Protein 3GWQ (pdb70)

Foldseek 3Di:
DADDPPFAFALHDDDRHRLQNNLVVWDFVLQVSTHPFAKEFAVVQLVQLLLLLVVCVVQVAAAAAEPALAFLVSQVSNVVSHHPFHEYEFLLVVVVNVVSPTQEYEEYQQDDLVTCLVSVVPVSHYYEYEDAALVSLLVQLVNQVVVVAAHEYAQEDDDVVFDGHHHDDVSSVSNLVSQVVNVNHYFHQYYEYELVSDDDLVSSLVSLLVRVVVRVVCLVVVRGRDAQREYEYQLKLVVVSNCVSCVVQCVDRSYHYYHYWYDSQDCPIRNNVVCVVVVCPHRHHGMWTDWFFADDPDQFKTKIQAACLQFPVVQAWAFFWKHDRPDQDIDGDDVVQVWDWDAHHGMTIITGHRPRPGDGGMTITDTNRSSNRNVSGQWHFYAYPSSTTSGIGGTRD/DCADDPPFAFALHDDGRHHLLNCLVVFDFVLQVSTHPFAKEFAPVQLVVLLLCLPDDDPFQEAEAAEPPLAFLVSQVSNVVSGHPFHEYEFLLVVVVNVVSPTQEYEEYQQDDLVTCLVSQVPPSHHYEYEDQALVSLVVQLVRQVVVVGAYEYAQEQDDVVTDGHHHDDVSVVSRLVSQVVNVRHYFHQYYEYELVSDDDLVSSLVSLLVRLVVLVVCVVVVRGRDFQREYEYQLDVVVPSNRVSCVSNCVVVRYGYYHYYYDSQQVPPRDNGMWTDWFFADDPDQFKTKIQAACLQFPVVQPWAFFWKHDRPDQDIDGDDVVQVWDFPDHHGITITTGPGPPPGDGGITITDTNRPSNSNVSGQWHFYAYPSRTTSGIGGTRD

InterPro domains:
  IPR001608 Alanine racemase, N-terminal [PF01168] (53-252)
  IPR026956 D-serine dehydratase-like domain [PF14031] (311-411)
  IPR026956 D-serine dehydratase-like domain [SM01119] (311-412)
  IPR029066 PLP-binding barrel [G3DSA:3.20.20.10] (53-285)
  IPR029066 PLP-binding barrel [SSF51419] (52-285)
  IPR042208 D-serine dehydratase-like domain superfamily [G3DSA:2.40.37.20] (286-425)
  IPR051466 D-amino acid metabolism enzyme [PTHR28004] (41-419)

B-factor: mean 30.5, std 9.7, range [5.47, 84.12]

Sequence (782 aa):
ATIDPYSKGLGVPGTSIQQLTDAARLEWNLLNEDVSLPAAVLYADRVEHNLKWQAFVAEYGVKLAPHHGKTTAPQLFRRQLETGAWGITLATAHQVRRAAYHHGGVSRVLANQLVGRRRNVAELLSSDPEFEFFCLVDSVEGVEQLGEFFKSVNKQLQVLLELGVPGGRTGVRDAAQRRNAVLEAITRYPDTLKLAGVELYEGVLKEEHEVREFLQSAVAVTRELVEQERRFARAPAVLSGAGSSAWYDVVAEEFVKASETGKVEVVLRPGCYLTHDVGIYRKAQTDIFEGLLPALQLWAYVQSIPEPDRAIIGLGKRDSAFDAGPEPARRHYRPGNEAPRDIAASEGWEIFGLDQHAYLRIPAGADLKVGDIAFDISHPCLTFDKWRQVLVVDPAYRVTEVIIETFFGATIDPYSKGLGVPGTSIQQLTDAARLEWNLLNNEDVSLPAAVLYADRVEHNLKWQAFVAEYGVKLAPHHGKTTAPQLFRRQLETGAWGITLATAHQVRRAAYHGGVSRVLANQLVVGRRRNVAELLSDPEFEFFCLVDSVEGVEQLGEFFKSVNKQLQVLLELGVPGGRTGVRDAAQRNAVLEAITRYPDTLKLAGVELYEGVLKEEHHEVREFLQSSAVAVTRELVEQERFARAPAVLSGAGSSAWYDVVAEEFVKASETGKVEVVLRPGCYLTGEGLLPALQLWAYVQSIPEPDRAIIGLGKRDSAFDAGPEPARRHYRPGNEAPRDIAASEGWEIFGLDQHAYLRIPAGADLKVGDIAFDISHPCLTFDKWRQVLVVDPAYRRVTEVIIETFF

Nearest PDB structures (foldseek):
  3gwq-assembly1_A  TM=1.002E+00  e=6.058E-85  Paraburkholderia xenovorans LB400
  3gwq-assembly1_B  TM=9.626E-01  e=1.400E-72  Paraburkholderia xenovorans LB400
  4kbx-assembly1_A-2  TM=6.763E-01  e=3.789E-14  Escherichia coli K-12
  6knk-assembly2_C-2  TM=6.502E-01  e=2.372E-09  Staphylococcus aureus subsp. aureus Mu50
  7ygf-assembly3_C  TM=7.144E-01  e=1.991E-07  Fusobacterium nucleatum subsp. nucleatum ATCC 25586

Solvent-accessible surface area: 29772 Å² total

Organism: Paraburkholderia xenovorans (strain LB400) (NCBI:txid266265)

Radius of gyration: 28.18 Å; Cα contacts (8 Å, |Δi|>4): 1875; chains: 2; bounding box: 67×57×83 Å

Secondary structure (DSSP, 8-state):
-B--TT-SS-----S--BGGGGGGG--BGGGT-SPSSEEEEEHHHHHHHHH--HHHHHH--EE--B-TT--HHHHHHHHHTT---BB-SSHHHHHHHHHTT--EE------SS---GGGGG-TT-EE-EEE--HHHHHHHHHHHHHTT--EEEEEEE--TTSSSSB-SHHHHHHHHHHHHTSTTTEEEEEEEE-GGG--SHHHHHHHHHHHHHHHHHHHHHT--SSSSEEEEE--STTHHHHHHHTHHHHHSSSEEEEE----SSSS-SHHHHHHHHHH-------EEEE--EEEEEETTEEEES--TTTS-GGG--EEEEE--TTSSS-EE--GGG--EEEE----EEEE--TT-S--TT--EEE-SSGGGGGGG-SEEEEE-TTSBEEEEEE---/--B--TT-SS-----S--BGGGGGGG--BTTTT-S-SSEEEEEHHHHHHHHH------SSSEEE--B-TT--HHHHHHHHHTT---BB-SSHHHHHHHHHTT--EE---B--SS---GGGTT-TT-EE-EEE--HHHHHHHHHHHHHTT--EEEEEEE--TTSSSSB-SHHHHHHHHHHHHTSTTTEEEEEEEE-GGG--SHHHHHHHHHHHHHHHHHHHHTT--SSSSEEEEE--STTHHHHHHHHHHHHTTSSEEEEE----S---TT----EEEE--EEEEEETTEEEES--TTTS-GGG--EEEEE--TTSSS-EEPPGGG--EEEE----EEEE--TT-S--TT--EEE-SSHHHHGGG-SEEEEE-TTSBEEEEEE---

CATH classification: 2.40.37.20 (+1 more: 3.20.20.10)

Structure (mmCIF, N/CA/C/O backbone):
data_3GWQ
#
_entry.id   3GWQ
#
_cell.length_a   113.637
_cell.length_b   113.637
_cell.length_c   145.920
_cell.angle_alpha   90.000
_cell.angle_beta   90.000
_cell.angle_gamma   90.000
#
_symmetry.space_group_name_H-M   'P 41 21 2'
#
loop_
_entity.id
_entity.type
_entity.pdbx_description
1 polymer 'D-serine deaminase'
2 non-polymer GLYCEROL
3 non-polymer 'SODIUM ION'
4 water water
#
loop_
_atom_site.group_PDB
_atom_site.id
_atom_site.type_symbol
_atom_site.label_atom_id
_atom_site.label_alt_id
_atom_site.label_comp_id
_atom_site.label_asym_id
_atom_site.label_entity_id
_atom_site.label_seq_id
_atom_site.pdbx_PDB_ins_code
_atom_site.Cartn_x
_atom_site.Cartn_y
_atom_site.Cartn_z
_atom_site.occupancy
_atom_site.B_iso_or_equiv
_atom_site.auth_seq_id
_atom_site.auth_comp_id
_atom_site.auth_asym_id
_atom_site.auth_atom_id
_atom_site.pdbx_PDB_model_num
ATOM 1 N N . ALA A 1 10 ? 36.456 19.719 49.681 1.00 33.99 9 ALA A N 1
ATOM 2 C CA . ALA A 1 10 ? 35.343 20.726 49.761 1.00 29.57 9 ALA A CA 1
ATOM 3 C C . ALA A 1 10 ? 34.399 20.347 50.894 1.00 25.63 9 ALA A C 1
ATOM 4 O O . ALA A 1 10 ? 33.873 19.256 50.932 1.00 24.59 9 ALA A O 1
ATOM 6 N N . THR A 1 11 ? 34.196 21.263 51.827 1.00 23.86 10 THR A N 1
ATOM 7 C CA . THR A 1 11 ? 33.500 20.932 53.063 1.00 25.28 10 THR A CA 1
ATOM 8 C C . THR A 1 11 ? 32.383 21.935 53.322 1.00 22.63 10 THR A C 1
ATOM 9 O O . THR A 1 11 ? 32.402 23.080 52.798 1.00 21.62 10 THR A O 1
ATOM 13 N N . ILE A 1 12 ? 31.399 21.497 54.106 1.00 22.15 11 ILE A N 1
ATOM 14 C CA . ILE A 1 12 ? 30.212 22.317 54.447 1.00 22.65 11 ILE A CA 1
ATOM 15 C C . ILE A 1 12 ? 30.679 23.478 55.327 1.00 21.91 11 ILE A C 1
ATOM 16 O O . ILE A 1 12 ? 31.486 23.286 56.231 1.00 19.59 11 ILE A O 1
ATOM 21 N N . ASP A 1 13 ? 30.200 24.684 55.014 1.00 23.10 12 ASP A N 1
ATOM 22 C CA . ASP A 1 13 ? 30.512 25.900 55.781 1.00 20.99 12 ASP A CA 1
ATOM 23 C C . ASP A 1 13 ? 29.638 25.908 57.047 1.00 23.30 12 ASP A C 1
ATOM 24 O O . ASP A 1 13 ? 28.415 26.049 56.937 1.00 23.82 12 ASP A O 1
ATOM 29 N N . PRO A 1 14 ? 30.252 25.766 58.246 1.00 21.42 13 PRO A N 1
ATOM 30 C CA . PRO A 1 14 ? 29.443 25.706 59.454 1.00 24.74 13 PRO A CA 1
ATOM 31 C C . PRO A 1 14 ? 28.745 27.016 59.811 1.00 21.98 13 PRO A C 1
ATOM 32 O O . PRO A 1 14 ? 27.911 27.022 60.677 1.00 20.78 13 PRO A O 1
ATOM 36 N N . TYR A 1 15 ? 29.047 28.116 59.124 1.00 20.84 14 TYR A N 1
ATOM 37 C CA . TYR A 1 15 ? 28.439 29.408 59.438 1.00 22.13 14 TYR A CA 1
ATOM 38 C C . TYR A 1 15 ? 27.401 29.859 58.390 1.00 24.87 14 TYR A C 1
ATOM 39 O O . TYR A 1 15 ? 26.838 30.903 58.543 1.00 20.85 14 TYR A O 1
ATOM 48 N N . SER A 1 16 ? 27.144 29.066 57.352 1.00 23.00 15 SER A N 1
ATOM 49 C CA . SER A 1 16 ? 26.258 29.472 56.292 1.00 23.14 15 SER A CA 1
ATOM 50 C C . SER A 1 16 ? 24.793 29.329 56.669 1.00 22.10 15 SER A C 1
ATOM 51 O O . SER A 1 16 ? 24.424 28.610 57.616 1.00 22.89 15 SER A O 1
ATOM 54 N N . LYS A 1 17 ? 23.978 30.075 55.932 1.00 20.88 16 LYS A N 1
ATOM 55 C CA . LYS A 1 17 ? 22.519 29.998 56.019 1.00 21.10 16 LYS A CA 1
ATOM 56 C C . LYS A 1 17 ? 22.019 28.806 55.181 1.00 22.18 16 LYS A C 1
ATOM 57 O O . LYS A 1 17 ? 22.737 28.250 54.360 1.00 22.03 16 LYS A O 1
ATOM 63 N N . GLY A 1 18 ? 20.768 28.445 55.400 1.00 21.64 17 GLY A N 1
ATOM 64 C CA . GLY A 1 18 ? 20.107 27.400 54.649 1.00 20.80 17 GLY A CA 1
ATOM 65 C C . GLY A 1 18 ? 20.624 26.006 54.886 1.00 21.15 17 GLY A C 1
ATOM 66 O O . GLY A 1 18 ? 20.548 25.169 53.991 1.00 21.78 17 GLY A O 1
ATOM 67 N N . LEU A 1 19 ? 21.137 25.764 56.096 1.00 23.75 18 LEU A N 1
ATOM 68 C CA . LEU A 1 19 ? 21.701 24.474 56.457 1.00 22.27 18 LEU A CA 1
ATOM 69 C C . LEU A 1 19 ? 21.1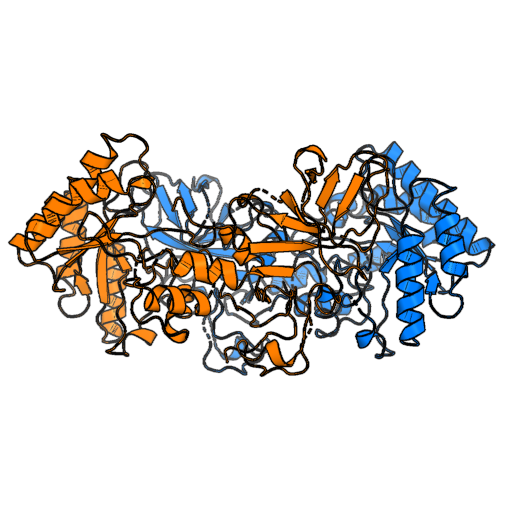06 23.943 57.739 1.00 22.35 18 LEU A C 1
ATOM 70 O O . LEU A 1 19 ? 20.510 24.684 58.533 1.00 19.94 18 LEU A O 1
ATOM 75 N N . GLY A 1 20 ? 21.270 22.635 57.941 1.00 21.25 19 GLY A N 1
ATOM 76 C CA . GLY A 1 20 ? 21.116 22.060 59.267 1.00 19.91 19 GLY A CA 1
ATOM 77 C C . GLY A 1 20 ? 22.331 22.236 60.179 1.00 21.65 19 GLY A C 1
ATOM 78 O O . GLY A 1 20 ? 23.264 22.988 59.890 1.00 22.58 19 GLY A O 1
ATOM 87 N N . VAL A 1 22 ? 25.733 21.662 61.572 1.00 23.41 21 VAL A N 1
ATOM 88 C CA . VAL A 1 22 ? 26.990 21.215 60.943 1.00 21.47 21 VAL A CA 1
ATOM 89 C C . VAL A 1 22 ? 27.968 21.006 62.092 1.00 24.25 21 VAL A C 1
ATOM 90 O O . VAL A 1 22 ? 28.470 21.978 62.672 1.00 24.02 21 VAL A O 1
ATOM 94 N N . PRO A 1 23 ? 28.201 19.733 62.459 1.00 23.13 22 PRO A N 1
ATOM 95 C CA . PRO A 1 23 ? 28.880 19.413 63.710 1.00 24.41 22 PRO A CA 1
ATOM 96 C C . PRO A 1 23 ? 30.385 19.390 63.682 1.00 25.90 22 PRO A C 1
ATOM 97 O O . PRO A 1 23 ? 30.996 19.079 64.704 1.00 27.68 22 PRO A O 1
ATOM 101 N N . GLY A 1 24 ? 30.954 19.760 62.550 1.00 24.68 23 GLY A N 1
ATOM 102 C CA . GLY A 1 24 ? 32.395 19.863 62.371 1.00 28.39 23 GLY A CA 1
ATOM 103 C C . GLY A 1 24 ? 32.748 20.802 61.240 1.00 28.18 23 GLY A C 1
ATOM 104 O O . GLY A 1 24 ? 31.864 21.286 60.506 1.00 27.71 23 GLY A O 1
ATOM 105 N N . THR A 1 25 ? 34.046 21.065 61.082 1.00 27.63 24 THR A N 1
ATOM 106 C CA . THR A 1 25 ? 34.516 21.984 60.064 1.00 28.34 24 THR A CA 1
ATOM 107 C C . THR A 1 25 ? 35.100 21.253 58.872 1.00 29.25 24 THR A C 1
ATOM 108 O O . THR A 1 25 ? 35.481 21.896 57.922 1.00 28.35 24 THR A O 1
ATOM 112 N N . SER A 1 26 ? 35.130 19.923 58.924 1.00 26.79 25 SER A N 1
ATOM 113 C CA . SER A 1 26 ? 35.691 19.137 57.847 1.00 30.90 25 SER A CA 1
ATOM 114 C C . SER A 1 26 ? 34.714 18.129 57.311 1.00 27.72 25 SER A C 1
ATOM 115 O O . SER A 1 26 ? 35.136 17.069 56.889 1.00 29.59 25 SER A O 1
ATOM 118 N N . ILE A 1 27 ? 33.414 18.437 57.317 1.00 24.13 26 ILE A N 1
ATOM 119 C CA . ILE A 1 27 ? 32.420 17.531 56.747 1.00 24.08 26 ILE A CA 1
ATOM 120 C C . ILE A 1 27 ? 32.347 17.764 55.239 1.00 25.04 26 ILE A C 1
ATOM 121 O O . ILE A 1 27 ? 32.035 18.875 54.791 1.00 21.69 26 ILE A O 1
ATOM 126 N N . GLN A 1 28 ? 32.669 16.727 54.463 1.00 25.48 27 GLN A N 1
ATOM 127 C CA A GLN A 1 28 ? 32.696 16.821 53.006 0.50 25.51 27 GLN A CA 1
ATOM 128 C CA B GLN A 1 28 ? 32.712 16.862 53.021 0.50 25.03 27 GLN A CA 1
ATOM 129 C C . GLN A 1 28 ? 31.304 17.142 52.480 1.00 26.20 27 GLN A C 1
ATOM 130 O O . GLN A 1 28 ? 30.309 16.575 52.954 1.00 24.31 27 GLN A O 1
ATOM 141 N N . LEU A 1 29 ? 31.225 18.045 51.503 1.00 25.57 28 LEU A N 1
ATOM 142 C CA . LEU A 1 29 ? 29.947 18.403 50.888 1.00 24.81 28 LEU A CA 1
ATOM 143 C C . LEU A 1 29 ? 29.171 17.175 50.425 1.00 25.38 28 LEU A C 1
ATOM 144 O O . LEU A 1 29 ? 27.935 17.115 50.554 1.00 25.65 28 LEU A O 1
ATOM 149 N N . THR A 1 30 ? 29.908 16.203 49.900 1.00 25.90 29 THR A N 1
ATOM 150 C CA . THR A 1 30 ? 29.354 14.965 49.386 1.00 28.25 29 THR A CA 1
ATOM 151 C C . THR A 1 30 ? 28.951 13.957 50.465 1.00 29.74 29 THR A C 1
ATOM 152 O O . THR A 1 30 ? 28.311 12.972 50.129 1.00 29.45 29 THR A O 1
ATOM 156 N N . ASP A 1 31 ? 29.307 14.218 51.727 1.00 28.91 30 ASP A N 1
ATOM 157 C CA . ASP A 1 31 ? 28.941 13.388 52.892 1.00 28.88 30 ASP A CA 1
ATOM 158 C C . ASP A 1 31 ? 27.769 13.969 53.661 1.00 28.10 30 ASP A C 1
ATOM 159 O O . ASP A 1 31 ? 27.445 13.499 54.753 1.00 27.96 30 ASP A O 1
ATOM 164 N N . ALA A 1 32 ? 27.108 14.972 53.078 1.00 28.00 31 ALA A N 1
ATOM 165 C CA . ALA A 1 32 ? 25.979 15.630 53.725 1.00 26.20 31 ALA A CA 1
ATOM 166 C C . ALA A 1 32 ? 24.907 14.644 54.171 1.00 26.57 31 ALA A C 1
ATOM 167 O O . ALA A 1 32 ? 24.295 14.841 55.199 1.00 25.59 31 ALA A O 1
ATOM 169 N N . ALA A 1 33 ? 24.678 13.580 53.385 1.00 26.76 32 ALA A N 1
ATOM 170 C CA . ALA A 1 33 ? 23.671 12.582 53.688 1.00 25.00 32 ALA A CA 1
ATOM 171 C C . ALA A 1 33 ? 23.878 11.926 55.046 1.00 24.02 32 ALA A C 1
ATOM 172 O O . ALA A 1 33 ? 22.946 11.488 55.656 1.00 23.53 32 ALA A O 1
ATOM 174 N N . ARG A 1 34 ? 25.113 11.863 55.512 1.00 23.68 33 ARG A N 1
ATOM 175 C CA . ARG A 1 34 ? 25.395 11.277 56.819 1.00 23.36 33 ARG A CA 1
ATOM 176 C C . ARG A 1 34 ? 24.849 12.077 57.983 1.00 22.88 33 ARG A C 1
ATOM 177 O O . ARG A 1 34 ? 24.733 11.552 59.084 1.00 22.13 33 ARG A O 1
ATOM 185 N N . LEU A 1 35 ? 24.583 13.361 57.760 1.00 24.73 34 LEU A N 1
ATOM 186 C CA . LEU A 1 35 ? 24.068 14.236 58.816 1.00 22.78 34 LEU A CA 1
ATOM 187 C C . LEU A 1 35 ? 22.570 14.021 59.026 1.00 23.51 34 LEU A C 1
ATOM 188 O O . LEU A 1 35 ? 22.009 14.461 60.039 1.00 25.08 34 LEU A O 1
ATOM 193 N N . GLU A 1 36 ? 21.942 13.312 58.089 1.00 20.94 35 GLU A N 1
ATOM 194 C CA . GLU A 1 36 ? 20.529 12.956 58.171 1.00 23.79 35 GLU A CA 1
ATOM 195 C C . GLU A 1 36 ? 19.601 14.163 58.359 1.00 23.83 35 GLU A C 1
ATOM 196 O O . GLU A 1 36 ? 18.781 14.183 59.265 1.00 25.49 35 GLU A O 1
ATOM 202 N N . TRP A 1 37 ? 19.754 15.171 57.503 1.00 24.20 36 TRP A N 1
ATOM 203 C CA . TRP A 1 37 ? 18.886 16.324 57.563 1.00 23.34 36 TRP A CA 1
ATOM 204 C C . TRP A 1 37 ? 17.673 15.993 56.738 1.00 21.83 36 TRP A C 1
ATOM 205 O O . TRP A 1 37 ? 17.810 15.555 55.602 1.00 22.61 36 TRP A O 1
ATOM 216 N N . ASN A 1 38 ? 16.492 16.190 57.306 1.00 23.69 37 ASN A N 1
ATOM 217 C CA . ASN A 1 38 ? 15.251 16.113 56.533 1.00 24.72 37 ASN A CA 1
ATOM 218 C C . ASN A 1 38 ? 14.528 17.454 56.618 1.00 22.75 37 ASN A C 1
ATOM 219 O O . ASN A 1 38 ? 14.261 17.936 57.696 1.00 21.39 37 ASN A O 1
ATOM 224 N N . LEU A 1 39 ? 14.246 18.043 55.458 1.00 22.33 38 LEU A N 1
ATOM 225 C CA . LEU A 1 39 ? 13.587 19.343 55.346 1.00 23.63 38 LEU A CA 1
ATOM 226 C C . LEU A 1 39 ? 12.247 19.422 56.090 1.00 24.25 38 LEU A C 1
ATOM 227 O O . LEU A 1 39 ? 11.992 20.412 56.821 1.00 23.89 38 LEU A O 1
ATOM 232 N N . LEU A 1 40 ? 11.441 18.361 55.985 1.00 23.62 39 LEU A N 1
ATOM 233 C CA . LEU A 1 40 ? 10.104 18.347 56.629 1.00 21.89 39 LEU A CA 1
ATOM 234 C C . LEU A 1 40 ? 10.204 18.181 58.120 1.00 24.01 39 LEU A C 1
ATOM 235 O O . LEU A 1 40 ? 9.268 18.548 5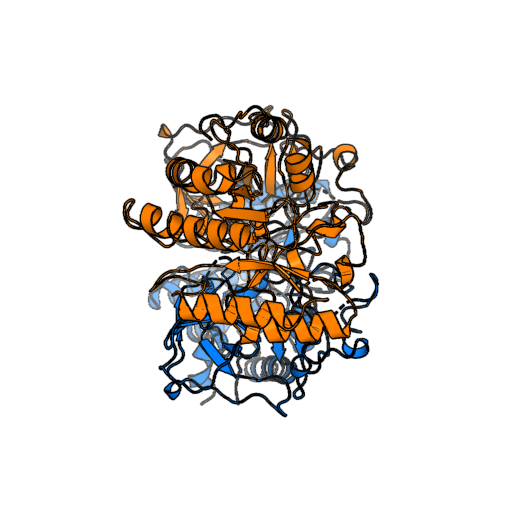8.839 1.00 25.38 39 LEU A O 1
ATOM 240 N N . ASN A 1 41 ? 11.326 17.638 58.613 1.00 22.61 40 ASN A N 1
ATOM 241 C CA . ASN A 1 41 ? 11.491 17.446 60.068 1.00 21.72 40 ASN A CA 1
ATOM 242 C C . ASN A 1 41 ? 12.029 18.709 60.770 1.00 20.67 40 ASN A C 1
ATOM 243 O O . ASN A 1 41 ? 12.307 18.703 61.969 1.00 22.74 40 ASN A O 1
ATOM 248 N N . GLU A 1 42 ? 12.188 19.766 59.995 1.00 18.98 41 GLU A N 1
ATOM 249 C CA . GLU A 1 42 ? 12.724 21.056 60.422 1.00 22.66 41 GLU A CA 1
ATOM 250 C C . GLU A 1 42 ? 14.182 20.946 60.924 1.00 20.71 41 GLU A C 1
ATOM 251 O O . GLU A 1 42 ? 14.562 21.618 61.860 1.00 21.22 41 GLU A O 1
ATOM 257 N N . ASP A 1 43 ? 14.970 20.086 60.277 1.00 21.91 42 ASP A N 1
ATOM 258 C CA . ASP A 1 43 ? 16.389 19.948 60.580 1.00 18.72 42 ASP A CA 1
ATOM 259 C C . ASP A 1 43 ? 17.201 21.084 59.996 1.00 17.96 42 ASP A C 1
ATOM 260 O O . ASP A 1 43 ? 18.337 21.345 60.430 1.00 21.54 42 ASP A O 1
ATOM 265 N N . VAL A 1 44 ? 16.644 21.748 58.998 1.00 20.43 43 VAL A N 1
ATOM 266 C CA . VAL A 1 44 ? 17.346 22.736 58.228 1.00 18.97 43 VAL A CA 1
ATOM 267 C C . VAL A 1 44 ? 16.780 24.139 58.519 1.00 20.74 43 VAL A C 1
ATOM 268 O O . VAL A 1 44 ? 15.545 24.319 58.629 1.00 20.02 43 VAL A O 1
ATOM 272 N N . SER A 1 45 ? 17.668 25.118 58.644 1.00 21.04 44 SER A N 1
ATOM 273 C CA . SER A 1 45 ? 17.263 26.548 58.771 1.00 20.21 44 SER A CA 1
ATOM 274 C C . SER A 1 45 ? 16.606 27.069 57.510 1.00 22.05 44 SER A C 1
ATOM 275 O O . SER A 1 45 ? 17.154 26.914 56.418 1.00 22.25 44 SER A O 1
ATOM 278 N N . LEU A 1 46 ? 15.416 27.662 57.651 1.00 23.14 45 LEU A N 1
ATOM 279 C CA . LEU A 1 46 ? 14.770 28.368 56.564 1.00 21.03 45 LEU A CA 1
ATOM 280 C C . LEU A 1 46 ? 15.036 29.886 56.736 1.00 20.71 45 LEU A C 1
ATOM 281 O O . LEU A 1 46 ? 15.081 30.382 57.850 1.00 20.96 45 LEU A O 1
ATOM 286 N N . PRO A 1 47 ? 15.212 30.604 55.623 1.00 20.01 46 PRO A N 1
ATOM 287 C CA . PRO A 1 47 ? 15.041 30.044 54.280 1.00 20.86 46 PRO A CA 1
ATOM 288 C C . PRO A 1 47 ? 16.198 29.162 53.786 1.00 19.89 46 PRO A C 1
ATOM 289 O O . PRO A 1 47 ? 17.362 29.303 54.252 1.00 23.04 46 PRO A O 1
ATOM 293 N N . ALA A 1 48 ? 15.875 28.293 52.845 1.00 20.28 47 ALA A N 1
ATOM 294 C CA . ALA A 1 48 ? 16.850 27.420 52.178 1.00 20.99 47 ALA A CA 1
ATOM 295 C C . ALA A 1 48 ? 16.567 27.325 50.702 1.00 19.31 47 ALA A C 1
ATOM 296 O O . ALA A 1 48 ? 15.417 27.489 50.240 1.00 18.70 47 ALA A O 1
ATOM 298 N N . ALA A 1 49 ? 17.640 27.089 49.957 1.00 20.65 48 ALA A N 1
ATOM 299 C CA . ALA A 1 49 ? 17.545 26.860 48.515 1.00 23.17 48 ALA A CA 1
ATOM 300 C C . ALA A 1 49 ? 17.659 25.363 48.334 1.00 22.54 48 ALA A C 1
ATOM 301 O O . ALA A 1 49 ? 18.609 24.732 48.816 1.00 23.25 48 ALA A O 1
ATOM 303 N N . VAL A 1 50 ? 16.696 24.795 47.626 1.00 22.12 49 VAL A N 1
ATOM 304 C CA . VAL A 1 50 ? 16.557 23.366 47.551 1.00 23.10 49 VAL A CA 1
ATOM 305 C C . VAL A 1 50 ? 16.481 22.914 46.097 1.00 22.49 49 VAL A C 1
ATOM 306 O O . VAL A 1 50 ? 15.538 23.241 45.360 1.00 23.75 49 VAL A O 1
ATOM 310 N N . LEU A 1 51 ? 17.468 22.126 45.711 1.00 22.36 50 LEU A N 1
ATOM 311 C CA . LEU A 1 51 ? 17.481 21.468 44.426 1.00 21.62 50 LEU A CA 1
ATOM 312 C C . LEU A 1 51 ? 16.945 20.075 44.584 1.00 19.74 50 LEU A C 1
ATOM 313 O O . LEU A 1 51 ? 17.299 19.362 45.531 1.00 20.40 50 LEU A O 1
ATOM 318 N N . TYR A 1 52 ? 16.145 19.643 43.631 1.00 21.85 51 TYR A N 1
ATOM 319 C CA . TYR A 1 52 ? 15.630 18.268 43.656 1.00 24.64 51 TYR A CA 1
ATOM 320 C C . TYR A 1 52 ? 16.530 17.365 42.807 1.00 23.52 51 TYR A C 1
ATOM 321 O O . TYR A 1 52 ? 16.557 17.526 41.589 1.00 24.20 51 TYR A O 1
ATOM 330 N N . ALA A 1 53 ? 17.226 16.418 43.454 1.00 24.99 52 ALA A N 1
ATOM 331 C CA . ALA A 1 53 ? 18.202 15.535 42.801 1.00 24.87 52 ALA A CA 1
ATOM 332 C C . ALA A 1 53 ? 17.614 14.912 41.532 1.00 26.85 52 ALA A C 1
ATOM 333 O O . ALA A 1 53 ? 18.235 14.941 40.478 1.00 24.83 52 ALA A O 1
ATOM 335 N N . ASP A 1 54 ? 16.405 14.367 41.623 1.00 28.32 53 ASP A N 1
ATOM 336 C CA . ASP A 1 54 ? 15.873 13.600 40.494 1.00 29.96 53 ASP A CA 1
ATOM 337 C C . ASP A 1 54 ? 15.573 14.500 39.282 1.00 28.97 53 ASP A C 1
ATOM 338 O O . ASP A 1 54 ? 15.742 14.095 38.136 1.00 29.07 53 ASP A O 1
ATOM 343 N N . ARG A 1 55 ? 15.195 15.738 39.548 1.00 27.14 54 ARG A N 1
ATOM 344 C CA . ARG A 1 55 ? 15.016 16.736 38.501 1.00 26.86 54 ARG A CA 1
ATOM 345 C C . ARG A 1 55 ? 16.306 17.276 37.895 1.00 26.75 54 ARG A C 1
ATOM 346 O O . ARG A 1 55 ? 16.370 17.518 36.694 1.00 26.37 54 ARG A O 1
ATOM 354 N N . VAL A 1 56 ? 17.339 17.456 38.708 1.00 26.19 55 VAL A N 1
ATOM 355 C CA . VAL A 1 56 ? 18.628 17.907 38.183 1.00 26.77 55 VAL A CA 1
ATOM 356 C C . VAL A 1 56 ? 19.132 16.843 37.225 1.00 27.75 55 VAL A C 1
ATOM 357 O O . VAL A 1 56 ? 19.624 17.140 36.144 1.00 26.17 55 VAL A O 1
ATOM 361 N N . GLU A 1 57 ? 18.995 15.595 37.639 1.00 26.58 56 GLU A N 1
ATOM 362 C CA . GLU A 1 57 ? 19.516 14.473 36.885 1.00 30.29 56 GLU A CA 1
ATOM 363 C C . GLU A 1 57 ? 18.711 14.254 35.597 1.00 29.47 56 GLU A C 1
ATOM 364 O O . GLU A 1 57 ? 19.287 14.022 34.541 1.00 30.20 56 GLU A O 1
ATOM 370 N N . HIS A 1 58 ? 17.395 14.400 35.685 1.00 27.80 57 HIS A N 1
ATOM 371 C CA . HIS A 1 58 ? 16.509 14.344 34.519 1.00 29.56 57 HIS A CA 1
ATOM 372 C C . HIS A 1 58 ? 16.898 15.387 33.482 1.00 29.75 57 HIS A C 1
ATOM 373 O O . HIS A 1 58 ? 16.975 15.074 32.281 1.00 28.58 57 HIS A O 1
ATOM 380 N N . ASN A 1 59 ? 17.124 16.626 33.929 1.00 26.94 58 ASN A N 1
ATOM 381 C CA . ASN A 1 59 ? 17.545 17.690 33.027 1.00 28.41 58 ASN A CA 1
ATOM 382 C C . ASN A 1 59 ? 18.896 17.430 32.346 1.00 27.98 58 ASN A C 1
ATOM 383 O O . ASN A 1 59 ? 19.032 17.654 31.146 1.00 28.47 58 ASN A O 1
ATOM 388 N N . LEU A 1 60 ? 19.882 16.963 33.109 1.00 28.69 59 LEU A N 1
ATOM 389 C CA . LEU A 1 60 ? 21.198 16.590 32.540 1.00 30.25 59 LEU A CA 1
ATOM 390 C C . LEU A 1 60 ? 21.055 15.456 31.516 1.00 32.09 59 LEU A C 1
ATOM 391 O O . LEU A 1 60 ? 21.623 15.520 30.418 1.00 27.81 59 LEU A O 1
ATOM 396 N N . LYS A 1 61 ? 20.301 14.421 31.875 1.00 32.70 60 LYS A N 1
ATOM 397 C CA . LYS A 1 61 ? 20.059 13.309 30.959 1.00 34.12 60 LYS A CA 1
ATOM 398 C C . LYS A 1 61 ? 19.329 13.735 29.670 1.00 33.61 60 LYS A C 1
ATOM 399 O O . LYS A 1 61 ? 19.619 13.233 28.572 1.00 34.11 60 LYS A O 1
ATOM 405 N N . TRP A 1 62 ? 18.411 14.676 29.789 1.00 33.57 61 TRP A N 1
ATOM 406 C CA . TRP A 1 62 ? 17.716 15.193 28.612 1.00 36.87 61 TRP A CA 1
ATOM 407 C C . TRP A 1 62 ? 18.667 15.939 27.643 1.00 36.61 61 TRP A C 1
ATOM 408 O O . TRP A 1 62 ? 18.625 15.754 26.415 1.00 34.80 61 TRP A O 1
ATOM 427 N N . GLN A 1 64 ? 21.868 15.528 27.594 1.00 34.09 63 GLN A N 1
ATOM 428 C CA . GLN A 1 64 ? 22.745 14.496 27.093 1.00 36.12 63 GLN A CA 1
ATOM 429 C C . GLN A 1 64 ? 22.164 13.844 25.845 1.00 36.19 63 GLN A C 1
ATOM 430 O O . GLN A 1 64 ? 22.866 13.691 24.846 1.00 37.79 63 GLN A O 1
ATOM 436 N N . ALA A 1 65 ? 20.889 13.461 25.926 1.00 36.48 64 ALA A N 1
ATOM 437 C CA . ALA A 1 65 ? 20.164 12.855 24.814 1.00 36.81 64 ALA A CA 1
ATOM 438 C C . ALA A 1 65 ? 20.042 13.800 23.616 1.00 38.24 64 ALA A C 1
ATOM 439 O O . ALA A 1 65 ? 20.148 13.378 22.467 1.00 36.80 64 ALA A O 1
ATOM 441 N N . PHE A 1 66 ? 19.811 15.078 23.902 1.00 40.50 65 PHE A N 1
ATOM 442 C CA . PHE A 1 66 ? 19.699 16.124 22.882 1.00 41.75 65 PHE A CA 1
ATOM 443 C C . PHE A 1 66 ? 21.004 16.295 22.116 1.00 41.61 65 PHE A C 1
ATOM 444 O O . PHE A 1 66 ? 21.001 16.449 20.905 1.00 44.69 65 PHE A O 1
ATOM 452 N N . VAL A 1 67 ? 22.116 16.265 22.838 1.00 40.86 66 VAL A N 1
ATOM 453 C CA . VAL A 1 67 ? 23.419 16.472 22.250 1.00 38.90 66 VAL A CA 1
ATOM 454 C C . VAL A 1 67 ? 23.781 15.298 21.349 1.00 40.01 66 VAL A C 1
ATOM 455 O O . VAL A 1 67 ? 24.397 15.486 20.302 1.00 40.86 66 VAL A O 1
ATOM 459 N N . ALA A 1 68 ? 23.387 14.097 21.757 1.00 40.33 67 ALA A N 1
ATOM 460 C CA . ALA A 1 68 ? 23.549 12.902 20.938 1.00 40.51 67 ALA A CA 1
ATOM 461 C C . ALA A 1 68 ? 22.677 12.930 19.675 1.00 40.96 67 ALA A C 1
ATOM 462 O O . ALA A 1 68 ? 23.122 12.490 18.633 1.00 42.36 67 ALA A O 1
ATOM 464 N N . GLU A 1 69 ? 21.459 13.453 19.749 1.00 41.16 68 GLU A N 1
ATOM 465 C CA . GLU A 1 69 ? 20.598 13.538 18.566 1.00 43.12 68 GLU A CA 1
ATOM 466 C C . GLU A 1 69 ? 21.165 14.521 17.533 1.00 43.32 68 GLU A C 1
ATOM 467 O O . GLU A 1 69 ? 21.276 14.169 16.351 1.00 42.43 68 GLU A O 1
ATOM 473 N N . TYR A 1 70 ? 21.530 15.727 17.984 1.00 42.24 69 TYR A N 1
ATOM 474 C CA . TYR A 1 70 ? 21.913 16.828 17.090 1.00 42.78 69 TYR A CA 1
ATOM 475 C C . TYR A 1 70 ? 23.414 17.075 16.934 1.00 40.89 69 TYR A C 1
ATOM 476 O O . TYR A 1 70 ? 23.816 17.872 16.102 1.00 43.92 69 TYR A O 1
ATOM 485 N N . GLY A 1 71 ? 24.245 16.384 17.690 1.00 39.52 70 GLY A N 1
ATOM 486 C CA . GLY A 1 71 ? 25.686 16.541 17.549 1.00 40.17 70 GLY A CA 1
ATOM 487 C C . GLY A 1 71 ? 26.245 17.899 17.956 1.00 40.69 70 GLY A C 1
ATOM 488 O O . GLY A 1 71 ? 27.333 18.270 17.499 1.00 41.22 70 GLY A O 1
ATOM 489 N N . VAL A 1 72 ? 25.532 18.638 18.822 1.00 39.41 71 VAL A N 1
ATOM 490 C CA . VAL A 1 72 ? 25.970 19.984 19.199 1.00 37.98 71 VAL A CA 1
ATOM 491 C C . VAL A 1 72 ? 26.983 19.933 20.355 1.00 35.90 71 VAL A C 1
ATOM 492 O O . VAL A 1 72 ? 26.861 19.122 21.281 1.00 35.62 71 VAL A O 1
ATOM 496 N N . LYS A 1 73 ? 27.999 20.782 20.254 1.00 34.07 72 LYS A N 1
ATOM 497 C CA . LYS A 1 73 ? 28.985 20.974 21.309 1.00 32.83 72 LYS A CA 1
ATOM 498 C C . LYS A 1 73 ? 28.582 22.189 22.136 1.00 29.47 72 LYS A C 1
ATOM 499 O O . LYS A 1 73 ? 28.423 23.287 21.625 1.00 27.71 72 LYS A O 1
ATOM 505 N N . LEU A 1 74 ? 28.410 21.959 23.430 1.00 28.94 73 LEU A N 1
ATOM 506 C CA . LEU A 1 74 ? 27.888 22.965 24.308 1.00 27.89 73 LEU A CA 1
ATOM 507 C C . LEU A 1 74 ? 28.900 23.276 25.388 1.00 27.43 73 LEU A C 1
ATOM 508 O O . LEU A 1 74 ? 29.517 22.384 25.964 1.00 26.84 73 LEU A O 1
ATOM 513 N N . ALA A 1 75 ? 29.046 24.565 25.663 1.00 27.01 74 ALA A N 1
ATOM 514 C CA . ALA A 1 75 ? 29.829 25.051 26.791 1.00 23.69 74 ALA A CA 1
ATOM 515 C C . ALA A 1 75 ? 28.892 25.896 27.645 1.00 20.70 74 ALA A C 1
ATOM 516 O O . ALA A 1 75 ? 28.830 27.121 27.510 1.00 22.14 74 ALA A O 1
ATOM 518 N N . PRO A 1 76 ? 28.083 25.238 28.494 1.00 22.57 75 PRO A N 1
ATOM 519 C CA . PRO A 1 76 ? 27.070 26.005 29.209 1.00 22.96 75 PRO A CA 1
ATOM 520 C C . PRO A 1 76 ? 27.673 27.064 30.112 1.00 24.20 75 PRO A C 1
ATOM 521 O O . PRO A 1 76 ? 28.775 26.852 30.673 1.00 21.66 75 PRO A O 1
ATOM 525 N N . HIS A 1 77 ? 26.996 28.209 30.229 1.00 25.63 76 HIS A N 1
ATOM 526 C CA A HIS A 1 77 ? 27.404 29.315 31.108 0.50 25.67 76 HIS A CA 1
ATOM 527 C CA B HIS A 1 77 ? 27.549 29.254 31.081 0.50 26.39 76 HIS A CA 1
ATOM 528 C C . HIS A 1 77 ? 27.405 28.876 32.560 1.00 27.72 76 HIS A C 1
ATOM 529 O O . HIS A 1 77 ? 26.369 28.443 33.032 1.00 30.94 76 HIS A O 1
ATOM 542 N N . GLY A 1 78 ? 28.514 29.005 33.270 1.00 23.96 77 GLY A N 1
ATOM 543 C CA . GLY A 1 78 ? 28.553 28.700 34.683 1.00 26.09 77 GLY A CA 1
ATOM 544 C C . GLY A 1 78 ? 28.484 29.926 35.577 1.00 21.47 77 GLY A C 1
ATOM 545 O O . GLY A 1 78 ? 28.403 29.777 36.775 1.00 24.74 77 GLY A O 1
ATOM 546 N N . LYS A 1 79 ? 28.444 31.127 35.011 1.00 23.02 78 LYS A N 1
ATOM 547 C CA . LYS A 1 79 ? 28.554 32.387 35.790 1.00 27.61 78 LYS A CA 1
ATOM 548 C C . LYS A 1 79 ? 27.385 32.618 36.721 1.00 32.00 78 LYS A C 1
ATOM 549 O O . LYS A 1 79 ? 27.492 33.409 37.662 1.00 34.78 78 LYS A O 1
ATOM 555 N N . THR A 1 80 ? 26.268 31.971 36.444 1.00 28.99 79 THR A N 1
ATOM 556 C CA . THR A 1 80 ? 25.057 32.258 37.175 1.00 33.80 79 THR A CA 1
ATOM 557 C C . THR A 1 80 ? 24.925 31.385 38.418 1.00 32.36 79 THR A C 1
ATOM 558 O O . THR A 1 80 ? 24.242 31.806 39.362 1.00 30.51 79 THR A O 1
ATOM 562 N N . THR A 1 81 ? 25.505 30.169 38.366 1.00 29.18 80 THR A N 1
ATOM 563 C CA . THR A 1 81 ? 25.518 29.220 39.490 1.00 27.06 80 THR A CA 1
ATOM 564 C C . THR A 1 81 ? 26.869 29.116 40.205 1.00 26.67 80 THR A C 1
ATOM 565 O O . THR A 1 81 ? 26.892 28.931 41.420 1.00 24.45 80 THR A O 1
ATOM 577 N N . ALA A 1 83 ? 28.914 26.810 40.657 1.00 21.13 82 ALA A N 1
ATOM 578 C CA . ALA A 1 83 ? 28.829 25.581 41.444 1.00 20.53 82 ALA A CA 1
ATOM 579 C C . ALA A 1 83 ? 29.547 24.474 40.683 1.00 21.66 82 ALA A C 1
ATOM 580 O O . ALA A 1 83 ? 28.950 23.786 39.853 1.00 22.67 82 ALA A O 1
ATOM 582 N N . PRO A 1 84 ? 30.871 24.327 40.902 1.00 23.49 83 PRO A N 1
ATOM 583 C CA . PRO A 1 84 ? 31.622 23.263 40.214 1.00 21.48 83 PRO A CA 1
ATOM 584 C C . PRO A 1 84 ? 31.116 21.801 40.393 1.00 24.29 83 PRO A C 1
ATOM 585 O O . PRO A 1 84 ? 31.351 20.972 39.536 1.00 24.22 83 PRO A O 1
ATOM 589 N N . GLN A 1 85 ? 30.424 21.489 41.463 1.00 23.87 84 GLN A N 1
ATOM 590 C CA . GLN A 1 85 ? 29.763 20.200 41.560 1.00 25.37 84 GLN A CA 1
ATOM 591 C C . GLN A 1 85 ? 28.783 19.976 40.382 1.00 23.61 84 GLN A C 1
ATOM 592 O O . GLN A 1 85 ? 28.723 18.883 39.778 1.00 24.05 84 GLN A O 1
ATOM 598 N N . LEU A 1 86 ? 28.055 21.028 40.039 1.00 23.20 85 LEU A N 1
ATOM 599 C CA . LEU A 1 86 ? 27.141 21.014 38.898 1.00 21.77 85 LEU A CA 1
ATOM 600 C C . LEU A 1 86 ? 27.915 21.032 37.585 1.00 21.65 85 LEU A C 1
ATOM 601 O O . LEU A 1 86 ? 27.581 20.285 36.694 1.00 21.42 85 LEU A O 1
ATOM 606 N N . PHE A 1 87 ? 28.986 21.829 37.486 1.00 22.24 86 PHE A N 1
ATOM 607 C CA . PHE A 1 87 ? 29.845 21.839 36.289 1.00 21.19 86 PHE A CA 1
ATOM 608 C C . PHE A 1 87 ? 30.342 20.424 35.984 1.00 23.01 86 PHE A C 1
ATOM 609 O O . PHE A 1 87 ? 30.271 19.983 34.836 1.00 22.28 86 PHE A O 1
ATOM 617 N N . ARG A 1 88 ? 30.795 19.698 37.014 1.00 22.76 87 ARG A N 1
ATOM 618 C CA . ARG A 1 88 ? 31.317 18.338 36.814 1.00 24.88 87 ARG A CA 1
ATOM 619 C C . ARG A 1 88 ? 30.261 17.404 36.257 1.00 23.99 87 ARG A C 1
ATOM 620 O O . ARG A 1 88 ? 30.546 16.661 35.316 1.00 25.19 87 ARG A O 1
ATOM 628 N N . ARG A 1 89 ? 29.043 17.467 36.792 1.00 27.20 88 ARG A N 1
ATOM 629 C CA . ARG A 1 89 ? 27.921 16.693 36.232 1.00 28.05 88 ARG A CA 1
ATOM 630 C C . ARG A 1 89 ? 27.643 17.049 34.766 1.00 27.10 88 ARG A C 1
ATOM 631 O O . ARG A 1 89 ? 27.366 16.182 33.943 1.00 27.93 88 ARG A O 1
ATOM 639 N N . GLN A 1 90 ? 27.692 18.331 34.441 1.00 24.83 89 GLN A N 1
ATOM 640 C CA . GLN A 1 90 ? 27.496 18.758 33.060 1.00 23.82 89 GLN A CA 1
ATOM 641 C C . GLN A 1 90 ? 28.537 18.145 32.131 1.00 24.48 89 GLN A C 1
ATOM 642 O O . GLN A 1 90 ? 28.198 17.632 31.077 1.00 21.52 89 GLN A O 1
ATOM 648 N N . LEU A 1 91 ? 29.809 18.205 32.524 1.00 23.80 90 LEU A N 1
ATOM 649 C CA . LEU A 1 91 ? 30.892 17.640 31.736 1.00 23.86 90 LEU A CA 1
ATOM 650 C C . LEU A 1 91 ? 30.837 16.106 31.673 1.00 26.26 90 LEU A C 1
ATOM 651 O O . LEU A 1 91 ? 31.185 15.506 30.649 1.00 28.48 90 LEU A O 1
ATOM 656 N N . GLU A 1 92 ? 30.393 15.471 32.746 1.00 26.55 91 GLU A N 1
ATOM 657 C CA . GLU A 1 92 ? 30.283 14.016 32.784 1.00 28.12 91 GLU A CA 1
ATOM 658 C C . GLU A 1 92 ? 29.177 13.533 31.860 1.00 29.77 91 GLU A C 1
ATOM 659 O O . GLU A 1 92 ? 29.205 12.396 31.417 1.00 31.85 91 GLU A O 1
ATOM 665 N N . THR A 1 93 ? 28.194 14.390 31.578 1.00 31.11 92 THR A N 1
ATOM 666 C CA . THR A 1 93 ? 27.079 14.043 30.699 1.00 30.51 92 THR A CA 1
ATOM 667 C C . THR A 1 93 ? 27.192 14.738 29.318 1.00 30.20 92 THR A C 1
ATOM 668 O O . THR A 1 93 ? 26.198 14.915 28.620 1.00 31.07 92 THR A O 1
ATOM 672 N N . GLY A 1 94 ? 28.400 15.154 28.946 1.00 28.53 93 GLY A N 1
ATOM 673 C CA . GLY A 1 94 ? 28.682 15.507 27.562 1.00 28.82 93 GLY A CA 1
ATOM 674 C C . GLY A 1 94 ? 28.983 16.950 27.204 1.00 28.31 93 GLY A C 1
ATOM 675 O O . GLY A 1 94 ? 29.215 17.231 26.028 1.00 29.15 93 GLY A O 1
ATOM 676 N N . ALA A 1 95 ? 28.960 17.871 28.176 1.00 26.75 94 ALA A N 1
ATOM 677 C CA . ALA A 1 95 ? 29.364 19.237 27.898 1.00 26.90 94 ALA A CA 1
ATOM 678 C C . ALA A 1 95 ? 30.809 19.233 27.387 1.00 26.04 94 ALA A C 1
ATOM 679 O O . ALA A 1 95 ? 31.654 18.476 27.858 1.00 25.92 94 ALA A O 1
ATOM 681 N N . TRP A 1 96 ? 31.063 20.074 26.398 1.00 25.91 95 TRP A N 1
ATOM 682 C CA . TRP A 1 96 ? 32.392 20.252 25.817 1.00 24.89 95 TRP A CA 1
ATOM 683 C C . TRP A 1 96 ? 33.350 21.023 26.745 1.00 25.76 95 TRP A C 1
ATOM 684 O O . TRP A 1 96 ? 34.575 20.820 26.719 1.00 25.11 95 TRP A O 1
ATOM 695 N N . GLY A 1 97 ? 32.789 21.919 27.547 1.00 26.05 96 GLY A N 1
ATOM 696 C CA . GLY A 1 97 ? 33.525 22.733 28.492 1.00 23.93 96 GLY A CA 1
ATOM 697 C C . GLY A 1 97 ? 32.534 23.586 29.234 1.00 23.77 96 GLY A C 1
ATOM 698 O O . GLY A 1 97 ? 31.333 23.390 29.066 1.00 23.37 96 GLY A O 1
ATOM 699 N N . ILE A 1 98 ? 33.032 24.526 30.044 1.00 23.50 97 ILE A N 1
ATOM 700 C CA . ILE A 1 98 ? 32.201 25.492 30.777 1.00 20.62 97 ILE A CA 1
ATOM 701 C C . ILE A 1 98 ? 32.594 26.913 30.352 1.00 21.88 97 ILE A C 1
ATOM 702 O O . ILE A 1 98 ? 33.782 27.238 30.278 1.00 22.47 97 ILE A O 1
ATOM 707 N N . THR A 1 99 ? 31.594 27.727 30.035 1.00 19.65 98 THR A N 1
ATOM 708 C CA . THR A 1 99 ? 31.760 29.135 29.723 1.00 20.94 98 THR A CA 1
ATOM 709 C C . THR A 1 99 ? 31.652 29.962 31.001 1.00 21.15 98 THR A C 1
ATOM 710 O O . THR A 1 99 ? 30.695 29.794 31.761 1.00 23.12 98 THR A O 1
ATOM 714 N N . LEU A 1 100 ? 32.641 30.845 31.216 1.00 20.13 99 LEU A N 1
ATOM 715 C CA . LEU A 1 100 ? 32.721 31.709 32.400 1.00 22.05 99 LEU A CA 1
ATOM 716 C C . LEU A 1 100 ? 33.116 33.112 32.044 1.00 21.35 99 LEU A C 1
ATOM 717 O O . LEU A 1 100 ? 33.452 33.398 30.890 1.00 24.08 99 LEU A O 1
ATOM 722 N N . ALA A 1 101 ? 33.050 34.006 33.026 1.00 24.10 100 ALA A N 1
ATOM 723 C CA . ALA A 1 101 ? 33.166 35.446 32.784 1.00 22.32 100 ALA A CA 1
ATOM 724 C C . ALA A 1 101 ? 34.455 36.109 33.312 1.00 23.30 100 ALA A C 1
ATOM 725 O O . ALA A 1 101 ? 34.920 37.053 32.700 1.00 23.72 100 ALA A O 1
ATOM 727 N N . THR A 1 102 ? 35.016 35.629 34.423 1.00 21.67 101 THR A N 1
ATOM 728 C CA . THR A 1 102 ? 36.113 36.316 35.116 1.00 22.26 101 THR A CA 1
ATOM 729 C C . THR A 1 102 ? 37.211 35.327 35.501 1.00 20.81 101 THR A C 1
ATOM 730 O O . THR A 1 102 ? 36.956 34.132 35.624 1.00 23.15 101 THR A O 1
ATOM 734 N N . ALA A 1 103 ? 38.446 35.826 35.604 1.00 21.49 102 ALA A N 1
ATOM 735 C CA . ALA A 1 103 ? 39.588 35.056 36.106 1.00 21.72 102 ALA A CA 1
ATOM 736 C C . ALA A 1 103 ? 39.270 34.364 37.424 1.00 23.30 102 ALA A C 1
ATOM 737 O O . ALA A 1 103 ? 39.595 33.189 37.592 1.00 23.86 102 ALA A O 1
ATOM 739 N N . HIS A 1 104 ? 38.646 35.078 38.361 1.00 22.23 103 HIS A N 1
ATOM 740 C CA . HIS A 1 104 ? 38.202 34.445 39.616 1.00 22.68 103 HIS A CA 1
ATOM 741 C C . HIS A 1 104 ? 37.307 33.214 39.436 1.00 22.33 103 HIS A C 1
ATOM 742 O O . HIS A 1 104 ? 37.544 32.170 40.029 1.00 19.21 103 HIS A O 1
ATOM 749 N N . GLN A 1 105 ? 36.316 33.315 38.568 1.00 22.98 104 GLN A N 1
ATOM 750 C CA . GLN A 1 105 ? 35.488 32.163 38.235 1.00 20.52 104 GLN A CA 1
ATOM 751 C C . GLN A 1 105 ? 36.232 31.018 37.567 1.00 19.82 104 GLN A C 1
ATOM 752 O O . GLN A 1 105 ? 35.949 29.852 37.838 1.00 20.48 104 GLN A O 1
ATOM 758 N N . VAL A 1 106 ? 37.146 31.331 36.654 1.00 22.62 105 VAL A N 1
ATOM 759 C CA . VAL A 1 106 ? 37.960 30.285 36.009 1.00 19.95 105 VAL A CA 1
ATOM 760 C C . VAL A 1 106 ? 38.728 29.471 37.056 1.00 23.36 105 VAL A C 1
ATOM 761 O O . VAL A 1 106 ? 38.784 28.220 36.998 1.00 20.64 105 VAL A O 1
ATOM 765 N N . ARG A 1 107 ? 39.350 30.189 37.995 1.00 21.34 106 ARG A N 1
ATOM 766 C CA A ARG A 1 107 ? 40.142 29.580 39.064 0.50 22.74 106 ARG A CA 1
ATOM 767 C CA B ARG A 1 107 ? 40.159 29.543 39.037 0.50 22.40 106 ARG A CA 1
ATOM 768 C C . ARG A 1 107 ? 39.293 28.629 39.927 1.00 23.26 106 ARG A C 1
ATOM 769 O O . ARG A 1 107 ? 39.696 27.484 40.205 1.00 22.33 106 ARG A O 1
ATOM 784 N N . ALA A 1 108 ? 38.102 29.102 40.323 1.00 23.42 107 ALA A N 1
ATOM 785 C CA . ALA A 1 108 ? 37.120 28.300 41.095 1.00 22.28 107 ALA A CA 1
ATOM 786 C C . ALA A 1 108 ? 36.759 27.031 40.324 1.00 24.18 107 ALA A C 1
ATOM 787 O O . ALA A 1 108 ? 36.767 25.948 40.903 1.00 25.33 107 ALA A O 1
ATOM 789 N N . ALA A 1 109 ? 36.440 27.170 39.024 1.00 23.21 108 ALA A N 1
ATOM 790 C CA . ALA A 1 109 ? 36.077 26.028 38.176 1.00 23.22 108 ALA A CA 1
ATOM 791 C C . ALA A 1 109 ? 37.221 25.036 38.048 1.00 23.62 108 ALA A C 1
ATOM 792 O O . ALA A 1 109 ? 37.015 23.813 38.145 1.00 22.74 108 ALA A O 1
ATOM 794 N N . TYR A 1 110 ? 38.424 25.574 37.818 1.00 24.77 109 TYR A N 1
ATOM 795 C CA . TYR A 1 110 ? 39.621 24.758 37.793 1.00 24.78 109 TYR A CA 1
ATOM 796 C C . TYR A 1 110 ? 39.786 23.944 39.097 1.00 25.07 109 TYR A C 1
ATOM 797 O O . TYR A 1 110 ? 39.911 22.716 39.065 1.00 25.87 109 TYR A O 1
ATOM 806 N N . HIS A 1 111 ? 39.709 24.615 40.231 1.00 27.03 110 HIS A N 1
ATOM 807 C CA A HIS A 1 111 ? 39.796 24.014 41.574 0.50 27.55 110 HIS A CA 1
ATOM 808 C CA B HIS A 1 111 ? 39.913 23.874 41.459 0.50 28.93 110 HIS A CA 1
ATOM 809 C C . HIS A 1 111 ? 38.742 22.911 41.781 1.00 29.25 110 HIS A C 1
ATOM 810 O O . HIS A 1 111 ? 38.955 21.919 42.501 1.00 27.89 110 HIS A O 1
ATOM 823 N N . GLY A 1 112 ? 37.564 23.118 41.173 1.00 28.06 111 GLY A N 1
ATOM 824 C CA . GLY A 1 112 ? 36.483 22.126 41.211 1.00 27.09 111 GLY A CA 1
ATOM 825 C C . GLY A 1 112 ? 36.533 21.073 40.115 1.00 27.58 111 GLY A C 1
ATOM 826 O O . GLY A 1 112 ? 35.571 20.364 39.899 1.00 29.16 111 GLY A O 1
ATOM 827 N N . GLY A 1 113 ? 37.619 21.025 39.360 1.00 27.80 112 GLY A N 1
ATOM 828 C CA . GLY A 1 113 ? 37.911 19.923 38.466 1.00 27.48 112 GLY A CA 1
ATOM 829 C C . GLY A 1 113 ? 37.428 20.077 37.050 1.00 26.30 112 GLY A C 1
ATOM 830 O O . GLY A 1 113 ? 37.428 19.127 36.300 1.00 27.06 112 GLY A O 1
ATOM 831 N N . VAL A 1 114 ? 37.066 21.287 36.658 1.00 27.22 113 VAL A N 1
ATOM 832 C CA . VAL A 1 114 ? 36.719 21.573 35.252 1.00 24.80 113 VAL A CA 1
ATOM 833 C C . VAL A 1 114 ? 37.982 21.630 34.406 1.00 24.85 113 VAL A C 1
ATOM 834 O O . VAL A 1 114 ? 38.917 22.353 34.732 1.00 23.15 113 VAL A O 1
ATOM 838 N N . SER A 1 115 ? 38.019 20.884 33.307 1.00 22.93 114 SER A N 1
ATOM 839 C CA . SER A 1 115 ? 39.261 20.763 32.543 1.00 27.48 114 SER A CA 1
ATOM 840 C C . SER A 1 115 ? 39.258 21.578 31.235 1.00 25.15 114 SER A C 1
ATOM 841 O O . SER A 1 115 ? 40.265 21.647 30.552 1.00 24.56 114 SER A O 1
ATOM 844 N N . ARG A 1 116 ? 38.136 22.215 30.906 1.00 22.92 115 ARG A N 1
ATOM 845 C CA . ARG A 1 116 ? 38.107 23.155 29.778 1.00 22.58 115 ARG A CA 1
ATOM 846 C C . ARG A 1 116 ? 37.156 24.288 30.027 1.00 23.00 115 ARG A C 1
ATOM 847 O O . ARG A 1 116 ? 35.947 24.070 30.251 1.00 23.44 115 ARG A O 1
ATOM 855 N N . VAL A 1 117 ? 37.720 25.496 29.981 1.00 23.09 116 VAL A N 1
ATOM 856 C CA . VAL A 1 117 ? 36.990 26.729 30.170 1.00 20.74 116 VAL A CA 1
ATOM 857 C C . VAL A 1 117 ? 37.145 27.667 28.986 1.00 21.92 116 VAL A C 1
ATOM 858 O O . VAL A 1 117 ? 38.264 27.921 28.504 1.00 22.05 116 VAL A O 1
ATOM 862 N N . LEU A 1 118 ? 35.992 28.148 28.521 1.00 21.94 117 LEU A N 1
ATOM 863 C CA . LEU A 1 118 ? 35.884 29.241 27.572 1.00 22.75 117 LEU A CA 1
ATOM 864 C C . LEU A 1 118 ? 35.516 30.490 28.391 1.00 22.59 117 LEU A C 1
ATOM 865 O O . LEU A 1 118 ? 34.359 30.682 28.775 1.00 26.19 117 LEU A O 1
ATOM 878 N N . ALA A 1 120 ? 34.383 33.778 28.230 1.00 22.34 119 ALA A N 1
ATOM 879 C CA . ALA A 1 120 ? 33.692 34.567 27.214 1.00 23.53 119 ALA A CA 1
ATOM 880 C C . ALA A 1 120 ? 33.752 36.049 27.613 1.00 26.21 119 ALA A C 1
ATOM 881 O O . ALA A 1 120 ? 32.732 36.706 27.780 1.00 24.32 119 ALA A O 1
ATOM 883 N N . ASN A 1 121 ? 34.974 36.553 27.759 1.00 23.70 120 ASN A N 1
ATOM 884 C CA . ASN A 1 121 ? 35.220 37.904 28.200 1.00 24.24 120 ASN A CA 1
ATOM 885 C C . ASN A 1 121 ? 36.695 38.247 27.916 1.00 24.27 120 ASN A C 1
ATOM 886 O O . ASN A 1 121 ? 37.535 37.351 27.739 1.00 22.20 120 ASN A O 1
ATOM 891 N N . GLN A 1 122 ? 36.992 39.548 27.892 1.00 25.37 121 GLN A N 1
ATOM 892 C CA . GLN A 1 122 ? 38.359 40.048 27.830 1.00 24.05 121 GLN A CA 1
ATOM 893 C C . GLN A 1 122 ? 39.009 39.780 29.167 1.00 23.74 121 GLN A C 1
ATOM 894 O O . GLN A 1 122 ? 38.346 39.842 30.210 1.00 27.74 121 GLN A O 1
ATOM 900 N N . LEU A 1 123 ? 40.289 39.432 29.132 1.00 23.24 122 LEU A N 1
ATOM 901 C CA . LEU A 1 123 ? 41.099 39.194 30.322 1.00 22.59 122 LEU A CA 1
ATOM 902 C C . LEU A 1 123 ? 42.036 40.371 30.489 1.00 23.63 122 LEU A C 1
ATOM 903 O O . LEU A 1 123 ? 42.917 40.601 29.647 1.00 24.91 122 LEU A O 1
ATOM 908 N N . VAL A 1 124 ? 41.826 41.138 31.562 1.00 22.90 123 VAL A N 1
ATOM 909 C CA . VAL A 1 124 ? 42.478 42.432 31.752 1.00 23.23 123 VAL A CA 1
ATOM 910 C C . VAL A 1 124 ? 42.957 42.531 33.192 1.00 22.69 123 VAL A C 1
ATOM 911 O O . VAL A 1 124 ? 42.256 42.100 34.103 1.00 23.02 123 VAL A O 1
ATOM 915 N N . GLY A 1 125 ? 44.143 43.093 33.394 1.00 22.83 124 GLY A N 1
ATOM 916 C CA . GLY A 1 125 ? 44.650 43.333 34.742 1.00 22.52 124 GLY A CA 1
ATOM 917 C C . GLY A 1 125 ? 45.650 42.287 35.155 1.00 23.54 124 GLY A C 1
ATOM 918 O O . GLY A 1 125 ? 45.416 41.101 34.971 1.00 24.02 124 GLY A O 1
ATOM 919 N N . ARG A 1 126 ? 46.755 42.730 35.740 1.00 22.99 125 ARG A N 1
ATOM 920 C CA A ARG A 1 126 ? 47.884 41.842 36.038 0.50 24.12 125 ARG A CA 1
ATOM 921 C CA B ARG A 1 126 ? 47.875 41.852 36.043 0.50 24.37 125 ARG A CA 1
ATOM 922 C C . ARG A 1 126 ? 47.511 40.686 36.964 1.00 22.64 125 ARG A C 1
ATOM 923 O O . ARG A 1 126 ? 47.922 39.558 36.722 1.00 25.14 125 ARG A O 1
ATOM 938 N N . ARG A 1 127 ? 46.754 40.952 38.038 1.00 23.32 126 ARG A N 1
ATOM 939 C CA . ARG A 1 127 ? 46.337 39.861 38.927 1.00 20.78 126 ARG A CA 1
ATOM 940 C C . ARG A 1 127 ? 45.356 38.892 38.252 1.00 20.09 126 ARG A C 1
ATOM 941 O O . ARG A 1 127 ? 45.505 37.683 38.365 1.00 18.81 126 ARG A O 1
ATOM 949 N N . ASN A 1 128 ? 44.393 39.410 37.506 1.00 21.21 127 ASN A N 1
ATOM 950 C CA . ASN A 1 128 ? 43.506 38.543 36.729 1.00 21.01 127 ASN A CA 1
ATOM 951 C C . ASN A 1 128 ? 44.271 37.629 35.772 1.00 22.85 127 ASN A C 1
ATOM 952 O O . ASN A 1 128 ? 44.025 36.411 35.728 1.00 24.49 127 ASN A O 1
ATOM 991 N N . VAL A 1 132 ? 44.923 33.325 35.836 1.00 20.88 131 VAL A N 1
ATOM 992 C CA . VAL A 1 132 ? 44.847 32.383 34.703 1.00 22.53 131 VAL A CA 1
ATOM 993 C C . VAL A 1 132 ? 46.203 31.685 34.411 1.00 22.62 131 VAL A C 1
ATOM 994 O O . VAL A 1 132 ? 46.232 30.447 34.280 1.00 23.38 131 VAL A O 1
ATOM 998 N N . ALA A 1 133 ? 47.302 32.452 34.364 1.00 23.67 132 ALA A N 1
ATOM 999 C CA . ALA A 1 133 ? 48.671 31.910 34.190 1.00 24.29 132 ALA A CA 1
ATOM 1000 C C . ALA A 1 133 ? 48.966 30.747 35.155 1.00 25.13 132 ALA A C 1
ATOM 1001 O O . ALA A 1 133 ? 49.458 29.713 34.735 1.00 27.00 132 ALA A O 1
ATOM 1003 N N . GLU A 1 134 ? 48.639 30.913 36.436 1.00 26.67 133 GLU A N 1
ATOM 1004 C CA . GLU A 1 134 ? 48.875 29.848 37.432 1.00 26.96 133 GLU A CA 1
ATOM 1005 C C . GLU A 1 134 ? 48.254 28.492 37.053 1.00 28.86 133 GLU A C 1
ATOM 1006 O O . GLU A 1 134 ? 48.823 27.433 37.370 1.00 29.08 133 GLU A O 1
ATOM 1012 N N . LEU A 1 135 ? 47.079 28.527 36.408 1.00 24.89 134 LEU A N 1
ATOM 1013 C CA . LEU A 1 135 ? 46.344 27.325 36.036 1.00 24.59 134 LEU A CA 1
ATOM 1014 C C . LEU A 1 135 ? 46.963 26.636 34.804 1.00 25.73 134 LEU A C 1
ATOM 1015 O O . LEU A 1 135 ? 46.827 25.414 34.623 1.00 24.53 134 LEU A O 1
ATOM 1020 N N . LEU A 1 136 ? 47.627 27.424 33.957 1.00 24.21 135 LEU A N 1
ATOM 1021 C CA . LEU A 1 136 ? 48.163 26.942 32.689 1.00 25.99 135 LEU A CA 1
ATOM 1022 C C . LEU A 1 136 ? 49.376 26.037 32.886 1.00 26.96 135 LEU A C 1
ATOM 1023 O O . LEU A 1 136 ? 49.859 25.469 31.934 1.00 27.70 135 LEU A O 1
ATOM 1028 N N . SER A 1 137 ? 49.838 25.888 34.129 1.00 25.96 136 SER A N 1
ATOM 1029 C CA A SER A 1 137 ? 50.902 24.938 34.421 0.50 26.80 136 SER A CA 1
ATOM 1030 C CA B SER A 1 137 ? 50.891 24.944 34.459 0.50 26.53 136 SER A CA 1
ATOM 1031 C C . SER A 1 137 ? 50.341 23.514 34.488 1.00 26.03 136 SER A C 1
ATOM 1032 O O . SER A 1 137 ? 51.095 22.549 34.540 1.00 23.55 136 SER A O 1
ATOM 1037 N N . ASP A 1 138 ? 49.008 23.389 34.450 1.00 24.65 137 ASP A N 1
ATOM 1038 C CA . ASP A 1 138 ? 48.342 22.079 34.395 1.00 26.20 137 ASP A CA 1
ATOM 1039 C C . ASP A 1 138 ? 48.162 21.695 32.929 1.00 24.38 137 ASP A C 1
ATOM 1040 O O . ASP A 1 138 ? 47.335 22.289 32.236 1.00 23.95 137 ASP A O 1
ATOM 1045 N N . PRO A 1 139 ? 48.923 20.705 32.450 1.00 24.42 138 PRO A N 1
ATOM 1046 C CA . PRO A 1 139 ? 48.859 20.406 31.023 1.00 26.45 138 PRO A CA 1
ATOM 1047 C C . PRO A 1 139 ? 47.519 19.785 30.565 1.00 27.16 138 PRO A C 1
ATOM 1048 O O . PRO A 1 139 ? 47.257 19.727 29.353 1.00 28.87 138 PRO A O 1
ATOM 1052 N N . GLU A 1 140 ? 46.696 19.336 31.512 1.00 27.52 139 GLU A N 1
ATOM 1053 C CA . GLU A 1 140 ? 45.346 18.803 31.216 1.00 30.72 139 GLU A CA 1
ATOM 1054 C C . GLU A 1 140 ? 44.242 19.879 31.173 1.00 30.41 139 GLU A C 1
ATOM 1055 O O . GLU A 1 140 ? 43.095 19.569 30.880 1.00 32.30 139 GLU A O 1
ATOM 1061 N N . PHE A 1 141 ? 44.587 21.132 31.467 1.00 27.70 140 PHE A N 1
ATOM 1062 C CA . PHE A 1 141 ? 43.630 22.234 31.463 1.00 25.26 140 PHE A CA 1
ATOM 1063 C C . PHE A 1 141 ? 43.700 22.967 30.133 1.00 25.58 140 PHE A C 1
ATOM 1064 O O . PHE A 1 141 ? 44.771 23.307 29.657 1.00 25.58 140 PHE A O 1
ATOM 1072 N N . GLU A 1 142 ? 42.552 23.183 29.508 1.00 24.88 141 GLU A N 1
ATOM 1073 C CA . GLU A 1 142 ? 42.488 24.010 28.321 1.00 24.89 141 GLU A CA 1
ATOM 1074 C C . GLU A 1 142 ? 41.702 25.296 28.595 1.00 24.90 141 GLU A C 1
ATOM 1075 O O . GLU A 1 142 ? 40.607 25.263 29.150 1.00 23.88 141 GLU A O 1
ATOM 1081 N N . PHE A 1 143 ? 42.263 26.421 28.169 1.00 25.22 142 PHE A N 1
ATOM 1082 C CA . PHE A 1 143 ? 41.686 27.730 28.405 1.00 24.62 142 PHE A CA 1
ATOM 1083 C C . PHE A 1 143 ? 41.593 28.514 27.108 1.00 23.95 142 PHE A C 1
ATOM 1084 O O . PHE A 1 143 ? 42.420 28.318 26.222 1.00 23.07 142 PHE A O 1
ATOM 1092 N N . PHE A 1 144 ? 40.566 29.363 27.005 1.00 22.09 143 PHE A N 1
ATOM 1093 C CA . PHE A 1 144 ? 40.402 30.377 25.964 1.00 21.91 143 PHE A CA 1
ATOM 1094 C C . PHE A 1 144 ? 39.883 31.659 26.605 1.00 22.52 143 PHE A C 1
ATOM 1095 O O . PHE A 1 144 ? 39.051 31.606 27.504 1.00 22.70 143 PHE A O 1
ATOM 1103 N N . CYS A 1 145 ? 40.349 32.805 26.134 1.00 21.86 144 CYS A N 1
ATOM 1104 C CA . CYS A 1 145 ? 39.674 34.085 26.439 1.00 24.27 144 CYS A CA 1
ATOM 1105 C C . CYS A 1 145 ? 39.444 34.862 25.135 1.00 24.02 144 CYS A C 1
ATOM 1106 O O . CYS A 1 145 ? 39.812 34.393 24.068 1.00 23.91 144 CYS A O 1
ATOM 1109 N N . LEU A 1 146 ? 38.778 36.015 25.220 1.00 27.26 145 LEU A N 1
ATOM 1110 C CA . LEU A 1 146 ? 38.409 36.801 24.028 1.00 25.37 145 LEU A CA 1
ATOM 1111 C C . LEU A 1 146 ? 39.278 38.028 23.894 1.00 26.85 145 LEU A C 1
ATOM 1112 O O . LEU A 1 146 ? 39.598 38.663 24.892 1.00 27.34 145 LEU A O 1
ATOM 1117 N N . VAL A 1 147 ? 39.618 38.392 22.654 1.00 26.00 146 VAL A N 1
ATOM 1118 C CA . VAL A 1 147 ? 40.326 39.642 22.385 1.00 24.90 146 VAL A CA 1
ATOM 1119 C C . VAL A 1 147 ? 39.498 40.474 21.412 1.00 24.27 146 VAL A C 1
ATOM 1120 O O . VAL A 1 147 ? 38.929 39.937 20.452 1.00 26.55 146 VAL A O 1
ATOM 1124 N N . ASP A 1 148 ? 39.403 41.775 21.672 1.00 23.76 147 ASP A N 1
ATOM 1125 C CA . ASP A 1 148 ? 38.713 42.688 20.760 1.00 23.75 147 ASP A CA 1
ATOM 1126 C C . ASP A 1 148 ? 39.452 44.008 20.515 1.00 24.99 147 ASP A C 1
ATOM 1127 O O . ASP A 1 148 ? 38.883 44.922 19.943 1.00 25.16 147 ASP A O 1
ATOM 1132 N N . SER A 1 149 ? 40.713 44.114 20.904 1.00 23.51 148 SER A N 1
ATOM 1133 C CA . SER A 1 149 ? 41.417 45.388 20.800 1.00 25.51 148 SER A CA 1
ATOM 1134 C C . SER A 1 149 ? 42.913 45.156 20.771 1.00 25.60 148 SER A C 1
ATOM 1135 O O . SER A 1 149 ? 43.377 44.182 21.353 1.00 26.24 148 SER A O 1
ATOM 1138 N N . VAL A 1 150 ? 43.660 46.023 20.078 1.00 24.27 149 VAL A N 1
ATOM 1139 C CA . VAL A 1 150 ? 45.129 45.918 19.996 1.00 23.95 149 VAL A CA 1
ATOM 1140 C C . VAL A 1 150 ? 45.729 46.102 21.389 1.00 25.16 149 VAL A C 1
ATOM 1141 O O . VAL A 1 150 ? 46.608 45.330 21.811 1.00 25.72 149 VAL A O 1
ATOM 1145 N N . GLU A 1 151 ? 45.224 47.101 22.118 1.00 24.29 150 GLU A N 1
ATOM 1146 C CA . GLU A 1 151 ? 45.727 47.386 23.465 1.00 25.05 150 GLU A CA 1
ATOM 1147 C C . GLU A 1 151 ? 45.611 46.144 24.349 1.00 23.74 150 GLU A C 1
ATOM 1148 O O . GLU A 1 151 ? 46.525 45.819 25.094 1.00 24.45 150 GLU A O 1
ATOM 1154 N N . GLY A 1 152 ? 44.478 45.459 24.253 1.00 24.28 151 GLY A N 1
ATOM 1155 C CA . GLY A 1 152 ? 44.216 44.257 25.033 1.00 25.35 151 GLY A CA 1
ATOM 1156 C C . GLY A 1 152 ? 45.114 43.107 24.645 1.00 24.57 151 GLY A C 1
ATOM 1157 O O . GLY A 1 152 ? 45.544 42.328 25.508 1.00 25.51 151 GLY A O 1
ATOM 1158 N N . VAL A 1 153 ? 45.366 42.970 23.341 1.00 24.01 152 VAL A N 1
ATOM 1159 C CA . VAL A 1 153 ? 46.217 41.911 22.821 1.00 23.07 152 VAL A CA 1
ATOM 1160 C C . VAL A 1 153 ? 47.651 42.126 23.271 1.00 23.06 152 VAL A C 1
ATOM 1161 O O . VAL A 1 153 ? 48.304 41.183 23.699 1.00 20.62 152 VAL A O 1
ATOM 1165 N N . GLU A 1 154 ? 48.122 43.369 23.195 1.00 24.80 153 GLU A N 1
ATOM 1166 C CA . GLU A 1 154 ? 49.474 43.728 23.628 1.00 24.23 153 GLU A CA 1
ATOM 1167 C C . GLU A 1 154 ? 49.685 43.515 25.121 1.00 24.85 153 GLU A C 1
ATOM 1168 O O . GLU A 1 154 ? 50.718 43.004 25.546 1.00 25.99 153 GLU A O 1
ATOM 1174 N N . GLN A 1 155 ? 48.721 43.925 25.923 1.00 24.64 154 GLN A N 1
ATOM 1175 C CA . GLN A 1 155 ? 48.817 43.684 27.364 1.00 24.12 154 GLN A CA 1
ATOM 1176 C C . GLN A 1 155 ? 48.889 42.172 27.695 1.00 23.05 154 GLN A C 1
ATOM 1177 O O . GLN A 1 155 ? 49.682 41.758 28.548 1.00 22.44 154 GLN A O 1
ATOM 1183 N N . LEU A 1 156 ? 48.082 41.362 27.012 1.00 22.48 155 LEU A N 1
ATOM 1184 C CA . LEU A 1 156 ? 48.147 39.901 27.187 1.00 23.52 155 LEU A CA 1
ATOM 1185 C C . LEU A 1 156 ? 49.504 39.354 26.713 1.00 23.58 155 LEU A C 1
ATOM 1186 O O . LEU A 1 156 ? 50.169 38.601 27.436 1.00 22.81 155 LEU A O 1
ATOM 1191 N N . GLY A 1 157 ? 49.876 39.702 25.478 1.00 22.82 156 GLY A N 1
ATOM 1192 C CA . GLY A 1 157 ? 51.141 39.243 24.878 1.00 23.69 156 GLY A CA 1
ATOM 1193 C C . GLY A 1 157 ? 52.343 39.498 25.772 1.00 22.60 156 GLY A C 1
ATOM 1194 O O . GLY A 1 157 ? 53.094 38.582 26.075 1.00 22.15 156 GLY A O 1
ATOM 1195 N N . GLU A 1 158 ? 52.477 40.742 26.230 1.00 21.92 157 GLU A N 1
ATOM 1196 C CA . GLU A 1 158 ? 53.580 41.132 27.104 1.00 22.72 157 GLU A CA 1
ATOM 1197 C C . GLU A 1 158 ? 53.567 40.367 28.411 1.00 24.31 157 GLU A C 1
ATOM 1198 O O . GLU A 1 158 ? 54.611 39.916 28.853 1.00 25.85 157 GLU A O 1
ATOM 1204 N N . PHE A 1 159 ? 52.397 40.232 29.047 1.00 23.57 158 PHE A N 1
ATOM 1205 C CA . PHE A 1 159 ? 52.326 39.531 30.293 1.00 21.55 158 PHE A CA 1
ATOM 1206 C C . PHE A 1 159 ? 52.671 38.048 30.135 1.00 22.49 158 PHE A C 1
ATOM 1207 O O . PHE A 1 159 ? 53.535 37.543 30.835 1.00 23.47 158 PHE A O 1
ATOM 1215 N N . PHE A 1 160 ? 51.962 37.336 29.256 1.00 21.69 159 PHE A N 1
ATOM 1216 C CA . PHE A 1 160 ? 52.206 35.896 29.077 1.00 23.16 159 PHE A CA 1
ATOM 1217 C C . PHE A 1 160 ? 53.600 35.547 28.547 1.00 24.49 159 PHE A C 1
ATOM 1218 O O . PHE A 1 160 ? 54.150 34.510 28.921 1.00 22.99 159 PHE A O 1
ATOM 1226 N N . LYS A 1 161 ? 54.171 36.416 27.712 1.00 22.85 160 LYS A N 1
ATOM 1227 C CA . LYS A 1 161 ? 55.576 36.290 27.338 1.00 26.04 160 LYS A CA 1
ATOM 1228 C C . LYS A 1 161 ? 56.497 36.408 28.563 1.00 27.08 160 LYS A C 1
ATOM 1229 O O . LYS A 1 161 ? 57.438 35.618 28.720 1.00 27.53 160 LYS A O 1
ATOM 1235 N N . SER A 1 162 ? 56.203 37.355 29.453 1.00 26.86 161 SER A N 1
ATOM 1236 C CA . SER A 1 162 ? 57.031 37.561 30.632 1.00 27.22 161 SER A CA 1
ATOM 1237 C C . SER A 1 162 ? 56.966 36.420 31.664 1.00 29.09 161 SER A C 1
ATOM 1238 O O . SER A 1 162 ? 57.850 36.313 32.514 1.00 27.27 161 SER A O 1
ATOM 1241 N N . VAL A 1 163 ? 55.915 35.602 31.617 1.00 28.35 162 VAL A N 1
ATOM 1242 C CA . VAL A 1 163 ? 55.813 34.412 32.475 1.00 28.34 162 VAL A CA 1
ATOM 1243 C C . VAL A 1 163 ? 56.072 33.117 31.704 1.00 29.96 162 VAL A C 1
ATOM 1244 O O . VAL A 1 163 ? 55.871 32.026 32.230 1.00 33.04 162 VAL A O 1
ATOM 1248 N N . ASN A 1 164 ? 56.547 33.239 30.467 1.00 29.22 163 ASN A N 1
ATOM 1249 C CA . ASN A 1 164 ? 56.880 32.087 29.625 1.00 29.59 163 ASN A CA 1
ATOM 1250 C C . ASN A 1 164 ? 55.732 31.111 29.360 1.00 30.34 163 ASN A C 1
ATOM 1251 O O . ASN A 1 164 ? 55.946 29.904 29.195 1.00 29.43 163 ASN A O 1
ATOM 1256 N N . LYS A 1 165 ? 54.515 31.636 29.254 1.00 28.89 164 LYS A N 1
ATOM 1257 C CA . LYS A 1 165 ? 53.372 30.787 28.927 1.00 27.88 164 LYS A CA 1
ATOM 1258 C C . LYS A 1 165 ? 52.714 31.196 27.620 1.00 25.81 164 LYS A C 1
ATOM 1259 O O . LYS A 1 165 ? 52.980 32.252 27.077 1.00 29.81 164 LYS A O 1
ATOM 1265 N N . GLN A 1 166 ? 51.863 30.324 27.119 1.00 25.17 165 GLN A N 1
ATOM 1266 C CA . GLN A 1 166 ? 51.134 30.538 25.889 1.00 26.87 165 GLN A CA 1
ATOM 1267 C C . GLN A 1 166 ? 49.642 30.637 26.217 1.00 27.43 165 GLN A C 1
ATOM 1268 O O . GLN A 1 166 ? 49.184 29.998 27.162 1.00 28.50 165 GLN A O 1
ATOM 1274 N N . LEU A 1 167 ? 48.892 31.422 25.441 1.00 24.94 166 LEU A N 1
ATOM 1275 C CA . LEU A 1 167 ? 47.463 31.638 25.725 1.00 24.80 166 LEU A CA 1
ATOM 1276 C C . LEU A 1 167 ? 46.624 31.536 24.460 1.00 25.05 166 LEU A C 1
ATOM 1277 O O . LEU A 1 167 ? 46.941 32.159 23.467 1.00 25.88 166 LEU A O 1
ATOM 1282 N N . GLN A 1 168 ? 45.539 30.769 24.510 1.00 24.59 167 GLN A N 1
ATOM 1283 C CA . GLN A 1 168 ? 44.632 30.681 23.389 1.00 24.27 167 GLN A CA 1
ATOM 1284 C C . GLN A 1 168 ? 43.639 31.821 23.494 1.00 23.72 167 GLN A C 1
ATOM 1285 O O . GLN A 1 168 ? 43.050 32.047 24.568 1.00 23.28 167 GLN A O 1
ATOM 1291 N N . VAL A 1 169 ? 43.468 32.548 22.389 1.00 23.35 168 VAL A N 1
ATOM 1292 C CA . VAL A 1 169 ? 42.512 33.636 22.312 1.00 22.86 168 VAL A CA 1
ATOM 1293 C C . VAL A 1 169 ? 41.556 33.405 21.168 1.00 24.64 168 VAL A C 1
ATOM 1294 O O . VAL A 1 169 ? 41.917 32.786 20.159 1.00 25.76 168 VAL A O 1
ATOM 1298 N N . LEU A 1 170 ? 40.328 33.891 21.339 1.00 23.52 169 LEU A N 1
ATOM 1299 C CA . LEU A 1 170 ? 39.342 33.921 20.278 1.00 24.31 169 LEU A CA 1
ATOM 1300 C C . LEU A 1 170 ? 39.103 35.367 19.872 1.00 23.64 169 LEU A C 1
ATOM 1301 O O . LEU A 1 170 ? 38.857 36.224 20.732 1.00 23.13 169 LEU A O 1
ATOM 1306 N N . LEU A 1 171 ? 39.149 35.644 18.564 1.00 24.22 170 LEU A N 1
ATOM 1307 C CA . LEU A 1 171 ? 38.724 36.941 18.054 1.00 23.33 170 LEU A CA 1
ATOM 1308 C C . LEU A 1 171 ? 37.222 37.102 18.255 1.00 25.78 170 LEU A C 1
ATOM 1309 O O . LEU A 1 171 ? 36.416 36.285 17.770 1.00 25.79 170 LEU A O 1
ATOM 1314 N N . GLU A 1 172 ? 36.863 38.158 18.983 1.00 26.40 171 GLU A N 1
ATOM 1315 C CA . GLU A 1 172 ? 35.480 38.495 19.245 1.00 25.71 171 GLU A CA 1
ATOM 1316 C C . GLU A 1 172 ? 35.019 39.547 18.244 1.00 26.11 171 GLU A C 1
ATOM 1317 O O . GLU A 1 172 ? 35.583 40.634 18.184 1.00 25.29 171 GLU A O 1
ATOM 1323 N N . LEU A 1 173 ? 33.987 39.195 17.482 1.00 27.78 172 LEU A N 1
ATOM 1324 C CA . LEU A 1 173 ? 33.295 40.101 16.583 1.00 28.68 172 LEU A CA 1
ATOM 1325 C C . LEU A 1 173 ? 32.126 40.773 17.298 1.00 26.51 172 LEU A C 1
ATOM 1326 O O . LEU A 1 173 ? 31.363 40.120 18.034 1.00 26.06 172 LEU A O 1
ATOM 1331 N N . GLY A 1 174 ? 32.000 42.078 17.065 1.00 26.84 173 GLY A N 1
ATOM 1332 C CA . GLY A 1 174 ? 30.947 42.899 17.633 1.00 27.99 173 GLY A CA 1
ATOM 1333 C C . GLY A 1 174 ? 30.152 43.638 16.584 1.00 29.57 173 GLY A C 1
ATOM 1334 O O . GLY A 1 174 ? 30.332 43.414 15.389 1.00 29.91 173 GLY A O 1
ATOM 1335 N N . VAL A 1 175 ? 29.229 44.478 17.048 1.00 30.98 174 VAL A N 1
ATOM 1336 C CA . VAL A 1 175 ? 28.339 45.257 16.177 1.00 31.73 174 VAL A CA 1
ATOM 1337 C C . VAL A 1 175 ? 28.230 46.693 16.698 1.00 31.52 174 VAL A C 1
ATOM 1338 O O . VAL A 1 175 ? 28.319 46.918 17.913 1.00 32.32 174 VAL A O 1
ATOM 1342 N N . PRO A 1 176 ? 28.033 47.675 15.786 1.00 32.27 175 PRO A N 1
ATOM 1343 C CA . PRO A 1 176 ? 27.829 49.071 16.214 1.00 31.75 175 PRO A CA 1
ATOM 1344 C C . PRO A 1 176 ? 26.714 49.209 17.245 1.00 32.19 175 PRO A C 1
ATOM 1345 O O . PRO A 1 176 ? 25.668 48.549 17.133 1.00 31.91 175 PRO A O 1
ATOM 1349 N N . GLY A 1 177 ? 26.952 50.031 18.270 1.00 33.14 176 GLY A N 1
ATOM 1350 C CA . GLY A 1 177 ? 25.998 50.188 19.373 1.00 31.14 176 GLY A CA 1
ATOM 1351 C C . GLY A 1 177 ? 25.853 48.959 20.247 1.00 33.54 176 GLY A C 1
ATOM 1352 O O . GLY A 1 177 ? 24.948 48.898 21.089 1.00 34.01 176 GLY A O 1
ATOM 1353 N N . GLY A 1 178 ? 26.759 47.988 20.083 1.00 35.11 177 GLY A N 1
ATOM 1354 C CA . GLY A 1 178 ? 26.701 46.729 20.833 1.00 33.43 177 GLY A CA 1
ATOM 1355 C C . GLY A 1 178 ? 27.488 46.733 22.127 1.00 34.24 177 GLY A C 1
ATOM 1356 O O . GLY A 1 178 ? 27.609 47.768 22.796 1.00 34.70 177 GLY A O 1
ATOM 1357 N N . ARG A 1 179 ? 27.999 45.561 22.509 1.00 33.40 178 ARG A N 1
ATOM 1358 C CA . ARG A 1 179 ? 28.812 45.453 23.724 1.00 33.73 178 ARG A CA 1
ATOM 1359 C C . ARG A 1 179 ? 30.291 45.458 23.306 1.00 31.25 178 ARG A C 1
ATOM 1360 O O . ARG A 1 179 ? 30.787 46.473 22.818 1.00 31.00 178 ARG A O 1
ATOM 1368 N N . THR A 1 180 ? 30.979 44.332 23.444 1.00 29.13 179 THR A N 1
ATOM 1369 C CA . THR A 1 180 ? 32.392 44.255 23.094 1.00 27.86 179 THR A CA 1
ATOM 1370 C C . THR A 1 180 ? 32.502 43.715 21.668 1.00 27.95 179 THR A C 1
ATOM 1371 O O . THR A 1 180 ? 31.490 43.476 20.991 1.00 29.25 179 THR A O 1
ATOM 1375 N N . GLY A 1 181 ? 33.732 43.548 21.200 1.00 27.17 180 GLY A N 1
ATOM 1376 C CA . GLY A 1 181 ? 33.975 42.933 19.914 1.00 27.71 180 GLY A CA 1
ATOM 1377 C C . GLY A 1 181 ? 34.354 43.948 18.864 1.00 26.90 180 GLY A C 1
ATOM 1378 O O . GLY A 1 181 ? 33.916 45.092 18.908 1.00 31.68 180 GLY A O 1
ATOM 1379 N N . VAL A 1 182 ? 35.191 43.532 17.928 1.00 26.94 181 VAL A N 1
ATOM 1380 C CA . VAL A 1 182 ? 35.630 44.415 16.862 1.00 29.44 181 VAL A CA 1
ATOM 1381 C C . VAL A 1 182 ? 34.423 44.808 16.013 1.00 31.84 181 VAL A C 1
ATOM 1382 O O . VAL A 1 182 ? 33.527 43.990 15.749 1.00 33.32 181 VAL A O 1
ATOM 1386 N N . ARG A 1 183 ? 34.390 46.080 15.631 1.00 33.21 182 ARG A N 1
ATOM 1387 C CA . ARG A 1 183 ? 33.232 46.650 14.963 1.00 34.63 182 ARG A CA 1
ATOM 1388 C C . ARG A 1 183 ? 33.320 46.474 13.444 1.00 36.05 182 ARG A C 1
ATOM 1389 O O . ARG A 1 183 ? 32.303 46.219 12.800 1.00 37.87 182 ARG A O 1
ATOM 1397 N N . ASP A 1 184 ? 34.526 46.582 12.885 1.00 37.29 183 ASP A N 1
ATOM 1398 C CA . ASP A 1 184 ? 34.723 46.577 11.425 1.00 37.75 183 ASP A CA 1
ATOM 1399 C C . ASP A 1 184 ? 36.022 45.874 10.984 1.00 36.89 183 ASP A C 1
ATOM 1400 O O . ASP A 1 184 ? 36.776 45.373 11.818 1.00 36.14 183 ASP A O 1
ATOM 1405 N N . ALA A 1 185 ? 36.264 45.846 9.674 1.00 36.38 184 ALA A N 1
ATOM 1406 C CA . ALA A 1 185 ? 37.418 45.152 9.074 1.00 36.36 184 ALA A CA 1
ATOM 1407 C C . ALA A 1 185 ? 38.769 45.746 9.465 1.00 36.34 184 ALA A C 1
ATOM 1408 O O . ALA A 1 185 ? 39.758 45.020 9.628 1.00 36.36 184 ALA A O 1
ATOM 1410 N N . ALA A 1 186 ? 38.813 47.072 9.567 1.00 36.58 185 ALA A N 1
ATOM 1411 C CA . ALA A 1 186 ? 40.012 47.782 9.992 1.00 35.94 185 ALA A CA 1
ATOM 1412 C C . ALA A 1 186 ? 40.399 47.352 11.413 1.00 36.11 185 ALA A C 1
ATOM 1413 O O . ALA A 1 186 ? 41.532 46.911 11.678 1.00 35.87 185 ALA A O 1
ATOM 1415 N N . GLN A 1 187 ? 39.442 47.480 12.325 1.00 36.20 186 GLN A N 1
ATOM 1416 C CA . GLN A 1 187 ? 39.626 47.062 13.714 1.00 34.24 186 GLN A CA 1
ATOM 1417 C C . GLN A 1 187 ? 39.985 45.562 13.802 1.00 31.51 186 GLN A C 1
ATOM 1418 O O . GLN A 1 187 ? 40.897 45.168 14.532 1.00 30.33 186 GLN A O 1
ATOM 1424 N N . ARG A 1 188 ? 39.276 44.740 13.039 1.00 30.19 187 ARG A N 1
ATOM 1425 C CA A ARG A 1 188 ? 39.533 43.297 12.987 0.50 30.33 187 ARG A CA 1
ATOM 1426 C CA B ARG A 1 188 ? 39.532 43.294 12.987 0.50 30.80 187 ARG A CA 1
ATOM 1427 C C . ARG A 1 188 ? 40.964 42.948 12.574 1.00 29.81 187 ARG A C 1
ATOM 1428 O O . ARG A 1 188 ? 41.608 42.113 13.196 1.00 29.00 187 ARG A O 1
ATOM 1443 N N . ASN A 1 189 ? 41.452 43.574 11.504 1.00 29.98 188 ASN A N 1
ATOM 1444 C CA . ASN A 1 189 ? 42.803 43.309 11.003 1.00 28.72 188 ASN A CA 1
ATOM 1445 C C . ASN A 1 189 ? 43.875 43.859 11.941 1.00 28.22 188 ASN A C 1
ATOM 1446 O O . ASN A 1 189 ? 44.969 43.299 12.044 1.00 28.11 188 ASN A O 1
ATOM 1451 N N . ALA A 1 190 ? 43.578 44.966 12.613 1.00 27.27 189 ALA A N 1
ATOM 1452 C CA . ALA A 1 190 ? 44.517 45.523 13.582 1.00 27.88 189 ALA A CA 1
ATOM 1453 C C . ALA A 1 190 ? 44.683 44.532 14.755 1.00 27.61 189 ALA A C 1
ATOM 1454 O O . ALA A 1 190 ? 45.803 44.244 15.187 1.00 26.21 189 ALA A O 1
ATOM 1456 N N . VAL A 1 191 ? 43.576 43.969 15.227 1.00 27.24 190 VAL A N 1
ATOM 1457 C CA . VAL A 1 191 ? 43.644 42.955 16.292 1.00 26.40 190 VAL A CA 1
ATOM 1458 C C . VAL A 1 191 ? 44.407 41.692 15.809 1.00 26.89 190 VAL A C 1
ATOM 1459 O O . VAL A 1 191 ? 45.325 41.237 16.485 1.00 27.79 190 VAL A O 1
ATOM 1463 N N . LEU A 1 192 ? 44.066 41.157 14.636 1.00 28.31 191 LEU A N 1
ATOM 1464 C CA . LEU A 1 192 ? 44.785 39.980 14.097 1.00 28.07 191 LEU A CA 1
ATOM 1465 C C . LEU A 1 192 ? 46.297 40.214 13.941 1.00 28.92 191 LEU A C 1
ATOM 1466 O O . LEU A 1 192 ? 47.092 39.362 14.316 1.00 27.37 191 LEU A O 1
ATOM 1471 N N . GLU A 1 193 ? 46.684 41.379 13.420 1.00 30.22 192 GLU A N 1
ATOM 1472 C CA . GLU A 1 193 ? 48.105 41.758 13.272 1.00 29.82 192 GLU A CA 1
ATOM 1473 C C . GLU A 1 193 ? 48.826 41.822 14.616 1.00 29.81 192 GLU A C 1
ATOM 1474 O O . GLU A 1 193 ? 49.979 41.381 14.739 1.00 31.30 192 GLU A O 1
ATOM 1477 N N . ALA A 1 194 ? 48.150 42.388 15.613 1.00 28.28 193 ALA A N 1
ATOM 1478 C CA . ALA A 1 194 ? 48.699 42.484 16.971 1.00 26.96 193 ALA A CA 1
ATOM 1479 C C . ALA A 1 194 ? 48.950 41.112 17.555 1.00 26.38 193 ALA A C 1
ATOM 1480 O O . ALA A 1 194 ? 49.988 40.880 18.173 1.00 26.31 193 ALA A O 1
ATOM 1482 N N . ILE A 1 195 ? 47.986 40.208 17.366 1.00 27.05 194 ILE A N 1
ATOM 1483 C CA . ILE A 1 195 ? 48.160 38.797 17.731 1.00 27.73 194 ILE A CA 1
ATOM 1484 C C . ILE A 1 195 ? 49.429 38.205 17.112 1.00 26.60 194 ILE A C 1
ATOM 1485 O O . ILE A 1 195 ? 50.183 37.498 17.790 1.00 27.82 194 ILE A O 1
ATOM 1490 N N . THR A 1 196 ? 49.681 38.505 15.836 1.00 29.36 195 THR A N 1
ATOM 1491 C CA . THR A 1 196 ? 50.846 37.926 15.145 1.00 28.06 195 THR A CA 1
ATOM 1492 C C . THR A 1 196 ? 52.166 38.526 15.625 1.00 28.02 195 THR A C 1
ATOM 1493 O O . THR A 1 196 ? 53.229 38.008 15.291 1.00 27.42 195 THR A O 1
ATOM 1497 N N . ARG A 1 197 ? 52.114 39.599 16.418 1.00 26.39 196 ARG A N 1
ATOM 1498 C CA . ARG A 1 197 ? 53.333 40.117 17.039 1.00 25.90 196 ARG A CA 1
ATOM 1499 C C . ARG A 1 197 ? 53.826 39.327 18.252 1.00 26.94 196 ARG A C 1
ATOM 1500 O O . ARG A 1 197 ? 54.944 39.572 18.729 1.00 27.95 196 ARG A O 1
ATOM 1508 N N . TYR A 1 198 ? 53.008 38.386 18.747 1.00 26.50 197 TYR A N 1
ATOM 1509 C CA . TYR A 1 198 ? 53.393 37.503 19.853 1.00 26.93 197 TYR A CA 1
ATOM 1510 C C . TYR A 1 198 ? 53.330 36.033 19.413 1.00 28.43 197 TYR A C 1
ATOM 1511 O O . TYR A 1 198 ? 52.569 35.244 19.982 1.00 27.13 197 TYR A O 1
ATOM 1520 N N . PRO A 1 199 ? 54.143 35.662 18.397 1.00 28.06 198 PRO A N 1
ATOM 1521 C CA . PRO A 1 199 ? 53.974 34.363 17.735 1.00 29.39 198 PRO A CA 1
ATOM 1522 C C . PRO A 1 199 ? 54.181 33.138 18.619 1.00 28.13 198 PRO A C 1
ATOM 1523 O O . PRO A 1 199 ? 53.612 32.096 18.324 1.00 28.51 198 PRO A O 1
ATOM 1527 N N . ASP A 1 200 ? 54.977 33.242 19.676 1.00 27.39 199 ASP A N 1
ATOM 1528 C CA . ASP A 1 200 ? 55.209 32.087 20.538 1.00 28.74 199 ASP A CA 1
ATOM 1529 C C . ASP A 1 200 ? 54.445 32.202 21.839 1.00 30.03 199 ASP A C 1
ATOM 1530 O O . ASP A 1 200 ? 54.648 31.400 22.746 1.00 33.61 199 ASP A O 1
ATOM 1535 N N . THR A 1 201 ? 53.584 33.207 21.946 1.00 29.65 200 THR A N 1
ATOM 1536 C CA . THR A 1 201 ? 52.851 33.445 23.183 1.00 27.14 200 THR A CA 1
ATOM 1537 C C . THR A 1 201 ? 51.356 33.385 22.945 1.00 28.56 200 THR A C 1
ATOM 1538 O O . THR A 1 201 ? 50.681 32.588 23.593 1.00 29.06 200 THR A O 1
ATOM 1542 N N . LEU A 1 202 ? 50.820 34.207 22.036 1.00 27.73 201 LEU A N 1
ATOM 1543 C CA . LEU A 1 202 ? 49.360 34.195 21.806 1.00 28.29 201 LEU A CA 1
ATOM 1544 C C . LEU A 1 202 ? 49.008 33.237 20.662 1.00 27.47 201 LEU A C 1
ATOM 1545 O O . LEU A 1 202 ? 49.631 33.242 19.610 1.00 28.70 201 LEU A O 1
ATOM 1550 N N . LYS A 1 203 ? 47.988 32.417 20.882 1.00 26.77 202 LYS A N 1
ATOM 1551 C CA . LYS A 1 203 ? 47.616 31.415 19.902 1.00 28.05 202 LYS A CA 1
ATOM 1552 C C . LYS A 1 203 ? 46.182 31.710 19.511 1.00 25.71 202 LYS A C 1
ATOM 1553 O O . LYS A 1 203 ? 45.273 31.522 20.330 1.00 27.97 202 LYS A O 1
ATOM 1559 N N . LEU A 1 204 ? 45.972 32.203 18.293 1.00 24.75 203 LEU A N 1
ATOM 1560 C CA . LEU A 1 204 ? 44.612 32.429 17.792 1.00 26.23 203 LEU A CA 1
ATOM 1561 C C . LEU A 1 204 ? 43.910 31.064 17.650 1.00 26.49 203 LEU A C 1
ATOM 1562 O O . LEU A 1 204 ? 44.311 30.245 16.813 1.00 24.18 203 LEU A O 1
ATOM 1567 N N . ALA A 1 205 ? 42.886 30.820 18.473 1.00 23.57 204 ALA A N 1
ATOM 1568 C CA . ALA A 1 205 ? 42.235 29.504 18.530 1.00 23.72 204 ALA A CA 1
ATOM 1569 C C . ALA A 1 205 ? 40.865 29.499 17.875 1.00 24.63 204 ALA A C 1
ATOM 1570 O O . ALA A 1 205 ? 40.226 28.443 17.764 1.00 26.60 204 ALA A O 1
ATOM 1572 N N . GLY A 1 206 ? 40.401 30.673 17.451 1.00 24.03 205 GLY A N 1
ATOM 1573 C CA . GLY A 1 206 ? 39.120 30.760 16.793 1.00 22.69 205 GLY A CA 1
ATOM 1574 C C . GLY A 1 206 ? 38.440 32.102 16.864 1.00 22.74 205 GLY A C 1
ATOM 1575 O O . GLY A 1 206 ? 39.084 33.145 17.089 1.00 26.71 205 GLY A O 1
ATOM 1576 N N . VAL A 1 207 ? 37.122 32.054 16.677 1.00 22.41 206 VAL A N 1
ATOM 1577 C CA . VAL A 1 207 ? 36.297 33.239 16.504 1.00 24.03 206 VAL A CA 1
ATOM 1578 C C . VAL A 1 207 ? 35.057 33.129 17.368 1.00 25.56 206 VAL A C 1
ATOM 1579 O O . VAL A 1 207 ? 34.425 32.065 17.386 1.00 26.44 206 VAL A O 1
ATOM 1583 N N . GLU A 1 208 ? 34.691 34.229 18.041 1.00 26.95 207 GLU A N 1
ATOM 1584 C CA . GLU A 1 208 ? 33.517 34.256 18.910 1.00 26.60 207 GLU A CA 1
ATOM 1585 C C . GLU A 1 208 ? 32.633 35.481 18.699 1.00 27.04 207 GLU A C 1
ATOM 1586 O O . GLU A 1 208 ? 33.117 36.558 18.340 1.00 26.85 207 GLU A O 1
ATOM 1592 N N . LEU A 1 209 ? 31.329 35.316 18.933 1.00 26.81 208 LEU A N 1
ATOM 1593 C CA . LEU A 1 209 ? 30.390 36.452 18.993 1.00 29.28 208 LEU A CA 1
ATOM 1594 C C . LEU A 1 209 ? 29.280 36.171 19.971 1.00 30.64 208 LEU A C 1
ATOM 1595 O O . LEU A 1 209 ? 28.992 35.001 20.270 1.00 30.44 208 LEU A O 1
ATOM 1600 N N . TYR A 1 210 ? 28.681 37.252 20.471 1.00 31.59 209 TYR A N 1
ATOM 1601 C CA . TYR A 1 210 ? 27.388 37.184 21.159 1.00 33.74 209 TYR A CA 1
ATOM 1602 C C . TYR A 1 210 ? 26.328 37.871 20.301 1.00 33.17 209 TYR A C 1
ATOM 1603 O O . TYR A 1 210 ? 26.219 39.102 20.288 1.00 30.93 209 TYR A O 1
ATOM 1612 N N . GLU A 1 211 ? 25.555 37.056 19.588 1.00 35.34 210 GLU A N 1
ATOM 1613 C CA . GLU A 1 211 ? 24.603 37.534 18.565 1.00 36.64 210 GLU A CA 1
ATOM 1614 C C . GLU A 1 211 ? 23.337 38.220 19.096 1.00 39.05 210 GLU A C 1
ATOM 1615 O O . GLU A 1 211 ? 22.701 38.988 18.380 1.00 41.08 210 GLU A O 1
ATOM 1621 N N . GLY A 1 212 ? 22.977 37.947 20.339 1.00 41.87 211 GLY A N 1
ATOM 1622 C CA . GLY A 1 212 ? 21.759 38.487 20.921 1.00 45.12 211 GLY A CA 1
ATOM 1623 C C . GLY A 1 212 ? 21.850 39.922 21.417 1.00 46.99 211 GLY A C 1
ATOM 1624 O O . GLY A 1 212 ? 20.950 40.374 22.134 1.00 46.64 211 GLY A O 1
ATOM 1625 N N . VAL A 1 213 ? 22.936 40.634 21.079 1.00 47.53 212 VAL A N 1
ATOM 1626 C CA . VAL A 1 213 ? 22.959 42.094 21.255 1.00 46.49 212 VAL A CA 1
ATOM 1627 C C . VAL A 1 213 ? 21.968 42.671 20.270 1.00 46.17 212 VAL A C 1
ATOM 1628 O O . VAL A 1 213 ? 21.383 43.717 20.524 1.00 47.27 212 VAL A O 1
ATOM 1632 N N . LEU A 1 214 ? 21.796 41.968 19.150 1.00 47.21 213 LEU A N 1
ATOM 1633 C CA . LEU A 1 214 ? 20.812 42.300 18.124 1.00 47.21 213 LEU A CA 1
ATOM 1634 C C . LEU A 1 214 ? 19.440 41.685 18.423 1.00 49.44 213 LEU A C 1
ATOM 1635 O O . LEU A 1 214 ? 19.347 40.591 18.986 1.00 51.05 213 LEU A O 1
ATOM 1640 N N . LYS A 1 215 ? 18.387 42.398 18.018 1.00 50.71 214 LYS A N 1
ATOM 1641 C CA . LYS A 1 215 ? 17.002 42.010 18.306 1.00 51.39 214 LYS A CA 1
ATOM 1642 C C . LYS A 1 215 ? 16.248 41.481 17.088 1.00 50.39 214 LYS A C 1
ATOM 1643 O O . LYS A 1 215 ? 15.446 40.563 17.236 1.00 50.04 214 LYS A O 1
ATOM 1649 N N . GLU A 1 216 ? 16.482 42.056 15.904 1.00 49.84 215 GLU A N 1
ATOM 1650 C CA . GLU A 1 216 ? 15.832 41.587 14.676 1.00 49.40 215 GLU A CA 1
ATOM 1651 C C . GLU A 1 216 ? 16.598 40.394 14.112 1.00 49.33 215 GLU A C 1
ATOM 1652 O O . GLU A 1 216 ? 17.809 40.277 14.307 1.00 51.30 215 GLU A O 1
ATOM 1654 N N . GLU A 1 217 ? 15.882 39.517 13.413 1.00 47.72 216 GLU A N 1
ATOM 1655 C CA . GLU A 1 217 ? 16.449 38.268 12.897 1.00 46.82 216 GLU A CA 1
ATOM 1656 C C . GLU A 1 217 ? 17.366 38.461 11.685 1.00 46.96 216 GLU A C 1
ATOM 1657 O O . GLU A 1 217 ? 18.379 37.778 11.576 1.00 47.72 216 GLU A O 1
ATOM 1663 N N . HIS A 1 218 ? 17.014 39.354 10.759 1.00 46.48 217 HIS A N 1
ATOM 1664 C CA . HIS A 1 218 ? 17.852 39.546 9.561 1.00 47.26 217 HIS A CA 1
ATOM 1665 C C . HIS A 1 218 ? 19.226 40.115 9.955 1.00 44.41 217 HIS A C 1
ATOM 1666 O O . HIS A 1 218 ? 20.228 39.788 9.334 1.00 43.89 217 HIS A O 1
ATOM 1673 N N . GLU A 1 219 ? 19.255 40.954 10.992 1.00 44.17 218 GLU A N 1
ATOM 1674 C CA . GLU A 1 219 ? 20.510 41.458 11.579 1.00 44.41 218 GLU A CA 1
ATOM 1675 C C . GLU A 1 219 ? 21.366 40.335 12.183 1.00 41.91 218 GLU A C 1
ATOM 1676 O O . GLU A 1 219 ? 22.544 40.219 11.871 1.00 43.39 218 GLU A O 1
ATOM 1682 N N . VAL A 1 220 ? 20.764 39.514 13.042 1.00 40.55 219 VAL A N 1
ATOM 1683 C CA . VAL A 1 220 ? 21.451 38.356 13.635 1.00 38.56 219 VAL A CA 1
ATOM 1684 C C . VAL A 1 220 ? 22.079 37.490 12.542 1.00 37.80 219 VAL A C 1
ATOM 1685 O O . VAL A 1 220 ? 23.264 37.191 12.596 1.00 37.16 219 VAL A O 1
ATOM 1689 N N . ARG A 1 221 ? 21.297 37.118 11.537 1.00 37.70 220 ARG A N 1
ATOM 1690 C CA . ARG A 1 221 ? 21.788 36.254 10.470 1.00 38.40 220 ARG A CA 1
ATOM 1691 C C . ARG A 1 221 ? 22.982 36.872 9.762 1.00 39.61 220 ARG A C 1
ATOM 1692 O O . ARG A 1 221 ? 23.910 36.173 9.353 1.00 40.32 220 ARG A O 1
ATOM 1700 N N . GLU A 1 222 ? 22.929 38.191 9.600 1.00 40.83 221 GLU A N 1
ATOM 1701 C CA . GLU A 1 222 ? 23.963 38.938 8.889 1.00 41.53 221 GLU A CA 1
ATOM 1702 C C . GLU A 1 222 ? 25.262 38.885 9.691 1.00 38.02 221 GLU A C 1
ATOM 1703 O O . GLU A 1 222 ? 26.340 38.634 9.156 1.00 35.79 221 GLU A O 1
ATOM 1709 N N . PHE A 1 223 ? 25.111 39.107 10.992 1.00 35.67 222 PHE A N 1
ATOM 1710 C CA . PHE A 1 223 ? 26.192 39.027 11.973 1.00 34.54 222 PHE A CA 1
ATOM 1711 C C . PHE A 1 223 ? 26.775 37.608 12.006 1.00 34.54 222 PHE A C 1
ATOM 1712 O O . PHE A 1 223 ? 27.980 37.428 11.849 1.00 35.52 222 PHE A O 1
ATOM 1720 N N . LEU A 1 224 ? 25.916 36.600 12.152 1.00 35.84 223 LEU A N 1
ATOM 1721 C CA . LEU A 1 224 ? 26.362 35.201 12.077 1.00 36.28 223 LEU A CA 1
ATOM 1722 C C . LEU A 1 224 ? 27.082 34.904 10.756 1.00 36.34 223 LEU A C 1
ATOM 1723 O O . LEU A 1 224 ? 28.122 34.229 10.740 1.00 37.38 223 LEU A O 1
ATOM 1728 N N . GLN A 1 225 ? 26.540 35.401 9.645 1.00 36.74 224 GLN A N 1
ATOM 1729 C CA . GLN A 1 225 ? 27.188 35.210 8.345 1.00 36.96 224 GLN A CA 1
ATOM 1730 C C . GLN A 1 225 ? 28.605 35.788 8.314 1.00 36.09 224 GLN A C 1
ATOM 1731 O O . GLN A 1 225 ? 29.537 35.156 7.812 1.00 35.82 224 GLN A O 1
ATOM 1737 N N . SER A 1 226 ? 28.759 36.989 8.861 1.00 36.74 225 SER A N 1
ATOM 1738 C CA . SER A 1 226 ? 30.072 37.625 8.999 1.00 36.80 225 SER A CA 1
ATOM 1739 C C . SER A 1 226 ? 31.062 36.743 9.799 1.00 35.27 225 SER A C 1
ATOM 1740 O O . SER A 1 226 ? 32.216 36.545 9.401 1.00 36.61 225 SER A O 1
ATOM 1743 N N . ALA A 1 227 ? 30.597 36.209 10.920 1.00 33.20 226 ALA A N 1
ATOM 1744 C CA . ALA A 1 227 ? 31.389 35.281 11.733 1.00 32.42 226 ALA A CA 1
ATOM 1745 C C . ALA A 1 227 ? 31.894 34.094 10.904 1.00 31.33 226 ALA A C 1
ATOM 1746 O O . ALA A 1 227 ? 33.104 33.783 10.907 1.00 31.55 226 ALA A O 1
ATOM 1748 N N . VAL A 1 228 ? 30.980 33.455 10.175 1.00 30.99 227 VAL A N 1
ATOM 1749 C CA . VAL A 1 228 ? 31.347 32.335 9.294 1.00 29.80 227 VAL A CA 1
ATOM 1750 C C . VAL A 1 228 ? 32.370 32.729 8.203 1.00 30.89 227 VAL A C 1
ATOM 1751 O O . VAL A 1 228 ? 33.332 31.981 7.931 1.00 31.13 227 VAL A O 1
ATOM 1755 N N . ALA A 1 229 ? 32.174 33.904 7.608 1.00 30.81 228 ALA A N 1
ATOM 1756 C CA . ALA A 1 229 ? 33.071 34.438 6.583 1.00 29.79 228 ALA A CA 1
ATOM 1757 C C . ALA A 1 229 ? 34.472 34.726 7.119 1.00 30.75 228 ALA A C 1
ATOM 1758 O O . ALA A 1 229 ? 35.471 34.354 6.489 1.00 31.05 228 ALA A O 1
ATOM 1760 N N . VAL A 1 230 ? 34.548 35.388 8.278 1.00 29.29 229 VAL A N 1
ATOM 1761 C CA . VAL A 1 230 ? 35.833 35.640 8.930 1.00 28.41 229 VAL A CA 1
ATOM 1762 C C . VAL A 1 230 ? 36.539 34.326 9.302 1.00 27.99 229 VAL A C 1
ATOM 1763 O O . VAL A 1 230 ? 37.743 34.188 9.090 1.00 29.85 229 VAL A O 1
ATOM 1767 N N . THR A 1 231 ? 35.791 33.359 9.827 1.00 27.77 230 THR A N 1
ATOM 1768 C CA . THR A 1 231 ? 36.374 32.071 10.182 1.00 28.64 230 THR A CA 1
ATOM 1769 C C . THR A 1 231 ? 36.933 31.374 8.939 1.00 29.61 230 THR A C 1
ATOM 1770 O O . THR A 1 231 ? 38.089 30.959 8.945 1.00 31.53 230 THR A O 1
ATOM 1774 N N . ARG A 1 232 ? 36.125 31.276 7.880 1.00 31.15 231 ARG A N 1
ATOM 1775 C CA . ARG A 1 232 ? 36.541 30.615 6.622 1.00 31.95 231 ARG A CA 1
ATOM 1776 C C . ARG A 1 232 ? 37.828 31.235 6.068 1.00 32.24 231 ARG A C 1
ATOM 1777 O O . ARG A 1 232 ? 38.756 30.524 5.690 1.00 34.86 231 ARG A O 1
ATOM 1780 N N . GLU A 1 233 ? 37.866 32.562 6.043 1.00 33.59 232 GLU A N 1
ATOM 1781 C CA . GLU A 1 233 ? 39.035 33.331 5.602 1.00 35.80 232 GLU A CA 1
ATOM 1782 C C . GLU A 1 233 ? 40.283 32.971 6.408 1.00 33.93 232 GLU A C 1
ATOM 1783 O O . GLU A 1 233 ? 41.372 32.852 5.849 1.00 34.20 232 GLU A O 1
ATOM 1789 N N . LEU A 1 234 ? 40.133 32.793 7.726 1.00 32.60 233 LEU A N 1
ATOM 1790 C CA . LEU A 1 234 ? 41.287 32.483 8.578 1.00 30.28 233 LEU A CA 1
ATOM 1791 C C . LEU A 1 234 ? 41.712 31.020 8.418 1.00 30.32 233 LEU A C 1
ATOM 1792 O O . LEU A 1 234 ? 42.906 30.714 8.440 1.00 29.47 233 LEU A O 1
ATOM 1797 N N . VAL A 1 235 ? 40.746 30.123 8.225 1.00 30.92 234 VAL A N 1
ATOM 1798 C CA . VAL A 1 235 ? 41.055 28.734 7.831 1.00 32.60 234 VAL A CA 1
ATOM 1799 C C . VAL A 1 235 ? 41.904 28.630 6.540 1.00 34.32 234 VAL A C 1
ATOM 1800 O O . VAL A 1 235 ? 42.878 27.851 6.482 1.00 33.79 234 VAL A O 1
ATOM 1804 N N . GLU A 1 236 ? 41.534 29.414 5.523 1.00 36.62 235 GLU A N 1
ATOM 1805 C CA . GLU A 1 236 ? 42.220 29.390 4.218 1.00 39.88 235 GLU A CA 1
ATOM 1806 C C . GLU A 1 236 ? 43.613 29.994 4.316 1.00 40.20 235 GLU A C 1
ATOM 1807 O O . GLU A 1 236 ? 44.567 29.459 3.753 1.00 39.54 235 GLU A O 1
ATOM 1813 N N . GLN A 1 237 ? 43.736 31.090 5.061 1.00 40.50 236 GLN A N 1
ATOM 1814 C CA . GLN A 1 237 ? 45.042 31.710 5.297 1.00 39.86 236 GLN A CA 1
ATOM 1815 C C . GLN A 1 237 ? 45.881 30.945 6.318 1.00 39.65 236 GLN A C 1
ATOM 1816 O O . GLN A 1 237 ? 47.067 31.258 6.515 1.00 39.07 236 GLN A O 1
ATOM 1822 N N . GLU A 1 238 ? 45.261 29.970 6.986 1.00 38.61 237 GLU A N 1
ATOM 1823 C CA . GLU A 1 238 ? 45.945 29.141 7.983 1.00 38.55 237 GLU A CA 1
ATOM 1824 C C . GLU A 1 238 ? 46.506 30.026 9.097 1.00 36.99 237 GLU A C 1
ATOM 1825 O O . GLU A 1 238 ? 47.681 29.924 9.448 1.00 37.79 237 GLU A O 1
ATOM 1831 N N . ARG A 1 239 ? 45.651 30.901 9.633 1.00 36.69 238 ARG A N 1
ATOM 1832 C CA A ARG A 1 239 ? 46.007 31.828 10.717 0.50 36.19 238 ARG A CA 1
ATOM 1833 C CA B ARG A 1 239 ? 46.074 31.791 10.723 0.50 36.33 238 ARG A CA 1
ATOM 1834 C C . ARG A 1 239 ? 45.696 31.253 12.098 1.00 34.55 238 ARG A C 1
ATOM 1835 O O . ARG A 1 239 ? 46.109 31.816 13.123 1.00 35.82 238 ARG A O 1
ATOM 1850 N N . PHE A 1 240 ? 44.947 30.150 12.133 1.00 31.76 239 PHE A N 1
ATOM 1851 C CA . PHE A 1 240 ? 44.611 29.512 13.408 1.00 30.57 239 PHE A CA 1
ATOM 1852 C C . PHE A 1 240 ? 45.770 28.667 13.915 1.00 31.32 239 PHE A C 1
ATOM 1853 O O . PHE A 1 240 ? 46.472 28.017 13.121 1.00 29.38 239 PHE A O 1
ATOM 1861 N N . ALA A 1 241 ? 45.952 28.702 15.236 1.00 29.51 240 ALA A N 1
ATOM 1862 C CA . ALA A 1 241 ? 46.986 27.956 15.962 1.00 31.41 240 ALA A CA 1
ATOM 1863 C C . ALA A 1 241 ? 46.384 26.794 16.738 1.00 33.89 240 ALA A C 1
ATOM 1864 O O . ALA A 1 241 ? 47.052 26.224 17.613 1.00 36.53 240 ALA A O 1
ATOM 1866 N N . ARG A 1 242 ? 45.105 26.489 16.482 1.00 32.92 241 ARG A N 1
ATOM 1867 C CA . ARG A 1 242 ? 44.451 25.319 17.069 1.00 30.16 241 ARG A CA 1
ATOM 1868 C C . ARG A 1 242 ? 43.698 24.591 15.957 1.00 31.17 241 ARG A C 1
ATOM 1869 O O . ARG A 1 242 ? 43.044 25.233 15.118 1.00 31.26 241 ARG A O 1
ATOM 1877 N N . ALA A 1 243 ? 43.818 23.261 15.958 1.00 31.12 242 ALA A N 1
ATOM 1878 C CA . ALA A 1 243 ? 43.088 22.385 15.055 1.00 30.89 242 ALA A CA 1
ATOM 1879 C C . ALA A 1 243 ? 42.277 21.389 15.897 1.00 31.44 242 ALA A C 1
ATOM 1880 O O . ALA A 1 243 ? 42.855 20.613 16.660 1.00 31.97 242 ALA A O 1
ATOM 1882 N N . PRO A 1 244 ? 40.927 21.452 15.823 1.00 30.84 243 PRO A N 1
ATOM 1883 C CA . PRO A 1 244 ? 40.123 22.428 15.060 1.00 29.64 243 PRO A CA 1
ATOM 1884 C C . PRO A 1 244 ? 40.147 23.844 15.690 1.00 28.20 243 PRO A C 1
ATOM 1885 O O . PRO A 1 244 ? 40.519 23.991 16.843 1.00 28.66 243 PRO A O 1
ATOM 1889 N N . ALA A 1 245 ? 39.835 24.865 14.896 1.00 27.40 244 ALA A N 1
ATOM 1890 C CA . ALA A 1 245 ? 39.566 26.209 15.389 1.00 25.85 244 ALA A CA 1
ATOM 1891 C C . ALA A 1 245 ? 38.155 26.190 15.976 1.00 26.97 244 ALA A C 1
ATOM 1892 O O . ALA A 1 245 ? 37.319 25.398 15.538 1.00 29.01 244 ALA A O 1
ATOM 1894 N N . VAL A 1 246 ? 37.893 27.053 16.959 1.00 25.99 245 VAL A N 1
ATOM 1895 C CA . VAL A 1 246 ? 36.579 27.154 17.595 1.00 24.97 245 VAL A CA 1
ATOM 1896 C C . VAL A 1 246 ? 35.770 28.307 16.995 1.00 26.62 245 VAL A C 1
ATOM 1897 O O . VAL A 1 246 ? 36.266 29.432 16.883 1.00 28.83 245 VAL A O 1
ATOM 1901 N N . LEU A 1 247 ? 34.527 28.033 16.597 1.00 27.62 246 LEU A N 1
ATOM 1902 C CA . LEU A 1 247 ? 33.584 29.101 16.237 1.00 26.70 246 LEU A CA 1
ATOM 1903 C C . LEU A 1 247 ? 32.478 29.034 17.262 1.00 26.38 246 LEU A C 1
ATOM 1904 O O . LEU A 1 247 ? 31.758 28.050 17.297 1.00 23.21 246 LEU A O 1
ATOM 1909 N N . SER A 1 248 ? 32.344 30.077 18.087 1.00 25.20 247 SER A N 1
ATOM 1910 C CA . SER A 1 248 ? 31.366 30.076 19.160 1.00 26.00 247 SER A CA 1
ATOM 1911 C C . SER A 1 248 ? 30.335 31.223 19.125 1.00 25.90 247 SER A C 1
ATOM 1912 O O . SER A 1 248 ? 30.687 32.392 19.112 1.00 24.22 247 SER A O 1
ATOM 1915 N N . GLY A 1 249 ? 29.058 30.847 19.105 1.00 26.57 248 GLY A N 1
ATOM 1916 C CA . GLY A 1 249 ? 27.956 31.782 19.313 1.00 27.43 248 GLY A CA 1
ATOM 1917 C C . GLY A 1 249 ? 27.151 31.317 20.520 1.00 28.91 248 GLY A C 1
ATOM 1918 O O . GLY A 1 249 ? 27.340 30.181 20.961 1.00 29.17 248 GLY A O 1
ATOM 1919 N N . ALA A 1 250 ? 26.267 32.174 21.055 1.00 28.75 249 ALA A N 1
ATOM 1920 C CA . ALA A 1 250 ? 25.414 31.786 22.193 1.00 29.06 249 ALA A CA 1
ATOM 1921 C C . ALA A 1 250 ? 24.538 30.599 21.776 1.00 28.72 249 ALA A C 1
ATOM 1922 O O . ALA A 1 250 ? 24.539 29.566 22.425 1.00 26.22 249 ALA A O 1
ATOM 1924 N N . GLY A 1 251 ? 23.817 30.727 20.666 1.00 30.82 250 GLY A N 1
ATOM 1925 C CA . GLY A 1 251 ? 22.989 29.612 20.161 1.00 31.54 250 GLY A CA 1
ATOM 1926 C C . GLY A 1 251 ? 21.951 29.127 21.161 1.00 32.22 250 GLY A C 1
ATOM 1927 O O . GLY A 1 251 ? 21.683 27.932 21.264 1.00 30.88 250 GLY A O 1
ATOM 1928 N N . SER A 1 252 ? 21.388 30.065 21.913 1.00 34.93 251 SER A N 1
ATOM 1929 C CA A SER A 1 252 ? 20.362 29.714 22.902 0.50 35.76 251 SER A CA 1
ATOM 1930 C CA B SER A 1 252 ? 20.394 29.801 22.938 0.50 36.72 251 SER A CA 1
ATOM 1931 C C . SER A 1 252 ? 19.052 30.382 22.501 1.00 37.34 251 SER A C 1
ATOM 1932 O O . SER A 1 252 ? 18.213 29.717 21.878 1.00 36.44 251 SER A O 1
ATOM 1937 N N . ALA A 1 253 ? 18.881 31.670 22.825 1.00 39.41 252 ALA A N 1
ATOM 1938 C CA . ALA A 1 253 ? 17.727 32.449 22.406 1.00 39.15 252 ALA A CA 1
ATOM 1939 C C . ALA A 1 253 ? 17.578 32.445 20.885 1.00 39.09 252 ALA A C 1
ATOM 1940 O O . ALA A 1 253 ? 16.457 32.511 20.381 1.00 40.23 252 ALA A O 1
ATOM 1942 N N . TRP A 1 254 ? 18.695 32.342 20.155 1.00 39.19 253 TRP A N 1
ATOM 1943 C CA . TRP A 1 254 ? 18.683 32.285 18.686 1.00 36.37 253 TRP A CA 1
ATOM 1944 C C . TRP A 1 254 ? 19.196 30.951 18.176 1.00 36.12 253 TRP A C 1
ATOM 1945 O O . TRP A 1 254 ? 19.802 30.896 17.109 1.00 34.66 253 TRP A O 1
ATOM 1956 N N . TYR A 1 255 ? 18.948 29.872 18.926 1.00 37.85 254 TYR A N 1
ATOM 1957 C CA . TYR A 1 255 ? 19.462 28.519 18.574 1.00 36.99 254 TYR A CA 1
ATOM 1958 C C . TYR A 1 255 ? 19.155 28.074 17.143 1.00 36.21 254 TYR A C 1
ATOM 1959 O O . TYR A 1 255 ? 20.035 27.600 16.433 1.00 38.14 254 TYR A O 1
ATOM 1968 N N . ASP A 1 256 ? 17.905 28.198 16.719 1.00 37.85 255 ASP A N 1
ATOM 1969 C CA . ASP A 1 256 ? 17.511 27.711 15.384 1.00 39.49 255 ASP A CA 1
ATOM 1970 C C . ASP A 1 256 ? 18.196 28.481 14.232 1.00 37.60 255 ASP A C 1
ATOM 1971 O O . ASP A 1 256 ? 18.657 27.880 13.265 1.00 37.85 255 ASP A O 1
ATOM 1976 N N . VAL A 1 257 ? 18.291 29.805 14.366 1.00 37.12 256 VAL A N 1
ATOM 1977 C CA . VAL A 1 257 ? 18.989 30.661 13.381 1.00 35.49 256 VAL A CA 1
ATOM 1978 C C . VAL A 1 257 ? 20.499 30.377 13.348 1.00 34.12 256 VAL A C 1
ATOM 1979 O O . VAL A 1 257 ? 21.102 30.225 12.278 1.00 33.80 256 VAL A O 1
ATOM 1983 N N . VAL A 1 258 ? 21.113 30.300 14.530 1.00 33.16 257 VAL A N 1
ATOM 1984 C CA . VAL A 1 258 ? 22.531 29.945 14.633 1.00 33.20 257 VAL A CA 1
ATOM 1985 C C . VAL A 1 258 ? 22.790 28.578 13.992 1.00 34.85 257 VAL A C 1
ATOM 1986 O O . VAL A 1 258 ? 23.703 28.423 13.177 1.00 35.26 257 VAL A O 1
ATOM 1990 N N . ALA A 1 259 ? 21.967 27.592 14.335 1.00 37.75 258 ALA A N 1
ATOM 1991 C CA . ALA A 1 259 ? 22.145 26.232 13.808 1.00 39.71 258 ALA A CA 1
ATOM 1992 C C . ALA A 1 259 ? 22.187 26.234 12.273 1.00 40.22 258 ALA A C 1
ATOM 1993 O O . ALA A 1 259 ? 23.076 25.616 11.676 1.00 41.19 258 ALA A O 1
ATOM 1995 N N . GLU A 1 260 ? 21.253 26.962 11.658 1.00 39.46 259 GLU A N 1
ATOM 1996 C CA . GLU A 1 260 ? 21.204 27.125 10.204 1.00 41.62 259 GLU A CA 1
ATOM 1997 C C . GLU A 1 260 ? 22.434 27.848 9.635 1.00 40.54 259 GLU A C 1
ATOM 1998 O O . GLU A 1 260 ? 23.124 27.316 8.756 1.00 39.50 259 GLU A O 1
ATOM 2004 N N . GLU A 1 261 ? 22.713 29.045 10.151 1.00 39.18 260 GLU A N 1
ATOM 2005 C CA . GLU A 1 261 ? 23.821 29.862 9.635 1.00 37.26 260 GLU A CA 1
ATOM 2006 C C . GLU A 1 261 ? 25.173 29.210 9.808 1.00 36.27 260 GLU A C 1
ATOM 2007 O O . GLU A 1 261 ? 26.024 29.375 8.949 1.00 36.51 260 GLU A O 1
ATOM 2013 N N . PHE A 1 262 ? 25.382 28.495 10.924 1.00 36.07 261 PHE A N 1
ATOM 2014 C CA . PHE A 1 262 ? 26.664 27.802 11.167 1.00 36.18 261 PHE A CA 1
ATOM 2015 C C . PHE A 1 262 ? 26.716 26.402 10.534 1.00 36.87 261 PHE A C 1
ATOM 2016 O O . PHE A 1 262 ? 27.690 25.672 10.746 1.00 36.22 261 PHE A O 1
ATOM 2024 N N . VAL A 1 263 ? 25.666 26.032 9.787 1.00 38.39 262 VAL A N 1
ATOM 2025 C CA . VAL A 1 263 ? 25.606 24.776 9.015 1.00 39.14 262 VAL A CA 1
ATOM 2026 C C . VAL A 1 263 ? 26.956 24.334 8.453 1.00 38.47 262 VAL A C 1
ATOM 2027 O O . VAL A 1 263 ? 27.413 23.236 8.747 1.00 39.58 262 VAL A O 1
ATOM 2029 N N . LYS A 1 264 ? 27.584 25.187 7.642 1.00 39.02 263 LYS A N 1
ATOM 2030 C CA . LYS A 1 264 ? 28.804 24.813 6.918 1.00 37.77 263 LYS A CA 1
ATOM 2031 C C . LYS A 1 264 ? 30.034 24.647 7.832 1.00 38.47 263 LYS A C 1
ATOM 2032 O O . LYS A 1 264 ? 30.911 23.821 7.555 1.00 38.74 263 LYS A O 1
ATOM 2034 N N . ALA A 1 265 ? 30.110 25.434 8.910 1.00 36.88 264 ALA A N 1
ATOM 2035 C CA . ALA A 1 265 ? 31.233 25.340 9.853 1.00 35.79 264 ALA A CA 1
ATOM 2036 C C . ALA A 1 265 ? 31.097 24.051 10.672 1.00 36.02 264 ALA A C 1
ATOM 2037 O O . ALA A 1 265 ? 32.062 23.302 10.878 1.00 37.28 264 ALA A O 1
ATOM 2039 N N . SER A 1 266 ? 29.876 23.790 11.133 1.00 36.76 265 SER A N 1
ATOM 2040 C CA . SER A 1 266 ? 29.591 22.543 11.833 1.00 37.61 265 SER A CA 1
ATOM 2041 C C . SER A 1 266 ? 29.940 21.338 10.939 1.00 38.85 265 SER A C 1
ATOM 2042 O O . SER A 1 266 ? 30.488 20.358 11.448 1.00 40.91 265 SER A O 1
ATOM 2044 N N . GLU A 1 267 ? 29.683 21.433 9.618 1.00 39.68 266 GLU A N 1
ATOM 2045 C CA . GLU A 1 267 ? 29.937 20.330 8.662 1.00 39.42 266 GLU A CA 1
ATOM 2046 C C . GLU A 1 267 ? 31.434 20.073 8.411 1.00 39.71 266 GLU A C 1
ATOM 2047 O O . GLU A 1 267 ? 31.838 18.924 8.165 1.00 39.99 266 GLU A O 1
ATOM 2049 N N . THR A 1 268 ? 32.256 21.124 8.471 1.00 38.54 267 THR A N 1
ATOM 2050 C CA . THR A 1 268 ? 33.690 20.965 8.224 1.00 36.64 267 THR A CA 1
ATOM 2051 C C . THR A 1 268 ? 34.377 20.354 9.452 1.00 36.62 267 THR A C 1
ATOM 2052 O O . THR A 1 268 ? 33.821 20.358 10.556 1.00 39.01 267 THR A O 1
ATOM 2056 N N . GLY A 1 269 ? 35.592 19.844 9.247 1.00 35.51 268 GLY A N 1
ATOM 2057 C CA . GLY A 1 269 ? 36.419 19.309 10.339 1.00 33.91 268 GLY A CA 1
ATOM 2058 C C . GLY A 1 269 ? 37.535 20.249 10.762 1.00 34.09 268 GLY A C 1
ATOM 2059 O O . GLY A 1 269 ? 38.254 19.968 11.727 1.00 36.46 268 GLY A O 1
ATOM 2060 N N . LYS A 1 270 ? 37.707 21.348 10.024 1.00 33.44 269 LYS A N 1
ATOM 2061 C CA . LYS A 1 270 ? 38.730 22.365 10.332 1.00 32.67 269 LYS A CA 1
ATOM 2062 C C . LYS A 1 270 ? 38.289 23.281 11.497 1.00 31.65 269 LYS A C 1
ATOM 2063 O O . LYS A 1 270 ? 39.114 23.961 12.115 1.00 31.94 269 LYS A O 1
ATOM 2067 N N . VAL A 1 271 ? 36.977 23.309 11.746 1.00 30.97 270 VAL A N 1
ATOM 2068 C CA . VAL A 1 271 ? 36.347 24.177 12.720 1.00 29.13 270 VAL A CA 1
ATOM 2069 C C . VAL A 1 271 ? 35.355 23.355 13.529 1.00 31.01 270 VAL A C 1
ATOM 2070 O O . VAL A 1 271 ? 34.641 22.523 12.963 1.00 33.36 270 VAL A O 1
ATOM 2074 N N . GLU A 1 272 ? 35.288 23.600 14.839 1.00 28.63 271 GLU A N 1
ATOM 2075 C CA . GLU A 1 272 ? 34.213 23.040 15.645 1.00 28.49 271 GLU A CA 1
ATOM 2076 C C . GLU A 1 272 ? 33.344 24.170 16.216 1.00 27.49 271 GLU A C 1
ATOM 2077 O O . GLU A 1 272 ? 33.854 25.187 16.703 1.00 26.96 271 GLU A O 1
ATOM 2083 N N . VAL A 1 273 ? 32.028 23.997 16.096 1.00 27.66 272 VAL A N 1
ATOM 2084 C CA . VAL A 1 273 ? 31.065 24.976 16.566 1.00 27.14 272 VAL A CA 1
ATOM 2085 C C . VAL A 1 273 ? 30.702 24.659 18.012 1.00 29.05 272 VAL A C 1
ATOM 2086 O O . VAL A 1 273 ? 30.385 23.510 18.336 1.00 29.44 272 VAL A O 1
ATOM 2090 N N . VAL A 1 274 ? 30.790 25.672 18.878 1.00 27.30 273 VAL A N 1
ATOM 2091 C CA . VAL A 1 274 ? 30.524 25.501 20.301 1.00 25.50 273 VAL A CA 1
ATOM 2092 C C . VAL A 1 274 ? 29.520 26.563 20.698 1.00 25.20 273 VAL A C 1
ATOM 2093 O O . VAL A 1 274 ? 29.776 27.750 20.525 1.00 25.25 273 VAL A O 1
ATOM 2097 N N . LEU A 1 275 ? 28.369 26.111 21.196 1.00 26.71 274 LEU A N 1
ATOM 2098 C CA . LEU A 1 275 ? 27.303 26.989 21.667 1.00 26.32 274 LEU A CA 1
ATOM 2099 C C . LEU A 1 275 ? 27.391 27.168 23.175 1.00 27.04 274 LEU A C 1
ATOM 2100 O O . LEU A 1 275 ? 28.054 26.392 23.873 1.00 29.28 274 LEU A O 1
ATOM 2105 N N . ARG A 1 276 ? 26.703 28.190 23.683 1.00 27.87 275 ARG A N 1
ATOM 2106 C CA . ARG A 1 276 ? 26.834 28.606 25.079 1.00 27.01 275 ARG A CA 1
ATOM 2107 C C . ARG A 1 276 ? 25.450 28.781 25.743 1.00 29.37 275 ARG A C 1
ATOM 2108 O O . ARG A 1 276 ? 25.001 29.904 25.966 1.00 28.49 275 ARG A O 1
ATOM 2116 N N . PRO A 1 277 ? 24.760 27.660 26.030 1.00 28.89 276 PRO A N 1
ATOM 2117 C CA . PRO A 1 277 ? 23.468 27.749 26.682 1.00 29.87 276 PRO A CA 1
ATOM 2118 C C . PRO A 1 277 ? 23.551 28.196 28.136 1.00 28.97 276 PRO A C 1
ATOM 2119 O O . PRO A 1 277 ? 24.607 28.153 28.752 1.00 26.68 276 PRO A O 1
ATOM 2123 N N . GLY A 1 278 ? 22.433 28.638 28.670 1.00 31.00 277 GLY A N 1
ATOM 2124 C CA . GLY A 1 278 ? 22.368 29.059 30.047 1.00 34.26 277 GLY A CA 1
ATOM 2125 C C . GLY A 1 278 ? 21.909 27.927 30.945 1.00 37.65 277 GLY A C 1
ATOM 2126 O O . GLY A 1 278 ? 22.469 26.837 30.940 1.00 39.68 277 GLY A O 1
ATOM 2127 N N . CYS A 1 279 ? 20.833 28.184 31.667 1.00 39.57 278 CYS A N 1
ATOM 2128 C CA . CYS A 1 279 ? 20.431 27.396 32.824 1.00 42.53 278 CYS A CA 1
ATOM 2129 C C . CYS A 1 279 ? 19.889 25.990 32.522 1.00 40.65 278 CYS A C 1
ATOM 2130 O O . CYS A 1 279 ? 18.953 25.846 31.748 1.00 41.52 278 CYS A O 1
ATOM 2133 N N . TYR A 1 280 ? 20.454 24.962 33.155 1.00 40.70 279 TYR A N 1
ATOM 2134 C CA . TYR A 1 280 ? 19.941 23.580 33.008 1.00 42.20 279 TYR A CA 1
ATOM 2135 C C . TYR A 1 280 ? 18.924 23.209 34.115 1.00 38.80 279 TYR A C 1
ATOM 2136 O O . TYR A 1 280 ? 18.517 22.053 34.232 1.00 35.59 279 TYR A O 1
ATOM 2145 N N . LEU A 1 281 ? 18.529 24.187 34.923 1.00 38.33 280 LEU A N 1
ATOM 2146 C CA . LEU A 1 281 ? 17.654 23.963 36.093 1.00 38.30 280 LEU A CA 1
ATOM 2147 C C . LEU A 1 281 ? 16.185 24.312 35.829 1.00 37.48 280 LEU A C 1
ATOM 2148 O O . LEU A 1 281 ? 15.383 24.349 36.760 1.00 34.81 280 LEU A O 1
ATOM 2153 N N . THR A 1 282 ? 15.852 24.565 34.567 1.00 37.61 281 THR A N 1
ATOM 2154 C CA . THR A 1 282 ? 14.511 24.952 34.147 1.00 40.01 281 THR A CA 1
ATOM 2155 C C . THR A 1 282 ? 14.336 24.676 32.658 1.00 40.05 281 THR A C 1
ATOM 2156 O O . THR A 1 282 ? 15.315 24.489 31.940 1.00 38.03 281 THR A O 1
ATOM 2160 N N . HIS A 1 283 ? 13.077 24.629 32.223 1.00 38.72 282 HIS A N 1
ATOM 2161 C CA . HIS A 1 283 ? 12.698 24.589 30.791 1.00 38.77 282 HIS A CA 1
ATOM 2162 C C . HIS A 1 283 ? 12.982 25.949 30.114 1.00 38.79 282 HIS A C 1
ATOM 2163 O O . HIS A 1 283 ? 13.155 26.018 28.896 1.00 38.00 282 HIS A O 1
ATOM 2170 N N . ASP A 1 284 ? 13.016 27.026 30.907 1.00 38.00 283 ASP A N 1
ATOM 2171 C CA . ASP A 1 284 ? 13.234 28.374 30.368 1.00 39.66 283 ASP A CA 1
ATOM 2172 C C . ASP A 1 284 ? 14.710 28.617 30.052 1.00 39.30 283 ASP A C 1
ATOM 2173 O O . ASP A 1 284 ? 15.375 29.431 30.698 1.00 41.50 283 ASP A O 1
ATOM 2178 N N . VAL A 1 285 ? 15.215 27.884 29.067 1.00 36.88 284 VAL A N 1
ATOM 2179 C CA . VAL A 1 285 ? 16.540 28.118 28.517 1.00 34.22 284 VAL A CA 1
ATOM 2180 C C . VAL A 1 285 ? 16.329 28.106 27.000 1.00 34.42 284 VAL A C 1
ATOM 2181 O O . VAL A 1 285 ? 15.509 27.330 26.488 1.00 30.43 284 VAL A O 1
ATOM 2185 N N . GLY A 1 286 ? 17.016 29.024 26.314 1.00 31.99 285 GLY A N 1
ATOM 2186 C CA . GLY A 1 286 ? 16.797 29.307 24.905 1.00 33.09 285 GLY A CA 1
ATOM 2187 C C . GLY A 1 286 ? 16.882 28.076 24.038 1.00 33.27 285 GLY A C 1
ATOM 2188 O O . GLY A 1 286 ? 15.970 27.810 23.259 1.00 32.83 285 GLY A O 1
ATOM 2189 N N . ILE A 1 287 ? 17.962 27.313 24.197 1.00 34.97 286 ILE A N 1
ATOM 2190 C CA . ILE A 1 287 ? 18.206 26.116 23.387 1.00 36.14 286 ILE A CA 1
ATOM 2191 C C . ILE A 1 287 ? 17.032 25.112 23.461 1.00 37.78 286 ILE A C 1
ATOM 2192 O O . ILE A 1 287 ? 16.724 24.453 22.476 1.00 37.09 286 ILE A O 1
ATOM 2197 N N . TYR A 1 288 ? 16.342 25.048 24.605 1.00 36.82 287 TYR A N 1
ATOM 2198 C CA . TYR A 1 288 ? 15.218 24.135 24.792 1.00 36.28 287 TYR A CA 1
ATOM 2199 C C . TYR A 1 288 ? 13.931 24.713 24.183 1.00 35.95 287 TYR A C 1
ATOM 2200 O O . TYR A 1 288 ? 13.205 24.014 23.461 1.00 34.58 287 TYR A O 1
ATOM 2209 N N . ARG A 1 289 ? 13.658 25.993 24.453 1.00 35.16 288 ARG A N 1
ATOM 2210 C CA . ARG A 1 289 ? 12.459 26.635 23.923 1.00 38.07 288 ARG A CA 1
ATOM 2211 C C . ARG A 1 289 ? 12.454 26.575 22.405 1.00 38.49 288 ARG A C 1
ATOM 2212 O O . ARG A 1 289 ? 11.407 26.341 21.790 1.00 36.59 288 ARG A O 1
ATOM 2220 N N . LYS A 1 290 ? 13.625 26.806 21.805 1.00 38.30 289 LYS A N 1
ATOM 2221 C CA . LYS A 1 290 ? 13.743 26.878 20.341 1.00 39.58 289 LYS A CA 1
ATOM 2222 C C . LYS A 1 290 ? 13.854 25.516 19.667 1.00 39.04 289 LYS A C 1
ATOM 2223 O O . LYS A 1 290 ? 13.648 25.415 18.456 1.00 39.28 289 LYS A O 1
ATOM 2229 N N . ALA A 1 291 ? 14.169 24.477 20.438 1.00 37.84 290 ALA A N 1
ATOM 2230 C CA . ALA A 1 291 ? 14.279 23.113 19.887 1.00 38.00 290 ALA A CA 1
ATOM 2231 C C . ALA A 1 291 ? 12.926 22.410 19.632 1.00 38.56 290 ALA A C 1
ATOM 2232 O O . ALA A 1 291 ? 12.898 21.422 18.906 1.00 38.70 290 ALA A O 1
ATOM 2234 N N . GLN A 1 292 ? 11.834 22.907 20.229 1.00 38.99 291 GLN A N 1
ATOM 2235 C CA . GLN A 1 292 ? 10.505 22.250 20.188 1.00 39.15 291 GLN A CA 1
ATOM 2236 C C . GLN A 1 292 ? 9.988 21.930 18.773 1.00 39.97 291 GLN A C 1
ATOM 2237 O O . GLN A 1 292 ? 9.507 20.829 18.533 1.00 38.24 291 GLN A O 1
ATOM 2243 N N . THR A 1 293 ? 10.089 22.866 17.832 1.00 41.89 292 THR A N 1
ATOM 2244 C CA . THR A 1 293 ? 9.707 22.560 16.442 1.00 45.30 292 THR A CA 1
ATOM 2245 C C . THR A 1 293 ? 10.419 21.298 15.950 1.00 47.37 292 THR A C 1
ATOM 2246 O O . THR A 1 293 ? 9.774 20.385 15.419 1.00 46.19 292 THR A O 1
ATOM 2250 N N . ASP A 1 294 ? 11.745 21.260 16.128 1.00 48.29 293 ASP A N 1
ATOM 2251 C CA . ASP A 1 294 ? 12.558 20.119 15.687 1.00 50.22 293 ASP A CA 1
ATOM 2252 C C . ASP A 1 294 ? 12.162 18.818 16.386 1.00 49.81 293 ASP A C 1
ATOM 2253 O O . ASP A 1 294 ? 12.052 17.775 15.736 1.00 49.17 293 ASP A O 1
ATOM 2258 N N . ILE A 1 295 ? 11.932 18.902 17.697 1.00 48.32 294 ILE A N 1
ATOM 2259 C CA . ILE A 1 295 ? 11.573 17.743 18.516 1.00 49.27 294 ILE A CA 1
ATOM 2260 C C . ILE A 1 295 ? 10.214 17.136 18.066 1.00 49.34 294 ILE A C 1
ATOM 2261 O O . ILE A 1 295 ? 10.023 15.927 18.154 1.00 51.32 294 ILE A O 1
ATOM 2266 N N . PHE A 1 296 ? 9.298 17.963 17.559 1.00 48.43 295 PHE A N 1
ATOM 2267 C CA . PHE A 1 296 ? 7.980 17.493 17.076 1.00 48.11 295 PHE A CA 1
ATOM 2268 C C . PHE A 1 296 ? 7.854 17.401 15.547 1.00 47.63 295 PHE A C 1
ATOM 2269 O O . PHE A 1 296 ? 8.836 17.170 14.845 1.00 48.80 295 PHE A O 1
ATOM 2277 N N . GLU A 1 307 ? 9.508 13.609 27.816 1.00 51.21 306 GLU A N 1
ATOM 2278 C CA . GLU A 1 307 ? 9.350 14.634 28.869 1.00 52.31 306 GLU A CA 1
ATOM 2279 C C . GLU A 1 307 ? 10.621 15.443 29.071 1.00 48.25 306 GLU A C 1
ATOM 2280 O O . GLU A 1 307 ? 11.682 14.880 29.355 1.00 45.26 306 GLU A O 1
ATOM 2286 N N . GLY A 1 308 ? 10.465 16.761 28.970 1.00 45.01 307 GLY A N 1
ATOM 2287 C CA . GLY A 1 308 ? 11.577 17.676 28.823 1.00 43.62 307 GLY A CA 1
ATOM 2288 C C . GLY A 1 308 ? 12.157 18.197 30.114 1.00 40.37 307 GLY A C 1
ATOM 2289 O O . GLY A 1 308 ? 12.047 17.564 31.154 1.00 38.06 307 GLY A O 1
ATOM 2290 N N . LEU A 1 309 ? 12.807 19.351 30.015 1.00 37.63 308 LEU A N 1
ATOM 2291 C CA . LEU A 1 309 ? 13.408 20.009 31.155 1.00 35.26 308 LEU A CA 1
ATOM 2292 C C . LEU A 1 309 ? 12.347 20.436 32.182 1.00 33.99 308 LEU A C 1
ATOM 2293 O O . LEU A 1 309 ? 11.277 20.931 31.835 1.00 32.91 308 LEU A O 1
ATOM 2298 N N . LEU A 1 310 ? 12.664 20.201 33.446 1.00 31.45 309 LEU A N 1
ATOM 2299 C CA . LEU A 1 310 ? 11.797 20.492 34.577 1.00 31.69 309 LEU A CA 1
ATOM 2300 C C . LEU A 1 310 ? 12.451 21.537 35.490 1.00 32.32 309 LEU A C 1
ATOM 2301 O O . LEU A 1 310 ? 13.677 21.638 35.555 1.00 30.21 309 LEU A O 1
ATOM 2306 N N . PRO A 1 311 ? 11.641 22.316 36.203 1.00 33.71 310 PRO A N 1
ATOM 2307 C CA . PRO A 1 311 ? 12.210 23.247 37.168 1.00 32.51 310 PRO A CA 1
ATOM 2308 C C . PRO A 1 311 ? 12.744 22.448 38.341 1.00 31.42 310 PRO A C 1
ATOM 2309 O O . PRO A 1 311 ? 12.019 21.624 38.918 1.00 29.78 310 PRO A O 1
ATOM 2313 N N . ALA A 1 312 ? 14.020 22.665 38.659 1.00 26.67 311 ALA A N 1
ATOM 2314 C CA . ALA A 1 312 ? 14.753 21.838 39.611 1.00 24.56 311 ALA A CA 1
ATOM 2315 C C . ALA A 1 312 ? 14.988 22.483 40.976 1.00 24.11 311 ALA A C 1
ATOM 2316 O O . ALA A 1 312 ? 15.433 21.791 41.869 1.00 22.85 311 ALA A O 1
ATOM 2318 N N . LEU A 1 313 ? 14.703 23.783 41.119 1.00 24.01 312 LEU A N 1
ATOM 2319 C CA . LEU A 1 313 ? 14.969 24.544 42.336 1.00 23.66 312 LEU A CA 1
ATOM 2320 C C . LEU A 1 313 ? 13.726 25.204 42.912 1.00 24.91 312 LEU A C 1
ATOM 2321 O O . LEU A 1 313 ? 12.946 25.759 42.172 1.00 25.60 312 LEU A O 1
ATOM 2326 N N . GLN A 1 314 ? 13.554 25.121 44.235 1.00 20.99 313 GLN A N 1
ATOM 2327 C CA . GLN A 1 314 ? 12.580 25.929 44.945 1.00 21.85 313 GLN A CA 1
ATOM 2328 C C . GLN A 1 314 ? 13.216 26.543 46.186 1.00 20.42 313 GLN A C 1
ATOM 2329 O O . GLN A 1 314 ? 14.165 25.984 46.736 1.00 22.73 313 GLN A O 1
ATOM 2335 N N . LEU A 1 315 ? 12.666 27.676 46.649 1.00 19.95 314 LEU A N 1
ATOM 2336 C CA . LEU A 1 315 ? 13.144 28.318 47.880 1.00 18.82 314 LEU A CA 1
ATOM 2337 C C . LEU A 1 315 ? 12.116 28.012 48.942 1.00 20.06 314 LEU A C 1
ATOM 2338 O O . LEU A 1 315 ? 10.906 28.123 48.674 1.00 20.96 314 LEU A O 1
ATOM 2343 N N . TRP A 1 316 ? 12.561 27.562 50.111 1.00 20.19 315 TRP A N 1
ATOM 2344 C CA . TRP A 1 316 ? 11.663 27.237 51.199 1.00 19.19 315 TRP A CA 1
ATOM 2345 C C . TRP A 1 316 ? 11.782 28.244 52.292 1.00 21.77 315 TRP A C 1
ATOM 2346 O O . TRP A 1 316 ? 12.889 28.616 52.679 1.00 20.58 315 TRP A O 1
ATOM 2357 N N . ALA A 1 317 ? 10.626 28.660 52.811 1.00 20.82 316 ALA A N 1
ATOM 2358 C CA . ALA A 1 317 ? 10.563 29.668 53.864 1.00 21.85 316 ALA A CA 1
ATOM 2359 C C . ALA A 1 317 ? 9.437 29.407 54.827 1.00 22.43 316 ALA A C 1
ATOM 2360 O O . ALA A 1 317 ? 8.418 28.831 54.467 1.00 21.72 316 ALA A O 1
ATOM 2362 N N . TYR A 1 318 ? 9.589 29.956 56.031 1.00 21.62 317 TYR A N 1
ATOM 2363 C CA . TYR A 1 318 ? 8.533 29.936 57.020 1.00 20.39 317 TYR A CA 1
ATOM 2364 C C . TYR A 1 318 ? 7.585 31.129 56.935 1.00 20.74 317 TYR A C 1
ATOM 2365 O O . TYR A 1 318 ? 7.982 32.275 56.595 1.00 20.49 317 TYR A O 1
ATOM 2374 N N . VAL A 1 319 ? 6.350 30.840 57.336 1.00 21.18 318 VAL A N 1
ATOM 2375 C CA . VAL A 1 319 ? 5.374 31.827 57.789 1.00 21.80 318 VAL A CA 1
ATOM 2376 C C . VAL A 1 319 ? 5.711 32.281 59.214 1.00 22.46 318 VAL A C 1
ATOM 2377 O O . VAL A 1 319 ? 5.723 31.502 60.155 1.00 23.16 318 VAL A O 1
ATOM 2381 N N . GLN A 1 320 ? 6.017 33.564 59.330 1.00 22.55 319 GLN A N 1
ATOM 2382 C CA . GLN A 1 320 ? 6.477 34.172 60.596 1.00 26.67 319 GLN A CA 1
ATOM 2383 C C . GLN A 1 320 ? 5.371 34.847 61.386 1.00 24.09 319 GLN A C 1
ATOM 2384 O O . GLN A 1 320 ? 5.433 34.938 62.626 1.00 24.01 319 GLN A O 1
ATOM 2390 N N . SER A 1 321 ? 4.348 35.292 60.673 1.00 22.14 320 SER A N 1
ATOM 2391 C CA . SER A 1 321 ? 3.303 36.123 61.253 1.00 21.13 320 SER A CA 1
ATOM 2392 C C . SER A 1 321 ? 2.155 36.202 60.266 1.00 21.77 320 SER A C 1
ATOM 2393 O O . SER A 1 321 ? 2.367 36.251 59.048 1.00 19.51 320 SER A O 1
ATOM 2396 N N . ILE A 1 322 ? 0.935 36.157 60.790 1.00 20.70 321 ILE A N 1
ATOM 2397 C CA . ILE A 1 322 ? -0.249 36.387 59.979 1.00 21.22 321 ILE A CA 1
ATOM 2398 C C . ILE A 1 322 ? -1.008 37.509 60.684 1.00 22.51 321 ILE A C 1
ATOM 2399 O O . ILE A 1 322 ? -1.995 37.275 61.364 1.00 21.25 321 ILE A O 1
ATOM 2404 N N . PRO A 1 323 ? -0.511 38.749 60.544 1.00 20.74 322 PRO A N 1
ATOM 2405 C CA . PRO A 1 323 ? -1.007 39.838 61.387 1.00 23.34 322 PRO A CA 1
ATOM 2406 C C . PRO A 1 323 ? -2.407 40.344 61.023 1.00 24.94 322 PRO A C 1
ATOM 2407 O O . PRO A 1 323 ? -3.097 40.948 61.859 1.00 25.14 322 PRO A O 1
ATOM 2411 N N . GLU A 1 324 ? -2.833 40.061 59.793 1.00 23.58 323 GLU A N 1
ATOM 2412 C CA . GLU A 1 324 ? -4.176 40.456 59.306 1.00 25.87 323 GLU A CA 1
ATOM 2413 C C . GLU A 1 324 ? -4.699 39.284 58.504 1.00 24.29 323 GLU A C 1
ATOM 2414 O O . GLU A 1 324 ? -3.912 38.539 57.983 1.00 24.18 323 GLU A O 1
ATOM 2420 N N . PRO A 1 325 ? -6.040 39.120 58.404 1.00 25.82 324 PRO A N 1
ATOM 2421 C CA . PRO A 1 325 ? -6.589 37.920 57.751 1.00 27.16 324 PRO A CA 1
ATOM 2422 C C . PRO A 1 325 ? -6.146 37.727 56.303 1.00 24.11 324 PRO A C 1
ATOM 2423 O O . PRO A 1 325 ? -6.097 36.613 55.839 1.00 21.37 324 PRO A O 1
ATOM 2427 N N . ASP A 1 326 ? -5.775 38.800 55.616 1.00 24.17 325 ASP A N 1
ATOM 2428 C CA . ASP A 1 326 ? -5.382 38.705 54.210 1.00 23.47 325 ASP A CA 1
ATOM 2429 C C . ASP A 1 326 ? -3.888 38.905 53.986 1.00 22.23 325 ASP A C 1
ATOM 2430 O O . ASP A 1 326 ? -3.433 39.065 52.831 1.00 21.60 325 ASP A O 1
ATOM 2435 N N . ARG A 1 327 ? -3.101 38.882 55.064 1.00 20.15 326 ARG A N 1
ATOM 2436 C CA . ARG A 1 327 ? -1.694 39.253 54.945 1.00 23.23 326 ARG A CA 1
ATOM 2437 C C . ARG A 1 327 ? -0.834 38.387 55.857 1.00 23.82 326 ARG A C 1
ATOM 2438 O O . ARG A 1 327 ? -0.963 38.434 57.080 1.00 23.42 326 ARG A O 1
ATOM 2446 N N . ALA A 1 328 ? 0.020 37.578 55.249 1.00 23.46 327 ALA A N 1
ATOM 2447 C CA . ALA A 1 328 ? 1.031 36.796 55.977 1.00 22.90 327 ALA A CA 1
ATOM 2448 C C . ALA A 1 328 ? 2.427 37.344 55.638 1.00 22.92 327 ALA A C 1
ATOM 2449 O O . ALA A 1 328 ? 2.688 37.864 54.519 1.00 19.58 327 ALA A O 1
ATOM 2451 N N . ILE A 1 329 ? 3.302 37.301 56.642 1.00 20.60 328 ILE A N 1
ATOM 2452 C CA . ILE A 1 329 ? 4.692 37.721 56.493 1.00 20.49 328 ILE A CA 1
ATOM 2453 C C . ILE A 1 329 ? 5.589 36.471 56.504 1.00 20.54 328 ILE A C 1
ATOM 2454 O O . ILE A 1 329 ? 5.514 35.643 57.414 1.00 21.21 328 ILE A O 1
ATOM 2459 N N . ILE A 1 330 ? 6.416 36.371 55.469 1.00 20.24 329 ILE A N 1
ATOM 2460 C CA . ILE A 1 330 ? 7.221 35.204 55.122 1.00 20.89 329 ILE A CA 1
ATOM 2461 C C . ILE A 1 330 ? 8.697 35.559 55.351 1.00 20.18 329 ILE A C 1
ATOM 2462 O O . ILE A 1 330 ? 9.115 36.684 55.059 1.00 19.46 329 ILE A O 1
ATOM 2467 N N . GLY A 1 331 ? 9.456 34.633 55.932 1.00 19.80 330 GLY A N 1
ATOM 2468 C CA . GLY A 1 331 ? 10.898 34.761 56.147 1.00 20.90 330 GLY A CA 1
ATOM 2469 C C . GLY A 1 331 ? 11.744 34.462 54.922 1.00 19.24 330 GLY A C 1
ATOM 2470 O O . GLY A 1 331 ? 12.488 33.483 54.894 1.00 24.08 330 GLY A O 1
ATOM 2471 N N . LEU A 1 332 ? 11.571 35.298 53.903 1.00 22.16 331 LEU A N 1
ATOM 2472 C CA . LEU A 1 332 ? 12.243 35.236 52.621 1.00 23.13 331 LEU A CA 1
ATOM 2473 C C . LEU A 1 332 ? 12.344 36.691 52.143 1.00 24.44 331 LEU A C 1
ATOM 2474 O O . LEU A 1 332 ? 11.342 37.403 52.112 1.00 25.00 331 LEU A O 1
ATOM 2479 N N . GLY A 1 333 ? 13.548 37.126 51.793 1.00 23.18 332 GLY A N 1
ATOM 2480 C CA . GLY A 1 333 ? 13.779 38.494 51.381 1.00 24.10 332 GLY A CA 1
ATOM 2481 C C . GLY A 1 333 ? 14.641 38.579 50.150 1.00 20.80 332 GLY A C 1
ATOM 2482 O O . GLY A 1 333 ? 15.000 37.584 49.569 1.00 20.65 332 GLY A O 1
ATOM 2483 N N . LYS A 1 334 ? 14.979 39.798 49.777 1.00 24.43 333 LYS A N 1
ATOM 2484 C CA . LYS A 1 334 ? 15.888 40.072 48.689 1.00 25.38 333 LYS A CA 1
ATOM 2485 C C . LYS A 1 334 ? 17.280 39.509 48.970 1.00 23.14 333 LYS A C 1
ATOM 2486 O O . LYS A 1 334 ? 18.023 39.239 48.054 1.00 22.42 333 LYS A O 1
ATOM 2492 N N . ARG A 1 335 ? 17.636 39.282 50.234 1.00 24.87 334 ARG A N 1
ATOM 2493 C CA . ARG A 1 335 ? 18.891 38.570 50.538 1.00 24.79 334 ARG A CA 1
ATOM 2494 C C . ARG A 1 335 ? 18.895 37.106 50.091 1.00 24.08 334 ARG A C 1
ATOM 2495 O O . ARG A 1 335 ? 19.947 36.509 50.005 1.00 21.54 334 ARG A O 1
ATOM 2503 N N . ASP A 1 336 ? 17.712 36.547 49.831 1.00 23.78 335 ASP A N 1
ATOM 2504 C CA . ASP A 1 336 ? 17.531 35.119 49.558 1.00 22.84 335 ASP A CA 1
ATOM 2505 C C . ASP A 1 336 ? 17.058 34.833 48.160 1.00 25.04 335 ASP A C 1
ATOM 2506 O O . ASP A 1 336 ? 17.194 33.729 47.673 1.00 26.79 335 ASP A O 1
ATOM 2511 N N . SER A 1 337 ? 16.484 35.834 47.516 1.00 27.64 336 SER A N 1
ATOM 2512 C CA . SER A 1 337 ? 15.790 35.649 46.272 1.00 30.33 336 SER A CA 1
ATOM 2513 C C . SER A 1 337 ? 16.084 36.867 45.406 1.00 31.55 336 SER A C 1
ATOM 2514 O O . SER A 1 337 ? 15.623 37.959 45.715 1.00 32.18 336 SER A O 1
ATOM 2517 N N . ALA A 1 338 ? 16.854 36.667 44.339 1.00 30.56 337 ALA A N 1
ATOM 2518 C CA . ALA A 1 338 ? 17.291 37.764 43.458 1.00 34.35 337 ALA A CA 1
ATOM 2519 C C . ALA A 1 338 ? 16.125 38.365 42.674 1.00 36.55 337 ALA A C 1
ATOM 2520 O O . ALA A 1 338 ? 15.241 37.651 42.224 1.00 30.27 337 ALA A O 1
ATOM 2522 N N . PHE A 1 339 ? 16.143 39.679 42.503 1.00 41.07 338 PHE A N 1
ATOM 2523 C CA . PHE A 1 339 ? 15.077 40.352 41.783 1.00 45.05 338 PHE A CA 1
ATOM 2524 C C . PHE A 1 339 ? 14.978 39.840 40.349 1.00 46.42 338 PHE A C 1
ATOM 2525 O O . PHE A 1 339 ? 13.878 39.615 39.862 1.00 46.77 338 PHE A O 1
ATOM 2533 N N . ASP A 1 340 ? 16.127 39.645 39.696 1.00 47.16 339 ASP A N 1
ATOM 2534 C CA . ASP A 1 340 ? 16.206 39.088 38.336 1.00 47.34 339 ASP A CA 1
ATOM 2535 C C . ASP A 1 340 ? 15.711 37.647 38.209 1.00 44.83 339 ASP A C 1
ATOM 2536 O O . ASP A 1 340 ? 15.473 37.184 37.094 1.00 43.68 339 ASP A O 1
ATOM 2541 N N . ALA A 1 341 ? 15.557 36.931 39.323 1.00 40.53 340 ALA A N 1
ATOM 2542 C CA . ALA A 1 341 ? 15.051 35.563 39.264 1.00 40.46 340 ALA A CA 1
ATOM 2543 C C . ALA A 1 341 ? 13.529 35.519 39.061 1.00 39.52 340 ALA A C 1
ATOM 2544 O O . ALA A 1 341 ? 13.009 34.449 38.747 1.00 39.03 340 ALA A O 1
ATOM 2546 N N . GLY A 1 342 ? 12.846 36.660 39.235 1.00 37.00 341 GLY A N 1
ATOM 2547 C CA . GLY A 1 342 ? 11.363 36.722 39.299 1.00 36.26 341 GLY A CA 1
ATOM 2548 C C . GLY A 1 342 ? 10.755 36.662 40.705 1.00 34.94 341 GLY A C 1
ATOM 2549 O O . GLY A 1 342 ? 11.320 36.057 41.630 1.00 32.76 341 GLY A O 1
ATOM 2558 N N . PRO A 1 344 ? 8.910 35.415 43.866 1.00 28.55 343 PRO A N 1
ATOM 2559 C CA . PRO A 1 344 ? 8.650 34.021 44.239 1.00 28.27 343 PRO A CA 1
ATOM 2560 C C . PRO A 1 344 ? 7.146 33.718 44.212 1.00 27.38 343 PRO A C 1
ATOM 2561 O O . PRO A 1 344 ? 6.338 34.548 44.620 1.00 26.84 343 PRO A O 1
ATOM 2565 N N . GLU A 1 345 ? 6.802 32.540 43.709 1.00 26.70 344 GLU A N 1
ATOM 2566 C CA . GLU A 1 345 ? 5.433 32.105 43.554 1.00 27.00 344 GLU A CA 1
ATOM 2567 C C . GLU A 1 345 ? 5.168 30.891 44.451 1.00 26.00 344 GLU A C 1
ATOM 2568 O O . GLU A 1 345 ? 5.874 29.880 44.339 1.00 25.79 344 GLU A O 1
ATOM 2574 N N . PRO A 1 346 ? 4.166 30.967 45.360 1.00 26.13 345 PRO A N 1
ATOM 2575 C CA . PRO A 1 346 ? 3.925 29.806 46.241 1.00 24.88 345 PRO A CA 1
ATOM 2576 C C . PRO A 1 346 ? 3.500 28.556 45.449 1.00 24.87 345 PRO A C 1
ATOM 2577 O O . PRO A 1 346 ? 2.559 28.630 44.641 1.00 23.58 345 PRO A O 1
ATOM 2581 N N . ALA A 1 347 ? 4.177 27.441 45.714 1.00 24.80 346 ALA A N 1
ATOM 2582 C CA . ALA A 1 347 ? 4.040 26.195 44.970 1.00 26.15 346 ALA A CA 1
ATOM 2583 C C . ALA A 1 347 ? 3.714 24.981 45.862 1.00 24.32 346 ALA A C 1
ATOM 2584 O O . ALA A 1 347 ? 2.995 24.084 45.422 1.00 24.77 346 ALA A O 1
ATOM 2586 N N . ARG A 1 348 ? 4.247 24.941 47.088 1.00 23.34 347 ARG A N 1
ATOM 2587 C CA A ARG A 1 348 ? 3.953 23.870 48.033 0.50 23.56 347 ARG A CA 1
ATOM 2588 C CA B ARG A 1 348 ? 3.953 23.869 48.044 0.50 23.52 347 ARG A CA 1
ATOM 2589 C C . ARG A 1 348 ? 3.760 24.458 49.424 1.00 23.59 347 ARG A C 1
ATOM 2590 O O . ARG A 1 348 ? 4.338 25.490 49.756 1.00 22.41 347 ARG A O 1
ATOM 2605 N N . HIS A 1 349 ? 2.976 23.770 50.238 1.00 22.39 348 HIS A N 1
ATOM 2606 C CA . HIS A 1 349 ? 2.707 24.179 51.610 1.00 22.97 348 HIS A CA 1
ATOM 2607 C C . HIS A 1 349 ? 2.895 22.967 52.499 1.00 22.32 348 HIS A C 1
ATOM 2608 O O . HIS A 1 349 ? 2.401 21.862 52.179 1.00 22.40 348 HIS A O 1
ATOM 2615 N N . TYR A 1 350 ? 3.580 23.152 53.623 1.00 22.84 349 TYR A N 1
ATOM 2616 C CA . TYR A 1 350 ? 3.824 22.031 54.539 1.00 23.65 349 TYR A CA 1
ATOM 2617 C C . TYR A 1 350 ? 3.631 22.508 55.955 1.00 24.75 349 TYR A C 1
ATOM 2618 O O . TYR A 1 350 ? 4.209 23.517 56.350 1.00 23.81 349 TYR A O 1
ATOM 2627 N N . ARG A 1 351 ? 2.817 21.784 56.700 1.00 20.40 350 ARG A N 1
ATOM 2628 C CA . ARG A 1 351 ? 2.637 22.023 58.134 1.00 22.29 350 ARG A CA 1
ATOM 2629 C C . ARG A 1 351 ? 3.406 20.971 58.914 1.00 21.19 350 ARG A C 1
ATOM 2630 O O . ARG A 1 351 ? 3.213 19.759 58.726 1.00 17.59 350 ARG A O 1
ATOM 2638 N N . PRO A 1 352 ? 4.322 21.410 59.768 1.00 22.41 351 PRO A N 1
ATOM 2639 C CA . PRO A 1 352 ? 5.060 20.432 60.542 1.00 21.21 351 PRO A CA 1
ATOM 2640 C C . PRO A 1 352 ? 4.186 19.402 61.251 1.00 22.61 351 PRO A C 1
ATOM 2641 O O . PRO A 1 352 ? 3.122 19.753 61.767 1.00 23.04 351 PRO A O 1
ATOM 2645 N N . GLY A 1 353 ? 4.656 18.149 61.268 1.00 22.05 352 GLY A N 1
ATOM 2646 C CA . GLY A 1 353 ? 3.903 17.022 61.809 1.00 25.08 352 GLY A CA 1
ATOM 2647 C C . GLY A 1 353 ? 3.197 16.219 60.728 1.00 26.13 352 GLY A C 1
ATOM 2648 O O . GLY A 1 353 ? 2.921 15.018 60.924 1.00 27.50 352 GLY A O 1
ATOM 2649 N N . ASN A 1 354 ? 2.899 16.873 59.598 1.00 23.16 353 ASN A N 1
ATOM 2650 C CA . ASN A 1 354 ? 2.201 16.221 58.509 1.00 24.65 353 ASN A CA 1
ATOM 2651 C C . ASN A 1 354 ? 3.097 15.243 57.728 1.00 25.08 353 ASN A C 1
ATOM 2652 O O . ASN A 1 354 ? 4.336 15.257 57.841 1.00 22.58 353 ASN A O 1
ATOM 2657 N N . GLU A 1 355 ? 2.466 14.375 56.959 1.00 25.96 354 GLU A N 1
ATOM 2658 C CA . GLU A 1 355 ? 3.200 13.331 56.224 1.00 28.92 354 GLU A CA 1
ATOM 2659 C C . GLU A 1 355 ? 3.978 13.897 55.039 1.00 29.58 354 GLU A C 1
ATOM 2660 O O . GLU A 1 355 ? 5.113 13.444 54.732 1.00 28.87 354 GLU A O 1
ATOM 2663 N N . ALA A 1 356 ? 3.395 14.904 54.385 1.00 24.92 355 ALA A N 1
ATOM 2664 C CA . ALA A 1 356 ? 3.921 15.419 53.147 1.00 23.89 355 ALA A CA 1
ATOM 2665 C C . ALA A 1 356 ? 3.405 16.822 52.927 1.00 24.30 355 ALA A C 1
ATOM 2666 O O . ALA A 1 356 ? 2.394 17.198 53.513 1.00 23.56 355 ALA A O 1
ATOM 2668 N N . PRO A 1 357 ? 4.089 17.607 52.078 1.00 24.51 356 PRO A N 1
ATOM 2669 C CA . PRO A 1 357 ? 3.509 18.876 51.649 1.00 25.58 356 PRO A CA 1
ATOM 2670 C C . PRO A 1 357 ? 2.306 18.678 50.745 1.00 27.27 356 PRO A C 1
ATOM 2671 O O . PRO A 1 357 ? 2.105 17.576 50.196 1.00 28.62 356 PRO A O 1
ATOM 2675 N N . ARG A 1 358 ? 1.524 19.739 50.581 1.00 26.54 357 ARG A N 1
ATOM 2676 C CA . ARG A 1 358 ? 0.513 19.777 49.543 1.00 24.83 357 ARG A CA 1
ATOM 2677 C C . ARG A 1 358 ? 0.896 20.740 48.434 1.00 24.93 357 ARG A C 1
ATOM 2678 O O . ARG A 1 358 ? 1.597 21.719 48.659 1.00 23.01 357 ARG A O 1
ATOM 2686 N N . ASP A 1 359 ? 0.402 20.473 47.231 1.00 25.22 358 ASP A N 1
ATOM 2687 C CA . ASP A 1 359 ? 0.567 21.400 46.112 1.00 25.82 358 ASP A CA 1
ATOM 2688 C C . ASP A 1 359 ? -0.300 22.636 46.288 1.00 25.52 358 ASP A C 1
ATOM 2689 O O . ASP A 1 359 ? -1.455 22.540 46.692 1.00 27.40 358 ASP A O 1
ATOM 2694 N N . ILE A 1 360 ? 0.241 23.808 45.970 1.00 22.85 359 ILE A N 1
ATOM 2695 C CA . ILE A 1 360 ? -0.575 25.023 46.004 1.00 25.53 359 ILE A CA 1
ATOM 2696 C C . ILE A 1 360 ? -0.852 25.392 44.572 1.00 29.05 359 ILE A C 1
ATOM 2697 O O . ILE A 1 360 ? 0.080 25.560 43.785 1.00 32.19 359 ILE A O 1
ATOM 2702 N N . ALA A 1 361 ? -2.134 25.432 44.250 1.00 30.24 360 ALA A N 1
ATOM 2703 C CA . ALA A 1 361 ? -2.624 25.888 42.964 1.00 36.30 360 ALA A CA 1
ATOM 2704 C C . ALA A 1 361 ? -2.920 27.377 43.018 1.00 36.23 360 ALA A C 1
ATOM 2705 O O . ALA A 1 361 ? -3.101 27.965 44.106 1.00 31.35 360 ALA A O 1
ATOM 2707 N N . ALA A 1 362 ? -2.974 27.976 41.834 1.00 37.96 361 ALA A N 1
ATOM 2708 C CA . ALA A 1 362 ? -3.285 29.394 41.710 1.00 39.78 361 ALA A CA 1
ATOM 2709 C C . ALA A 1 362 ? -4.626 29.708 42.426 1.00 37.78 361 ALA A C 1
ATOM 2710 O O . ALA A 1 362 ? -4.753 30.721 43.115 1.00 36.31 361 ALA A O 1
ATOM 2712 N N . SER A 1 363 ? -5.581 28.797 42.321 1.00 36.21 362 SER A N 1
ATOM 2713 C CA . SER A 1 363 ? -6.890 28.975 42.947 1.00 35.77 362 SER A CA 1
ATOM 2714 C C . SER A 1 363 ? -6.900 29.029 44.488 1.00 33.26 362 SER A C 1
ATOM 2715 O O . SER A 1 363 ? -7.925 29.283 45.104 1.00 30.69 362 SER A O 1
ATOM 2718 N N . GLU A 1 364 ? -5.770 28.779 45.131 1.00 33.65 363 GLU A N 1
ATOM 2719 C CA . GLU A 1 364 ? -5.699 29.006 46.552 1.00 31.62 363 GLU A CA 1
ATOM 2720 C C . GLU A 1 364 ? -5.780 30.526 46.860 1.00 31.75 363 GLU A C 1
ATOM 2721 O O . GLU A 1 364 ? -6.147 30.917 47.972 1.00 32.74 363 GLU A O 1
ATOM 2727 N N . GLY A 1 365 ? -5.423 31.372 45.891 1.00 28.06 364 GLY A N 1
ATOM 2728 C CA . GLY A 1 365 ? -5.402 32.829 46.076 1.00 29.20 364 GLY A CA 1
ATOM 2729 C C . GLY A 1 365 ? -4.234 33.412 46.888 1.00 30.85 364 GLY A C 1
ATOM 2730 O O . GLY A 1 365 ? -4.351 34.517 47.435 1.00 31.36 364 GLY A O 1
ATOM 2731 N N . TRP A 1 366 ? -3.121 32.670 46.965 1.00 28.23 365 TRP A N 1
ATOM 2732 C CA . TRP A 1 366 ? -1.879 33.100 47.626 1.00 26.62 365 TRP A CA 1
ATOM 2733 C C . TRP A 1 366 ? -0.975 33.776 46.614 1.00 24.08 365 TRP A C 1
ATOM 2734 O O . TRP A 1 366 ? -0.730 33.224 45.552 1.00 25.35 365 TRP A O 1
ATOM 2745 N N . GLU A 1 367 ? -0.478 34.965 46.937 1.00 23.42 366 GLU A N 1
ATOM 2746 C CA . GLU A 1 367 ? 0.455 35.676 46.056 1.00 23.72 366 GLU A CA 1
ATOM 2747 C C . GLU A 1 367 ? 1.352 36.591 46.831 1.00 22.51 366 GLU A C 1
ATOM 2748 O O . GLU A 1 367 ? 0.891 37.307 47.718 1.00 22.16 366 GLU A O 1
ATOM 2754 N N . ILE A 1 368 ? 2.638 36.567 46.492 1.00 24.48 367 ILE A N 1
ATOM 2755 C CA . ILE A 1 368 ? 3.623 37.435 47.098 1.00 22.53 367 ILE A CA 1
ATOM 2756 C C . ILE A 1 368 ? 3.461 38.825 46.472 1.00 22.80 367 ILE A C 1
ATOM 2757 O O . ILE A 1 368 ? 3.399 38.941 45.270 1.00 24.66 367 ILE A O 1
ATOM 2762 N N . PHE A 1 369 ? 3.319 39.868 47.293 1.00 23.43 368 PHE A N 1
ATOM 2763 C CA . PHE A 1 369 ? 3.101 41.231 46.771 1.00 23.75 368 PHE A CA 1
ATOM 2764 C C . PHE A 1 369 ? 4.168 42.225 47.199 1.00 23.77 368 PHE A C 1
ATOM 2765 O O . PHE A 1 369 ? 4.065 43.408 46.933 1.00 23.57 368 PHE A O 1
ATOM 2773 N N . GLY A 1 370 ? 5.205 41.741 47.840 1.00 24.79 369 GLY A N 1
ATOM 2774 C CA . GLY A 1 370 ? 6.256 42.608 48.320 1.00 27.82 369 GLY A CA 1
ATOM 2775 C C . GLY A 1 370 ? 7.406 41.770 48.796 1.00 25.50 369 GLY A C 1
ATOM 2776 O O . GLY A 1 370 ? 7.190 40.780 49.482 1.00 24.14 369 GLY A O 1
ATOM 2777 N N . LEU A 1 371 ? 8.626 42.149 48.414 1.00 26.42 370 LEU A N 1
ATOM 2778 C CA . LEU A 1 371 ? 9.830 41.456 48.887 1.00 29.41 370 LEU A CA 1
ATOM 2779 C C . LEU A 1 371 ? 10.735 42.543 49.453 1.00 29.27 370 LEU A C 1
ATOM 2780 O O . LEU A 1 371 ? 11.157 43.439 48.726 1.00 29.37 370 LEU A O 1
ATOM 2793 N N . ASP A 1 373 ? 14.092 43.349 52.429 1.00 26.52 372 ASP A N 1
ATOM 2794 C CA . ASP A 1 373 ? 15.448 42.763 52.611 1.00 29.34 372 ASP A CA 1
ATOM 2795 C C . ASP A 1 373 ? 15.427 41.312 53.127 1.00 25.41 372 ASP A C 1
ATOM 2796 O O . ASP A 1 373 ? 16.094 40.446 52.579 1.00 23.61 372 ASP A O 1
ATOM 2801 N N . GLN A 1 374 ? 14.664 41.081 54.189 1.00 25.89 373 GLN A N 1
ATOM 2802 C CA . GLN A 1 374 ? 14.633 39.786 54.880 1.00 27.51 373 GLN A CA 1
ATOM 2803 C C . GLN A 1 374 ? 13.224 39.187 55.035 1.00 27.45 373 GLN A C 1
ATOM 2804 O O . GLN A 1 374 ? 13.064 38.116 55.630 1.00 26.92 373 GLN A O 1
ATOM 2810 N N . HIS A 1 375 ? 12.217 39.876 54.496 1.00 23.89 374 HIS A N 1
ATOM 2811 C CA . HIS A 1 375 ? 10.810 39.503 54.647 1.00 24.70 374 HIS A CA 1
ATOM 2812 C C . HIS A 1 375 ? 10.119 39.626 53.312 1.00 24.70 374 HIS A C 1
ATOM 2813 O O . HIS A 1 375 ? 10.522 40.467 52.472 1.00 22.41 374 HIS A O 1
ATOM 2820 N N . ALA A 1 376 ? 9.026 38.879 53.160 1.00 24.55 375 ALA A N 1
ATOM 2821 C CA . ALA A 1 376 ? 8.147 38.968 52.004 1.00 23.36 375 ALA A CA 1
ATOM 2822 C C . ALA A 1 376 ? 6.700 39.080 52.468 1.00 23.72 375 ALA A C 1
ATOM 2823 O O . ALA A 1 376 ? 6.326 38.520 53.514 1.00 21.36 375 ALA A O 1
ATOM 2825 N N . TYR A 1 377 ? 5.895 39.813 51.685 1.00 22.41 376 TYR A N 1
ATOM 2826 C CA . TYR A 1 377 ? 4.452 39.967 51.937 1.00 24.54 376 TYR A CA 1
ATOM 2827 C C . TYR A 1 377 ? 3.648 38.985 51.088 1.00 23.08 376 TYR A C 1
ATOM 2828 O O . TYR A 1 377 ? 3.768 38.978 49.876 1.00 23.43 376 TYR A O 1
ATOM 2837 N N . LEU A 1 378 ? 2.835 38.160 51.746 1.00 21.49 377 LEU A N 1
ATOM 2838 C CA . LEU A 1 378 ? 1.992 37.187 51.100 1.00 21.70 377 LEU A CA 1
ATOM 2839 C C . LEU A 1 378 ? 0.543 37.578 51.273 1.00 20.84 377 LEU A C 1
ATOM 2840 O O . LEU A 1 378 ? 0.024 37.593 52.398 1.00 22.21 377 LEU A O 1
ATOM 2845 N N . ARG A 1 379 ? -0.125 37.877 50.161 1.00 20.35 378 ARG A N 1
ATOM 2846 C CA . ARG A 1 379 ? -1.574 37.991 50.154 1.00 22.04 378 ARG A CA 1
ATOM 2847 C C . ARG A 1 379 ? -2.226 36.603 50.172 1.00 23.31 378 ARG A C 1
ATOM 2848 O O . ARG A 1 379 ? -1.837 35.712 49.409 1.00 22.20 378 ARG A O 1
ATOM 2856 N N . ILE A 1 380 ? -3.223 36.442 51.061 1.00 22.65 379 ILE A N 1
ATOM 2857 C CA . ILE A 1 380 ? -3.992 35.218 51.221 1.00 23.35 379 ILE A CA 1
ATOM 2858 C C . ILE A 1 380 ? -5.463 35.640 51.343 1.00 23.50 379 ILE A C 1
ATOM 2859 O O . ILE A 1 380 ? -5.763 36.762 51.772 1.00 20.43 379 ILE A O 1
ATOM 2864 N N . PRO A 1 381 ? -6.377 34.747 50.991 1.00 24.41 380 PRO A N 1
ATOM 2865 C CA . PRO A 1 381 ? -7.782 34.989 51.301 1.00 27.45 380 PRO A CA 1
ATOM 2866 C C . PRO A 1 381 ? -8.017 34.856 52.794 1.00 27.05 380 PRO A C 1
ATOM 2867 O O . PRO A 1 381 ? -7.387 34.015 53.427 1.00 23.69 380 PRO A O 1
ATOM 2871 N N . ALA A 1 382 ? -8.893 35.692 53.363 1.00 25.38 381 ALA A N 1
ATOM 2872 C CA . ALA A 1 382 ? -9.316 35.506 54.745 1.00 25.88 381 ALA A CA 1
ATOM 2873 C C . ALA A 1 382 ? -9.750 34.051 54.950 1.00 25.44 381 ALA A C 1
ATOM 2874 O O . ALA A 1 382 ? -10.485 33.484 54.130 1.00 22.68 381 ALA A O 1
ATOM 2876 N N . GLY A 1 383 ? -9.267 33.449 56.042 1.00 25.09 382 GLY A N 1
ATOM 2877 C CA . GLY A 1 383 ? -9.558 32.063 56.356 1.00 25.42 382 GLY A CA 1
ATOM 2878 C C . GLY A 1 383 ? -8.699 31.039 55.656 1.00 24.14 382 GLY A C 1
ATOM 2879 O O . GLY A 1 383 ? -9.028 29.872 55.660 1.00 24.60 382 GLY A O 1
ATOM 2880 N N . ALA A 1 384 ? -7.581 31.478 55.067 1.00 27.36 383 ALA A N 1
ATOM 2881 C CA . ALA A 1 384 ? -6.616 30.600 54.450 1.00 25.62 383 ALA A CA 1
ATOM 2882 C C . ALA A 1 384 ? -6.139 29.454 55.398 1.00 23.15 383 ALA A C 1
ATOM 2883 O O . ALA A 1 384 ? -6.021 29.636 56.624 1.00 22.52 383 ALA A O 1
ATOM 2885 N N . ASP A 1 385 ? -5.881 28.285 54.829 1.00 21.14 384 ASP A N 1
ATOM 2886 C CA . ASP A 1 385 ? -5.257 27.187 55.574 1.00 23.75 384 ASP A CA 1
ATOM 2887 C C . ASP A 1 385 ? -3.739 27.427 55.714 1.00 23.22 384 ASP A C 1
ATOM 2888 O O . ASP A 1 385 ? -2.908 26.897 54.946 1.00 22.71 384 ASP A O 1
ATOM 2893 N N . LEU A 1 386 ? -3.390 28.249 56.705 1.00 21.47 385 LEU A N 1
ATOM 2894 C CA . LEU A 1 386 ? -2.024 28.751 56.881 1.00 20.86 385 LEU A CA 1
ATOM 2895 C C . LEU A 1 386 ? -1.842 29.166 58.324 1.00 23.10 385 LEU A C 1
ATOM 2896 O O . LEU A 1 386 ? -2.739 29.749 58.906 1.00 22.63 385 LEU A O 1
ATOM 2901 N N . LYS A 1 387 ? -0.681 28.913 58.889 1.00 21.04 386 LYS A N 1
ATOM 2902 C CA . LYS A 1 387 ? -0.436 29.186 60.276 1.00 22.49 386 LYS A CA 1
ATOM 2903 C C . LYS A 1 387 ? 1.009 29.579 60.392 1.00 21.01 386 LYS A C 1
ATOM 2904 O O . LYS A 1 387 ? 1.851 29.075 59.643 1.00 20.21 386 LYS A O 1
ATOM 2910 N N . VAL A 1 388 ? 1.289 30.393 61.402 1.00 21.96 387 VAL A N 1
ATOM 2911 C CA . VAL A 1 388 ? 2.656 30.638 61.854 1.00 22.42 387 VAL A CA 1
ATOM 2912 C C . VAL A 1 388 ? 3.382 29.303 62.029 1.00 22.75 387 VAL A C 1
ATOM 2913 O O . VAL A 1 388 ? 2.855 28.337 62.629 1.00 20.89 387 VAL A O 1
ATOM 2917 N N . GLY A 1 389 ? 4.581 29.253 61.443 1.00 23.18 388 GLY A N 1
ATOM 2918 C CA . GLY A 1 389 ? 5.433 28.073 61.517 1.00 21.97 388 GLY A CA 1
ATOM 2919 C C . GLY A 1 389 ? 5.289 27.072 60.390 1.00 21.04 388 GLY A C 1
ATOM 2920 O O . GLY A 1 389 ? 6.071 26.129 60.313 1.00 21.50 388 GLY A O 1
ATOM 2921 N N . ASP A 1 390 ? 4.286 27.251 59.531 1.00 19.20 389 ASP A N 1
ATOM 2922 C CA . ASP A 1 390 ? 4.191 26.454 58.300 1.00 21.63 389 ASP A CA 1
ATOM 2923 C C . ASP A 1 390 ? 5.339 26.830 57.390 1.00 20.89 389 ASP A C 1
ATOM 2924 O O . ASP A 1 390 ? 5.935 27.900 57.525 1.00 21.94 389 ASP A O 1
ATOM 2937 N N . ILE A 1 392 ? 6.395 27.195 53.231 1.00 20.86 391 ILE A N 1
ATOM 2938 C CA . ILE A 1 392 ? 5.978 27.343 51.839 1.00 20.06 391 ILE A CA 1
ATOM 2939 C C . ILE A 1 392 ? 7.225 27.175 50.970 1.00 19.20 391 ILE A C 1
ATOM 2940 O O . ILE A 1 392 ? 8.284 27.702 51.282 1.00 19.68 391 ILE A O 1
ATOM 2945 N N . ALA A 1 393 ? 7.095 26.397 49.904 1.00 21.26 392 ALA A N 1
ATOM 2946 C CA . ALA A 1 393 ? 8.104 26.250 48.862 1.00 21.21 392 ALA A CA 1
ATOM 2947 C C . ALA A 1 393 ? 7.697 27.148 47.726 1.00 22.59 392 ALA A C 1
ATOM 2948 O O . ALA A 1 393 ? 6.521 27.147 47.312 1.00 23.75 392 ALA A O 1
ATOM 2950 N N . PHE A 1 394 ? 8.637 27.952 47.230 1.00 22.52 393 PHE A N 1
ATOM 2951 C CA . PHE A 1 394 ? 8.349 28.916 46.176 1.00 22.15 393 PHE A CA 1
ATOM 2952 C C . PHE A 1 394 ? 9.079 28.552 44.900 1.00 23.80 393 PHE A C 1
ATOM 2953 O O . PHE A 1 394 ? 10.261 28.188 44.948 1.00 22.70 393 PHE A O 1
ATOM 2961 N N . ASP A 1 395 ? 8.381 28.647 43.769 1.00 22.66 394 ASP A N 1
ATOM 2962 C CA . ASP A 1 395 ? 9.020 28.602 42.443 1.00 25.56 394 ASP A CA 1
ATOM 2963 C C . ASP A 1 395 ? 9.559 29.970 42.078 1.00 27.11 394 ASP A C 1
ATOM 2964 O O . ASP A 1 395 ? 8.986 30.979 42.499 1.00 24.95 394 ASP A O 1
ATOM 2969 N N . ILE A 1 396 ? 10.634 30.019 41.279 1.00 26.44 395 ILE A N 1
ATOM 2970 C CA . ILE A 1 396 ? 11.074 31.299 40.675 1.00 29.05 395 ILE A CA 1
ATOM 2971 C C . ILE A 1 396 ? 11.326 31.108 39.202 1.00 29.11 395 ILE A C 1
ATOM 2972 O O . ILE A 1 396 ? 11.738 30.023 38.747 1.00 27.07 395 ILE A O 1
ATOM 2977 N N . SER A 1 397 ? 11.068 32.146 38.428 1.00 28.75 396 SER A N 1
ATOM 2978 C CA . SER A 1 397 ? 11.122 31.994 36.974 1.00 33.99 396 SER A CA 1
ATOM 2979 C C . SER A 1 397 ? 12.518 31.667 36.411 1.00 34.16 396 SER A C 1
ATOM 2980 O O . SER A 1 397 ? 12.629 30.862 35.466 1.00 34.34 396 SER A O 1
ATOM 2983 N N . HIS A 1 398 ? 13.555 32.300 36.967 1.00 32.23 397 HIS A N 1
ATOM 2984 C CA . HIS A 1 398 ? 14.938 32.115 36.505 1.00 33.36 397 HIS A CA 1
ATOM 2985 C C . HIS A 1 398 ? 15.792 31.644 37.679 1.00 32.78 397 HIS A C 1
ATOM 2986 O O . HIS A 1 398 ? 16.523 32.428 38.268 1.00 29.51 397 HIS A O 1
ATOM 2993 N N . PRO A 1 399 ? 15.689 30.355 38.014 1.00 33.20 398 PRO A N 1
ATOM 2994 C CA . PRO A 1 399 ? 16.317 29.771 39.200 1.00 35.57 398 PRO A CA 1
ATOM 2995 C C . PRO A 1 399 ? 17.843 29.963 39.249 1.00 35.44 398 PRO A C 1
ATOM 2996 O O . PRO A 1 399 ? 18.381 30.282 40.317 1.00 32.26 398 PRO A O 1
ATOM 3000 N N . CYS A 1 400 ? 18.530 29.815 38.115 1.00 33.46 399 CYS A N 1
ATOM 3001 C CA . CYS A 1 400 ? 19.992 30.008 38.118 1.00 37.43 399 CYS A CA 1
ATOM 3002 C C . CYS A 1 400 ? 20.369 31.401 38.660 1.00 35.25 399 CYS A C 1
ATOM 3003 O O . CYS A 1 400 ? 21.343 31.530 39.405 1.00 34.43 399 CYS A O 1
ATOM 3006 N N . LEU A 1 401 ? 19.552 32.409 38.355 1.00 33.28 400 LEU A N 1
ATOM 3007 C CA . LEU A 1 401 ? 19.846 33.799 38.708 1.00 37.45 400 LEU A CA 1
ATOM 3008 C C . LEU A 1 401 ? 19.682 34.134 40.175 1.00 38.30 400 LEU A C 1
ATOM 3009 O O . LEU A 1 401 ? 19.930 35.278 40.560 1.00 38.23 400 LEU A O 1
ATOM 3014 N N . THR A 1 402 ? 19.278 33.165 41.006 1.00 36.58 401 THR A N 1
ATOM 3015 C CA . THR A 1 402 ? 19.220 33.421 42.439 1.00 35.61 401 THR A CA 1
ATOM 3016 C C . THR A 1 402 ? 20.353 32.756 43.239 1.00 30.70 401 THR A C 1
ATOM 3017 O O . THR A 1 402 ? 20.438 32.926 44.458 1.00 27.90 401 THR A O 1
ATOM 3021 N N . PHE A 1 403 ? 21.203 32.007 42.555 1.00 29.34 402 PHE A N 1
ATOM 3022 C CA . PHE A 1 403 ? 22.310 31.275 43.178 1.00 28.53 402 PHE A CA 1
ATOM 3023 C C . PHE A 1 403 ? 23.291 32.176 43.917 1.00 27.66 402 PHE A C 1
ATOM 3024 O O . PHE A 1 403 ? 23.838 31.758 44.928 1.00 22.56 402 PHE A O 1
ATOM 3032 N N . ASP A 1 404 ? 23.488 33.420 43.474 1.00 25.66 403 ASP A N 1
ATOM 3033 C CA . ASP A 1 404 ? 24.487 34.241 44.137 1.00 25.58 403 ASP A CA 1
ATOM 3034 C C . ASP A 1 404 ? 23.996 34.781 45.472 1.00 25.27 403 ASP A C 1
ATOM 3035 O O . ASP A 1 404 ? 24.732 35.451 46.177 1.00 26.18 403 ASP A O 1
ATOM 3040 N N . LYS A 1 405 ? 22.755 34.442 45.832 1.00 23.53 404 LYS A N 1
ATOM 3041 C CA . LYS A 1 405 ? 22.227 34.722 47.167 1.00 21.79 404 LYS A CA 1
ATOM 3042 C C . LYS A 1 405 ? 22.543 33.613 48.172 1.00 23.70 404 LYS A C 1
ATOM 3043 O O . LYS A 1 405 ? 22.210 33.759 49.326 1.00 24.17 404 LYS A O 1
ATOM 3049 N N . TRP A 1 406 ? 23.093 32.495 47.685 1.00 23.89 405 TRP A N 1
ATOM 3050 C CA . TRP A 1 406 ? 23.356 31.284 48.457 1.00 22.45 405 TRP A CA 1
ATOM 3051 C C . TRP A 1 406 ? 24.815 30.793 48.342 1.00 23.60 405 TRP A C 1
ATOM 3052 O O . TRP A 1 406 ? 25.297 30.480 47.264 1.00 26.90 405 TRP A O 1
ATOM 3063 N N . ARG A 1 407 ? 25.490 30.670 49.471 1.00 22.01 406 ARG A N 1
ATOM 3064 C CA . ARG A 1 407 ? 26.820 30.058 49.518 1.00 23.03 406 ARG A CA 1
ATOM 3065 C C . ARG A 1 407 ? 26.688 28.537 49.537 1.00 22.67 406 ARG A C 1
ATOM 3066 O O . ARG A 1 407 ? 27.606 27.809 49.142 1.00 21.65 406 ARG A O 1
ATOM 3074 N N . GLN A 1 408 ? 25.558 28.068 50.050 1.00 20.04 407 GLN A N 1
ATOM 3075 C CA . GLN A 1 408 ? 25.272 26.636 50.122 1.00 22.69 407 GLN A CA 1
ATOM 3076 C C . GLN A 1 408 ? 23.840 26.369 49.686 1.00 19.88 407 GLN A C 1
ATOM 3077 O O . GLN A 1 408 ? 22.887 26.992 50.176 1.00 22.35 407 GLN A O 1
ATOM 3083 N N . VAL A 1 409 ? 23.706 25.437 48.757 1.00 21.82 408 VAL A N 1
ATOM 3084 C CA . VAL A 1 409 ? 22.408 25.018 48.172 1.00 21.83 408 VAL A CA 1
ATOM 3085 C C . VAL A 1 409 ? 22.223 23.530 48.480 1.00 21.01 408 VAL A C 1
ATOM 3086 O O . VAL A 1 409 ? 23.159 22.734 48.326 1.00 18.99 408 VAL A O 1
ATOM 3090 N N . LEU A 1 410 ? 21.030 23.166 48.975 1.00 22.00 409 LEU A N 1
ATOM 3091 C CA . LEU A 1 410 ? 20.763 21.796 49.361 1.00 20.38 409 LEU A CA 1
ATOM 3092 C C . LEU A 1 410 ? 20.314 20.996 48.157 1.00 22.47 409 LEU A C 1
ATOM 3093 O O . LEU A 1 410 ? 19.686 21.535 47.224 1.00 23.22 409 LEU A O 1
ATOM 3098 N N . VAL A 1 411 ? 20.628 19.703 48.192 1.00 23.93 410 VAL A N 1
ATOM 3099 C CA . VAL A 1 411 ? 20.077 18.747 47.238 1.00 23.45 410 VAL A CA 1
ATOM 3100 C C . VAL A 1 411 ? 19.270 17.727 48.044 1.00 24.15 410 VAL A C 1
ATOM 3101 O O . VAL A 1 411 ? 19.770 17.183 49.041 1.00 22.00 410 VAL A O 1
ATOM 3105 N N . VAL A 1 412 ? 18.013 17.511 47.644 1.00 22.67 411 VAL A N 1
ATOM 3106 C CA . VAL A 1 412 ? 17.147 16.547 48.329 1.00 22.29 411 VAL A CA 1
ATOM 3107 C C . VAL A 1 412 ? 16.657 15.424 47.389 1.00 23.00 411 VAL A C 1
ATOM 3108 O O . VAL A 1 412 ? 16.533 15.602 46.195 1.00 21.88 411 VAL A O 1
ATOM 3112 N N . ASP A 1 413 ? 16.414 14.271 47.979 1.00 24.73 412 ASP A N 1
ATOM 3113 C CA . ASP A 1 413 ? 15.766 13.149 47.332 1.00 27.18 412 ASP A CA 1
ATOM 3114 C C . ASP A 1 413 ? 14.246 13.345 47.438 1.00 28.18 412 ASP A C 1
ATOM 3115 O O . ASP A 1 413 ? 13.790 14.326 48.040 1.00 23.77 412 ASP A O 1
ATOM 3120 N N . PRO A 1 414 ? 13.456 12.462 46.802 1.00 29.53 413 PRO A N 1
ATOM 3121 C CA . PRO A 1 414 ? 12.005 12.627 46.870 1.00 29.63 413 PRO A CA 1
ATOM 3122 C C . PRO A 1 414 ? 11.370 12.582 48.270 1.00 28.52 413 PRO A C 1
ATOM 3123 O O . PRO A 1 414 ? 10.248 13.013 48.415 1.00 29.01 413 PRO A O 1
ATOM 3127 N N . ALA A 1 415 ? 12.072 12.096 49.290 1.00 26.59 414 ALA A N 1
ATOM 3128 C CA . ALA A 1 415 ? 11.517 12.085 50.631 1.00 26.48 414 ALA A CA 1
ATOM 3129 C C . ALA A 1 415 ? 11.948 13.376 51.407 1.00 28.19 414 ALA A C 1
ATOM 3130 O O . ALA A 1 415 ? 11.755 13.461 52.609 1.00 28.03 414 ALA A O 1
ATOM 3132 N N . TYR A 1 416 ? 12.521 14.358 50.692 1.00 25.66 415 TYR A N 1
ATOM 3133 C CA . TYR A 1 416 ? 13.017 15.613 51.266 1.00 25.98 415 TYR A CA 1
ATOM 3134 C C . TYR A 1 416 ? 14.240 15.416 52.204 1.00 24.19 415 TYR A C 1
ATOM 3135 O O . TYR A 1 416 ? 14.565 16.269 52.998 1.00 23.99 415 TYR A O 1
ATOM 3144 N N . ARG A 1 417 ? 14.954 14.309 52.036 1.00 25.39 416 ARG A N 1
ATOM 3145 C CA . ARG A 1 417 ? 16.206 14.080 52.746 1.00 25.44 416 ARG A CA 1
ATOM 3146 C C . ARG A 1 417 ? 17.333 14.755 51.980 1.00 24.87 416 ARG A C 1
ATOM 3147 O O . ARG A 1 417 ? 17.471 14.555 50.765 1.00 24.32 416 ARG A O 1
ATOM 3155 N N . VAL A 1 418 ? 18.167 15.502 52.700 1.00 23.92 417 VAL A N 1
ATOM 3156 C CA . VAL A 1 418 ? 19.310 16.157 52.082 1.00 23.20 417 VAL A CA 1
ATOM 3157 C C . VAL A 1 418 ? 20.381 15.115 51.731 1.00 24.95 417 VAL A C 1
ATOM 3158 O O . VAL A 1 418 ? 20.846 14.370 52.587 1.00 23.17 417 VAL A O 1
ATOM 3162 N N . THR A 1 419 ? 20.747 15.060 50.454 1.00 24.21 418 THR A N 1
ATOM 3163 C CA . THR A 1 419 ? 21.715 14.081 49.992 1.00 25.95 418 THR A CA 1
ATOM 3164 C C . THR A 1 419 ? 23.094 14.675 49.692 1.00 25.89 418 THR A C 1
ATOM 3165 O O . THR A 1 419 ? 24.047 13.935 49.601 1.00 23.18 418 THR A O 1
ATOM 3169 N N . GLU A 1 420 ? 23.186 16.000 49.549 1.00 23.86 419 GLU A N 1
ATOM 3170 C CA . GLU A 1 420 ? 24.438 16.667 49.215 1.00 24.27 419 GLU A CA 1
ATOM 3171 C C . GLU A 1 420 ? 24.221 18.160 49.450 1.00 23.34 419 GLU A C 1
ATOM 3172 O O . GLU A 1 420 ? 23.090 18.621 49.407 1.00 21.01 419 GLU A O 1
ATOM 3178 N N . VAL A 1 421 ? 25.291 18.874 49.756 1.00 21.21 420 VAL A N 1
ATOM 3179 C CA . VAL A 1 421 ? 25.303 20.336 49.761 1.00 22.39 420 VAL A CA 1
ATOM 3180 C C . VAL A 1 421 ? 26.181 20.802 48.589 1.00 20.87 420 VAL A C 1
ATOM 3181 O O . VAL A 1 421 ? 27.233 20.273 48.370 1.00 24.15 420 VAL A O 1
ATOM 3185 N N . ILE A 1 422 ? 25.717 21.799 47.864 1.00 21.79 421 ILE A N 1
ATOM 3186 C CA A ILE A 1 422 ? 26.391 22.353 46.697 0.50 22.26 421 ILE A CA 1
ATOM 3187 C CA B ILE A 1 422 ? 26.430 22.337 46.721 0.50 22.26 421 ILE A CA 1
ATOM 3188 C C . ILE A 1 422 ? 26.950 23.710 47.103 1.00 22.19 421 ILE A C 1
ATOM 3189 O O . ILE A 1 422 ? 26.201 24.576 47.521 1.00 23.01 421 ILE A O 1
ATOM 3198 N N . GLU A 1 423 ? 28.271 23.894 46.997 1.00 23.15 422 GLU A N 1
ATOM 3199 C CA . GLU A 1 423 ? 28.859 25.182 47.291 1.00 19.52 422 GLU A CA 1
ATOM 3200 C C . GLU A 1 423 ? 28.930 26.032 46.030 1.00 21.06 422 GLU A C 1
ATOM 3201 O O . GLU A 1 423 ? 29.042 25.503 44.923 1.00 21.89 422 GLU A O 1
ATOM 3207 N N . THR A 1 424 ? 28.904 27.347 46.234 1.00 22.28 423 THR A N 1
ATOM 3208 C CA . THR A 1 424 ? 29.015 28.337 45.191 1.00 21.89 423 THR A CA 1
ATOM 3209 C C . THR A 1 424 ? 30.240 29.215 45.401 1.00 22.44 423 THR A C 1
ATOM 3210 O O . THR A 1 424 ? 30.666 29.436 46.522 1.00 22.42 423 THR A O 1
ATOM 3214 N N . PHE A 1 425 ? 30.762 29.745 44.299 1.00 20.63 424 PHE A N 1
ATOM 3215 C CA . PHE A 1 425 ? 31.946 30.618 44.292 1.00 24.92 424 PHE A CA 1
ATOM 3216 C C . PHE A 1 425 ? 31.623 31.973 43.673 1.00 26.02 424 PHE A C 1
ATOM 3217 O O . PHE A 1 425 ? 31.912 32.262 42.478 1.00 25.79 424 PHE A O 1
ATOM 3225 N N . PHE A 1 426 ? 30.979 32.789 44.484 1.00 26.82 425 PHE A N 1
ATOM 3226 C CA . PHE A 1 426 ? 30.616 34.157 44.095 1.00 28.32 425 PHE A CA 1
ATOM 3227 C C . PHE A 1 426 ? 31.500 35.129 44.829 1.00 27.52 425 PHE A C 1
ATOM 3228 O O . PHE A 1 426 ? 32.159 34.731 45.813 1.00 32.48 425 PHE A O 1
ATOM 3237 N N . GLY B 1 9 ? 39.514 29.951 60.544 1.00 39.65 8 GLY B N 1
ATOM 3238 C CA . GLY B 1 9 ? 39.075 30.850 61.696 1.00 41.85 8 GLY B CA 1
ATOM 3239 C C . GLY B 1 9 ? 39.508 32.330 61.604 1.00 38.19 8 GLY B C 1
ATOM 3240 O O . GLY B 1 9 ? 40.638 32.698 61.981 1.00 41.81 8 GLY B O 1
ATOM 3241 N N . ALA B 1 10 ? 38.590 33.185 61.139 1.00 37.20 9 ALA B N 1
ATOM 3242 C CA . ALA B 1 10 ? 38.908 34.572 60.728 1.00 31.48 9 ALA B CA 1
ATOM 3243 C C . ALA B 1 10 ? 40.185 34.596 59.857 1.00 26.19 9 ALA B C 1
ATOM 3244 O O . ALA B 1 10 ? 41.177 35.277 60.147 1.00 25.35 9 ALA B O 1
ATOM 3246 N N . THR B 1 11 ? 40.116 33.830 58.778 1.00 26.10 10 THR B N 1
ATOM 3247 C CA . THR B 1 11 ? 41.161 33.704 57.797 1.00 24.00 10 THR B CA 1
ATOM 3248 C C . THR B 1 11 ? 40.629 34.076 56.411 1.00 23.01 10 THR B C 1
ATOM 3249 O O . THR B 1 11 ? 39.419 33.950 56.095 1.00 22.57 10 THR B O 1
ATOM 3253 N N . ILE B 1 12 ? 41.534 34.576 55.590 1.00 22.78 11 ILE B N 1
ATOM 3254 C CA . ILE B 1 12 ? 41.238 34.994 54.234 1.00 21.60 11 ILE B CA 1
ATOM 3255 C C . ILE B 1 12 ? 40.810 33.755 53.442 1.00 22.57 11 ILE B C 1
ATOM 3256 O O . ILE B 1 12 ? 41.414 32.676 53.554 1.00 22.47 11 ILE B O 1
ATOM 3261 N N . ASP B 1 13 ? 39.790 33.929 52.607 1.00 22.48 12 ASP B N 1
ATOM 3262 C CA . ASP B 1 13 ? 39.297 32.894 51.726 1.00 23.10 12 ASP B CA 1
ATOM 3263 C C . ASP B 1 13 ? 40.124 32.957 50.445 1.00 23.56 12 ASP B C 1
ATOM 3264 O O . ASP B 1 13 ? 40.002 33.919 49.670 1.00 23.19 12 ASP B O 1
ATOM 3269 N N . PRO B 1 14 ? 40.955 31.918 50.187 1.00 23.64 13 PRO B N 1
ATOM 3270 C CA . PRO B 1 14 ? 41.835 31.951 49.018 1.00 26.22 13 PRO B CA 1
ATOM 3271 C C . PRO B 1 14 ? 41.134 31.859 47.679 1.00 25.47 13 PRO B C 1
ATOM 3272 O O . PRO B 1 14 ? 41.759 32.170 46.651 1.00 28.37 13 PRO B O 1
ATOM 3276 N N . TYR B 1 15 ? 39.848 31.509 47.670 1.00 24.57 14 TYR B N 1
ATOM 3277 C CA . TYR B 1 15 ? 39.090 31.472 46.427 1.00 25.20 14 TYR B CA 1
ATOM 3278 C C . TYR B 1 15 ? 38.153 32.626 46.153 1.00 24.31 14 TYR B C 1
ATOM 3279 O O . TYR B 1 15 ? 37.491 32.628 45.119 1.00 22.97 14 TYR B O 1
ATOM 3288 N N . SER B 1 16 ? 38.116 33.624 47.030 1.00 23.82 15 SER B N 1
ATOM 3289 C CA . SER B 1 16 ? 37.211 34.749 46.830 1.00 22.20 15 SER B CA 1
ATOM 3290 C C . SER B 1 16 ? 37.686 35.692 45.753 1.00 21.42 15 SER B C 1
ATOM 3291 O O . SER B 1 16 ? 38.857 35.688 45.335 1.00 21.58 15 SER B O 1
ATOM 3294 N N . LYS B 1 17 ? 36.737 36.465 45.245 1.00 21.36 16 LYS B N 1
ATOM 3295 C CA . LYS B 1 17 ? 37.033 37.548 44.372 1.00 19.87 16 LYS B CA 1
ATOM 3296 C C . LYS B 1 17 ? 37.528 38.758 45.127 1.00 17.97 16 LYS B C 1
ATOM 3297 O O . LYS B 1 17 ? 37.397 38.869 46.351 1.00 23.02 16 LYS B O 1
ATOM 3303 N N . GLY B 1 18 ? 38.076 39.699 44.370 1.00 20.56 17 GLY B N 1
ATOM 3304 C CA . GLY B 1 18 ? 38.520 40.979 44.911 1.00 20.19 17 GLY B CA 1
ATOM 3305 C C . GLY B 1 18 ? 39.733 40.879 45.819 1.00 21.74 17 GLY B C 1
ATOM 3306 O O . GLY B 1 18 ? 39.914 41.720 46.711 1.00 20.76 17 GLY B O 1
ATOM 3307 N N . LEU B 1 19 ? 40.567 39.863 45.583 1.00 21.65 18 LEU B N 1
ATOM 3308 C CA . LEU B 1 19 ? 41.774 39.649 46.374 1.00 21.47 18 LEU B CA 1
ATOM 3309 C C . LEU B 1 19 ? 43.066 39.567 45.548 1.00 21.53 18 LEU B C 1
ATOM 3310 O O . LEU B 1 19 ? 43.050 39.352 44.364 1.00 18.29 18 LEU B O 1
ATOM 3315 N N . GLY B 1 20 ? 44.207 39.723 46.216 1.00 22.09 19 GLY B N 1
ATOM 3316 C CA . GLY B 1 20 ? 45.470 39.365 45.613 1.00 20.85 19 GLY B CA 1
ATOM 3317 C C . GLY B 1 20 ? 45.747 37.898 45.835 1.00 21.10 19 GLY B C 1
ATOM 3318 O O . GLY B 1 20 ? 44.868 37.126 46.272 1.00 22.06 19 GLY B O 1
ATOM 3332 N N . VAL B 1 22 ? 46.697 34.631 47.548 1.00 21.99 21 VAL B N 1
ATOM 3333 C CA . VAL B 1 22 ? 46.498 34.181 48.942 1.00 19.75 21 VAL B CA 1
ATOM 3334 C C . VAL B 1 22 ? 47.244 32.857 49.078 1.00 23.35 21 VAL B C 1
ATOM 3335 O O . VAL B 1 22 ? 46.757 31.825 48.613 1.00 26.15 21 VAL B O 1
ATOM 3339 N N . PRO B 1 23 ? 48.479 32.895 49.638 1.00 23.43 22 PRO B N 1
ATOM 3340 C CA . PRO B 1 23 ? 49.398 31.747 49.604 1.00 23.46 22 PRO B CA 1
ATOM 3341 C C . PRO B 1 23 ? 49.127 30.622 50.628 1.00 25.14 22 PRO B C 1
ATOM 3342 O O . PRO B 1 23 ? 49.777 29.587 50.596 1.00 28.54 22 PRO B O 1
ATOM 3346 N N . GLY B 1 24 ? 48.135 30.805 51.472 1.00 24.94 23 GLY B N 1
ATOM 3347 C CA . GLY B 1 24 ? 47.735 29.802 52.416 1.00 26.45 23 GLY B CA 1
ATOM 3348 C C . GLY B 1 24 ? 46.245 29.893 52.718 1.00 26.73 23 GLY B C 1
ATOM 3349 O O . GLY B 1 24 ? 45.587 30.886 52.391 1.00 26.14 23 GLY B O 1
ATOM 3350 N N . THR B 1 25 ? 45.720 28.837 53.324 1.00 25.14 24 THR B N 1
ATOM 3351 C CA . THR B 1 25 ? 44.337 28.814 53.778 1.00 26.34 24 THR B CA 1
ATOM 3352 C C . THR B 1 25 ? 44.110 29.264 55.233 1.00 25.39 24 THR B C 1
ATOM 3353 O O . THR B 1 25 ? 42.960 29.338 55.686 1.00 27.59 24 THR B O 1
ATOM 3357 N N . SER B 1 26 ? 45.163 29.577 55.981 1.00 27.30 25 SER B N 1
ATOM 3358 C CA . SER B 1 26 ? 44.963 30.057 57.358 1.00 29.48 25 SER B CA 1
ATOM 3359 C C . SER B 1 26 ? 45.662 31.367 57.608 1.00 26.98 25 SER B C 1
ATOM 3360 O O . SER B 1 26 ? 46.293 31.559 58.656 1.00 28.48 25 SER B O 1
ATOM 3363 N N . ILE B 1 27 ? 45.551 32.287 56.659 1.00 26.22 26 ILE B N 1
ATOM 3364 C CA . ILE B 1 27 ? 46.150 33.604 56.846 1.00 25.31 26 ILE B CA 1
ATOM 3365 C C . ILE B 1 27 ? 45.100 34.453 57.498 1.00 24.50 26 ILE B C 1
ATOM 3366 O O . ILE B 1 27 ? 44.026 34.668 56.898 1.00 19.46 26 ILE B O 1
ATOM 3371 N N . GLN B 1 28 ? 45.366 34.867 58.738 1.00 24.06 27 GLN B N 1
ATOM 3372 C CA A GLN B 1 28 ? 44.427 35.708 59.462 0.50 26.02 27 GLN B CA 1
ATOM 3373 C CA B GLN B 1 28 ? 44.444 35.724 59.479 0.50 25.54 27 GLN B CA 1
ATOM 3374 C C . GLN B 1 28 ? 44.105 36.971 58.660 1.00 25.02 27 GLN B C 1
ATOM 3375 O O . GLN B 1 28 ? 44.994 37.623 58.055 1.00 21.45 27 GLN B O 1
ATOM 3386 N N . LEU B 1 29 ? 42.830 37.313 58.655 1.00 24.64 28 LEU B N 1
ATOM 3387 C CA . LEU B 1 29 ? 42.339 38.512 57.986 1.00 25.19 28 LEU B CA 1
ATOM 3388 C C . LEU B 1 29 ? 43.089 39.748 58.432 1.00 24.60 28 LEU B C 1
ATOM 3389 O O . LEU B 1 29 ? 43.375 40.634 57.624 1.00 20.95 28 LEU B O 1
ATOM 3394 N N . THR B 1 30 ? 43.416 39.800 59.729 1.00 22.93 29 THR B N 1
ATOM 3395 C CA . THR B 1 30 ? 44.108 40.906 60.315 1.00 25.95 29 THR B CA 1
ATOM 3396 C C . THR B 1 30 ? 45.617 40.889 60.017 1.00 28.04 29 THR B C 1
ATOM 3397 O O . THR B 1 30 ? 46.297 41.859 60.305 1.00 30.63 29 THR B O 1
ATOM 3401 N N . ASP B 1 31 ? 46.110 39.819 59.406 1.00 27.36 30 ASP B N 1
ATOM 3402 C CA . ASP B 1 31 ? 47.499 39.705 58.975 1.00 28.28 30 ASP B CA 1
ATOM 3403 C C . ASP B 1 31 ? 47.650 39.962 57.491 1.00 26.54 30 ASP B C 1
ATOM 3404 O O . ASP B 1 31 ? 48.677 39.621 56.939 1.00 23.31 30 ASP B O 1
ATOM 3409 N N . ALA B 1 32 ? 46.648 40.537 56.831 1.00 25.84 31 ALA B N 1
ATOM 3410 C CA . ALA B 1 32 ? 46.719 40.693 55.378 1.00 27.17 31 ALA B CA 1
ATOM 3411 C C . ALA B 1 32 ? 47.907 41.547 54.904 1.00 25.29 31 ALA B C 1
ATOM 3412 O O . ALA B 1 32 ? 48.326 41.402 53.769 1.00 23.16 31 ALA B O 1
ATOM 3414 N N . ALA B 1 33 ? 48.394 42.466 55.749 1.00 23.84 32 ALA B N 1
ATOM 3415 C CA . ALA B 1 33 ? 49.452 43.379 55.383 1.00 24.01 32 ALA B CA 1
ATOM 3416 C C . ALA B 1 33 ? 50.717 42.612 54.953 1.00 23.87 32 ALA B C 1
ATOM 3417 O O . ALA B 1 33 ? 51.422 43.040 54.070 1.00 22.69 32 ALA B O 1
ATOM 3419 N N . ARG B 1 34 ? 50.977 41.458 55.545 1.00 23.17 33 ARG B N 1
ATOM 3420 C CA . ARG B 1 34 ? 52.206 40.743 55.219 1.00 23.01 33 ARG B CA 1
ATOM 3421 C C . ARG B 1 34 ? 52.227 40.176 53.794 1.00 21.82 33 ARG B C 1
ATOM 3422 O O . ARG B 1 34 ? 53.267 39.736 53.300 1.00 23.66 33 ARG B O 1
ATOM 3430 N N . LEU B 1 35 ? 51.065 40.164 53.142 1.00 22.39 34 LEU B N 1
ATOM 3431 C CA . LEU B 1 35 ? 50.966 39.765 51.745 1.00 22.89 34 LEU B CA 1
ATOM 3432 C C . LEU B 1 35 ? 51.395 40.911 50.791 1.00 23.48 34 LEU B C 1
ATOM 3433 O O . LEU B 1 35 ? 51.611 40.665 49.612 1.00 21.00 34 LEU B O 1
ATOM 3438 N N . GLU B 1 36 ? 51.522 42.142 51.312 1.00 21.09 35 GLU B N 1
ATOM 3439 C CA . GLU B 1 36 ? 52.049 43.281 50.565 1.00 21.06 35 GLU B CA 1
ATOM 3440 C C . GLU B 1 36 ? 51.248 43.527 49.282 1.00 22.36 35 GLU B C 1
ATOM 3441 O O . GLU B 1 36 ? 51.787 43.773 48.205 1.00 26.93 35 GLU B O 1
ATOM 3447 N N . TRP B 1 37 ? 49.929 43.440 49.385 1.00 22.60 36 TRP B N 1
ATOM 3448 C CA . TRP B 1 37 ? 49.085 43.823 48.261 1.00 21.66 36 TRP B CA 1
ATOM 3449 C C . TRP B 1 37 ? 48.977 45.333 48.196 1.00 20.91 36 TRP B C 1
ATOM 3450 O O . TRP B 1 37 ? 48.653 45.997 49.194 1.00 21.83 36 TRP B O 1
ATOM 3461 N N . ASN B 1 38 ? 49.191 45.870 47.002 1.00 22.25 37 ASN B N 1
ATOM 3462 C CA . ASN B 1 38 ? 48.923 47.261 46.721 1.0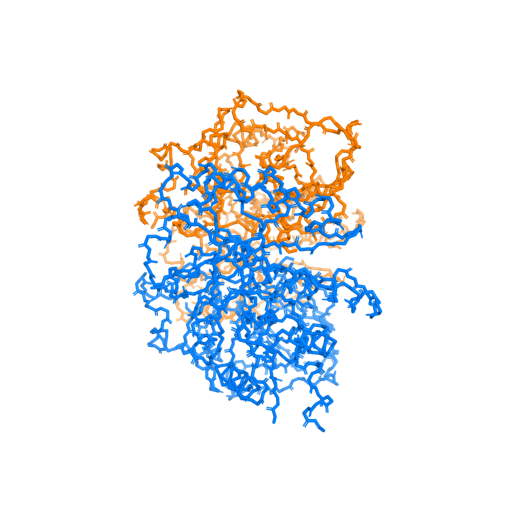0 23.72 37 ASN B CA 1
ATOM 3463 C C . ASN B 1 38 ? 48.038 47.349 45.470 1.00 22.44 37 ASN B C 1
ATOM 3464 O O . ASN B 1 38 ? 48.316 46.777 44.392 1.00 20.75 37 ASN B O 1
ATOM 3469 N N . LEU B 1 39 ? 46.941 48.050 45.653 1.00 23.97 38 LEU B N 1
ATOM 3470 C CA . LEU B 1 39 ? 45.888 48.153 44.657 1.00 24.16 38 LEU B CA 1
ATOM 3471 C C . LEU B 1 39 ? 46.416 48.756 43.382 1.00 24.33 38 LEU B C 1
ATOM 3472 O O . LEU B 1 39 ? 46.100 48.271 42.294 1.00 24.54 38 LEU B O 1
ATOM 3477 N N . LEU B 1 40 ? 47.209 49.822 43.512 1.00 23.15 39 LEU B N 1
ATOM 3478 C CA . LEU B 1 40 ? 47.758 50.520 42.339 1.00 23.90 39 LEU B CA 1
ATOM 3479 C C . LEU B 1 40 ? 48.812 49.695 41.584 1.00 24.75 39 LEU B C 1
ATOM 3480 O O . LEU B 1 40 ? 48.982 49.898 40.374 1.00 26.13 39 LEU B O 1
ATOM 3485 N N . ASN B 1 41 ? 49.473 48.747 42.283 1.00 25.14 40 ASN B N 1
ATOM 3486 C CA A ASN B 1 41 ? 50.478 47.869 41.644 0.70 25.22 40 ASN B CA 1
ATOM 3487 C CA B ASN B 1 41 ? 50.464 47.848 41.685 0.30 24.38 40 ASN B CA 1
ATOM 3488 C C . ASN B 1 41 ? 49.820 46.674 40.933 1.00 25.12 40 ASN B C 1
ATOM 3489 O O . ASN B 1 41 ? 50.499 45.820 40.382 1.00 23.34 40 ASN B O 1
ATOM 3498 N N . GLU B 1 42 ? 48.491 46.621 40.939 1.00 24.72 41 GLU B N 1
ATOM 3499 C CA . GLU B 1 42 ? 47.736 45.532 40.312 1.00 24.37 41 GLU B CA 1
ATOM 3500 C C . GLU B 1 42 ? 47.981 44.179 40.963 1.00 22.51 41 GLU B C 1
ATOM 3501 O O . GLU B 1 42 ? 47.940 43.143 40.298 1.00 21.75 41 GLU B O 1
ATOM 3507 N N . ASP B 1 43 ? 48.221 44.201 42.273 1.00 23.35 42 ASP B N 1
ATOM 3508 C CA . ASP B 1 43 ? 48.346 42.988 43.079 1.00 18.87 42 ASP B CA 1
ATOM 3509 C C . ASP B 1 43 ? 46.972 42.306 43.274 1.00 20.27 42 ASP B C 1
ATOM 3510 O O . ASP B 1 43 ? 46.901 41.113 43.572 1.00 19.97 42 ASP B O 1
ATOM 3515 N N . VAL B 1 44 ? 45.898 43.073 43.111 1.00 20.84 43 VAL B N 1
ATOM 3516 C CA . VAL B 1 44 ? 44.553 42.643 43.462 1.00 20.01 43 VAL B CA 1
ATOM 3517 C C . VAL B 1 44 ? 43.696 42.489 42.205 1.00 18.72 43 VAL B C 1
ATOM 3518 O O . VAL B 1 44 ? 43.715 43.343 41.282 1.00 20.10 43 VAL B O 1
ATOM 3522 N N . SER B 1 45 ? 42.985 41.378 42.166 1.00 18.43 44 SER B N 1
ATOM 3523 C CA . SER B 1 45 ? 41.997 41.120 41.123 1.00 20.58 44 SER B CA 1
ATOM 3524 C C . SER B 1 45 ? 40.931 42.159 41.242 1.00 21.36 44 SER B C 1
ATOM 3525 O O . SER B 1 45 ? 40.438 42.436 42.355 1.00 18.40 44 SER B O 1
ATOM 3528 N N . LEU B 1 46 ? 40.597 42.756 40.096 1.00 21.41 45 LEU B N 1
ATOM 3529 C CA . LEU B 1 46 ? 39.449 43.619 39.971 1.00 20.56 45 LEU B CA 1
ATOM 3530 C C . LEU B 1 46 ? 38.357 42.859 39.199 1.00 19.69 45 LEU B C 1
ATOM 3531 O O . LEU B 1 46 ? 38.632 42.001 38.366 1.00 20.33 45 LEU B O 1
ATOM 3536 N N . PRO B 1 47 ? 37.103 43.130 39.516 1.00 20.25 46 PRO B N 1
ATOM 3537 C CA . PRO B 1 47 ? 36.657 44.115 40.521 1.00 19.31 46 PRO B CA 1
ATOM 3538 C C . PRO B 1 47 ? 36.961 43.756 41.984 1.00 17.78 46 PRO B C 1
ATOM 3539 O O . PRO B 1 47 ? 37.074 42.589 42.325 1.00 18.30 46 PRO B O 1
ATOM 3543 N N . ALA B 1 48 ? 37.087 44.791 42.806 1.00 17.74 47 ALA B N 1
ATOM 3544 C CA . ALA B 1 48 ? 37.355 44.661 44.225 1.00 19.10 47 ALA B CA 1
ATOM 3545 C C . ALA B 1 48 ? 36.535 45.721 44.975 1.00 19.29 47 ALA B C 1
ATOM 3546 O O . ALA B 1 48 ? 36.245 46.820 44.452 1.00 18.56 47 ALA B O 1
ATOM 3548 N N . ALA B 1 49 ? 36.214 45.390 46.215 1.00 20.91 48 ALA B N 1
ATOM 3549 C CA . ALA B 1 49 ? 35.551 46.292 47.147 1.00 23.09 48 ALA B CA 1
ATOM 3550 C C . ALA B 1 49 ? 36.590 46.850 48.129 1.00 21.86 48 ALA B C 1
ATOM 3551 O O . ALA B 1 49 ? 37.297 46.121 48.764 1.00 20.55 48 ALA B O 1
ATOM 3553 N N . VAL B 1 50 ? 36.668 48.172 48.223 1.00 22.36 49 VAL B N 1
ATOM 3554 C CA . VAL B 1 50 ? 37.752 48.838 48.932 1.00 23.32 49 VAL B CA 1
ATOM 3555 C C . VAL B 1 50 ? 37.203 49.864 49.941 1.00 23.69 49 VAL B C 1
ATOM 3556 O O . VAL B 1 50 ? 36.541 50.839 49.572 1.00 22.61 49 VAL B O 1
ATOM 3560 N N . LEU B 1 51 ? 37.432 49.565 51.215 1.00 23.26 50 LEU B N 1
ATOM 3561 C CA . LEU B 1 51 ? 37.204 50.472 52.327 1.00 23.48 50 LEU B CA 1
ATOM 3562 C C . LEU B 1 51 ? 38.464 51.253 52.609 1.00 22.42 50 LEU B C 1
ATOM 3563 O O . LEU B 1 51 ? 39.569 50.675 52.649 1.00 21.59 50 LEU B O 1
ATOM 3568 N N . TYR B 1 52 ? 38.331 52.563 52.794 1.00 24.70 51 TYR B N 1
ATOM 3569 C CA . TYR B 1 52 ? 39.489 53.375 53.171 1.00 24.75 51 TYR B CA 1
ATOM 3570 C C . TYR B 1 52 ? 39.565 53.392 54.686 1.00 25.56 51 TYR B C 1
ATOM 3571 O O . TYR B 1 52 ? 38.636 53.869 55.316 1.00 23.63 51 TYR B O 1
ATOM 3580 N N . ALA B 1 53 ? 40.652 52.856 55.253 1.00 25.12 52 ALA B N 1
ATOM 3581 C CA . ALA B 1 53 ? 40.823 52.775 56.704 1.00 25.28 52 ALA B CA 1
ATOM 3582 C C . ALA B 1 53 ? 40.586 54.146 57.375 1.00 26.42 52 ALA B C 1
ATOM 3583 O O . ALA B 1 53 ? 39.831 54.241 58.358 1.00 28.93 52 ALA B O 1
ATOM 3585 N N . ASP B 1 54 ? 41.181 55.202 56.823 1.00 28.25 53 ASP B N 1
ATOM 3586 C CA . ASP B 1 54 ? 41.078 56.549 57.438 1.00 29.82 53 ASP B CA 1
ATOM 3587 C C . ASP B 1 54 ? 39.647 57.059 57.497 1.00 28.94 53 ASP B C 1
ATOM 3588 O O . ASP B 1 54 ? 39.236 57.651 58.493 1.00 29.43 53 ASP B O 1
ATOM 3593 N N . ARG B 1 55 ? 38.872 56.791 56.457 1.00 27.47 54 ARG B N 1
ATOM 3594 C CA . ARG B 1 55 ? 37.478 57.158 56.451 1.00 27.93 54 ARG B CA 1
ATOM 3595 C C . ARG B 1 55 ? 36.595 56.301 57.352 1.00 27.84 54 ARG B C 1
ATOM 3596 O O . ARG B 1 55 ? 35.683 56.820 57.967 1.00 28.12 54 ARG B O 1
ATOM 3604 N N . VAL B 1 56 ? 36.822 54.987 57.412 1.00 27.75 55 VAL B N 1
ATOM 3605 C CA . VAL B 1 56 ? 36.056 54.130 58.319 1.00 26.55 55 VAL B CA 1
ATOM 3606 C C . VAL B 1 56 ? 36.238 54.608 59.774 1.00 27.43 55 VAL B C 1
ATOM 3607 O O . VAL B 1 56 ? 35.274 54.669 60.543 1.00 27.98 55 VAL B O 1
ATOM 3611 N N . GLU B 1 57 ? 37.481 54.921 60.127 1.00 25.21 56 GLU B N 1
ATOM 3612 C CA . GLU B 1 57 ? 37.836 55.317 61.468 1.00 30.70 56 GLU B CA 1
ATOM 3613 C C . GLU B 1 57 ? 37.286 56.717 61.784 1.00 32.64 56 GLU B C 1
ATOM 3614 O O . GLU B 1 57 ? 36.832 56.983 62.902 1.00 33.54 56 GLU B O 1
ATOM 3620 N N . HIS B 1 58 ? 37.332 57.605 60.793 1.00 30.98 57 HIS B N 1
ATOM 3621 C CA . HIS B 1 58 ? 36.629 58.879 60.879 1.00 30.72 57 HIS B CA 1
ATOM 3622 C C . HIS B 1 58 ? 35.154 58.698 61.250 1.00 30.42 57 HIS B C 1
ATOM 3623 O O . HIS B 1 58 ? 34.678 59.357 62.159 1.00 27.04 57 HIS B O 1
ATOM 3630 N N . ASN B 1 59 ? 34.437 57.842 60.516 1.00 29.11 58 ASN B N 1
ATOM 3631 C CA . ASN B 1 59 ? 32.990 57.652 60.692 1.00 28.58 58 ASN B CA 1
ATOM 3632 C C . ASN B 1 59 ? 32.651 57.010 62.035 1.00 30.67 58 ASN B C 1
ATOM 3633 O O . ASN B 1 59 ? 31.673 57.396 62.676 1.00 32.15 58 ASN B O 1
ATOM 3638 N N . LEU B 1 60 ? 33.473 56.052 62.462 1.00 30.35 59 LEU B N 1
ATOM 3639 C CA . LEU B 1 60 ? 33.384 55.459 63.802 1.00 32.79 59 LEU B CA 1
ATOM 3640 C C . LEU B 1 60 ? 33.578 56.500 64.901 1.00 34.06 59 LEU B C 1
ATOM 3641 O O . LEU B 1 60 ? 32.772 56.566 65.811 1.00 33.02 59 LEU B O 1
ATOM 3646 N N . LYS B 1 61 ? 34.656 57.277 64.822 1.00 35.10 60 LYS B N 1
ATOM 3647 C CA . LYS B 1 61 ? 34.924 58.311 65.837 1.00 36.65 60 LYS B CA 1
ATOM 3648 C C . LYS B 1 61 ? 33.886 59.438 65.841 1.00 36.04 60 LYS B C 1
ATOM 3649 O O . LYS B 1 61 ? 33.548 59.969 66.903 1.00 34.26 60 LYS B O 1
ATOM 3655 N N . TRP B 1 62 ? 33.378 59.792 64.670 1.00 35.63 61 TRP B N 1
ATOM 3656 C CA . TRP B 1 62 ? 32.270 60.743 64.543 1.00 38.30 61 TRP B CA 1
ATOM 3657 C C . TRP B 1 62 ? 31.012 60.274 65.301 1.00 39.75 61 TRP B C 1
ATOM 3658 O O . TRP B 1 62 ? 30.429 61.025 66.091 1.00 38.36 61 TRP B O 1
ATOM 3677 N N . GLN B 1 64 ? 30.895 57.894 67.646 1.00 37.91 63 GLN B N 1
ATOM 3678 C CA . GLN B 1 64 ? 31.292 57.884 69.040 1.00 38.53 63 GLN B CA 1
ATOM 3679 C C . GLN B 1 64 ? 31.141 59.290 69.698 1.00 41.43 63 GLN B C 1
ATOM 3680 O O . GLN B 1 64 ? 30.634 59.377 70.812 1.00 41.64 63 GLN B O 1
ATOM 3686 N N . ALA B 1 65 ? 31.552 60.363 69.006 1.00 39.95 64 ALA B N 1
ATOM 3687 C CA . ALA B 1 65 ? 31.469 61.745 69.551 1.00 39.87 64 ALA B CA 1
ATOM 3688 C C . ALA B 1 65 ? 30.036 62.204 69.760 1.00 40.55 64 ALA B C 1
ATOM 3689 O O . ALA B 1 65 ? 29.776 63.096 70.565 1.00 39.80 64 ALA B O 1
ATOM 3691 N N . PHE B 1 66 ? 29.109 61.612 69.020 1.00 41.84 65 PHE B N 1
ATOM 3692 C CA . PHE B 1 66 ? 27.699 61.952 69.140 1.00 44.52 65 PHE B CA 1
ATOM 3693 C C . PHE B 1 66 ? 27.162 61.804 70.589 1.00 44.44 65 PHE B C 1
ATOM 3694 O O . PHE B 1 66 ? 27.046 60.672 71.112 1.00 48.09 65 PHE B O 1
ATOM 3702 N N . VAL B 1 67 ? 26.863 62.957 71.209 1.00 43.20 66 VAL B N 1
ATOM 3703 C CA . VAL B 1 67 ? 26.098 63.063 72.482 1.00 39.92 66 VAL B CA 1
ATOM 3704 C C . VAL B 1 67 ? 24.602 63.311 72.198 1.00 38.36 66 VAL B C 1
ATOM 3705 O O . VAL B 1 67 ? 24.214 64.343 71.654 1.00 39.86 66 VAL B O 1
ATOM 3709 N N . ALA B 1 68 ? 23.767 62.323 72.486 1.00 38.09 67 ALA B N 1
ATOM 3710 C CA . ALA B 1 68 ? 22.356 62.434 72.173 1.00 37.92 67 ALA B CA 1
ATOM 3711 C C . ALA B 1 68 ? 21.718 63.456 73.102 1.00 39.53 67 ALA B C 1
ATOM 3712 O O . ALA B 1 68 ? 22.128 63.599 74.261 1.00 37.57 67 ALA B O 1
ATOM 3714 N N . GLU B 1 69 ? 20.719 64.168 72.582 1.00 39.52 68 GLU B N 1
ATOM 3715 C CA . GLU B 1 69 ? 19.970 65.145 73.381 1.00 42.32 68 GLU B CA 1
ATOM 3716 C C . GLU B 1 69 ? 18.971 64.421 74.244 1.00 41.63 68 GLU B C 1
ATOM 3717 O O . GLU B 1 69 ? 18.370 65.022 75.140 1.00 39.22 68 GLU B O 1
ATOM 3723 N N . TYR B 1 70 ? 18.765 63.137 73.941 1.00 42.18 69 TYR B N 1
ATOM 3724 C CA . TYR B 1 70 ? 17.810 62.298 74.665 1.00 42.42 69 TYR B CA 1
ATOM 3725 C C . TYR B 1 70 ? 18.488 61.046 75.210 1.00 39.98 69 TYR B C 1
ATOM 3726 O O . TYR B 1 70 ? 19.464 60.573 74.644 1.00 40.25 69 TYR B O 1
ATOM 3735 N N . GLY B 1 71 ? 17.936 60.498 76.287 1.00 39.93 70 GLY B N 1
ATOM 3736 C CA . GLY B 1 71 ? 18.374 59.204 76.832 1.00 39.77 70 GLY B CA 1
ATOM 3737 C C . GLY B 1 71 ? 18.002 58.054 75.901 1.00 38.82 70 GLY B C 1
ATOM 3738 O O . GLY B 1 71 ? 16.932 57.463 76.044 1.00 36.63 70 GLY B O 1
ATOM 3739 N N . VAL B 1 72 ? 18.891 57.762 74.945 1.00 36.88 71 VAL B N 1
ATOM 3740 C CA . VAL B 1 72 ? 18.707 56.693 73.943 1.00 36.98 71 VAL B CA 1
ATOM 3741 C C . VAL B 1 72 ? 20.054 56.021 73.665 1.00 38.46 71 VAL B C 1
ATOM 3742 O O . VAL B 1 72 ? 21.095 56.653 73.709 1.00 41.01 71 VAL B O 1
ATOM 3746 N N . LYS B 1 73 ? 20.016 54.736 73.345 1.00 37.78 72 LYS B N 1
ATOM 3747 C CA . LYS B 1 73 ? 21.203 53.964 73.031 1.00 32.49 72 LYS B CA 1
ATOM 3748 C C . LYS B 1 73 ? 20.974 53.327 71.646 1.00 29.55 72 LYS B C 1
ATOM 3749 O O . LYS B 1 73 ? 19.825 53.237 71.192 1.00 26.03 72 LYS B O 1
ATOM 3755 N N . LEU B 1 74 ? 22.042 52.964 70.957 1.00 24.93 73 LEU B N 1
ATOM 3756 C CA . LEU B 1 74 ? 21.963 52.529 69.584 1.00 26.93 73 LEU B CA 1
ATOM 3757 C C . LEU B 1 74 ? 22.316 51.047 69.422 1.00 26.70 73 LEU B C 1
ATOM 3758 O O . LEU B 1 74 ? 23.324 50.595 69.921 1.00 25.35 73 LEU B O 1
ATOM 3763 N N . ALA B 1 75 ? 21.473 50.323 68.689 1.00 25.29 74 ALA B N 1
ATOM 3764 C CA . ALA B 1 75 ? 21.728 48.959 68.271 1.00 24.67 74 ALA B CA 1
ATOM 3765 C C . ALA B 1 75 ? 21.663 48.972 66.724 1.00 23.76 74 ALA B C 1
ATOM 3766 O O . ALA B 1 75 ? 20.614 48.660 66.139 1.00 23.21 74 ALA B O 1
ATOM 3768 N N . PRO B 1 76 ? 22.757 49.405 66.069 1.00 19.19 75 PRO B N 1
ATOM 3769 C CA . PRO B 1 76 ? 22.760 49.552 64.636 1.00 24.38 75 PRO B CA 1
ATOM 3770 C C . PRO B 1 76 ? 22.455 48.233 63.957 1.00 25.28 75 PRO B C 1
ATOM 3771 O O . PRO B 1 76 ? 22.874 47.158 64.470 1.00 22.00 75 PRO B O 1
ATOM 3775 N N . HIS B 1 77 ? 21.724 48.307 62.844 1.00 25.21 76 HIS B N 1
ATOM 3776 C CA A HIS B 1 77 ? 21.423 47.092 62.101 0.50 25.90 76 HIS B CA 1
ATOM 3777 C CA B HIS B 1 77 ? 21.414 47.172 61.999 0.50 26.27 76 HIS B CA 1
ATOM 3778 C C . HIS B 1 77 ? 22.682 46.573 61.409 1.00 27.96 76 HIS B C 1
ATOM 3779 O O . HIS B 1 77 ? 23.364 47.263 60.644 1.00 28.80 76 HIS B O 1
ATOM 3792 N N . GLY B 1 78 ? 22.994 45.317 61.724 1.00 23.07 77 GLY B N 1
ATOM 3793 C CA . GLY B 1 78 ? 24.130 44.655 61.148 1.00 23.84 77 GLY B CA 1
ATOM 3794 C C . GLY B 1 78 ? 23.875 43.984 59.806 1.00 25.09 77 GLY B C 1
ATOM 3795 O O . GLY B 1 78 ? 24.832 43.534 59.144 1.00 23.78 77 GLY B O 1
ATOM 3796 N N . LYS B 1 79 ? 22.629 43.919 59.357 1.00 24.69 78 LYS B N 1
ATOM 3797 C CA . LYS B 1 79 ? 22.335 43.118 58.177 1.00 28.28 78 LYS B CA 1
ATOM 3798 C C . LYS B 1 79 ? 22.948 43.679 56.906 1.00 29.55 78 LYS B C 1
ATOM 3799 O O . LYS B 1 79 ? 22.982 42.997 55.905 1.00 34.19 78 LYS B O 1
ATOM 3805 N N . THR B 1 80 ? 23.394 44.919 56.919 1.00 31.92 79 THR B N 1
ATOM 3806 C CA . THR B 1 80 ? 23.877 45.506 55.687 1.00 35.10 79 THR B CA 1
ATOM 3807 C C . THR B 1 80 ? 25.361 45.184 55.408 1.00 34.15 79 THR B C 1
ATOM 3808 O O . THR B 1 80 ? 25.760 45.187 54.246 1.00 35.54 79 THR B O 1
ATOM 3812 N N . THR B 1 81 ? 26.162 44.920 56.447 1.00 30.75 80 THR B N 1
ATOM 3813 C CA . THR B 1 81 ? 27.540 44.481 56.244 1.00 26.62 80 THR B CA 1
ATOM 3814 C C . THR B 1 81 ? 27.792 43.012 56.601 1.00 22.87 80 THR B C 1
ATOM 3815 O O . THR B 1 81 ? 28.638 42.368 55.990 1.00 22.83 80 THR B O 1
ATOM 3827 N N . ALA B 1 83 ? 29.520 41.886 58.901 1.00 16.70 82 ALA B N 1
ATOM 3828 C CA . ALA B 1 83 ? 30.965 41.862 59.111 1.00 18.91 82 ALA B CA 1
ATOM 3829 C C . ALA B 1 83 ? 31.229 42.078 60.613 1.00 18.75 82 ALA B C 1
ATOM 3830 O O . ALA B 1 83 ? 31.230 43.199 61.098 1.00 19.19 82 ALA B O 1
ATOM 3832 N N . PRO B 1 84 ? 31.373 40.991 61.381 1.00 20.44 83 PRO B N 1
ATOM 3833 C CA . PRO B 1 84 ? 31.664 41.155 62.799 1.00 20.66 83 PRO B CA 1
ATOM 3834 C C . PRO B 1 84 ? 32.918 41.960 63.125 1.00 21.64 83 PRO B C 1
ATOM 3835 O O . PRO B 1 84 ? 33.016 42.507 64.221 1.00 19.96 83 PRO B O 1
ATOM 3839 N N . GLN B 1 85 ? 33.886 42.031 62.206 1.00 22.95 84 GLN B N 1
ATOM 3840 C CA . GLN B 1 85 ? 35.007 42.916 62.402 1.00 23.14 84 GLN B CA 1
ATOM 3841 C C . GLN B 1 85 ? 34.533 44.361 62.549 1.00 21.37 84 GLN B C 1
ATOM 3842 O O . GLN B 1 85 ? 35.073 45.099 63.375 1.00 22.94 84 GLN B O 1
ATOM 3848 N N . LEU B 1 86 ? 33.539 44.765 61.759 1.00 22.70 85 LEU B N 1
ATOM 3849 C CA . LEU B 1 86 ? 32.946 46.093 61.896 1.00 20.12 85 LEU B CA 1
ATOM 3850 C C . LEU B 1 86 ? 32.025 46.170 63.113 1.00 21.82 85 LEU B C 1
ATOM 3851 O O . LEU B 1 86 ? 32.055 47.158 63.832 1.00 23.56 85 LEU B O 1
ATOM 3856 N N . PHE B 1 87 ? 31.223 45.137 63.362 1.00 21.30 86 PHE B N 1
ATOM 3857 C CA . PHE B 1 87 ? 30.351 45.113 64.565 1.00 19.24 86 PHE B CA 1
ATOM 3858 C C . PHE B 1 87 ? 31.184 45.373 65.819 1.00 21.85 86 PHE B C 1
ATOM 3859 O O . PHE B 1 87 ? 30.786 46.172 66.662 1.00 23.25 86 PHE B O 1
ATOM 3867 N N . ARG B 1 88 ? 32.347 44.726 65.943 1.00 22.84 87 ARG B N 1
ATOM 3868 C CA . ARG B 1 88 ? 33.192 44.921 67.138 1.00 22.36 87 ARG B CA 1
ATOM 3869 C C . ARG B 1 88 ? 33.641 46.361 67.307 1.00 22.74 87 ARG B C 1
ATOM 3870 O O . ARG B 1 88 ? 33.610 46.878 68.413 1.00 22.25 87 ARG B O 1
ATOM 3878 N N . ARG B 1 89 ? 34.031 47.007 66.214 1.00 23.49 88 ARG B N 1
ATOM 3879 C CA . ARG B 1 89 ? 34.373 48.424 66.220 1.00 25.92 88 ARG B CA 1
ATOM 3880 C C . ARG B 1 89 ? 33.205 49.318 66.621 1.00 25.24 88 ARG B C 1
ATOM 3881 O O . ARG B 1 89 ? 33.379 50.285 67.355 1.00 29.60 88 ARG B O 1
ATOM 3889 N N . GLN B 1 90 ? 32.014 49.009 66.125 1.00 24.70 89 GLN B N 1
ATOM 3890 C CA . GLN B 1 90 ? 30.807 49.721 66.532 1.00 23.38 89 GLN B CA 1
ATOM 3891 C C . GLN B 1 90 ? 30.553 49.587 68.027 1.00 22.53 89 GLN B C 1
ATOM 3892 O O . GLN B 1 90 ? 30.268 50.571 68.714 1.00 20.63 89 GLN B O 1
ATOM 3898 N N . LEU B 1 91 ? 30.701 48.380 68.553 1.00 25.10 90 LEU B N 1
ATOM 3899 C CA . LEU B 1 91 ? 30.471 48.153 69.969 1.00 25.23 90 LEU B CA 1
ATOM 3900 C C . LEU B 1 91 ? 31.540 48.861 70.828 1.00 28.57 90 LEU B C 1
ATOM 3901 O O . LEU B 1 91 ? 31.218 49.390 71.875 1.00 25.17 90 LEU B O 1
ATOM 3906 N N . GLU B 1 92 ? 32.806 48.871 70.383 1.00 30.15 91 GLU B N 1
ATOM 3907 C CA . GLU B 1 92 ? 33.851 49.536 71.178 1.00 31.19 91 GLU B CA 1
ATOM 3908 C C . GLU B 1 92 ? 33.755 51.042 71.073 1.00 32.19 91 GLU B C 1
ATOM 3909 O O . GLU B 1 92 ? 34.280 51.745 71.907 1.00 35.08 91 GLU B O 1
ATOM 3915 N N . THR B 1 93 ? 33.011 51.554 70.098 1.00 32.22 92 THR B N 1
ATOM 3916 C CA . THR B 1 93 ? 32.818 52.961 70.009 1.00 32.33 92 THR B CA 1
ATOM 3917 C C . THR B 1 93 ? 31.419 53.343 70.513 1.00 33.74 92 THR B C 1
ATOM 3918 O O . THR B 1 93 ? 30.912 54.408 70.194 1.00 36.17 92 THR B O 1
ATOM 3922 N N . GLY B 1 94 ? 30.812 52.491 71.333 1.00 32.29 93 GLY B N 1
ATOM 3923 C CA . GLY B 1 94 ? 29.660 52.916 72.122 1.00 32.84 93 GLY B CA 1
ATOM 3924 C C . GLY B 1 94 ? 28.286 52.327 71.807 1.00 30.97 93 GLY B C 1
ATOM 3925 O O . GLY B 1 94 ? 27.332 52.591 72.544 1.00 31.40 93 GLY B O 1
ATOM 3926 N N . ALA B 1 95 ? 28.167 51.532 70.742 1.00 29.20 94 ALA B N 1
ATOM 3927 C CA . ALA B 1 95 ? 26.883 50.857 70.446 1.00 26.58 94 ALA B CA 1
ATOM 3928 C C . ALA B 1 95 ? 26.488 49.955 71.631 1.00 26.06 94 ALA B C 1
ATOM 3929 O O . ALA B 1 95 ? 27.327 49.353 72.258 1.00 24.05 94 ALA B O 1
ATOM 3931 N N . TRP B 1 96 ? 25.191 49.860 71.886 1.00 23.65 95 TRP B N 1
ATOM 3932 C CA . TRP B 1 96 ? 24.598 49.045 72.946 1.00 24.18 95 TRP B CA 1
ATOM 3933 C C . TRP B 1 96 ? 24.516 47.546 72.558 1.00 23.22 95 TRP B C 1
ATOM 3934 O O . TRP B 1 96 ? 24.633 46.638 73.382 1.00 20.64 95 TRP B O 1
ATOM 3945 N N . GLY B 1 97 ? 24.310 47.290 71.287 1.00 23.45 96 GLY B N 1
ATOM 3946 C CA . GLY B 1 97 ? 24.268 45.932 70.768 1.00 22.17 96 GLY B CA 1
ATOM 3947 C C . GLY B 1 97 ? 24.146 46.048 69.275 1.00 20.26 96 GLY B C 1
ATOM 3948 O O . GLY B 1 97 ? 24.266 47.177 68.721 1.00 24.06 96 GLY B O 1
ATOM 3949 N N . ILE B 1 98 ? 23.966 44.901 68.621 1.00 21.41 97 ILE B N 1
ATOM 3950 C CA . ILE B 1 98 ? 23.721 44.831 67.178 1.00 20.92 97 ILE B CA 1
ATOM 3951 C C . ILE B 1 98 ? 22.317 44.299 66.919 1.00 19.75 97 ILE B C 1
ATOM 3952 O O . ILE B 1 98 ? 21.857 43.375 67.564 1.00 23.71 97 ILE B O 1
ATOM 3957 N N . THR B 1 99 ? 21.603 44.947 66.018 1.00 21.95 98 THR B N 1
ATOM 3958 C CA . THR B 1 99 ? 20.300 44.494 65.582 1.00 21.10 98 THR B CA 1
ATOM 3959 C C . THR B 1 99 ? 20.512 43.611 64.335 1.00 18.28 98 THR B C 1
ATOM 3960 O O . THR B 1 99 ? 21.239 43.975 63.437 1.00 24.79 98 THR B O 1
ATOM 3964 N N . LEU B 1 100 ? 19.950 42.421 64.364 1.00 19.72 99 LEU B N 1
ATOM 3965 C CA . LEU B 1 100 ? 20.014 41.428 63.297 1.00 20.91 99 LEU B CA 1
ATOM 3966 C C . LEU B 1 100 ? 18.621 40.872 63.025 1.00 22.00 99 LEU B C 1
ATOM 3967 O O . LEU B 1 100 ? 17.676 41.100 63.787 1.00 20.96 99 LEU B O 1
ATOM 3972 N N . ALA B 1 101 ? 18.493 40.153 61.914 1.00 21.10 100 ALA B N 1
ATOM 3973 C CA . ALA B 1 101 ? 17.214 39.753 61.402 1.00 21.01 100 ALA B CA 1
ATOM 3974 C C . ALA B 1 101 ? 16.959 38.230 61.461 1.00 22.73 100 ALA B C 1
ATOM 3975 O O . ALA B 1 101 ? 15.819 37.811 61.499 1.00 23.80 100 ALA B O 1
ATOM 3977 N N . THR B 1 102 ? 18.003 37.404 61.412 1.00 21.84 101 THR B N 1
ATOM 3978 C CA . THR B 1 102 ? 17.827 35.940 61.306 1.00 22.64 101 THR B CA 1
ATOM 3979 C C . THR B 1 102 ? 18.695 35.206 62.325 1.00 21.59 101 THR B C 1
ATOM 3980 O O . THR B 1 102 ? 19.722 35.753 62.784 1.00 21.81 101 THR B O 1
ATOM 3984 N N . ALA B 1 103 ? 18.319 33.954 62.653 1.00 21.57 102 ALA B N 1
ATOM 3985 C CA . ALA B 1 103 ? 19.087 33.123 63.564 1.00 19.73 102 ALA B CA 1
ATOM 3986 C C . ALA B 1 103 ? 20.517 32.917 63.055 1.00 21.92 102 ALA B C 1
ATOM 3987 O O . ALA B 1 103 ? 21.462 32.964 63.830 1.00 21.88 102 ALA B O 1
ATOM 3989 N N . HIS B 1 104 ? 20.651 32.683 61.742 1.00 21.65 103 HIS B N 1
ATOM 3990 C CA . HIS B 1 104 ? 21.936 32.568 61.055 1.00 21.62 103 HIS B CA 1
ATOM 3991 C C . HIS B 1 104 ? 22.865 33.786 61.319 1.00 21.76 103 HIS B C 1
ATOM 3992 O O . HIS B 1 104 ? 24.037 33.638 61.665 1.00 20.93 103 HIS B O 1
ATOM 3999 N N . GLN B 1 105 ? 22.305 34.986 61.189 1.00 22.78 104 GLN B N 1
ATOM 4000 C CA . GLN B 1 105 ? 23.009 36.218 61.469 1.00 18.86 104 GLN B CA 1
ATOM 4001 C C . GLN B 1 105 ? 23.460 36.338 62.928 1.00 20.62 104 GLN B C 1
ATOM 4002 O O . GLN B 1 105 ? 24.608 36.690 63.190 1.00 21.88 104 GLN B O 1
ATOM 4008 N N . VAL B 1 106 ? 22.578 35.982 63.856 1.00 22.83 105 VAL B N 1
ATOM 4009 C CA . VAL B 1 106 ? 22.838 36.009 65.292 1.00 20.46 105 VAL B CA 1
ATOM 4010 C C . VAL B 1 106 ? 24.050 35.100 65.650 1.00 22.06 105 VAL B C 1
ATOM 4011 O O . VAL B 1 106 ? 24.949 35.548 66.327 1.00 20.77 105 VAL B O 1
ATOM 4015 N N . ARG B 1 107 ? 24.065 33.867 65.121 1.00 21.01 106 ARG B N 1
ATOM 4016 C CA A ARG B 1 107 ? 25.183 32.933 65.305 0.50 22.61 106 ARG B CA 1
ATOM 4017 C CA B ARG B 1 107 ? 25.175 32.939 65.309 0.50 22.51 106 ARG B CA 1
ATOM 4018 C C . ARG B 1 107 ? 26.498 33.517 64.795 1.00 22.27 106 ARG B C 1
ATOM 4019 O O . ARG B 1 107 ? 27.532 33.424 65.458 1.00 22.66 106 ARG B O 1
ATOM 4034 N N . ALA B 1 108 ? 26.478 34.101 63.608 1.00 23.97 107 ALA B N 1
ATOM 4035 C CA . ALA B 1 108 ? 27.652 34.755 63.033 1.00 23.44 107 ALA B CA 1
ATOM 4036 C C . ALA B 1 108 ? 28.162 35.857 63.956 1.00 20.91 107 ALA B C 1
ATOM 4037 O O . ALA B 1 108 ? 29.348 35.914 64.276 1.00 21.67 107 ALA B O 1
ATOM 4039 N N . ALA B 1 109 ? 27.276 36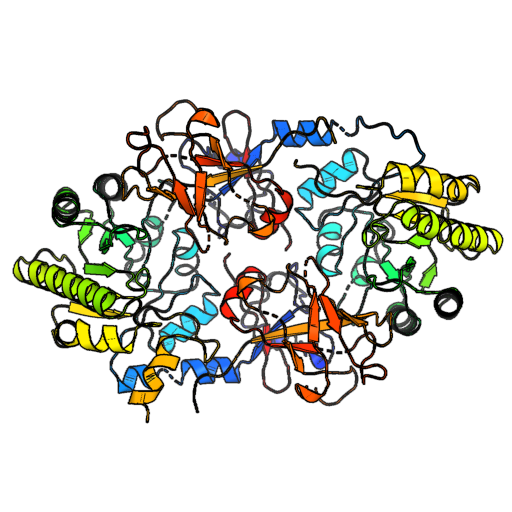.726 64.390 1.00 20.29 108 ALA B N 1
ATOM 4040 C CA . ALA B 1 109 ? 27.650 37.850 65.261 1.00 21.81 108 ALA B CA 1
ATOM 4041 C C . ALA B 1 109 ? 28.187 37.357 66.588 1.00 23.07 108 ALA B C 1
ATOM 4042 O O . ALA B 1 109 ? 29.170 37.910 67.088 1.00 22.31 108 ALA B O 1
ATOM 4044 N N . TYR B 1 110 ? 27.535 36.319 67.138 1.00 20.86 109 TYR B N 1
ATOM 4045 C CA . TYR B 1 110 ? 27.920 35.758 68.421 1.00 21.67 109 TYR B CA 1
ATOM 4046 C C . TYR B 1 110 ? 29.330 35.218 68.325 1.00 22.44 109 TYR B C 1
ATOM 4047 O O . TYR B 1 110 ? 30.163 35.517 69.164 1.00 21.67 109 TYR B O 1
ATOM 4056 N N . HIS B 1 111 ? 29.615 34.415 67.310 1.00 21.36 110 HIS B N 1
ATOM 4057 C CA . HIS B 1 111 ? 30.982 33.883 67.205 1.00 24.86 110 HIS B CA 1
ATOM 4058 C C . HIS B 1 111 ? 32.012 34.950 66.801 1.00 24.34 110 HIS B C 1
ATOM 4059 O O . HIS B 1 111 ? 33.195 34.745 66.971 1.00 25.30 110 HIS B O 1
ATOM 4066 N N . GLY B 1 112 ? 31.554 36.100 66.314 1.00 25.15 111 GLY B N 1
ATOM 4067 C CA . GLY B 1 112 ? 32.431 37.244 66.110 1.00 24.53 111 GLY B CA 1
ATOM 4068 C 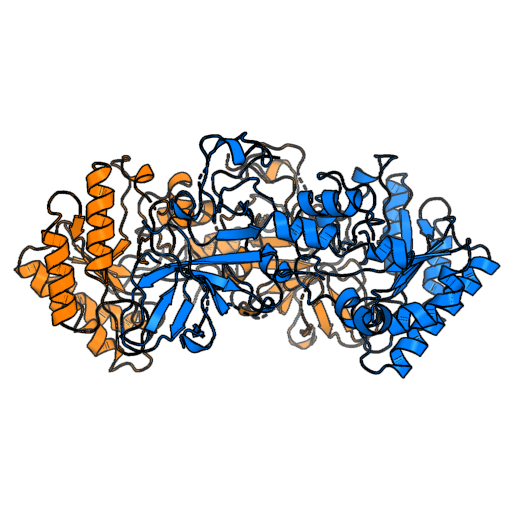C . GLY B 1 112 ? 32.519 38.173 67.304 1.00 25.92 111 GLY B C 1
ATOM 4069 O O . GLY B 1 112 ? 32.892 39.327 67.151 1.00 27.19 111 GLY B O 1
ATOM 4070 N N . GLY B 1 113 ? 32.149 37.709 68.490 1.00 25.12 112 GLY B N 1
ATOM 4071 C CA . GLY B 1 113 ? 32.318 38.482 69.707 1.00 25.60 112 GLY B CA 1
ATOM 4072 C C . GLY B 1 113 ? 31.259 39.526 70.049 1.00 26.20 112 GLY B C 1
ATOM 4073 O O . GLY B 1 113 ? 31.490 40.369 70.892 1.00 28.77 112 GLY B O 1
ATOM 4074 N N . VAL B 1 114 ? 30.095 39.502 69.407 1.00 23.36 113 VAL B N 1
ATOM 4075 C CA . VAL B 1 114 ? 29.042 40.444 69.767 1.00 22.72 113 VAL B CA 1
ATOM 4076 C C . VAL B 1 114 ? 28.341 39.822 70.965 1.00 25.36 113 VAL B C 1
ATOM 4077 O O . VAL B 1 114 ? 27.842 38.694 70.871 1.00 25.92 113 VAL B O 1
ATOM 4081 N N . SER B 1 115 ? 28.290 40.545 72.086 1.00 24.18 114 SER B N 1
ATOM 4082 C CA . SER B 1 115 ? 27.710 39.970 73.292 1.00 25.58 114 SER B CA 1
ATOM 4083 C C . SER B 1 115 ? 26.244 40.402 73.586 1.00 22.59 114 SER B C 1
ATOM 4084 O O . SER B 1 115 ? 25.647 39.931 74.558 1.00 25.66 114 SER B O 1
ATOM 4087 N N . ARG B 1 116 ? 25.680 41.262 72.754 1.00 22.25 115 ARG B N 1
ATOM 4088 C CA . ARG B 1 116 ? 24.272 41.614 72.826 1.00 21.67 115 ARG B CA 1
ATOM 4089 C C . ARG B 1 116 ? 23.664 41.800 71.454 1.00 21.80 115 ARG B C 1
ATOM 4090 O O . ARG B 1 116 ? 24.081 42.678 70.685 1.00 23.52 115 ARG B O 1
ATOM 4098 N N . VAL B 1 117 ? 22.658 40.983 71.156 1.00 20.60 116 VAL B N 1
ATOM 4099 C CA . VAL B 1 117 ? 21.984 41.016 69.857 1.00 19.37 116 VAL B CA 1
ATOM 4100 C C . VAL B 1 117 ? 20.485 41.189 70.085 1.00 21.93 116 VAL B C 1
ATOM 4101 O O . VAL B 1 117 ? 19.856 40.441 70.856 1.00 20.53 116 VAL B O 1
ATOM 4105 N N . LEU B 1 118 ? 19.937 42.192 69.419 1.00 21.30 117 LEU B N 1
ATOM 4106 C CA . LEU B 1 118 ? 18.495 42.396 69.314 1.00 22.08 117 LEU B CA 1
ATOM 4107 C C . LEU B 1 118 ? 18.085 41.853 67.951 1.00 21.80 117 LEU B C 1
ATOM 4108 O O . LEU B 1 118 ? 18.358 42.444 66.887 1.00 23.67 117 LEU B O 1
ATOM 4121 N N . ALA B 1 120 ? 15.515 41.721 65.542 1.00 23.38 119 ALA B N 1
ATOM 4122 C CA . ALA B 1 120 ? 14.335 42.522 65.295 1.00 24.41 119 ALA B CA 1
ATOM 4123 C C . ALA B 1 120 ? 13.467 41.760 64.330 1.00 24.65 119 ALA B C 1
ATOM 4124 O O . ALA B 1 120 ? 13.204 42.218 63.248 1.00 24.14 119 ALA B O 1
ATOM 4126 N N . ASN B 1 121 ? 13.054 40.558 64.731 1.00 23.12 120 ASN B N 1
ATOM 4127 C CA . ASN B 1 121 ? 12.311 39.660 63.886 1.00 23.36 120 AS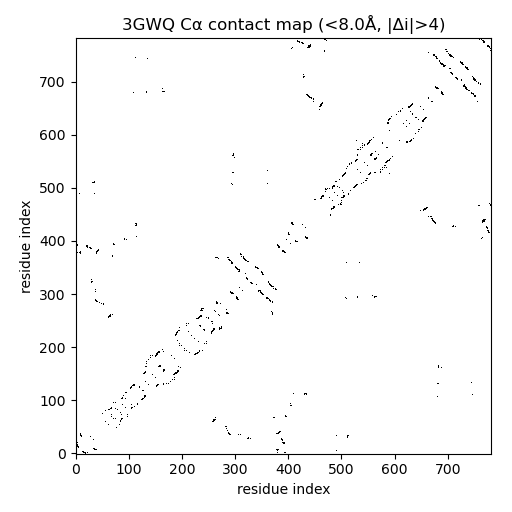N B CA 1
ATOM 4128 C C . ASN B 1 121 ? 11.706 38.557 64.722 1.00 25.56 120 ASN B C 1
ATOM 4129 O O . ASN B 1 121 ? 12.168 38.296 65.833 1.00 22.54 120 ASN B O 1
ATOM 4134 N N . GLN B 1 122 ? 10.700 37.888 64.160 1.00 25.25 121 GLN B N 1
ATOM 4135 C CA . GLN B 1 122 ? 10.126 36.690 64.789 1.00 24.80 121 GLN B CA 1
ATOM 4136 C C . GLN B 1 122 ? 11.132 35.554 64.606 1.00 24.81 121 GLN B C 1
ATOM 4137 O O . GLN B 1 122 ? 11.771 35.460 63.568 1.00 28.21 121 GLN B O 1
ATOM 4143 N N . LEU B 1 123 ? 11.292 34.733 65.639 1.00 22.64 122 LEU B N 1
ATOM 4144 C CA . LEU B 1 123 ? 12.087 33.534 65.578 1.00 23.26 122 LEU B CA 1
ATOM 4145 C C . LEU B 1 123 ? 11.163 32.348 65.386 1.00 24.68 122 LEU B C 1
ATOM 4146 O O . LEU B 1 123 ? 10.380 32.004 66.267 1.00 25.49 122 LEU B O 1
ATOM 4151 N N . VAL B 1 124 ? 11.279 31.708 64.232 1.00 22.25 123 VAL B N 1
ATOM 4152 C CA A VAL B 1 124 ? 10.365 30.624 63.866 0.50 24.27 123 VAL B CA 1
ATOM 4153 C CA B VAL B 1 124 ? 10.347 30.661 63.804 0.50 22.15 123 VAL B CA 1
ATOM 4154 C C . VAL B 1 124 ? 11.098 29.466 63.224 1.00 21.97 123 VAL B C 1
ATOM 4155 O O . VAL B 1 124 ? 12.031 29.648 62.456 1.00 23.63 123 VAL B O 1
ATOM 4162 N N . GLY B 1 125 ? 10.666 28.258 63.557 1.00 23.40 124 GLY B N 1
ATOM 4163 C CA . GLY B 1 125 ? 11.185 27.075 62.921 1.00 21.21 124 GLY B CA 1
ATOM 4164 C C . GLY B 1 125 ? 12.170 26.398 63.816 1.00 23.01 124 GLY B C 1
ATOM 4165 O O . GLY B 1 125 ? 12.981 27.068 64.446 1.00 22.94 124 GLY B O 1
ATOM 4166 N N . ARG B 1 126 ? 12.137 25.066 63.834 1.00 21.45 125 ARG B N 1
ATOM 4167 C CA A ARG B 1 126 ? 12.875 24.342 64.851 0.50 23.60 125 ARG B CA 1
ATOM 4168 C CA B ARG B 1 126 ? 12.882 24.301 64.825 0.50 23.92 125 ARG B CA 1
ATOM 4169 C C . ARG B 1 126 ? 14.386 24.584 64.752 1.00 20.98 125 ARG B C 1
ATOM 4170 O O . ARG B 1 126 ? 15.038 24.821 65.767 1.00 19.01 125 ARG B O 1
ATOM 4185 N N . ARG B 1 127 ? 14.956 24.536 63.544 1.00 22.13 126 ARG B N 1
ATOM 4186 C CA . ARG B 1 127 ? 16.417 24.739 63.437 1.00 19.49 126 ARG B CA 1
ATOM 4187 C C . ARG B 1 127 ? 16.818 26.194 63.775 1.00 18.83 126 ARG B C 1
ATOM 4188 O O . ARG B 1 127 ? 17.811 26.386 64.433 1.00 21.16 126 ARG B O 1
ATOM 4196 N N . ASN B 1 128 ? 16.051 27.184 63.344 1.00 20.44 127 ASN B N 1
ATOM 4197 C CA . ASN B 1 128 ? 16.312 28.586 63.691 1.00 19.96 127 ASN B CA 1
ATOM 4198 C C . ASN B 1 128 ? 16.297 28.777 65.186 1.00 21.25 127 ASN B C 1
ATOM 4199 O O . ASN B 1 128 ? 17.213 29.379 65.723 1.00 20.65 127 ASN B O 1
ATOM 4233 N N . VAL B 1 132 ? 19.623 29.511 67.925 1.00 23.61 131 VAL B N 1
ATOM 4234 C CA . VAL B 1 132 ? 19.615 30.491 69.057 1.00 21.82 131 VAL B CA 1
ATOM 4235 C C . VAL B 1 132 ? 19.817 29.831 70.443 1.00 21.72 131 VAL B C 1
ATOM 4236 O O . VAL B 1 132 ? 20.635 30.306 71.250 1.00 20.67 131 VAL B O 1
ATOM 4240 N N . ALA B 1 133 ? 19.116 28.734 70.705 1.00 22.59 132 ALA B N 1
ATOM 4241 C CA . ALA B 1 133 ? 19.270 27.947 71.934 1.00 22.47 132 ALA B CA 1
ATOM 4242 C C . ALA B 1 133 ? 20.719 27.563 72.187 1.00 23.49 132 ALA B C 1
ATOM 4243 O O . ALA B 1 133 ? 21.159 27.557 73.317 1.00 21.98 132 ALA B O 1
ATOM 4245 N N . GLU B 1 134 ? 21.446 27.258 71.114 1.00 21.15 133 GLU B N 1
ATOM 4246 C CA . GLU B 1 134 ? 22.868 26.938 71.185 1.00 20.92 133 GLU B CA 1
ATOM 4247 C C . GLU B 1 134 ? 23.720 28.067 71.767 1.00 21.41 133 GLU B C 1
ATOM 4248 O O . GLU B 1 134 ? 24.760 27.804 72.310 1.00 24.34 133 GLU B O 1
ATOM 4254 N N . LEU B 1 135 ? 23.262 29.313 71.669 1.00 23.50 134 LEU B N 1
ATOM 4255 C CA . LEU B 1 135 ? 23.999 30.450 72.181 1.00 21.48 134 LEU B CA 1
ATOM 4256 C C . LEU B 1 135 ? 23.592 30.784 73.610 1.00 24.22 134 LEU B C 1
ATOM 4257 O O . LEU B 1 135 ? 24.271 31.543 74.281 1.00 24.77 134 LEU B O 1
ATOM 4262 N N . LEU B 1 136 ? 22.498 30.211 74.073 1.00 23.57 135 LEU B N 1
ATOM 4263 C CA . LEU B 1 136 ? 21.894 30.646 75.337 1.00 25.50 135 LEU B CA 1
ATOM 4264 C C . LEU B 1 136 ? 22.427 29.922 76.564 1.00 27.34 135 LEU B C 1
ATOM 4265 O O . LEU B 1 136 ? 21.982 30.162 77.708 1.00 31.64 135 LEU B O 1
ATOM 4270 N N . SER B 1 137 ? 23.380 29.036 76.374 1.00 27.63 136 SER B N 1
ATOM 4271 C CA . SER B 1 137 ? 24.062 28.497 77.552 1.00 30.00 136 SER B CA 1
ATOM 4272 C C . SER B 1 137 ? 25.295 29.343 77.908 1.00 28.54 136 SER B C 1
ATOM 4273 O O . SER B 1 137 ? 26.046 29.001 78.817 1.00 26.20 136 SER B O 1
ATOM 4276 N N . ASP B 1 138 ? 25.494 30.458 77.188 1.00 28.68 137 ASP B N 1
ATOM 4277 C CA . ASP B 1 138 ? 26.511 31.439 77.532 1.00 26.39 137 ASP B CA 1
ATOM 4278 C C . ASP B 1 138 ? 25.894 32.512 78.440 1.00 25.69 137 ASP B C 1
ATOM 4279 O O . ASP B 1 138 ? 25.174 33.403 77.959 1.00 24.13 137 ASP B O 1
ATOM 4284 N N . PRO B 1 139 ? 26.216 32.488 79.742 1.00 24.77 138 PRO B N 1
ATOM 4285 C CA . PRO B 1 139 ? 25.619 33.476 80.648 1.00 26.85 138 PRO B CA 1
ATOM 4286 C C . PRO B 1 139 ? 26.005 34.939 80.338 1.00 28.46 138 PRO B C 1
ATOM 4287 O O . PRO B 1 139 ? 25.358 35.872 80.833 1.00 30.84 138 PRO B O 1
ATOM 4291 N N . GLU B 1 140 ? 27.074 35.144 79.580 1.00 28.93 139 GLU B N 1
ATOM 4292 C CA . GLU B 1 140 ? 27.523 36.499 79.211 1.00 32.19 139 GLU B CA 1
ATOM 4293 C C . GLU B 1 140 ? 26.849 37.040 77.942 1.00 32.50 139 GLU B C 1
ATOM 4294 O O . GLU B 1 140 ? 27.128 38.179 77.530 1.00 34.59 139 GLU B O 1
ATOM 4300 N N . PHE B 1 141 ? 26.019 36.226 77.287 1.00 29.33 140 PHE B N 1
ATOM 4301 C CA . PHE B 1 141 ? 25.400 36.649 76.042 1.00 25.34 140 PHE B CA 1
ATOM 4302 C C . PHE B 1 141 ? 23.988 37.112 76.314 1.00 25.35 140 PHE B C 1
ATOM 4303 O O . PHE B 1 141 ? 23.237 36.426 77.006 1.00 24.95 140 PHE B O 1
ATOM 4311 N N . GLU B 1 142 ? 23.619 38.254 75.745 1.00 24.51 141 GLU B N 1
ATOM 4312 C CA . GLU B 1 142 ? 22.242 38.737 75.848 1.00 26.56 141 GLU B CA 1
ATOM 4313 C C . GLU B 1 142 ? 21.558 38.742 74.484 1.00 24.87 141 GLU B C 1
ATOM 4314 O O . GLU B 1 142 ? 22.095 39.282 73.516 1.00 26.07 141 GLU B O 1
ATOM 4320 N N . PHE B 1 143 ? 20.353 38.182 74.461 1.00 20.50 142 PHE B N 1
ATOM 4321 C CA . PHE B 1 143 ? 19.574 38.002 73.235 1.00 22.04 142 PHE B CA 1
ATOM 4322 C C . PHE B 1 143 ? 18.125 38.447 73.460 1.00 21.06 142 PHE B C 1
ATOM 4323 O O . PHE B 1 143 ? 17.573 38.289 74.544 1.00 22.57 142 PHE B O 1
ATOM 4331 N N . PHE B 1 144 ? 17.522 39.024 72.427 1.00 22.31 143 PHE B N 1
ATOM 4332 C CA . PHE B 1 144 ? 16.100 39.358 72.389 1.00 20.95 143 PHE B CA 1
ATOM 4333 C C . PHE B 1 144 ? 15.593 38.974 70.997 1.00 20.65 143 PHE B C 1
ATOM 4334 O O . PHE B 1 144 ? 16.309 39.152 69.994 1.00 20.93 143 PHE B O 1
ATOM 4342 N N . CYS B 1 145 ? 14.343 38.512 70.912 1.00 21.27 144 CYS B N 1
ATOM 4343 C CA . CYS B 1 145 ? 13.636 38.430 69.634 1.00 22.36 144 CYS B CA 1
ATOM 4344 C C . CYS B 1 145 ? 12.199 39.009 69.813 1.00 23.20 144 CYS B C 1
ATOM 4345 O O . CYS B 1 145 ? 11.796 39.312 70.925 1.00 23.97 144 CYS B O 1
ATOM 4348 N N . LEU B 1 146 ? 11.466 39.165 68.713 1.00 22.65 145 LEU B N 1
ATOM 4349 C CA . LEU B 1 146 ? 10.124 39.772 68.725 1.00 23.29 145 LEU B CA 1
ATOM 4350 C C . LEU B 1 146 ? 9.047 38.734 68.738 1.00 24.35 145 LEU B C 1
ATOM 4351 O O . LEU B 1 146 ? 9.183 37.693 68.091 1.00 24.21 145 LEU B O 1
ATOM 4356 N N . VAL B 1 147 ? 7.964 39.005 69.474 1.00 24.08 146 VAL B N 1
ATOM 4357 C CA . VAL B 1 147 ? 6.742 38.203 69.401 1.00 22.51 146 VAL B CA 1
ATOM 4358 C C . VAL B 1 147 ? 5.538 39.080 69.049 1.00 23.79 146 VAL B C 1
ATOM 4359 O O . VAL B 1 147 ? 5.391 40.203 69.580 1.00 20.05 146 VAL B O 1
ATOM 4363 N N . ASP B 1 148 ? 4.674 38.564 68.187 1.00 21.93 147 ASP B N 1
ATOM 4364 C CA . ASP B 1 148 ? 3.435 39.283 67.799 1.00 23.70 147 ASP B CA 1
ATOM 4365 C C . ASP B 1 148 ? 2.234 38.382 67.604 1.00 24.58 147 ASP B C 1
ATOM 4366 O O . ASP B 1 148 ? 1.215 38.827 67.090 1.00 21.59 147 ASP B O 1
ATOM 4371 N N . SER B 1 149 ? 2.326 37.119 68.025 1.00 21.72 148 SER B N 1
ATOM 4372 C CA . SER B 1 149 ? 1.183 36.227 67.928 1.00 24.65 148 SER B CA 1
ATOM 4373 C C . SER B 1 149 ? 1.174 35.209 69.070 1.00 24.91 148 SER B C 1
ATOM 4374 O O . SER B 1 149 ? 2.209 34.794 69.564 1.00 23.44 148 SER B O 1
ATOM 4377 N N . VAL B 1 150 ? -0.018 34.790 69.454 1.00 22.42 149 VAL B N 1
ATOM 4378 C CA . VAL B 1 150 ? -0.152 33.714 70.421 1.00 21.55 149 VAL B CA 1
ATOM 4379 C C . VAL B 1 150 ? 0.535 32.443 69.908 1.00 22.31 149 VAL B C 1
ATOM 4380 O O . VAL B 1 150 ? 1.253 31.784 70.643 1.00 24.23 149 VAL B O 1
ATOM 4384 N N . GLU B 1 151 ? 0.345 32.108 68.641 1.00 24.22 150 GLU B N 1
ATOM 4385 C CA . GLU B 1 151 ? 0.903 30.865 68.091 1.00 23.58 150 GLU B CA 1
ATOM 4386 C C . GLU B 1 151 ? 2.446 30.929 68.133 1.00 23.87 150 GLU B C 1
ATOM 4387 O O . GLU B 1 151 ? 3.133 29.942 68.458 1.00 20.59 150 GLU B O 1
ATOM 4393 N N . GLY B 1 152 ? 2.979 32.097 67.824 1.00 21.76 151 GLY B N 1
ATOM 4394 C CA . GLY B 1 152 ? 4.417 32.269 67.803 1.00 23.42 151 GLY B CA 1
ATOM 4395 C C . GLY B 1 152 ? 4.984 32.155 69.199 1.00 20.54 151 GLY B C 1
ATOM 4396 O O . GLY B 1 152 ? 6.047 31.576 69.387 1.00 23.34 151 GLY B O 1
ATOM 4397 N N . VAL B 1 153 ? 4.265 32.697 70.181 1.00 23.43 152 VAL B N 1
ATOM 4398 C CA . VAL B 1 153 ? 4.679 32.608 71.566 1.00 21.76 152 VAL B CA 1
ATOM 4399 C C . VAL B 1 153 ? 4.645 31.188 72.052 1.00 19.44 152 VAL B C 1
ATOM 4400 O O . VAL B 1 153 ? 5.555 30.752 72.739 1.00 19.36 152 VAL B O 1
ATOM 4404 N N . GLU B 1 154 ? 3.579 30.475 71.733 1.00 21.11 153 GLU B N 1
ATOM 4405 C CA . GLU B 1 154 ? 3.466 29.071 72.127 1.00 23.46 153 GLU B CA 1
ATOM 4406 C C . GLU B 1 154 ? 4.553 28.210 71.510 1.00 20.92 153 GLU B C 1
ATOM 4407 O O . GLU B 1 154 ? 5.086 27.339 72.186 1.00 21.25 153 GLU B O 1
ATOM 4413 N N . GLN B 1 155 ? 4.882 28.453 70.239 1.00 21.78 154 GLN B N 1
ATOM 4414 C CA . GLN B 1 155 ? 5.948 27.691 69.570 1.00 21.66 154 GLN B CA 1
ATOM 4415 C C . GLN B 1 155 ? 7.313 27.906 70.245 1.00 21.65 154 GLN B C 1
ATOM 4416 O O . GLN B 1 155 ? 8.073 26.938 70.462 1.00 21.19 154 GLN B O 1
ATOM 4422 N N . LEU B 1 156 ? 7.604 29.165 70.586 1.00 21.57 155 LEU B N 1
ATOM 4423 C CA . LEU B 1 156 ? 8.814 29.512 71.310 1.00 21.33 155 LEU B CA 1
ATOM 4424 C C . LEU B 1 156 ? 8.829 28.880 72.687 1.00 20.14 155 LEU B C 1
ATOM 4425 O O . LEU B 1 156 ? 9.829 28.307 73.093 1.00 22.33 155 LEU B O 1
ATOM 4430 N N . GLY B 1 157 ? 7.723 29.044 73.413 1.00 22.56 156 GLY B N 1
ATOM 4431 C CA . GLY B 1 157 ? 7.590 28.565 74.764 1.00 22.41 156 GLY B CA 1
ATOM 4432 C C . GLY B 1 157 ? 7.786 27.067 74.857 1.00 24.00 156 GLY B C 1
ATOM 4433 O O . GLY B 1 157 ? 8.585 26.604 75.679 1.00 24.19 156 GLY B O 1
ATOM 4434 N N . GLU B 1 158 ? 7.105 26.310 73.997 1.00 23.33 157 GLU B N 1
ATOM 4435 C CA . GLU B 1 158 ? 7.269 24.835 73.980 1.00 22.36 157 GLU B CA 1
ATOM 4436 C C . GLU B 1 158 ? 8.694 24.386 73.640 1.00 22.48 157 GLU B C 1
ATOM 4437 O O . GLU B 1 158 ? 9.254 23.527 74.305 1.00 21.12 157 GLU B O 1
ATOM 4443 N N . PHE B 1 159 ? 9.276 24.971 72.610 1.00 22.25 158 PHE B N 1
ATOM 4444 C CA . PHE B 1 159 ? 10.636 24.634 72.219 1.00 23.15 158 PHE B CA 1
ATOM 4445 C C . PHE B 1 159 ? 11.682 24.948 73.284 1.00 22.30 158 PHE B C 1
ATOM 4446 O O . PHE B 1 159 ? 12.426 24.060 73.701 1.00 21.47 158 PHE B O 1
ATOM 4454 N N . PHE B 1 160 ? 11.759 26.202 73.701 1.00 21.56 159 PHE B N 1
ATOM 4455 C CA . PHE B 1 160 ? 12.767 26.606 74.681 1.00 23.79 159 PHE B CA 1
ATOM 4456 C C . PHE B 1 160 ? 12.576 25.910 76.006 1.00 22.16 159 PHE B C 1
ATOM 4457 O O . PHE B 1 160 ? 13.540 25.567 76.637 1.00 22.83 159 PHE B O 1
ATOM 4465 N N . LYS B 1 161 ? 11.345 25.638 76.398 1.00 21.60 160 LYS B N 1
ATOM 4466 C CA . LYS B 1 161 ? 11.138 24.812 77.584 1.00 23.01 160 LYS B CA 1
ATOM 4467 C C . LYS B 1 161 ? 11.730 23.420 77.384 1.00 24.13 160 LYS B C 1
ATOM 4468 O O . LYS B 1 161 ? 12.389 22.880 78.282 1.00 22.68 160 LYS B O 1
ATOM 4474 N N . SER B 1 162 ? 11.517 22.841 76.199 1.00 23.11 161 SER B N 1
ATOM 4475 C CA . SER B 1 162 ? 11.969 21.485 75.921 1.00 25.07 161 SER B CA 1
ATOM 4476 C C . SER B 1 162 ? 13.495 21.380 75.940 1.00 28.07 161 SER B C 1
ATOM 4477 O O . SER B 1 162 ? 14.011 20.298 76.118 1.00 24.87 161 SER B O 1
ATOM 4480 N N . VAL B 1 163 ? 14.207 22.493 75.750 1.00 25.17 162 VAL B N 1
ATOM 4481 C CA . VAL B 1 163 ? 15.675 22.465 75.815 1.00 25.94 162 VAL B CA 1
ATOM 4482 C C . VAL B 1 163 ? 16.183 23.150 77.088 1.00 24.60 162 VAL B C 1
ATOM 4483 O O . VAL B 1 163 ? 17.387 23.350 77.254 1.00 26.22 162 VAL B O 1
ATOM 4487 N N . ASN B 1 164 ? 15.272 23.479 78.012 1.00 23.96 163 ASN B N 1
ATOM 4488 C CA . ASN B 1 164 ? 15.656 24.011 79.322 1.00 26.02 163 ASN B CA 1
ATOM 4489 C C . ASN B 1 164 ? 16.410 25.339 79.270 1.00 25.10 163 ASN B C 1
ATOM 4490 O O . ASN B 1 164 ? 17.406 25.536 79.997 1.00 27.53 163 ASN B O 1
ATOM 4495 N N . LYS B 1 165 ? 15.964 26.231 78.398 1.00 25.35 164 LYS B N 1
ATOM 4496 C CA . LYS B 1 165 ? 16.539 27.557 78.266 1.00 23.71 164 LYS B CA 1
ATOM 4497 C C . LYS B 1 165 ? 15.525 28.634 78.602 1.00 24.49 164 LYS B C 1
ATOM 4498 O O . LYS B 1 165 ? 14.316 28.392 78.637 1.00 24.82 164 LYS B O 1
ATOM 4504 N N . GLN B 1 166 ? 16.035 29.842 78.823 1.00 23.47 165 GLN B N 1
ATOM 4505 C CA . GLN B 1 166 ? 15.206 31.039 78.922 1.00 26.53 165 GLN B CA 1
ATOM 4506 C C . GLN B 1 166 ? 15.411 31.944 77.728 1.00 24.87 165 GLN B C 1
ATOM 4507 O O . GLN B 1 166 ? 16.522 32.069 77.222 1.00 25.06 165 GLN B O 1
ATOM 4513 N N . LEU B 1 167 ? 14.333 32.602 77.295 1.00 24.19 166 LEU B N 1
ATOM 4514 C CA . LEU B 1 167 ? 14.372 33.442 76.113 1.00 22.18 166 LEU B CA 1
ATOM 4515 C C . LEU B 1 167 ? 13.714 34.771 76.387 1.00 22.92 166 LEU B C 1
ATOM 4516 O O . LEU B 1 167 ? 12.563 34.805 76.813 1.00 22.24 166 LEU B O 1
ATOM 4521 N N . GLN B 1 168 ? 14.437 35.857 76.139 1.00 21.17 167 GLN B N 1
ATOM 4522 C CA . GLN B 1 168 ? 13.866 37.184 76.249 1.00 24.10 167 GLN B CA 1
ATOM 4523 C C . GLN B 1 168 ? 13.136 37.572 74.990 1.00 24.79 167 GLN B C 1
ATOM 4524 O O . GLN B 1 168 ? 13.683 37.490 73.873 1.00 21.56 167 GLN B O 1
ATOM 4530 N N . VAL B 1 169 ? 11.908 38.053 75.197 1.00 23.26 168 VAL B N 1
ATOM 4531 C CA . VAL B 1 169 ? 11.058 38.516 74.096 1.00 21.52 168 VAL B CA 1
ATOM 4532 C C . VAL B 1 169 ? 10.608 39.957 74.294 1.00 22.05 168 VAL B C 1
ATOM 4533 O O . VAL B 1 169 ? 10.405 40.424 75.414 1.00 21.29 168 VAL B O 1
ATOM 4537 N N . LEU B 1 170 ? 10.475 40.654 73.172 1.00 22.92 169 LEU B N 1
ATOM 4538 C CA . LEU B 1 170 ? 9.862 41.980 73.131 1.00 24.72 169 LEU B CA 1
ATOM 4539 C C . LEU B 1 170 ? 8.527 41.875 72.390 1.00 24.59 169 LEU B C 1
ATOM 4540 O O . LEU B 1 170 ? 8.486 41.323 71.313 1.00 22.24 169 LEU B O 1
ATOM 4545 N N . LEU B 1 171 ? 7.464 42.407 72.988 1.00 23.09 170 LEU B N 1
ATOM 4546 C CA . LEU B 1 171 ? 6.162 42.505 72.343 1.00 22.27 170 LEU B CA 1
ATOM 4547 C C . LEU B 1 171 ? 6.232 43.496 71.215 1.00 23.04 170 LEU B C 1
ATOM 4548 O O . LEU B 1 171 ? 6.540 44.657 71.453 1.00 20.61 170 LEU B O 1
ATOM 4553 N N . GLU B 1 172 ? 5.976 43.047 69.989 1.00 21.57 171 GLU B N 1
ATOM 4554 C CA . GLU B 1 172 ? 6.001 43.957 68.838 1.00 23.09 171 GLU B CA 1
ATOM 4555 C C . GLU B 1 172 ? 4.591 44.489 68.567 1.00 24.12 171 GLU B C 1
ATOM 4556 O O . GLU B 1 172 ? 3.643 43.711 68.416 1.00 24.05 171 GLU B O 1
ATOM 4562 N N . LEU B 1 173 ? 4.476 45.808 68.443 1.00 25.66 172 LEU B N 1
ATOM 4563 C CA . LEU B 1 173 ? 3.261 46.474 67.959 1.00 26.93 172 LEU B CA 1
ATOM 4564 C C . LEU B 1 173 ? 3.354 46.826 66.480 1.00 26.04 172 LEU B C 1
ATOM 4565 O O . LEU B 1 173 ? 4.424 47.158 65.986 1.00 29.16 172 LEU B O 1
ATOM 4570 N N . GLY B 1 174 ? 2.232 46.731 65.772 1.00 25.10 173 GLY B N 1
ATOM 4571 C CA . GLY B 1 174 ? 2.195 46.987 64.346 1.00 26.14 173 GLY B CA 1
ATOM 4572 C C . GLY B 1 174 ? 0.996 47.827 63.992 1.00 27.39 173 GLY B C 1
ATOM 4573 O O . GLY B 1 174 ? 0.251 48.236 64.880 1.00 24.49 173 GLY B O 1
ATOM 4574 N N . VAL B 1 175 ? 0.826 48.081 62.701 1.00 27.68 174 VAL B N 1
ATOM 4575 C CA . VAL B 1 175 ? -0.248 48.943 62.217 1.00 28.26 174 VAL B CA 1
ATOM 4576 C C . VAL B 1 175 ? -0.989 48.303 61.054 1.00 28.40 174 VAL B C 1
ATOM 4577 O O . VAL B 1 175 ? -0.400 47.502 60.332 1.00 23.43 174 VAL B O 1
ATOM 4581 N N . PRO B 1 176 ? -2.282 48.672 60.852 1.00 29.12 175 PRO B N 1
ATOM 4582 C CA . PRO B 1 176 ? -3.028 48.194 59.697 1.00 30.31 175 PRO B CA 1
ATOM 4583 C C . PRO B 1 176 ? -2.317 48.490 58.406 1.00 30.04 175 PRO B C 1
ATOM 4584 O O . PRO B 1 176 ? -1.817 49.588 58.210 1.00 31.53 175 PRO B O 1
ATOM 4588 N N . GLY B 1 177 ? -2.245 47.505 57.532 1.00 28.84 176 GLY B N 1
ATOM 4589 C CA . GLY B 1 177 ? -1.515 47.663 56.321 1.00 28.47 176 GLY B CA 1
ATOM 4590 C C . GLY B 1 177 ? -0.026 47.629 56.512 1.00 26.96 176 GLY B C 1
ATOM 4591 O O . GLY B 1 177 ? 0.691 47.792 55.539 1.00 27.20 176 GLY B O 1
ATOM 4592 N N . GLY B 1 178 ? 0.458 47.370 57.727 1.00 27.68 177 GLY B N 1
ATOM 4593 C CA . GLY B 1 178 ? 1.892 47.335 57.969 1.00 26.36 177 GLY B CA 1
ATOM 4594 C C . GLY B 1 178 ? 2.551 45.973 57.731 1.00 28.94 177 GLY B C 1
ATOM 4595 O O . GLY B 1 178 ? 2.222 45.236 56.783 1.00 26.05 177 GLY B O 1
ATOM 4596 N N . ARG B 1 179 ? 3.519 45.654 58.576 1.00 26.91 178 ARG B N 1
ATOM 4597 C CA . ARG B 1 179 ? 4.299 44.449 58.418 1.00 29.61 178 ARG B CA 1
ATOM 4598 C C . ARG B 1 179 ? 3.880 43.566 59.577 1.00 26.70 178 ARG B C 1
ATOM 4599 O O . ARG B 1 179 ? 2.714 43.233 59.664 1.00 24.05 178 ARG B O 1
ATOM 4607 N N . THR B 1 180 ? 4.798 43.234 60.489 1.00 25.45 179 THR B N 1
ATOM 4608 C CA . THR B 1 180 ? 4.498 42.405 61.648 1.00 24.56 179 THR B CA 1
ATOM 4609 C C . THR B 1 180 ? 3.996 43.321 62.800 1.00 23.34 179 THR B C 1
ATOM 4610 O O . THR B 1 180 ? 3.901 44.536 62.640 1.00 22.57 179 THR B O 1
ATOM 4614 N N . GLY B 1 181 ? 3.670 42.718 63.944 1.00 23.66 180 GLY B N 1
ATOM 4615 C CA . GLY B 1 181 ? 3.219 43.434 65.138 1.00 22.92 180 GLY B CA 1
ATOM 4616 C C . GLY B 1 181 ? 1.720 43.311 65.406 1.00 22.79 180 GLY B C 1
ATOM 4617 O O . GLY B 1 181 ? 0.909 43.290 64.489 1.00 22.80 180 GLY B O 1
ATOM 4618 N N . VAL B 1 182 ? 1.353 43.216 66.674 1.00 23.71 181 VAL B N 1
ATOM 4619 C CA . VAL B 1 182 ? -0.044 43.150 67.071 1.00 25.71 181 VAL B CA 1
ATOM 4620 C C . VAL B 1 182 ? -0.787 44.431 66.639 1.00 28.95 181 VAL B C 1
ATOM 4621 O O . VAL B 1 182 ? -0.249 45.556 66.754 1.00 27.14 181 VAL B O 1
ATOM 4625 N N . ARG B 1 183 ? -2.010 44.247 66.139 1.00 28.57 182 ARG B N 1
ATOM 4626 C CA . ARG B 1 183 ? -2.757 45.333 65.509 1.00 31.73 182 ARG B CA 1
ATOM 4627 C C . ARG B 1 183 ? -3.664 46.096 66.465 1.00 33.12 182 ARG B C 1
ATOM 4628 O O . ARG B 1 183 ? -3.967 47.254 66.224 1.00 32.19 182 ARG B O 1
ATOM 4636 N N . ASP B 1 184 ? -4.082 45.457 67.550 1.00 34.29 183 ASP B N 1
ATOM 4637 C CA . ASP B 1 184 ? -5.001 46.082 68.501 1.00 34.41 183 ASP B CA 1
ATOM 4638 C C . ASP B 1 184 ? -4.799 45.563 69.913 1.00 35.35 183 ASP B C 1
ATOM 4639 O O . ASP B 1 184 ? -3.986 44.653 70.148 1.00 31.33 183 ASP B O 1
ATOM 4644 N N . ALA B 1 185 ? -5.542 46.144 70.856 1.00 35.55 184 ALA B N 1
ATOM 4645 C CA . ALA B 1 185 ? -5.350 45.853 72.286 1.00 34.62 184 ALA B CA 1
ATOM 4646 C C . ALA B 1 185 ? -5.714 44.410 72.641 1.00 33.00 184 ALA B C 1
ATOM 4647 O O . ALA B 1 185 ? -5.106 43.812 73.532 1.00 30.19 184 ALA B O 1
ATOM 4649 N N . ALA B 1 186 ? -6.703 43.859 71.960 1.00 31.41 185 ALA B N 1
ATOM 4650 C CA . ALA B 1 186 ? -7.153 42.506 72.254 1.00 33.62 185 ALA B CA 1
ATOM 4651 C C . ALA B 1 186 ? -6.059 41.505 71.832 1.00 33.35 185 ALA B C 1
ATOM 4652 O O . ALA B 1 186 ? -5.727 40.607 72.588 1.00 30.26 185 ALA B O 1
ATOM 4654 N N . GLN B 1 187 ? -5.499 41.671 70.634 1.00 33.57 186 GLN B N 1
ATOM 4655 C CA . GLN B 1 187 ? -4.312 40.890 70.230 1.00 34.31 186 GLN B CA 1
ATOM 4656 C C . GLN B 1 187 ? -3.147 41.062 71.209 1.00 28.73 186 GLN B C 1
ATOM 4657 O O . GLN B 1 187 ? -2.561 40.095 71.663 1.00 26.67 186 GLN B O 1
ATOM 4663 N N . ARG B 1 188 ? -2.800 42.305 71.500 1.00 27.88 187 ARG B N 1
ATOM 4664 C CA . ARG B 1 188 ? -1.779 42.630 72.483 1.00 28.40 187 ARG B CA 1
ATOM 4665 C C . ARG B 1 188 ? -1.951 41.836 73.780 1.00 28.89 187 ARG B C 1
ATOM 4666 O O . ARG B 1 188 ? -1.024 41.197 74.258 1.00 24.96 187 ARG B O 1
ATOM 4674 N N . ASN B 1 189 ? -3.157 41.856 74.318 1.00 27.60 188 ASN B N 1
ATOM 4675 C CA . ASN B 1 189 ? -3.446 41.213 75.575 1.00 27.92 188 ASN B CA 1
ATOM 4676 C C . ASN B 1 189 ? -3.359 39.698 75.458 1.00 26.86 188 ASN B C 1
ATOM 4677 O O . ASN B 1 189 ? -2.881 39.060 76.395 1.00 27.79 188 ASN B O 1
ATOM 4682 N N . ALA B 1 190 ? -3.761 39.138 74.310 1.00 26.99 189 ALA B N 1
ATOM 4683 C CA . ALA B 1 190 ? -3.659 37.679 74.071 1.00 26.17 189 ALA B CA 1
ATOM 4684 C C . ALA B 1 190 ? -2.181 37.209 73.998 1.00 25.21 189 ALA B C 1
ATOM 4685 O O . ALA B 1 190 ? -1.808 36.190 74.596 1.00 21.98 189 ALA B O 1
ATOM 4687 N N . VAL B 1 191 ? -1.357 37.990 73.309 1.00 24.70 190 VAL B N 1
ATOM 4688 C CA . VAL B 1 191 ? 0.086 37.744 73.215 1.00 23.98 190 VAL B CA 1
ATOM 4689 C C . VAL B 1 191 ? 0.779 37.853 74.586 1.00 24.55 190 VAL B C 1
ATOM 4690 O O . VAL B 1 191 ? 1.521 36.952 74.977 1.00 23.93 190 VAL B O 1
ATOM 4694 N N . LEU B 1 192 ? 0.493 38.914 75.330 1.00 26.14 191 LEU B N 1
ATOM 4695 C CA . LEU B 1 192 ? 0.985 39.065 76.705 1.00 26.41 191 LEU B CA 1
ATOM 4696 C C . LEU B 1 192 ? 0.547 37.927 77.632 1.00 28.67 191 LEU B C 1
ATOM 4697 O O . LEU B 1 192 ? 1.341 37.415 78.445 1.00 25.63 191 LEU B O 1
ATOM 4702 N N . GLU B 1 193 ? -0.707 37.506 77.498 1.00 27.59 192 GLU B N 1
ATOM 4703 C CA . GLU B 1 193 ? -1.215 36.364 78.265 1.00 28.73 192 GLU B CA 1
ATOM 4704 C C . GLU B 1 193 ? -0.497 35.043 77.935 1.00 25.65 192 GLU B C 1
ATOM 4705 O O . GLU B 1 193 ? -0.184 34.241 78.826 1.00 25.67 192 GLU B O 1
ATOM 4711 N N . ALA B 1 194 ? -0.266 34.794 76.653 1.00 24.39 193 ALA B N 1
ATOM 4712 C CA . ALA B 1 194 ? 0.429 33.614 76.212 1.00 22.95 193 ALA B CA 1
ATOM 4713 C C . ALA B 1 194 ? 1.831 33.540 76.839 1.00 22.83 193 ALA B C 1
ATOM 4714 O O . ALA B 1 194 ? 2.281 32.464 77.201 1.00 24.98 193 ALA B O 1
ATOM 4716 N N . ILE B 1 195 ? 2.489 34.683 76.982 1.00 20.99 194 ILE B N 1
ATOM 4717 C CA . ILE B 1 195 ? 3.840 34.744 77.545 1.00 23.85 194 ILE B CA 1
ATOM 4718 C C . ILE B 1 195 ? 3.817 34.270 79.020 1.00 25.56 194 ILE B C 1
ATOM 4719 O O . ILE B 1 195 ? 4.716 33.530 79.451 1.00 24.29 194 ILE B O 1
ATOM 4724 N N . THR B 1 196 ? 2.767 34.647 79.755 1.00 27.93 195 THR B N 1
ATOM 4725 C CA . THR B 1 196 ? 2.610 34.252 81.177 1.00 26.32 195 THR B CA 1
ATOM 4726 C C . THR B 1 196 ? 2.388 32.764 81.371 1.00 25.96 195 THR B C 1
ATOM 4727 O O . THR B 1 196 ? 2.533 32.251 82.499 1.00 28.93 195 THR B O 1
ATOM 4731 N N . ARG B 1 197 ? 2.045 32.050 80.299 1.00 25.96 196 ARG B N 1
ATOM 4732 C CA . ARG B 1 197 ? 1.919 30.596 80.350 1.00 24.77 196 ARG B CA 1
ATOM 4733 C C . ARG B 1 197 ? 3.274 29.889 80.283 1.00 24.62 196 ARG B C 1
ATOM 4734 O O . ARG B 1 197 ? 3.334 28.687 80.487 1.00 22.53 196 ARG B O 1
ATOM 4742 N N . TYR B 1 198 ? 4.357 30.620 79.984 1.00 23.87 197 TYR B N 1
ATOM 4743 C CA . TYR B 1 198 ? 5.691 30.050 80.024 1.00 24.07 197 TYR B CA 1
ATOM 4744 C C . TYR B 1 198 ? 6.572 30.833 81.022 1.00 24.65 197 TYR B C 1
ATOM 4745 O O . TYR B 1 198 ? 7.594 31.408 80.638 1.00 23.40 197 TYR B O 1
ATOM 4754 N N . PRO B 1 199 ? 6.170 30.844 82.321 1.00 23.62 198 PRO B N 1
ATOM 4755 C CA . PRO B 1 199 ? 6.796 31.723 83.299 1.00 26.61 198 PRO B CA 1
ATOM 4756 C C . PRO B 1 199 ? 8.289 31.441 83.546 1.00 25.96 198 PRO B C 1
ATOM 4757 O O . PRO B 1 199 ? 9.013 32.355 83.885 1.00 28.21 198 PRO B O 1
ATOM 4761 N N . ASP B 1 200 ? 8.749 30.207 83.340 1.00 25.48 199 ASP B N 1
ATOM 4762 C CA . ASP B 1 200 ? 10.158 29.865 83.598 1.00 26.21 199 ASP B CA 1
ATOM 4763 C C . ASP B 1 200 ? 11.027 29.866 82.339 1.00 27.38 199 ASP B C 1
ATOM 4764 O O . ASP B 1 200 ? 12.229 29.622 82.426 1.00 28.53 199 ASP B O 1
ATOM 4769 N N . THR B 1 201 ? 10.415 30.118 81.181 1.00 24.13 200 THR B N 1
ATOM 4770 C CA . THR B 1 201 ? 11.044 29.959 79.875 1.00 23.71 200 THR B CA 1
ATOM 4771 C C . THR B 1 201 ? 11.064 31.291 79.117 1.00 26.37 200 THR B C 1
ATOM 4772 O O . THR B 1 201 ? 12.114 31.728 78.672 1.00 25.12 200 THR B O 1
ATOM 4776 N N . LEU B 1 202 ? 9.901 31.921 78.939 1.00 23.66 201 LEU B N 1
ATOM 4777 C CA . LEU B 1 202 ? 9.852 33.206 78.234 1.00 22.60 201 LEU B CA 1
ATOM 4778 C C . LEU B 1 202 ? 9.875 34.384 79.188 1.00 21.79 201 LEU B C 1
ATOM 4779 O O . LEU B 1 202 ? 9.255 34.376 80.216 1.00 22.51 201 LEU B O 1
ATOM 4784 N N . LYS B 1 203 ? 10.634 35.395 78.838 1.00 22.15 202 LYS B N 1
ATOM 4785 C CA . LYS B 1 203 ? 10.848 36.528 79.718 1.00 22.65 202 LYS B CA 1
ATOM 4786 C C . LYS B 1 203 ? 10.489 37.799 78.945 1.00 23.12 202 LYS B C 1
ATOM 4787 O O . LYS B 1 203 ? 11.215 38.139 78.032 1.00 21.57 202 LYS B O 1
ATOM 4793 N N . LEU B 1 204 ? 9.391 38.485 79.314 1.00 21.96 203 LEU B N 1
ATOM 4794 C CA . LEU B 1 204 ? 8.999 39.727 78.658 1.00 23.79 203 LEU B CA 1
ATOM 4795 C C . LEU B 1 204 ? 9.989 40.819 79.058 1.00 24.39 203 LEU B C 1
ATOM 4796 O O . LEU B 1 204 ? 10.102 41.180 80.227 1.00 25.28 203 LEU B O 1
ATOM 4801 N N . ALA B 1 205 ? 10.744 41.296 78.068 1.00 23.29 204 ALA B N 1
ATOM 4802 C CA . ALA B 1 205 ? 11.892 42.165 78.280 1.00 22.45 204 ALA B CA 1
ATOM 4803 C C . ALA B 1 205 ? 11.621 43.592 77.794 1.00 23.03 204 ALA B C 1
ATOM 4804 O O . ALA B 1 205 ? 12.443 44.473 78.030 1.00 23.48 204 ALA B O 1
ATOM 4806 N N . GLY B 1 206 ? 10.487 43.816 77.121 1.00 21.38 205 GLY B N 1
ATOM 4807 C CA . GLY B 1 206 ? 10.160 45.136 76.584 1.00 20.66 205 GLY B CA 1
ATOM 4808 C C . GLY B 1 206 ? 9.179 45.104 75.425 1.00 19.65 205 GLY B C 1
ATOM 4809 O O . GLY B 1 206 ? 8.490 44.103 75.198 1.00 19.07 205 GLY B O 1
ATOM 4810 N N . VAL B 1 207 ? 9.167 46.209 74.686 1.00 22.26 206 VAL B N 1
ATOM 4811 C CA . VAL B 1 207 ? 8.192 46.500 73.640 1.00 22.29 206 VAL B CA 1
ATOM 4812 C C . VAL B 1 207 ? 8.974 47.035 72.457 1.00 25.23 206 VAL B C 1
ATOM 4813 O O . VAL B 1 207 ? 9.960 47.737 72.633 1.00 25.29 206 VAL B O 1
ATOM 4817 N N . GLU B 1 208 ? 8.541 46.690 71.243 1.00 26.04 207 GLU B N 1
ATOM 4818 C CA . GLU B 1 208 ? 9.268 47.074 70.063 1.00 24.91 207 GLU B CA 1
ATOM 4819 C C . GLU B 1 208 ? 8.291 47.452 68.974 1.00 24.22 207 GLU B C 1
ATOM 4820 O O . GLU B 1 208 ? 7.174 46.908 68.918 1.00 23.37 207 GLU B O 1
ATOM 4826 N N . LEU B 1 209 ? 8.687 48.411 68.135 1.00 23.82 208 LEU B N 1
ATOM 4827 C CA . LEU B 1 209 ? 7.968 48.644 66.888 1.00 27.72 208 LEU B CA 1
ATOM 4828 C C . LEU B 1 209 ? 8.873 49.129 65.776 1.00 28.56 208 LEU B C 1
ATOM 4829 O O . LEU B 1 209 ? 10.009 49.517 66.017 1.00 28.59 208 LEU B O 1
ATOM 4834 N N . TYR B 1 210 ? 8.353 49.077 64.551 1.00 30.19 209 TYR B N 1
ATOM 4835 C CA . TYR B 1 210 ? 8.973 49.741 63.407 1.00 32.39 209 TYR B CA 1
ATOM 4836 C C . TYR B 1 210 ? 7.997 50.799 62.906 1.00 33.01 209 TYR B C 1
ATOM 4837 O O . TYR B 1 210 ? 6.989 50.498 62.267 1.00 33.39 209 TYR B O 1
ATOM 4846 N N . GLU B 1 211 ? 8.283 52.041 63.266 1.00 32.78 210 GLU B N 1
ATOM 4847 C CA . GLU B 1 211 ? 7.395 53.150 62.985 1.00 33.63 210 GLU B CA 1
ATOM 4848 C C . GLU B 1 211 ? 7.439 53.610 61.508 1.00 36.47 210 GLU B C 1
ATOM 4849 O O . GLU B 1 211 ? 6.560 54.332 61.078 1.00 36.33 210 GLU B O 1
ATOM 4855 N N . GLY B 1 212 ? 8.451 53.171 60.762 1.00 38.96 211 GLY B N 1
ATOM 4856 C CA . GLY B 1 212 ? 8.723 53.620 59.390 1.00 42.30 211 GLY B CA 1
ATOM 4857 C C . GLY B 1 212 ? 7.824 53.049 58.296 1.00 44.76 211 GLY B C 1
ATOM 4858 O O . GLY B 1 212 ? 7.937 53.456 57.142 1.00 46.61 211 GLY B O 1
ATOM 4859 N N . VAL B 1 213 ? 6.949 52.099 58.632 1.00 43.98 212 VAL B N 1
ATOM 4860 C CA . VAL B 1 213 ? 5.883 51.682 57.710 1.00 43.56 212 VAL B CA 1
ATOM 4861 C C . VAL B 1 213 ? 4.874 52.815 57.509 1.00 43.70 212 VAL B C 1
ATOM 4862 O O . VAL B 1 213 ? 4.190 52.843 56.504 1.00 42.93 212 VAL B O 1
ATOM 4866 N N . LEU B 1 214 ? 4.772 53.724 58.484 1.00 43.90 213 LEU B N 1
ATOM 4867 C CA . LEU B 1 214 ? 3.898 54.892 58.405 1.00 45.17 213 LEU B CA 1
ATOM 4868 C C . LEU B 1 214 ? 4.628 56.063 57.725 1.00 48.12 213 LEU B C 1
ATOM 4869 O O . LEU B 1 214 ? 5.857 56.149 57.761 1.00 48.13 213 LEU B O 1
ATOM 4874 N N . LYS B 1 215 ? 3.863 56.973 57.127 1.00 49.59 214 LYS B N 1
ATOM 4875 C CA . LYS B 1 215 ? 4.437 58.055 56.306 1.00 50.22 214 LYS B CA 1
ATOM 4876 C C . LYS B 1 215 ? 4.230 59.464 56.886 1.00 48.77 214 LYS B C 1
ATOM 4877 O O . LYS B 1 215 ? 5.097 60.309 56.736 1.00 47.16 214 LYS B O 1
ATOM 4881 N N . GLU B 1 216 ? 3.101 59.693 57.558 1.00 47.34 215 GLU B N 1
ATOM 4882 C CA . GLU B 1 216 ? 2.751 60.996 58.095 1.00 47.64 215 GLU B CA 1
ATOM 4883 C C . GLU B 1 216 ? 3.124 61.100 59.576 1.00 47.72 215 GLU B C 1
ATOM 4884 O O . GLU B 1 216 ? 3.050 60.121 60.313 1.00 49.79 215 GLU B O 1
ATOM 4886 N N . GLU B 1 217 ? 3.479 62.305 60.011 1.00 45.99 216 GLU B N 1
ATOM 4887 C CA . GLU B 1 217 ? 3.958 62.546 61.366 1.00 44.76 216 GLU B CA 1
ATOM 4888 C C . GLU B 1 217 ? 2.924 62.298 62.444 1.00 43.34 216 GLU B C 1
ATOM 4889 O O . GLU B 1 217 ? 3.244 61.678 63.467 1.00 41.06 216 GLU B O 1
ATOM 4895 N N . HIS B 1 218 ? 1.690 62.767 62.239 1.00 42.56 217 HIS B N 1
ATOM 4896 C CA A HIS B 1 218 ? 0.632 62.548 63.223 0.50 42.11 217 HIS B CA 1
ATOM 4897 C CA B HIS B 1 218 ? 0.620 62.543 63.221 0.50 42.03 217 HIS B CA 1
ATOM 4898 C C . HIS B 1 218 ? 0.363 61.040 63.425 1.00 41.56 217 HIS B C 1
ATOM 4899 O O . HIS B 1 218 ? 0.023 60.613 64.523 1.00 40.65 217 HIS B O 1
ATOM 4912 N N . GLU B 1 219 ? 0.525 60.244 62.370 1.00 40.27 218 GLU B N 1
ATOM 4913 C CA . GLU B 1 219 ? 0.296 58.802 62.476 1.00 42.12 218 GLU B CA 1
ATOM 4914 C C . GLU B 1 219 ? 1.408 58.148 63.314 1.00 39.42 218 GLU B C 1
ATOM 4915 O O . GLU B 1 219 ? 1.127 57.322 64.191 1.00 37.47 218 GLU B O 1
ATOM 4921 N N . VAL B 1 220 ? 2.653 58.531 63.004 1.00 38.13 219 VAL B N 1
ATOM 4922 C CA . VAL B 1 220 ? 3.863 58.117 63.735 1.00 35.91 219 VAL B CA 1
ATOM 4923 C C . VAL B 1 220 ? 3.741 58.448 65.222 1.00 35.93 219 VAL B C 1
ATOM 4924 O O . VAL B 1 220 ? 3.879 57.571 66.050 1.00 34.66 219 VAL B O 1
ATOM 4928 N N . ARG B 1 221 ? 3.410 59.692 65.563 1.00 36.83 220 ARG B N 1
ATOM 4929 C CA . ARG B 1 221 ? 3.278 60.073 66.969 1.00 37.63 220 ARG B CA 1
ATOM 4930 C C . ARG B 1 221 ? 2.222 59.270 67.710 1.00 38.13 220 ARG B C 1
ATOM 4931 O O . ARG B 1 221 ? 2.378 58.921 68.890 1.00 38.68 220 ARG B O 1
ATOM 4939 N N . GLU B 1 222 ? 1.126 59.004 67.021 1.00 38.22 221 GLU B N 1
ATOM 4940 C CA . GLU B 1 222 ? 0.021 58.290 67.604 1.00 39.44 221 GLU B CA 1
ATOM 4941 C C . GLU B 1 222 ? 0.406 56.811 67.836 1.00 35.42 221 GLU B C 1
ATOM 4942 O O . GLU B 1 222 ? 0.046 56.209 68.859 1.00 32.95 221 GLU B O 1
ATOM 4948 N N . PHE B 1 223 ? 1.127 56.2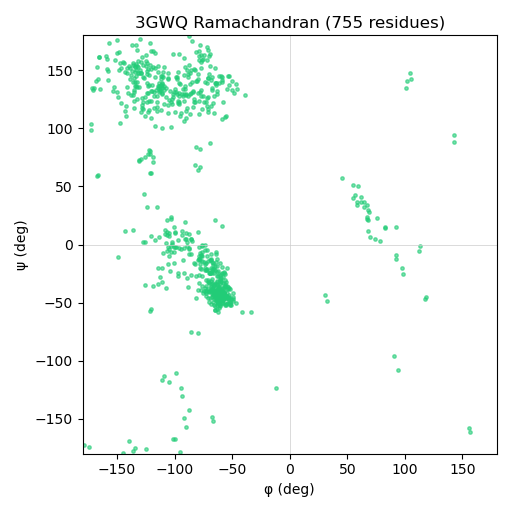46 66.872 1.00 32.63 222 PHE B N 1
ATOM 4949 C CA . PHE B 1 223 ? 1.697 54.904 67.007 1.00 32.54 222 PHE B CA 1
ATOM 4950 C C . PHE B 1 223 ? 2.702 54.877 68.166 1.00 33.16 222 PHE B C 1
ATOM 4951 O O . PHE B 1 223 ? 2.605 54.018 69.038 1.00 30.66 222 PHE B O 1
ATOM 4959 N N . LEU B 1 224 ? 3.642 55.827 68.189 1.00 35.10 223 LEU B N 1
ATOM 4960 C CA . LEU B 1 224 ? 4.646 55.893 69.295 1.00 34.24 223 LEU B CA 1
ATOM 4961 C C . LEU B 1 224 ? 3.958 56.044 70.633 1.00 33.27 223 LEU B C 1
ATOM 4962 O O . LEU B 1 224 ? 4.279 55.335 71.587 1.00 34.37 223 LEU B O 1
ATOM 4967 N N . GLN B 1 225 ? 2.963 56.924 70.702 1.00 34.31 224 GLN B N 1
ATOM 4968 C CA . GLN B 1 225 ? 2.230 57.133 71.929 1.00 33.79 224 GLN B CA 1
ATOM 4969 C C . GLN B 1 225 ? 1.482 55.896 72.424 1.00 33.48 224 GLN B C 1
ATOM 4970 O O . GLN B 1 225 ? 1.369 55.709 73.634 1.00 32.39 224 GLN B O 1
ATOM 4976 N N . SER B 1 226 ? 0.951 55.065 71.530 1.00 33.29 225 SER B N 1
ATOM 4977 C CA A SER B 1 226 ? 0.319 53.810 71.964 0.50 32.98 225 SER B CA 1
ATOM 4978 C CA B SER B 1 226 ? 0.318 53.809 71.960 0.50 32.19 225 SER B CA 1
ATOM 4979 C C . SER B 1 226 ? 1.340 52.829 72.576 1.00 32.01 225 SER B C 1
ATOM 4980 O O . SER B 1 226 ? 1.030 52.126 73.545 1.00 31.47 225 SER B O 1
ATOM 4985 N N . ALA B 1 227 ? 2.542 52.776 71.996 1.00 30.82 226 ALA B N 1
ATOM 4986 C CA . ALA B 1 227 ? 3.657 51.974 72.508 1.00 30.29 226 ALA B CA 1
ATOM 4987 C C . ALA B 1 227 ? 4.088 52.431 73.897 1.00 30.28 226 ALA B C 1
ATOM 4988 O O . ALA B 1 227 ? 4.350 51.583 74.770 1.00 30.47 226 ALA B O 1
ATOM 4990 N N . VAL B 1 228 ? 4.133 53.756 74.110 1.00 27.60 227 VAL B N 1
ATOM 4991 C CA . VAL B 1 228 ? 4.427 54.311 75.421 1.00 25.86 227 VAL B CA 1
ATOM 4992 C C . VAL B 1 228 ? 3.376 53.910 76.444 1.00 28.17 227 VAL B C 1
ATOM 4993 O O . VAL B 1 228 ? 3.701 53.482 77.552 1.00 28.30 227 VAL B O 1
ATOM 4997 N N . ALA B 1 229 ? 2.107 54.007 76.071 1.00 29.82 228 ALA B N 1
ATOM 4998 C CA . ALA B 1 229 ? 1.018 53.683 76.993 1.00 30.02 228 ALA B CA 1
ATOM 4999 C C . ALA B 1 229 ? 1.059 52.200 77.393 1.00 29.08 228 ALA B C 1
ATOM 5000 O O . ALA B 1 229 ? 0.973 51.840 78.577 1.00 26.03 228 ALA B O 1
ATOM 5002 N N . VAL B 1 230 ? 1.255 51.335 76.409 1.00 28.21 229 VAL B N 1
ATOM 5003 C CA . VAL B 1 230 ? 1.409 49.898 76.699 1.00 27.26 229 VAL B CA 1
ATOM 5004 C C . VAL B 1 230 ? 2.618 49.642 77.611 1.00 24.81 229 VAL B C 1
ATOM 5005 O O . VAL B 1 230 ? 2.516 48.884 78.577 1.00 26.12 229 VAL B O 1
ATOM 5009 N N . THR B 1 231 ? 3.756 50.265 77.306 1.00 25.53 230 THR B N 1
ATOM 5010 C CA . THR B 1 231 ? 4.970 50.114 78.122 1.00 26.35 230 THR B CA 1
ATOM 5011 C C . THR B 1 231 ? 4.747 50.541 79.561 1.00 25.02 230 THR B C 1
ATOM 5012 O O . THR B 1 231 ? 5.053 49.790 80.490 1.00 27.00 230 THR B O 1
ATOM 5016 N N . ARG B 1 232 ? 4.194 51.728 79.748 1.00 28.17 231 ARG B N 1
ATOM 5017 C CA . ARG B 1 232 ? 3.939 52.257 81.113 1.00 29.19 231 ARG B CA 1
ATOM 5018 C C . ARG B 1 232 ? 2.976 51.357 81.899 1.00 28.63 231 ARG B C 1
ATOM 5019 O O . ARG B 1 232 ? 3.150 51.118 83.077 1.00 30.91 231 ARG B O 1
ATOM 5027 N N . GLU B 1 233 ? 1.972 50.822 81.233 1.00 32.76 232 GLU B N 1
ATOM 5028 C CA . GLU B 1 233 ? 1.055 49.905 81.881 1.00 34.60 232 GLU B CA 1
ATOM 5029 C C . GLU B 1 233 ? 1.755 48.615 82.355 1.00 32.92 232 GLU B C 1
ATOM 5030 O O . GLU B 1 233 ? 1.488 48.123 83.443 1.00 34.24 232 GLU B O 1
ATOM 5036 N N . LEU B 1 234 ? 2.669 48.094 81.547 1.00 30.29 233 LEU B N 1
ATOM 5037 C CA . LEU B 1 234 ? 3.415 46.881 81.893 1.00 28.41 233 LEU B CA 1
ATOM 5038 C C . LEU B 1 234 ? 4.394 47.161 83.008 1.00 28.03 233 LEU B C 1
ATOM 5039 O O . LEU B 1 234 ? 4.684 46.275 83.799 1.00 29.22 233 LEU B O 1
ATOM 5044 N N . VAL B 1 235 ? 4.898 48.391 83.068 1.00 28.11 234 VAL B N 1
ATOM 5045 C CA . VAL B 1 235 ? 5.756 48.809 84.169 1.00 28.83 234 VAL B CA 1
ATOM 5046 C C . VAL B 1 235 ? 4.956 48.814 85.456 1.00 31.34 234 VAL B C 1
ATOM 5047 O O . VAL B 1 235 ? 5.365 48.204 86.467 1.00 30.40 234 VAL B O 1
ATOM 5051 N N . GLU B 1 236 ? 3.819 49.498 85.413 1.00 34.94 235 GLU B N 1
ATOM 5052 C CA . GLU B 1 236 ? 2.924 49.614 86.571 1.00 38.01 235 GLU B CA 1
ATOM 5053 C C . GLU B 1 236 ? 2.421 48.262 87.052 1.00 37.33 235 GLU B C 1
ATOM 5054 O O . GLU B 1 236 ? 2.367 48.016 88.243 1.00 38.66 235 GLU B O 1
ATOM 5060 N N . GLN B 1 237 ? 2.090 47.371 86.130 1.00 38.16 236 GLN B N 1
ATOM 5061 C CA . GLN B 1 237 ? 1.731 45.995 86.485 1.00 37.10 236 GLN B CA 1
ATOM 5062 C C . GLN B 1 237 ? 2.903 45.094 86.849 1.00 36.60 236 GLN B C 1
ATOM 5063 O O . GLN B 1 237 ? 2.710 43.925 87.130 1.00 37.73 236 GLN B O 1
ATOM 5069 N N . GLU B 1 238 ? 4.133 45.610 86.797 1.00 36.57 237 GLU B N 1
ATOM 5070 C CA . GLU B 1 238 ? 5.319 44.825 87.104 1.00 35.30 237 GLU B CA 1
ATOM 5071 C C . GLU B 1 238 ? 5.407 43.542 86.249 1.00 31.88 237 GLU B C 1
ATOM 5072 O O . GLU B 1 238 ? 5.760 42.490 86.736 1.00 32.25 237 GLU B O 1
ATOM 5078 N N . ARG B 1 239 ? 5.064 43.644 84.979 1.00 30.46 238 ARG B N 1
ATOM 5079 C CA . ARG B 1 239 ? 5.011 42.472 84.095 1.00 30.96 238 ARG B CA 1
ATOM 5080 C C . ARG B 1 239 ? 6.297 42.252 83.307 1.00 29.27 238 ARG B C 1
ATOM 5081 O O . ARG B 1 239 ? 6.432 41.241 82.641 1.00 31.40 238 ARG B O 1
ATOM 5089 N N . PHE B 1 240 ? 7.267 43.150 83.441 1.00 28.80 239 PHE B N 1
ATOM 5090 C CA . PHE B 1 240 ? 8.569 42.968 82.771 1.00 28.46 239 PHE B CA 1
ATOM 5091 C C . PHE B 1 240 ? 9.529 42.126 83.607 1.00 29.84 239 PHE B C 1
ATOM 5092 O O . PHE B 1 240 ? 9.597 42.275 84.823 1.00 26.26 239 PHE B O 1
ATOM 5100 N N . ALA B 1 241 ? 10.245 41.216 82.937 1.00 29.88 240 ALA B N 1
ATOM 5101 C CA . ALA B 1 241 ? 11.230 40.347 83.545 1.00 28.68 240 ALA B CA 1
ATOM 5102 C C . ALA B 1 241 ? 12.659 40.861 83.424 1.00 32.10 240 ALA B C 1
ATOM 5103 O O . ALA B 1 241 ? 13.582 40.209 83.909 1.00 36.41 240 ALA B O 1
ATOM 5105 N N . ARG B 1 242 ? 12.871 41.977 82.740 1.00 28.91 241 ARG B N 1
ATOM 5106 C CA . ARG B 1 242 ? 14.192 42.590 82.661 1.00 26.12 241 ARG B CA 1
ATOM 5107 C C . ARG B 1 242 ? 14.130 43.972 83.312 1.00 27.32 241 ARG B C 1
ATOM 5108 O O . ARG B 1 242 ? 13.121 44.685 83.191 1.00 25.55 241 ARG B O 1
ATOM 5116 N N . ALA B 1 243 ? 15.220 44.330 83.970 1.00 25.84 242 ALA B N 1
ATOM 5117 C CA . ALA B 1 243 ? 15.404 45.650 84.583 1.00 30.94 242 ALA B CA 1
ATOM 5118 C C . ALA B 1 243 ? 16.662 46.260 84.008 1.00 29.49 242 ALA B C 1
ATOM 5119 O O . ALA B 1 243 ? 17.740 45.722 84.180 1.00 29.35 242 ALA B O 1
ATOM 5121 N N . PRO B 1 244 ? 16.539 47.353 83.250 1.00 27.83 243 PRO B N 1
ATOM 5122 C CA . PRO B 1 244 ? 15.339 47.982 82.788 1.00 26.56 243 PRO B CA 1
ATOM 5123 C C . PRO B 1 244 ? 14.713 47.194 81.631 1.00 22.49 243 PRO B C 1
ATOM 5124 O O . PRO B 1 244 ? 15.376 46.351 81.014 1.00 22.30 243 PRO B O 1
ATOM 5128 N N . ALA B 1 245 ? 13.428 47.410 81.415 1.00 22.28 244 ALA B N 1
ATOM 5129 C CA . ALA B 1 245 ? 12.760 46.981 80.193 1.00 23.67 244 ALA B CA 1
ATOM 5130 C C . ALA B 1 245 ? 13.346 47.758 79.004 1.00 24.47 244 ALA B C 1
ATOM 5131 O O . ALA B 1 245 ? 13.777 48.931 79.141 1.00 25.85 244 ALA B O 1
ATOM 5133 N N . VAL B 1 246 ? 13.311 47.141 77.829 1.00 22.47 245 VAL B N 1
ATOM 5134 C CA . VAL B 1 246 ? 13.761 47.812 76.609 1.00 22.86 245 VAL B CA 1
ATOM 5135 C C . VAL B 1 246 ? 12.545 48.321 75.790 1.00 23.94 245 VAL B C 1
ATOM 5136 O O . VAL B 1 246 ? 11.637 47.552 75.535 1.00 23.59 245 VAL B O 1
ATOM 5140 N N . LEU B 1 247 ? 12.535 49.594 75.386 1.00 24.79 246 LEU B N 1
ATOM 5141 C CA . LEU B 1 247 ? 11.554 50.099 74.410 1.00 24.08 246 LEU B CA 1
ATOM 5142 C C . LEU B 1 247 ? 12.295 50.515 73.174 1.00 24.69 246 LEU B C 1
ATOM 5143 O O . LEU B 1 247 ? 13.129 51.404 73.221 1.00 22.48 246 LEU B O 1
ATOM 5148 N N . SER B 1 248 ? 11.999 49.880 72.049 1.00 23.08 247 SER B N 1
ATOM 5149 C CA . SER B 1 248 ? 12.794 50.118 70.832 1.00 23.87 247 SER B CA 1
ATOM 5150 C C . SER B 1 248 ? 11.977 50.562 69.642 1.00 26.35 247 SER B C 1
ATOM 5151 O O . SER B 1 248 ? 10.977 49.930 69.331 1.00 23.23 247 SER B O 1
ATOM 5154 N N . GLY B 1 249 ? 12.419 51.645 68.994 1.00 26.71 248 GLY B N 1
ATOM 5155 C CA . GLY B 1 249 ? 11.981 52.019 67.655 1.00 24.95 248 GLY B CA 1
ATOM 5156 C C . GLY B 1 249 ? 13.163 52.094 66.694 1.00 27.24 248 GLY B C 1
ATOM 5157 O O . GLY B 1 249 ? 14.323 52.000 67.115 1.00 22.52 248 GLY B O 1
ATOM 5158 N N . ALA B 1 250 ? 12.887 52.295 65.402 1.00 26.60 249 ALA B N 1
ATOM 5159 C CA . ALA B 1 250 ? 13.970 52.502 64.413 1.00 27.69 249 ALA B CA 1
ATOM 5160 C C . ALA B 1 250 ? 14.708 53.819 64.723 1.00 28.25 249 ALA B C 1
ATOM 5161 O O . ALA B 1 250 ? 15.909 53.835 64.954 1.00 28.88 249 ALA B O 1
ATOM 5163 N N . GLY B 1 251 ? 13.976 54.918 64.778 1.00 31.17 250 GLY B N 1
ATOM 5164 C CA . GLY B 1 251 ? 14.523 56.197 65.183 1.00 32.63 250 GLY B CA 1
ATOM 5165 C C . GLY B 1 251 ? 15.589 56.731 64.240 1.00 35.80 250 GLY B C 1
ATOM 5166 O O . GLY B 1 251 ? 16.552 57.358 64.692 1.00 36.81 250 GLY B O 1
ATOM 5167 N N . SER B 1 252 ? 15.411 56.497 62.935 1.00 36.68 251 SER B N 1
ATOM 5168 C CA A SER B 1 252 ? 16.304 57.029 61.909 0.50 36.68 251 SER B CA 1
ATOM 5169 C CA B SER B 1 252 ? 16.322 57.042 61.923 0.50 37.16 251 SER B CA 1
ATOM 5170 C C . SER B 1 252 ? 15.650 58.263 61.302 1.00 38.05 251 SER B C 1
ATOM 5171 O O . SER B 1 252 ? 15.853 59.368 61.785 1.00 39.81 251 SER B O 1
ATOM 5176 N N . ALA B 1 253 ? 14.817 58.069 60.278 1.00 38.45 252 ALA B N 1
ATOM 5177 C CA . ALA B 1 253 ? 14.038 59.159 59.676 1.00 38.73 252 ALA B CA 1
ATOM 5178 C C . ALA B 1 253 ? 13.195 59.863 60.710 1.00 40.37 252 ALA B C 1
ATOM 5179 O O . ALA B 1 253 ? 12.992 61.089 60.629 1.00 41.34 252 ALA B O 1
ATOM 5181 N N . TRP B 1 254 ? 12.674 59.103 61.676 1.00 37.10 253 TRP B N 1
ATOM 5182 C CA . TRP B 1 254 ? 11.833 59.683 62.712 1.00 36.20 253 TRP B CA 1
ATOM 5183 C C . TRP B 1 254 ? 12.562 59.850 64.057 1.00 36.12 253 TRP B C 1
ATOM 5184 O O . TRP B 1 254 ? 11.905 59.973 65.091 1.00 31.91 253 TRP B O 1
ATOM 5195 N N . TYR B 1 255 ? 13.900 59.930 64.009 1.00 37.53 254 TYR B N 1
ATOM 5196 C CA . TYR B 1 255 ? 14.764 60.065 65.203 1.00 38.14 254 TYR B CA 1
ATOM 5197 C C . TYR B 1 255 ? 14.227 61.020 66.247 1.00 37.61 254 TYR B C 1
ATOM 5198 O O . TYR B 1 255 ? 13.979 60.622 67.382 1.00 37.58 254 TYR B O 1
ATOM 5207 N N . ASP B 1 256 ? 14.014 62.271 65.850 1.00 38.11 255 ASP B N 1
ATOM 5208 C CA . ASP B 1 256 ? 13.485 63.302 66.750 1.00 39.26 255 ASP B CA 1
ATOM 5209 C C . ASP B 1 256 ? 12.122 62.982 67.307 1.00 37.82 255 ASP B C 1
ATOM 5210 O O . ASP B 1 256 ? 11.891 63.138 68.514 1.00 41.51 255 ASP B O 1
ATOM 5215 N N . VAL B 1 257 ? 11.201 62.549 66.452 1.00 35.57 256 VAL B N 1
ATOM 5216 C CA . VAL B 1 257 ? 9.836 62.264 66.919 1.00 33.61 256 VAL B CA 1
ATOM 5217 C C . VAL B 1 257 ? 9.819 61.078 67.901 1.00 30.14 256 VAL B C 1
ATOM 5218 O O . VAL B 1 257 ? 9.095 61.100 68.923 1.00 31.27 256 VAL B O 1
ATOM 5222 N N . VAL B 1 258 ? 10.589 60.054 67.569 1.00 29.25 257 VAL B N 1
ATOM 5223 C CA . VAL B 1 258 ? 10.694 58.843 68.401 1.00 32.93 257 VAL B CA 1
ATOM 5224 C C . VAL B 1 258 ? 11.235 59.201 69.791 1.00 34.82 257 VAL B C 1
ATOM 5225 O O . VAL B 1 258 ? 10.646 58.804 70.817 1.00 35.83 257 VAL B O 1
ATOM 5229 N N . ALA B 1 259 ? 12.315 59.991 69.816 1.00 37.43 258 ALA B N 1
ATOM 5230 C CA . ALA B 1 259 ? 12.953 60.410 71.073 1.00 38.48 258 ALA B CA 1
ATOM 5231 C C . ALA B 1 259 ? 11.990 61.212 71.944 1.00 38.89 258 ALA B C 1
ATOM 5232 O O . ALA B 1 259 ? 11.874 60.965 73.152 1.00 40.03 258 ALA B O 1
ATOM 5234 N N . GLU B 1 260 ? 11.284 62.155 71.335 1.00 39.94 259 GLU B N 1
ATOM 5235 C CA . GLU B 1 260 ? 10.315 62.994 72.056 1.00 41.23 259 GLU B CA 1
ATOM 5236 C C . GLU B 1 260 ? 9.190 62.219 72.683 1.00 38.99 259 GLU B C 1
ATOM 5237 O O . GLU B 1 260 ? 8.762 62.526 73.803 1.00 38.58 259 GLU B O 1
ATOM 5243 N N . GLU B 1 261 ? 8.662 61.252 71.944 1.00 37.59 260 GLU B N 1
ATOM 5244 C CA . GLU B 1 261 ? 7.544 60.486 72.445 1.00 36.27 260 GLU B CA 1
ATOM 5245 C C . GLU B 1 261 ? 8.015 59.458 73.454 1.00 33.88 260 GLU B C 1
ATOM 5246 O O . GLU B 1 261 ? 7.372 59.258 74.490 1.00 32.54 260 GLU B O 1
ATOM 5252 N N . PHE B 1 262 ? 9.158 58.839 73.182 1.00 33.74 261 PHE B N 1
ATOM 5253 C CA . PHE B 1 262 ? 9.632 57.726 74.029 1.00 34.48 261 PHE B CA 1
ATOM 5254 C C . PHE B 1 262 ? 10.176 58.177 75.397 1.00 34.12 261 PHE B C 1
ATOM 5255 O O . PHE B 1 262 ? 10.226 57.381 76.311 1.00 32.30 261 PHE B O 1
ATOM 5263 N N . VAL B 1 263 ? 10.488 59.458 75.552 1.00 35.87 262 VAL B N 1
ATOM 5264 C CA . VAL B 1 263 ? 10.927 60.003 76.851 1.00 38.22 262 VAL B CA 1
ATOM 5265 C C . VAL B 1 263 ? 9.919 59.748 77.960 1.00 34.07 262 VAL B C 1
ATOM 5266 O O . VAL B 1 263 ? 10.278 59.514 79.096 1.00 32.53 262 VAL B O 1
ATOM 5270 N N . LYS B 1 264 ? 8.648 59.769 77.611 1.00 35.46 263 LYS B N 1
ATOM 5271 C CA . LYS B 1 264 ? 7.587 59.477 78.561 1.00 35.06 263 LYS B CA 1
ATOM 5272 C C . LYS B 1 264 ? 7.664 58.070 79.197 1.00 33.93 263 LYS B C 1
ATOM 5273 O O . LYS B 1 264 ? 7.254 57.880 80.350 1.00 32.07 263 LYS B O 1
ATOM 5279 N N . ALA B 1 265 ? 8.224 57.097 78.479 1.00 29.99 264 ALA B N 1
ATOM 5280 C CA . ALA B 1 265 ? 8.401 55.752 79.029 1.00 30.21 264 ALA B CA 1
ATOM 5281 C C . ALA B 1 265 ? 9.635 55.689 79.946 1.00 29.39 264 ALA B C 1
ATOM 5282 O O . ALA B 1 265 ? 9.643 55.011 81.000 1.00 27.45 264 ALA B O 1
ATOM 5284 N N . SER B 1 266 ? 10.682 56.390 79.518 1.00 28.40 265 SER B N 1
ATOM 5285 C CA . SER B 1 266 ? 11.923 56.506 80.264 1.00 29.74 265 SER B CA 1
ATOM 5286 C C . SER B 1 266 ? 11.730 57.140 81.643 1.00 30.50 265 SER B C 1
ATOM 5287 O O . SER B 1 266 ? 12.459 56.826 82.587 1.00 24.80 265 SER B O 1
ATOM 5290 N N . GLU B 1 267 ? 10.769 58.052 81.741 1.00 30.74 266 GLU B N 1
ATOM 5291 C CA . GLU B 1 267 ? 10.537 58.812 82.982 1.00 31.02 266 GLU B CA 1
ATOM 5292 C C . GLU B 1 267 ? 10.129 57.933 84.159 1.00 30.47 266 GLU B C 1
ATOM 5293 O O . GLU B 1 267 ? 10.208 58.347 85.306 1.00 29.47 266 GLU B O 1
ATOM 5299 N N . THR B 1 268 ? 9.780 56.685 83.883 1.00 29.36 267 THR B N 1
ATOM 5300 C CA . THR B 1 268 ? 9.479 55.719 84.935 1.00 28.60 267 THR B CA 1
ATOM 5301 C C . THR B 1 268 ? 10.730 55.271 85.654 1.00 25.98 267 THR B C 1
ATOM 5302 O O . THR B 1 268 ? 10.640 54.690 86.706 1.00 28.81 267 THR B O 1
ATOM 5306 N N . GLY B 1 269 ? 11.909 55.506 85.083 1.00 25.18 268 GLY B N 1
ATOM 5307 C CA . GLY B 1 269 ? 13.146 54.946 85.612 1.00 25.96 268 GLY B CA 1
ATOM 5308 C C . GLY B 1 269 ? 13.282 53.417 85.440 1.00 25.94 268 GLY B C 1
ATOM 5309 O O . GLY B 1 269 ? 14.250 52.837 85.897 1.00 25.27 268 GLY B O 1
ATOM 5310 N N . LYS B 1 270 ? 12.348 52.800 84.731 1.00 23.98 269 LYS B N 1
ATOM 5311 C CA . LYS B 1 270 ? 12.304 51.322 84.551 1.00 26.85 269 LYS B CA 1
ATOM 5312 C C . LYS B 1 270 ? 12.459 50.853 83.085 1.00 25.54 269 LYS B C 1
ATOM 5313 O O . LYS B 1 270 ? 12.322 49.645 82.787 1.00 24.77 269 LYS B O 1
ATOM 5319 N N . VAL B 1 271 ? 12.685 51.800 82.184 1.00 25.03 270 VAL B N 1
ATOM 5320 C CA . VAL B 1 271 ? 12.717 51.538 80.740 1.00 26.62 270 VAL B CA 1
ATOM 5321 C C . VAL B 1 271 ? 13.924 52.266 80.130 1.00 26.32 270 VAL B C 1
ATOM 5322 O O . VAL B 1 271 ? 14.147 53.466 80.405 1.00 28.07 270 VAL B O 1
ATOM 5326 N N . GLU B 1 272 ? 14.680 51.552 79.307 1.00 24.15 271 GLU B N 1
ATOM 5327 C CA . GLU B 1 272 ? 15.669 52.159 78.436 1.00 23.72 271 GLU B CA 1
ATOM 5328 C C . GLU B 1 272 ? 15.249 52.152 76.977 1.00 25.67 271 GLU B C 1
ATOM 5329 O O . GLU B 1 272 ? 14.780 51.147 76.453 1.00 21.46 271 GLU B O 1
ATOM 5335 N N . VAL B 1 273 ? 15.443 53.282 76.323 1.00 22.90 272 VAL B N 1
ATOM 5336 C CA . VAL B 1 273 ? 15.123 53.403 74.900 1.00 25.50 272 VAL B CA 1
ATOM 5337 C C . VAL B 1 273 ? 16.325 52.980 74.036 1.00 25.66 272 VAL B C 1
ATOM 5338 O O . VAL B 1 273 ? 17.448 53.421 74.225 1.00 24.96 272 VAL B O 1
ATOM 5342 N N . VAL B 1 274 ? 16.068 52.084 73.104 1.00 25.55 273 VAL B N 1
ATOM 5343 C CA . VAL B 1 274 ? 17.078 51.607 72.208 1.00 23.14 273 VAL B CA 1
ATOM 5344 C C . VAL B 1 274 ? 16.612 51.836 70.783 1.00 23.07 273 VAL B C 1
ATOM 5345 O O . VAL B 1 274 ? 15.576 51.316 70.379 1.00 25.19 273 VAL B O 1
ATOM 5349 N N . LEU B 1 275 ? 17.407 52.572 70.019 1.00 23.60 274 LEU B N 1
ATOM 5350 C CA . LEU B 1 275 ? 17.110 52.844 68.617 1.00 25.85 274 LEU B CA 1
ATOM 5351 C C . LEU B 1 275 ? 17.940 51.950 67.734 1.00 25.54 274 LEU B C 1
ATOM 5352 O O . LEU B 1 275 ? 18.906 51.326 68.197 1.00 24.35 274 LEU B O 1
ATOM 5357 N N . ARG B 1 276 ? 17.526 51.857 66.469 1.00 25.49 275 ARG B N 1
ATOM 5358 C CA . ARG B 1 276 ? 18.070 50.835 65.546 1.00 24.61 275 ARG B CA 1
ATOM 5359 C C . ARG B 1 276 ? 18.496 51.468 64.228 1.00 26.21 275 ARG B C 1
ATOM 5360 O O . ARG B 1 276 ? 17.827 51.332 63.238 1.00 28.11 275 ARG B O 1
ATOM 5368 N N . PRO B 1 277 ? 19.577 52.221 64.243 1.00 28.94 276 PRO B N 1
ATOM 5369 C CA . PRO B 1 277 ? 20.017 52.900 63.024 1.00 31.51 276 PRO B CA 1
ATOM 5370 C C . PRO B 1 277 ? 20.607 51.992 61.901 1.00 32.73 276 PRO B C 1
ATOM 5371 O O . PRO B 1 277 ? 20.969 50.852 62.151 1.00 29.08 276 PRO B O 1
ATOM 5375 N N . GLY B 1 278 ? 20.766 52.539 60.693 1.00 37.74 277 GLY B N 1
ATOM 5376 C CA . GLY B 1 278 ? 21.397 51.825 59.547 1.00 38.83 277 GLY B CA 1
ATOM 5377 C C . GLY B 1 278 ? 22.919 52.031 59.326 1.00 43.00 277 GLY B C 1
ATOM 5378 O O . GLY B 1 278 ? 23.752 51.945 60.270 1.00 44.15 277 GLY B O 1
ATOM 5379 N N . CYS B 1 279 ? 23.258 52.345 58.068 1.00 45.14 278 CYS B N 1
ATOM 5380 C CA . CYS B 1 279 ? 24.638 52.369 57.527 1.00 47.11 278 CYS B CA 1
ATOM 5381 C C . CYS B 1 279 ? 25.544 53.486 58.127 1.00 47.09 278 CYS B C 1
ATOM 5382 O O . CYS B 1 279 ? 25.116 54.640 58.249 1.00 48.28 278 CYS B O 1
ATOM 5385 N N . TYR B 1 280 ? 26.775 53.117 58.514 1.00 46.19 279 TYR B N 1
ATOM 5386 C CA . TYR B 1 280 ? 27.799 54.056 59.051 1.00 47.56 279 TYR B CA 1
ATOM 5387 C C . TYR B 1 280 ? 28.868 54.409 57.972 1.00 46.23 279 TYR B C 1
ATOM 5388 O O . TYR B 1 280 ? 29.800 55.163 58.246 1.00 46.73 279 TYR B O 1
ATOM 5397 N N . LEU B 1 281 ? 28.718 53.851 56.761 1.00 46.09 280 LEU B N 1
ATOM 5398 C CA . LEU B 1 281 ? 29.728 53.908 55.688 1.00 44.88 280 LEU B CA 1
ATOM 5399 C C . LEU B 1 281 ? 29.494 55.029 54.653 1.00 44.90 280 LEU B C 1
ATOM 5400 O O . LEU B 1 281 ? 30.253 55.108 53.681 1.00 43.99 280 LEU B O 1
ATOM 5405 N N . THR B 1 282 ? 28.466 55.864 54.894 1.00 45.49 281 THR B N 1
ATOM 5406 C CA . THR B 1 282 ? 27.876 56.887 53.961 1.00 45.49 281 THR B CA 1
ATOM 5407 C C . THR B 1 282 ? 28.651 57.227 52.689 1.00 46.83 281 THR B C 1
ATOM 5408 O O . THR B 1 282 ? 28.368 58.228 52.010 1.00 46.19 281 THR B O 1
ATOM 5420 N N . GLY B 1 306 ? 24.554 62.187 61.454 1.00 64.22 305 GLY B N 1
ATOM 5421 C CA . GLY B 1 306 ? 25.054 61.775 60.140 1.00 61.82 305 GLY B CA 1
ATOM 5422 C C . GLY B 1 306 ? 25.696 62.773 59.191 1.00 59.31 305 GLY B C 1
ATOM 5423 O O . GLY B 1 306 ? 26.271 62.356 58.183 1.00 57.41 305 GLY B O 1
ATOM 5424 N N . GLU B 1 307 ? 25.603 64.072 59.465 1.00 56.34 306 GLU B N 1
ATOM 5425 C CA . GLU B 1 307 ? 26.036 65.070 58.473 1.00 54.69 306 GLU B CA 1
ATOM 5426 C C . GLU B 1 307 ? 27.541 64.950 58.126 1.00 52.04 306 GLU B C 1
ATOM 5427 O O . GLU B 1 307 ? 27.949 65.113 56.962 1.00 53.62 306 GLU B O 1
ATOM 5429 N N . GLY B 1 308 ? 28.362 64.661 59.127 1.00 47.44 307 GLY B N 1
ATOM 5430 C CA . GLY B 1 308 ? 29.806 64.647 58.934 1.00 45.01 307 GLY B CA 1
ATOM 5431 C C . GLY B 1 308 ? 30.403 63.317 58.515 1.00 42.14 307 GLY B C 1
ATOM 5432 O O . GLY B 1 308 ? 31.626 63.207 58.421 1.00 44.21 307 GLY B O 1
ATOM 5433 N N . LEU B 1 309 ? 29.563 62.315 58.259 1.00 39.40 308 LEU B N 1
ATOM 5434 C CA . LEU B 1 309 ? 30.054 61.009 57.787 1.00 39.02 308 LEU B CA 1
ATOM 5435 C C . LEU B 1 309 ? 30.633 61.125 56.375 1.00 36.91 308 LEU B C 1
ATOM 5436 O O . LEU B 1 309 ? 30.143 61.904 55.560 1.00 37.82 308 LEU B O 1
ATOM 5441 N N . LEU B 1 310 ? 31.697 60.364 56.111 1.00 35.31 309 LEU B N 1
ATOM 5442 C CA . LEU B 1 310 ? 32.362 60.355 54.822 1.00 33.06 309 LEU B CA 1
ATOM 5443 C C . LEU B 1 310 ? 32.107 59.006 54.099 1.00 34.39 309 LEU B C 1
ATOM 5444 O O . LEU B 1 310 ? 31.891 57.962 54.731 1.00 32.83 309 LEU B O 1
ATOM 5449 N N . PRO B 1 311 ? 32.060 59.040 52.765 1.00 34.23 310 PRO B N 1
ATOM 5450 C CA . PRO B 1 311 ? 31.912 57.784 52.048 1.00 33.91 310 PRO B CA 1
ATOM 5451 C C . PRO B 1 311 ? 33.200 56.963 52.117 1.00 30.15 310 PRO B C 1
ATOM 5452 O O . PRO B 1 311 ? 34.237 57.390 51.645 1.00 32.70 310 PRO B O 1
ATOM 5456 N N . ALA B 1 312 ? 33.091 55.784 52.701 1.00 28.14 311 ALA B N 1
ATOM 5457 C CA . ALA B 1 312 ? 34.235 54.978 53.081 1.00 25.37 311 ALA B CA 1
ATOM 5458 C C . ALA B 1 312 ? 34.528 53.845 52.085 1.00 23.56 311 ALA B C 1
ATOM 5459 O O . ALA B 1 312 ? 35.616 53.309 52.118 1.00 24.00 311 ALA B O 1
ATOM 5461 N N . LEU B 1 313 ? 33.572 53.505 51.204 1.00 22.87 312 LEU B N 1
ATOM 5462 C CA . LEU B 1 313 ? 33.670 52.373 50.271 1.00 23.82 312 LEU B CA 1
ATOM 5463 C C . LEU B 1 313 ? 33.628 52.793 48.805 1.00 23.40 312 LEU B C 1
ATOM 5464 O O . LEU B 1 313 ? 32.747 53.555 48.380 1.00 25.45 312 LEU B O 1
ATOM 5469 N N . GLN B 1 314 ? 34.568 52.288 48.014 1.00 23.14 313 GLN B N 1
ATOM 5470 C CA . GLN B 1 314 ? 34.484 52.397 46.545 1.00 21.51 313 GLN B CA 1
ATOM 5471 C C . GLN B 1 314 ? 34.719 51.026 45.902 1.00 23.03 313 GLN B C 1
ATOM 5472 O O . GLN B 1 314 ? 35.435 50.175 46.449 1.00 23.23 313 GLN B O 1
ATOM 5478 N N . LEU B 1 315 ? 34.108 50.812 44.740 1.00 20.01 314 LEU B N 1
ATOM 5479 C CA . LEU B 1 315 ? 34.355 49.588 43.979 1.00 20.84 314 LEU B CA 1
ATOM 5480 C C . LEU B 1 315 ? 35.325 49.960 42.884 1.00 20.13 314 LEU B C 1
ATOM 5481 O O . LEU B 1 315 ? 35.140 50.980 42.249 1.00 21.24 314 LEU B O 1
ATOM 5486 N N . TRP B 1 316 ? 36.388 49.171 42.716 1.00 20.62 315 TRP B N 1
ATOM 5487 C CA . TRP B 1 316 ? 37.424 49.435 41.707 1.00 18.61 315 TRP B CA 1
ATOM 5488 C C . TRP B 1 316 ? 37.301 48.397 40.610 1.00 21.32 315 TRP B C 1
ATOM 5489 O O . TRP B 1 316 ? 37.117 47.225 40.906 1.00 20.32 315 TRP B O 1
ATOM 5500 N N . ALA B 1 317 ? 37.326 48.843 39.344 1.00 19.51 316 ALA B N 1
ATOM 5501 C CA . ALA B 1 317 ? 37.152 47.971 38.188 1.00 21.53 316 ALA B CA 1
ATOM 5502 C C . ALA B 1 317 ? 38.038 48.419 37.023 1.00 20.82 316 ALA B C 1
ATOM 5503 O O . ALA B 1 317 ? 38.427 49.588 36.938 1.00 18.17 316 ALA B O 1
ATOM 5505 N N . TYR B 1 318 ? 38.341 47.480 36.130 1.00 20.28 317 TYR B N 1
ATOM 5506 C CA . TYR B 1 318 ? 39.119 47.763 34.921 1.00 20.03 317 TYR B CA 1
ATOM 5507 C C . TYR B 1 318 ? 38.274 48.203 33.743 1.00 22.25 317 TYR B C 1
ATOM 5508 O O . TYR B 1 318 ? 37.145 47.687 33.519 1.00 20.52 317 TYR B O 1
ATOM 5517 N N . VAL B 1 319 ? 38.840 49.130 32.966 1.00 20.03 318 VAL B N 1
ATOM 5518 C CA . VAL B 1 319 ? 38.370 49.374 31.601 1.00 20.12 318 VAL B CA 1
ATOM 5519 C C . VAL B 1 319 ? 38.798 48.171 30.774 1.00 22.52 318 VAL B C 1
ATOM 5520 O O . VAL B 1 319 ? 39.991 47.874 30.661 1.00 21.59 318 VAL B O 1
ATOM 5524 N N . GLN B 1 320 ? 37.835 47.427 30.249 1.00 23.13 319 GLN B N 1
ATOM 5525 C CA . GLN B 1 320 ? 38.168 46.214 29.519 1.00 25.86 319 GLN B CA 1
ATOM 5526 C C . GLN B 1 320 ? 38.207 46.408 28.021 1.00 24.10 319 GLN B C 1
ATOM 5527 O O . GLN B 1 320 ? 38.859 45.636 27.334 1.00 25.36 319 GLN B O 1
ATOM 5533 N N . SER B 1 321 ? 37.493 47.409 27.514 1.00 25.75 320 SER B N 1
ATOM 5534 C CA . SER B 1 321 ? 37.319 47.608 26.056 1.00 23.70 320 SER B CA 1
ATOM 5535 C C . SER B 1 321 ? 36.750 48.999 25.846 1.00 25.18 320 SER B C 1
ATOM 5536 O O . SER B 1 321 ? 35.974 49.472 26.684 1.00 26.26 320 SER B O 1
ATOM 5539 N N . ILE B 1 322 ? 37.185 49.679 24.784 1.00 24.96 321 ILE B N 1
ATOM 5540 C CA . ILE B 1 322 ? 36.652 50.987 24.406 1.00 23.47 321 ILE B CA 1
ATOM 5541 C C . ILE B 1 322 ? 36.294 50.858 22.932 1.00 24.87 321 ILE B C 1
ATOM 5542 O O . ILE B 1 322 ? 37.026 51.329 22.061 1.00 24.93 321 ILE B O 1
ATOM 5547 N N . PRO B 1 323 ? 35.196 50.132 22.636 1.00 26.15 322 PRO B N 1
ATOM 5548 C CA . PRO B 1 323 ? 34.892 49.800 21.247 1.00 26.04 322 PRO B CA 1
ATOM 5549 C C . PRO B 1 323 ? 34.461 50.973 20.381 1.00 28.42 322 PRO B C 1
ATOM 5550 O O . PRO B 1 323 ? 34.610 50.901 19.160 1.00 29.47 322 PRO B O 1
ATOM 5554 N N . GLU B 1 324 ? 33.917 52.020 21.003 1.00 27.78 323 GLU B N 1
ATOM 5555 C CA . GLU B 1 324 ? 33.487 53.217 20.309 1.00 28.21 323 GLU B CA 1
ATOM 5556 C C . GLU B 1 324 ? 33.982 54.418 21.088 1.00 28.65 323 GLU B C 1
ATOM 5557 O O . GLU B 1 324 ? 34.149 54.332 22.302 1.00 31.81 323 GLU B O 1
ATOM 5563 N N . PRO B 1 325 ? 34.284 55.528 20.392 1.00 30.36 324 PRO B N 1
ATOM 5564 C CA . PRO B 1 325 ? 34.934 56.658 21.062 1.00 29.34 324 PRO B CA 1
ATOM 5565 C C . PRO B 1 325 ? 34.179 57.217 22.266 1.00 27.76 324 PRO B C 1
ATOM 5566 O O . PRO B 1 325 ? 34.805 57.806 23.147 1.00 29.30 324 PRO B O 1
ATOM 5570 N N . ASP B 1 326 ? 32.861 57.021 22.309 1.00 27.33 325 ASP B N 1
ATOM 5571 C CA . ASP B 1 326 ? 32.026 57.481 23.434 1.00 27.68 325 ASP B CA 1
ATOM 5572 C C . ASP B 1 326 ? 31.507 56.366 24.386 1.00 27.91 325 ASP B C 1
ATOM 5573 O O . ASP B 1 326 ? 30.703 56.649 25.277 1.00 29.72 325 ASP B O 1
ATOM 5578 N N . ARG B 1 327 ? 31.982 55.128 24.213 1.00 27.14 326 ARG B N 1
ATOM 5579 C CA . ARG B 1 327 ? 31.469 53.973 24.974 1.00 27.78 326 ARG B CA 1
ATOM 5580 C C . ARG B 1 327 ? 32.633 53.106 25.474 1.00 25.90 326 ARG B C 1
ATOM 5581 O O . ARG B 1 327 ? 33.369 52.552 24.675 1.00 26.97 326 ARG B O 1
ATOM 5589 N N . ALA B 1 328 ? 32.766 52.999 26.795 1.00 24.27 327 ALA B N 1
ATOM 5590 C CA . ALA B 1 328 ? 33.727 52.088 27.427 1.00 24.24 327 ALA B CA 1
ATOM 5591 C C . ALA B 1 328 ? 32.985 50.953 28.145 1.00 24.38 327 ALA B C 1
ATOM 5592 O O . ALA B 1 328 ? 31.890 51.164 28.697 1.00 23.71 327 ALA B O 1
ATOM 5594 N N . ILE B 1 329 ? 33.551 49.746 28.083 1.00 22.79 328 ILE B N 1
ATOM 5595 C CA . ILE B 1 329 ? 33.033 48.611 28.842 1.00 22.00 328 ILE B CA 1
ATOM 5596 C C . ILE B 1 329 ? 33.942 48.336 30.031 1.00 21.27 328 ILE B C 1
ATOM 5597 O O . ILE B 1 329 ? 35.149 48.142 29.870 1.00 23.36 328 ILE B O 1
ATOM 5602 N N . ILE B 1 330 ? 33.330 48.336 31.216 1.00 19.56 329 ILE B N 1
ATOM 5603 C CA . ILE B 1 330 ? 33.989 48.210 32.512 1.00 22.17 329 ILE B CA 1
ATOM 5604 C C . ILE B 1 330 ? 33.745 46.817 33.091 1.00 22.29 329 ILE B C 1
ATOM 5605 O O . ILE B 1 330 ? 32.647 46.258 32.952 1.00 22.64 329 ILE B O 1
ATOM 5610 N N . GLY B 1 331 ? 34.762 46.259 33.745 1.00 24.26 330 GLY B N 1
ATOM 5611 C CA . GLY B 1 331 ? 34.654 44.946 34.394 1.00 21.13 330 GLY B CA 1
ATOM 5612 C C . GLY B 1 331 ? 34.014 45.034 35.769 1.00 23.97 330 GLY B C 1
ATOM 5613 O O . GLY B 1 331 ? 34.673 44.779 36.794 1.00 21.20 330 GLY B O 1
ATOM 5614 N N . LEU B 1 332 ? 32.715 45.370 35.767 1.00 23.55 331 LEU B N 1
ATOM 5615 C CA . LEU B 1 332 ? 31.896 45.516 36.966 1.00 23.83 331 LEU B CA 1
ATOM 5616 C C . LEU B 1 332 ? 30.463 45.241 36.540 1.00 23.77 331 LEU B C 1
ATOM 5617 O O . LEU B 1 332 ? 30.001 45.800 35.544 1.00 25.01 331 LEU B O 1
ATOM 5622 N N . GLY B 1 333 ? 29.748 44.403 37.276 1.00 22.88 332 GLY B N 1
ATOM 5623 C CA . GLY B 1 333 ? 28.357 44.103 36.916 1.00 23.84 332 GLY B CA 1
ATOM 5624 C C . GLY B 1 333 ? 27.462 44.015 38.133 1.00 25.43 332 GLY B C 1
ATOM 5625 O O . GLY B 1 333 ? 27.860 44.363 39.234 1.00 23.80 332 GLY B O 1
ATOM 5626 N N . LYS B 1 334 ? 26.245 43.532 37.922 1.00 26.45 333 LYS B N 1
ATOM 5627 C CA . LYS B 1 334 ? 25.291 43.352 39.011 1.00 27.31 333 LYS B CA 1
ATOM 5628 C C . LYS B 1 334 ? 25.790 42.320 40.061 1.00 24.73 333 LYS B C 1
ATOM 5629 O O . LYS B 1 334 ? 25.386 42.369 41.208 1.00 24.69 333 LYS B O 1
ATOM 5635 N N . ARG B 1 335 ? 26.677 41.414 39.664 1.00 26.49 334 ARG B N 1
ATOM 5636 C CA . ARG B 1 335 ? 27.319 40.488 40.608 1.00 25.47 334 ARG B CA 1
ATOM 5637 C C . ARG B 1 335 ? 28.212 41.174 41.620 1.00 22.85 334 ARG B C 1
ATOM 5638 O O . ARG B 1 335 ? 28.517 40.593 42.642 1.00 22.37 334 ARG B O 1
ATOM 5646 N N . ASP B 1 336 ? 28.603 42.400 41.327 1.00 23.37 335 ASP B N 1
ATOM 5647 C CA . ASP B 1 336 ? 29.524 43.195 42.133 1.00 22.54 335 ASP B CA 1
ATOM 5648 C C . ASP B 1 336 ? 28.885 44.388 42.819 1.00 26.50 335 ASP B C 1
ATOM 5649 O O . ASP B 1 336 ? 29.420 44.907 43.791 1.00 26.58 335 ASP B O 1
ATOM 5654 N N . SER B 1 337 ? 27.731 44.819 42.321 1.00 30.26 336 SER B N 1
ATOM 5655 C CA . SER B 1 337 ? 27.140 46.067 42.759 1.00 33.76 336 SER B CA 1
ATOM 5656 C C . SER B 1 337 ? 25.658 45.914 42.696 1.00 36.35 336 SER B C 1
ATOM 5657 O O . SER B 1 337 ? 25.108 45.919 41.571 1.00 38.64 336 SER B O 1
ATOM 5660 N N . ALA B 1 338 ? 25.039 45.752 43.870 1.00 34.91 337 ALA B N 1
ATOM 5661 C CA . ALA B 1 338 ? 23.559 45.819 44.042 1.00 41.08 337 ALA B CA 1
ATOM 5662 C C . ALA B 1 338 ? 22.910 46.924 43.170 1.00 42.45 337 ALA B C 1
ATOM 5663 O O . ALA B 1 338 ? 23.388 48.060 43.173 1.00 43.89 337 ALA B O 1
ATOM 5665 N N . PHE B 1 339 ? 21.876 46.588 42.381 1.00 46.80 338 PHE B N 1
ATOM 5666 C CA . PHE B 1 339 ? 21.107 47.614 41.609 1.00 49.94 338 PHE B CA 1
ATOM 5667 C C . PHE B 1 339 ? 20.333 48.573 42.556 1.00 51.50 338 PHE B C 1
ATOM 5668 O O . PHE B 1 339 ? 20.224 49.794 42.291 1.00 51.63 338 PHE B O 1
ATOM 5670 N N . ASP B 1 340 ? 19.849 48.017 43.674 1.00 52.43 339 ASP B N 1
ATOM 5671 C CA . ASP B 1 340 ? 19.276 48.806 44.787 1.00 52.96 339 ASP B CA 1
ATOM 5672 C C . ASP B 1 340 ? 20.278 49.764 45.504 1.00 51.81 339 ASP B C 1
ATOM 5673 O O . ASP B 1 340 ? 19.863 50.561 46.362 1.00 52.46 339 ASP B O 1
ATOM 5678 N N . ALA B 1 341 ? 21.574 49.666 45.183 1.00 48.75 340 ALA B N 1
ATOM 5679 C CA . ALA B 1 341 ? 22.595 50.617 45.665 1.00 46.94 340 ALA B CA 1
ATOM 5680 C C . ALA B 1 341 ? 22.646 51.880 44.807 1.00 45.73 340 ALA B C 1
ATOM 5681 O O . ALA B 1 341 ? 23.230 52.909 45.223 1.00 48.87 340 ALA B O 1
ATOM 5683 N N . GLY B 1 342 ? 22.040 51.798 43.624 1.00 41.81 341 GLY B N 1
ATOM 5684 C CA . GLY B 1 342 ? 22.105 52.858 42.611 1.00 40.33 341 GLY B CA 1
ATOM 5685 C C . GLY B 1 342 ? 23.267 52.681 41.645 1.00 38.59 341 GLY B C 1
ATOM 5686 O O . GLY B 1 342 ? 24.258 52.024 41.986 1.00 41.60 341 GLY B O 1
ATOM 5695 N N . PRO B 1 344 ? 26.653 52.835 39.798 1.00 33.23 343 PRO B N 1
ATOM 5696 C CA . PRO B 1 344 ? 27.965 53.286 40.272 1.00 31.83 343 PRO B CA 1
ATOM 5697 C C . PRO B 1 344 ? 28.370 54.577 39.591 1.00 30.00 343 PRO B C 1
ATOM 5698 O O . PRO B 1 344 ? 28.046 54.766 38.422 1.00 28.32 343 PRO B O 1
ATOM 5702 N N . GLU B 1 345 ? 29.056 55.447 40.328 1.00 29.02 344 GLU B N 1
ATOM 5703 C CA . GLU B 1 345 ? 29.437 56.768 39.831 1.00 28.25 344 GLU B CA 1
ATOM 5704 C C . GLU B 1 345 ? 30.950 56.906 39.784 1.00 27.98 344 GLU B C 1
ATOM 5705 O O . GLU B 1 345 ? 31.598 56.827 40.815 1.00 29.14 344 GLU B O 1
ATOM 5711 N N . PRO B 1 346 ? 31.529 57.099 38.584 1.00 29.98 345 PRO B N 1
ATOM 5712 C CA . PRO B 1 346 ? 33.000 57.203 38.469 1.00 28.10 345 PRO B CA 1
ATOM 5713 C C . PRO B 1 346 ? 33.539 58.327 39.329 1.00 28.43 345 PRO B C 1
ATOM 5714 O O . PRO B 1 346 ? 33.074 59.459 39.196 1.00 33.01 345 PRO B O 1
ATOM 5718 N N . ALA B 1 347 ? 34.461 58.003 40.239 1.00 26.42 346 ALA B N 1
ATOM 5719 C CA . ALA B 1 347 ? 34.995 58.974 41.196 1.00 26.10 346 ALA B CA 1
ATOM 5720 C C . ALA B 1 347 ? 36.516 59.171 41.047 1.00 25.41 346 ALA B C 1
ATOM 5721 O O . ALA B 1 347 ? 37.022 60.291 41.212 1.00 27.09 346 ALA B O 1
ATOM 5723 N N . ARG B 1 348 ? 37.240 58.094 40.730 1.00 25.04 347 ARG B N 1
ATOM 5724 C CA A ARG B 1 348 ? 38.687 58.163 40.528 0.50 24.62 347 ARG B CA 1
ATOM 5725 C CA B ARG B 1 348 ? 38.683 58.167 40.517 0.50 24.56 347 ARG B CA 1
ATOM 5726 C C . ARG B 1 348 ? 39.111 57.402 39.287 1.00 24.09 347 ARG B C 1
ATOM 5727 O O . ARG B 1 348 ? 38.476 56.432 38.906 1.00 23.64 347 ARG B O 1
ATOM 5742 N N . HIS B 1 349 ? 40.209 57.843 38.691 1.00 23.07 348 HIS B N 1
ATOM 5743 C CA . HIS B 1 349 ? 40.786 57.223 37.513 1.00 23.80 348 HIS B CA 1
ATOM 5744 C C . HIS B 1 349 ? 42.276 57.017 37.779 1.00 25.28 348 HIS B C 1
ATOM 5745 O O . HIS B 1 349 ? 42.926 57.901 38.328 1.00 24.57 348 HIS B O 1
ATOM 5752 N N . TYR B 1 350 ? 42.790 55.835 37.434 1.00 23.80 349 TYR B N 1
ATOM 5753 C CA . TYR B 1 350 ? 44.179 55.486 37.653 1.00 24.54 349 TYR B CA 1
ATOM 5754 C C . TYR B 1 350 ? 44.713 54.686 36.461 1.00 24.36 349 TYR B C 1
ATOM 5755 O O . TYR B 1 350 ? 44.071 53.708 36.024 1.00 25.15 349 TYR B O 1
ATOM 5764 N N . ARG B 1 351 ? 45.872 55.104 35.941 1.00 22.66 350 ARG B N 1
ATOM 5765 C CA . ARG B 1 351 ? 46.587 54.366 34.892 1.00 21.98 350 ARG B CA 1
ATOM 5766 C C . ARG B 1 351 ? 47.753 53.601 35.495 1.00 23.74 350 ARG B C 1
ATOM 5767 O O . ARG B 1 351 ? 48.617 54.203 36.110 1.00 22.35 350 ARG B O 1
ATOM 5775 N N . PRO B 1 352 ? 47.779 52.260 35.350 1.00 23.13 351 PRO B N 1
ATOM 5776 C CA . PRO B 1 352 ? 48.943 51.564 35.876 1.00 24.81 351 PRO B CA 1
ATOM 5777 C C . PRO B 1 352 ? 50.290 52.200 35.489 1.00 26.49 351 PRO B C 1
ATOM 5778 O O . PRO B 1 352 ? 50.470 52.656 34.366 1.00 28.49 351 PRO B O 1
ATOM 5782 N N . GLY B 1 353 ? 51.202 52.250 36.459 1.00 26.57 352 GLY B N 1
ATOM 5783 C CA . GLY B 1 353 ? 52.485 52.932 36.326 1.00 26.55 352 GLY B CA 1
ATOM 5784 C C . GLY B 1 353 ? 52.511 54.335 36.907 1.00 28.44 352 GLY B C 1
ATOM 5785 O O . GLY B 1 353 ? 53.587 54.871 37.159 1.00 32.05 352 GLY B O 1
ATOM 5786 N N . ASN B 1 354 ? 51.348 54.961 37.089 1.00 27.93 353 ASN B N 1
ATOM 5787 C CA . ASN B 1 354 ? 51.296 56.297 37.674 1.00 26.94 353 ASN B CA 1
ATOM 5788 C C . ASN B 1 354 ? 51.454 56.254 39.190 1.00 28.07 353 ASN B C 1
ATOM 5789 O O . ASN B 1 354 ? 51.305 55.201 39.835 1.00 29.28 353 ASN B O 1
ATOM 5794 N N . GLU B 1 355 ? 51.778 57.408 39.747 1.00 27.76 354 GLU B N 1
ATOM 5795 C CA . GLU B 1 355 ? 52.059 57.536 41.163 1.00 30.60 354 GLU B CA 1
ATOM 5796 C C . GLU B 1 355 ? 50.743 57.418 41.915 1.00 29.96 354 GLU B C 1
ATOM 5797 O O . GLU B 1 355 ? 50.667 56.765 42.962 1.00 30.47 354 GLU B O 1
ATOM 5800 N N . ALA B 1 356 ? 49.690 58.021 41.358 1.00 28.33 355 ALA B N 1
ATOM 5801 C CA . ALA B 1 356 ? 48.440 58.161 42.085 1.00 27.61 355 ALA B CA 1
ATOM 5802 C C . ALA B 1 356 ? 47.234 58.213 41.149 1.00 25.97 355 ALA B C 1
ATOM 5803 O O . ALA B 1 356 ? 47.366 58.543 39.943 1.00 25.98 355 ALA B O 1
ATOM 5805 N N . PRO B 1 357 ? 46.044 57.903 41.691 1.00 26.15 356 PRO B N 1
ATOM 5806 C CA . PRO B 1 357 ? 44.844 58.210 40.903 1.00 27.04 356 PRO B CA 1
ATOM 5807 C C . PRO B 1 357 ? 44.571 59.709 40.854 1.00 28.29 356 PRO B C 1
ATOM 5808 O O . PRO B 1 357 ? 45.201 60.481 41.588 1.00 28.60 356 PRO B O 1
ATOM 5812 N N . ARG B 1 358 ? 43.630 60.085 39.997 1.00 27.10 357 ARG B N 1
ATOM 5813 C CA . ARG B 1 358 ? 43.156 61.439 39.869 1.00 26.48 357 ARG B CA 1
ATOM 5814 C C . ARG B 1 358 ? 41.666 61.383 40.139 1.00 27.75 357 ARG B C 1
ATOM 5815 O O . ARG B 1 358 ? 41.038 60.340 39.960 1.00 26.71 357 ARG B O 1
ATOM 5823 N N . ASP B 1 359 ? 41.108 62.501 40.587 1.00 29.05 358 ASP B N 1
ATOM 5824 C CA . ASP B 1 359 ? 39.679 62.601 40.826 1.00 29.03 358 ASP B CA 1
ATOM 5825 C C . ASP B 1 359 ? 39.014 62.868 39.495 1.00 29.82 358 ASP B C 1
ATOM 5826 O O . ASP B 1 359 ? 39.545 63.610 38.678 1.00 31.13 358 ASP B O 1
ATOM 5831 N N . ILE B 1 360 ? 37.860 62.248 39.264 1.00 29.73 359 ILE B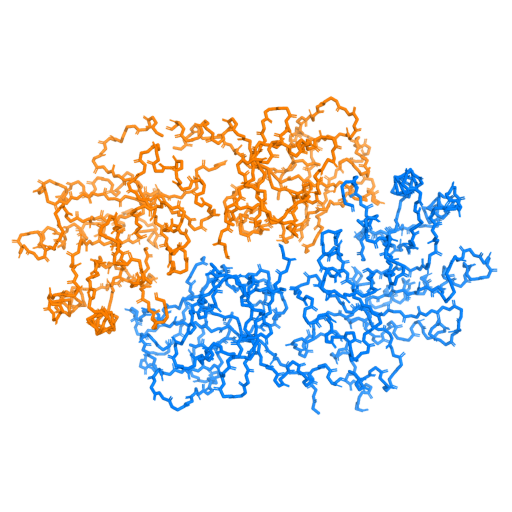 N 1
ATOM 5832 C CA . ILE B 1 360 ? 37.065 62.530 38.069 1.00 30.04 359 ILE B CA 1
ATOM 5833 C C . ILE B 1 360 ? 36.055 63.648 38.403 1.00 31.95 359 ILE B C 1
ATOM 5834 O O . ILE B 1 360 ? 35.260 63.511 39.334 1.00 31.19 359 ILE B O 1
ATOM 5839 N N . ALA B 1 361 ? 36.092 64.749 37.646 1.00 33.40 360 ALA B N 1
ATOM 5840 C CA . ALA B 1 361 ? 35.153 65.859 37.860 1.00 33.68 360 ALA B CA 1
ATOM 5841 C C . ALA B 1 361 ? 33.821 65.538 37.201 1.00 35.09 360 ALA B C 1
ATOM 5842 O O . ALA B 1 361 ? 33.784 64.978 36.095 1.00 32.57 360 ALA B O 1
ATOM 5844 N N . ALA B 1 362 ? 32.727 65.902 37.864 1.00 37.75 361 ALA B N 1
ATOM 5845 C CA . ALA B 1 362 ? 31.384 65.745 37.281 1.00 39.05 361 ALA B CA 1
ATOM 5846 C C . ALA B 1 362 ? 31.332 66.313 35.851 1.00 38.84 361 ALA B C 1
ATOM 5847 O O . ALA B 1 362 ? 30.779 65.696 34.947 1.00 39.96 361 ALA B O 1
ATOM 5849 N N . SER B 1 363 ? 31.955 67.466 35.647 1.00 38.00 362 SER B N 1
ATOM 5850 C CA . SER B 1 363 ? 31.982 68.106 34.335 1.00 38.39 362 SER B CA 1
ATOM 5851 C C . SER B 1 363 ? 32.512 67.233 33.196 1.00 36.71 362 SER B C 1
ATOM 5852 O O . SER B 1 363 ? 32.226 67.518 32.039 1.00 35.49 362 SER B O 1
ATOM 5855 N N . GLU B 1 364 ? 33.273 66.174 33.500 1.00 36.76 363 GLU B N 1
ATOM 5856 C CA . GLU B 1 364 ? 33.813 65.304 32.439 1.00 34.44 363 GLU B CA 1
ATOM 5857 C C . GLU B 1 364 ? 32.737 64.458 31.794 1.00 34.06 363 GLU B C 1
ATOM 5858 O O . GLU B 1 364 ? 32.914 63.973 30.674 1.00 37.32 363 GLU B O 1
ATOM 5864 N N . GLY B 1 365 ? 31.626 64.273 32.501 1.00 33.79 364 GLY B N 1
ATOM 5865 C CA . GLY B 1 365 ? 30.488 63.531 31.968 1.00 33.56 364 GLY B CA 1
ATOM 5866 C C . GLY B 1 365 ? 30.720 62.040 31.753 1.00 33.71 364 GLY B C 1
ATOM 5867 O O . GLY B 1 365 ? 30.192 61.473 30.802 1.00 35.38 364 GLY B O 1
ATOM 5868 N N . TRP B 1 366 ? 31.529 61.423 32.620 1.00 31.80 365 TRP B N 1
ATOM 5869 C CA . TRP B 1 366 ? 31.714 59.965 32.638 1.00 28.80 365 TRP B CA 1
ATOM 5870 C C . TRP B 1 366 ? 30.532 59.416 33.423 1.00 26.51 365 TRP B C 1
ATOM 5871 O O . TRP B 1 366 ? 30.286 59.824 34.536 1.00 30.38 365 TRP B O 1
ATOM 5882 N N . GLU B 1 367 ? 29.760 58.531 32.829 1.00 25.34 366 GLU B N 1
ATOM 5883 C CA . GLU B 1 367 ? 28.505 58.121 33.429 1.00 28.09 366 GLU B CA 1
ATOM 5884 C C . GLU B 1 367 ? 28.180 56.685 33.048 1.00 26.31 366 GLU B C 1
ATOM 5885 O O . GLU B 1 367 ? 28.248 56.317 31.876 1.00 26.81 366 GLU B O 1
ATOM 5891 N N . ILE B 1 368 ? 27.834 55.862 34.031 1.00 29.68 367 ILE B N 1
ATOM 5892 C CA . ILE B 1 368 ? 27.414 54.490 33.726 1.00 28.77 367 ILE B CA 1
ATOM 5893 C C . ILE B 1 368 ? 25.969 54.552 33.248 1.00 29.46 367 ILE B C 1
ATOM 5894 O O . ILE B 1 368 ? 25.109 55.086 33.945 1.00 32.02 367 ILE B O 1
ATOM 5899 N N . PHE B 1 369 ? 25.702 54.045 32.046 1.00 28.44 368 PHE B N 1
ATOM 5900 C CA . PHE B 1 369 ? 24.336 54.039 31.535 1.00 27.03 368 PHE B CA 1
ATOM 5901 C C . PHE B 1 369 ? 23.742 52.619 31.386 1.00 27.99 368 PHE B C 1
ATOM 5902 O O . PHE B 1 369 ? 22.637 52.437 30.870 1.00 29.78 368 PHE B O 1
ATOM 5910 N N . GLY B 1 370 ? 24.462 51.607 31.850 1.00 26.49 369 GLY B N 1
ATOM 5911 C CA . GLY B 1 370 ? 23.982 50.230 31.738 1.00 29.13 369 GLY B CA 1
ATOM 5912 C C . GLY B 1 370 ? 24.780 49.326 32.652 1.00 27.13 369 GLY B C 1
ATOM 5913 O O . GLY B 1 370 ? 25.986 49.451 32.704 1.00 27.34 369 GLY B O 1
ATOM 5914 N N . LEU B 1 371 ? 24.101 48.467 33.406 1.00 28.91 370 LEU B N 1
ATOM 5915 C CA . LEU B 1 371 ? 24.771 47.493 34.273 1.00 29.73 370 LEU B CA 1
ATOM 5916 C C . LEU B 1 371 ? 24.263 46.114 33.885 1.00 30.32 370 LEU B C 1
ATOM 5917 O O . LEU B 1 371 ? 23.075 45.836 34.037 1.00 31.83 370 LEU B O 1
ATOM 5935 N N . ASP B 1 373 ? 25.284 41.651 33.966 1.00 30.71 372 ASP B N 1
ATOM 5936 C CA . ASP B 1 373 ? 25.721 40.667 34.948 1.00 32.35 372 ASP B CA 1
ATOM 5937 C C . ASP B 1 373 ? 27.129 40.922 35.429 1.00 29.61 372 ASP B C 1
ATOM 5938 O O . ASP B 1 373 ? 27.392 40.925 36.631 1.00 27.49 372 ASP B O 1
ATOM 5943 N N . GLN B 1 374 ? 28.040 41.080 34.467 1.00 26.79 373 GLN B N 1
ATOM 5944 C CA . GLN B 1 374 ? 29.469 41.191 34.758 1.00 28.44 373 GLN B CA 1
ATOM 5945 C C . GLN B 1 374 ? 30.140 42.425 34.123 1.00 27.51 373 GLN B C 1
ATOM 5946 O O . GLN B 1 374 ? 31.350 42.582 34.253 1.00 27.74 373 GLN B O 1
ATOM 5952 N N . HIS B 1 375 ? 29.366 43.262 33.428 1.00 25.34 374 HIS B N 1
ATOM 5953 C CA . HIS B 1 375 ? 29.887 44.416 32.683 1.00 27.19 374 HIS B CA 1
ATOM 5954 C C . HIS B 1 375 ? 29.043 45.642 32.959 1.00 25.37 374 HIS B C 1
ATOM 5955 O O . HIS B 1 375 ? 27.837 45.536 33.240 1.00 23.92 374 HIS B O 1
ATOM 5962 N N . ALA B 1 376 ? 29.673 46.799 32.813 1.00 24.25 375 ALA B N 1
ATOM 5963 C CA . ALA B 1 376 ? 29.001 48.070 32.886 1.00 25.33 375 ALA B CA 1
ATOM 5964 C C . ALA B 1 376 ? 29.349 48.880 31.640 1.00 24.58 375 ALA B C 1
ATOM 5965 O O . ALA B 1 376 ? 30.478 48.820 31.124 1.00 25.03 375 ALA B O 1
ATOM 5967 N N . TYR B 1 377 ? 28.376 49.648 31.160 1.00 25.79 376 TYR B N 1
ATOM 5968 C CA . TYR B 1 377 ? 28.579 50.549 30.029 1.00 27.90 376 TYR B CA 1
ATOM 5969 C C . TYR B 1 377 ? 28.853 51.947 30.538 1.00 26.30 376 TYR B C 1
ATOM 5970 O O . TYR B 1 377 ? 28.029 52.515 31.258 1.00 29.64 376 TYR B O 1
ATOM 5979 N N . LEU B 1 378 ? 30.004 52.489 30.165 1.00 26.76 377 LEU B N 1
ATOM 5980 C CA . LEU B 1 378 ? 30.416 53.829 30.576 1.00 26.38 377 LEU B CA 1
ATOM 5981 C C . LEU B 1 378 ? 30.371 54.771 29.378 1.00 26.05 377 LEU B C 1
ATOM 5982 O O . LEU B 1 378 ? 31.068 54.551 28.386 1.00 28.31 377 LEU B O 1
ATOM 5987 N N . ARG B 1 379 ? 29.580 55.829 29.490 1.00 24.71 378 ARG B N 1
ATOM 5988 C CA . ARG B 1 379 ? 29.636 56.937 28.543 1.00 26.12 378 ARG B CA 1
ATOM 5989 C C . ARG B 1 379 ? 30.809 57.851 28.888 1.00 26.01 378 ARG B C 1
ATOM 5990 O O . ARG B 1 379 ? 30.996 58.217 30.046 1.00 27.73 378 ARG B O 1
ATOM 5998 N N . ILE B 1 380 ? 31.611 58.172 27.875 1.00 27.01 379 ILE B N 1
ATOM 5999 C CA . ILE B 1 380 ? 32.709 59.122 27.995 1.00 27.11 379 ILE B CA 1
ATOM 6000 C C . ILE B 1 380 ? 32.574 60.082 26.808 1.00 28.97 379 ILE B C 1
ATOM 6001 O O . ILE B 1 380 ? 32.026 59.697 25.749 1.00 29.32 379 ILE B O 1
ATOM 6006 N N . PRO B 1 381 ? 33.069 61.322 26.971 1.00 28.54 380 PRO B N 1
ATOM 6007 C CA . PRO B 1 381 ? 33.250 62.219 25.820 1.00 29.04 380 PRO B CA 1
ATOM 6008 C C . PRO B 1 381 ? 34.304 61.680 24.857 1.00 29.02 380 PRO B C 1
ATOM 6009 O O . PRO B 1 381 ? 35.330 61.168 25.315 1.00 31.61 380 PRO B O 1
ATOM 6013 N N . ALA B 1 382 ? 34.073 61.777 23.545 1.00 30.19 381 ALA B N 1
ATOM 6014 C CA . ALA B 1 382 ? 35.047 61.272 22.574 1.00 29.58 381 ALA B CA 1
ATOM 6015 C C . ALA B 1 382 ? 36.397 61.977 22.778 1.00 29.29 381 ALA B C 1
ATOM 6016 O O . ALA B 1 382 ? 36.455 63.156 23.115 1.00 27.73 381 ALA B O 1
ATOM 6018 N N . GLY B 1 383 ? 37.477 61.221 22.634 1.00 30.62 382 GLY B N 1
ATOM 6019 C CA . GLY B 1 383 ? 38.818 61.719 22.928 1.00 30.37 382 GLY B CA 1
ATOM 6020 C C . GLY B 1 383 ? 39.212 61.780 24.395 1.00 30.79 382 GLY B C 1
ATOM 6021 O O . GLY B 1 383 ? 40.313 62.238 24.701 1.00 31.97 382 GLY B O 1
ATOM 6022 N N . ALA B 1 384 ? 38.354 61.323 25.310 1.00 29.63 383 ALA B N 1
ATOM 6023 C CA . ALA B 1 384 ? 38.747 61.211 26.719 1.00 29.07 383 ALA B CA 1
ATOM 6024 C C . ALA B 1 384 ? 40.046 60.395 26.844 1.00 28.46 383 ALA B C 1
ATOM 6025 O O . ALA B 1 384 ? 40.286 59.481 26.059 1.00 29.22 383 ALA B O 1
ATOM 6027 N N . ASP B 1 385 ? 40.896 60.755 27.801 1.00 28.40 384 ASP B N 1
ATOM 6028 C CA . ASP B 1 385 ? 42.144 60.004 28.066 1.00 27.73 384 ASP B CA 1
ATOM 6029 C C . ASP B 1 385 ? 41.851 58.762 28.933 1.00 27.22 384 ASP B C 1
ATOM 6030 O O . ASP B 1 385 ? 41.940 58.775 30.182 1.00 25.96 384 ASP B O 1
ATOM 6035 N N . LEU B 1 386 ? 41.449 57.698 28.248 1.00 25.84 385 LEU B N 1
ATOM 6036 C CA . LEU B 1 386 ? 41.076 56.446 28.882 1.00 25.13 385 LEU B CA 1
ATOM 6037 C C . LEU B 1 386 ? 41.601 55.323 28.005 1.00 25.98 385 LEU B C 1
ATOM 6038 O O . LEU B 1 386 ? 41.430 55.364 26.798 1.00 26.72 385 LEU B O 1
ATOM 6043 N N . LYS B 1 387 ? 42.208 54.316 28.621 1.00 24.87 386 LYS B N 1
ATOM 6044 C CA . LYS B 1 387 ? 42.752 53.166 27.911 1.00 24.69 386 LYS B CA 1
ATOM 6045 C C . LYS B 1 387 ? 42.276 51.854 28.526 1.00 24.76 386 LYS B C 1
ATOM 6046 O O . LYS B 1 387 ? 42.136 51.760 29.747 1.00 21.52 386 LYS B O 1
ATOM 6052 N N . VAL B 1 388 ? 42.109 50.820 27.695 1.00 24.52 387 VAL B N 1
ATOM 6053 C CA . VAL B 1 388 ? 41.980 49.426 28.207 1.00 22.97 387 VAL B CA 1
ATOM 6054 C C . VAL B 1 388 ? 43.069 49.197 29.262 1.00 21.77 387 VAL B C 1
ATOM 6055 O O . VAL B 1 388 ? 44.231 49.573 29.049 1.00 25.17 387 VAL B O 1
ATOM 6059 N N . GLY B 1 389 ? 42.703 48.609 30.397 1.00 22.93 388 GLY B N 1
ATOM 6060 C CA . GLY B 1 389 ? 43.639 48.336 31.481 1.00 22.46 388 GLY B CA 1
ATOM 6061 C C . GLY B 1 389 ? 43.727 49.436 32.529 1.00 22.43 388 GLY B C 1
ATOM 6062 O O . GLY B 1 389 ? 44.316 49.241 33.589 1.00 23.32 388 GLY B O 1
ATOM 6063 N N . ASP B 1 390 ? 43.162 50.600 32.244 1.00 22.16 389 ASP B N 1
ATOM 6064 C CA . ASP B 1 390 ? 43.006 51.645 33.277 1.00 21.20 389 ASP B CA 1
ATOM 6065 C C . ASP B 1 390 ? 42.019 51.171 34.327 1.00 21.12 389 ASP B C 1
ATOM 6066 O O . ASP B 1 390 ? 41.153 50.361 34.031 1.00 21.49 389 ASP B O 1
ATOM 6079 N N . ILE B 1 392 ? 39.060 52.341 37.281 1.00 21.96 391 ILE B N 1
ATOM 6080 C CA . ILE B 1 392 ? 38.147 53.379 37.747 1.00 19.49 391 ILE B CA 1
ATOM 6081 C C . ILE B 1 392 ? 37.614 52.930 39.106 1.00 21.48 391 ILE B C 1
ATOM 6082 O O . ILE B 1 392 ? 37.244 51.768 39.280 1.00 20.07 391 ILE B O 1
ATOM 6087 N N . ALA B 1 393 ? 37.634 53.864 40.059 1.00 23.14 392 ALA B N 1
ATOM 6088 C CA . ALA B 1 393 ? 37.010 53.728 41.375 1.00 21.23 392 ALA B CA 1
ATOM 6089 C C . ALA B 1 393 ? 35.646 54.379 41.292 1.00 22.96 392 ALA B C 1
ATOM 6090 O O . ALA B 1 393 ? 35.538 55.526 40.838 1.00 24.35 392 ALA B O 1
ATOM 6092 N N . PHE B 1 394 ? 34.620 53.630 41.694 1.00 21.22 393 PHE B N 1
ATOM 6093 C CA . PHE B 1 394 ? 33.252 54.094 41.709 1.00 22.73 393 PHE B CA 1
ATOM 6094 C C . PHE B 1 394 ? 32.701 54.276 43.123 1.00 25.25 393 PHE B C 1
ATOM 6095 O O . PHE B 1 394 ? 32.858 53.404 43.976 1.00 23.68 393 PHE B O 1
ATOM 6103 N N . ASP B 1 395 ? 32.023 55.407 43.333 1.00 26.44 394 ASP B N 1
ATOM 6104 C CA . ASP B 1 395 ? 31.146 55.606 44.480 1.00 28.31 394 ASP B CA 1
ATOM 6105 C C . ASP B 1 395 ? 29.819 54.920 44.215 1.00 29.25 394 ASP B C 1
ATOM 6106 O O . ASP B 1 395 ? 29.370 54.880 43.073 1.00 28.97 394 ASP B O 1
ATOM 6111 N N . ILE B 1 396 ? 29.176 54.398 45.261 1.00 33.04 395 ILE B N 1
ATOM 6112 C CA . ILE B 1 396 ? 27.781 53.992 45.137 1.00 35.99 395 ILE B CA 1
ATOM 6113 C C . ILE B 1 396 ? 26.943 54.637 46.227 1.00 36.33 395 ILE B C 1
ATOM 6114 O O . ILE B 1 396 ? 27.401 54.792 47.358 1.00 36.67 395 ILE B O 1
ATOM 6119 N N . SER B 1 397 ? 25.708 54.999 45.870 1.00 38.09 396 SER B N 1
ATOM 6120 C CA . SER B 1 397 ? 24.848 55.825 46.733 1.00 40.78 396 SER B CA 1
ATOM 6121 C C . SER B 1 397 ? 24.450 55.129 48.042 1.00 40.71 396 SER B C 1
ATOM 6122 O O . SER B 1 397 ? 24.459 55.757 49.127 1.00 44.35 396 SER B O 1
ATOM 6125 N N . HIS B 1 398 ? 24.128 53.844 47.968 1.00 38.18 397 HIS B N 1
ATOM 6126 C CA . HIS B 1 398 ? 23.738 53.103 49.177 1.00 40.11 397 HIS B CA 1
ATOM 6127 C C . HIS B 1 398 ? 24.723 51.963 49.420 1.00 39.94 397 HIS B C 1
ATOM 6128 O O . HIS B 1 398 ? 24.387 50.804 49.138 1.00 42.69 397 HIS B O 1
ATOM 6135 N N . PRO B 1 399 ? 25.949 52.292 49.915 1.00 40.09 398 PRO B N 1
ATOM 6136 C CA . PRO B 1 399 ? 27.113 51.364 49.969 1.00 41.85 398 PRO B CA 1
ATOM 6137 C C . PRO B 1 399 ? 26.855 50.019 50.653 1.00 44.07 398 PRO B C 1
ATOM 6138 O O . PRO B 1 399 ? 27.228 48.948 50.141 1.00 44.99 398 PRO B O 1
ATOM 6142 N N . CYS B 1 400 ? 26.223 50.085 51.813 1.00 44.05 399 CYS B N 1
ATOM 6143 C CA . CYS B 1 400 ? 26.041 48.899 52.596 1.00 44.47 399 CYS B CA 1
ATOM 6144 C C . CYS B 1 400 ? 25.220 47.858 51.817 1.00 43.08 399 CYS B C 1
ATOM 6145 O O . CYS B 1 400 ? 25.478 46.683 51.952 1.00 45.54 399 CYS B O 1
ATOM 6148 N N . LEU B 1 401 ? 24.255 48.267 50.992 1.00 44.06 400 LEU B N 1
ATOM 6149 C CA . LEU B 1 401 ? 23.462 47.269 50.210 1.00 45.75 400 LEU B CA 1
ATOM 6150 C C . LEU B 1 401 ? 24.342 46.414 49.249 1.00 46.71 400 LEU B C 1
ATOM 6151 O O . LEU B 1 401 ? 24.022 45.248 48.986 1.00 50.65 400 LEU B O 1
ATOM 6156 N N . THR B 1 402 ? 25.453 46.983 48.765 1.00 44.87 401 THR B N 1
ATOM 6157 C CA . THR B 1 402 ? 26.411 46.247 47.928 1.00 42.52 401 THR B CA 1
ATOM 6158 C C . THR B 1 402 ? 27.162 45.104 48.677 1.00 38.02 401 THR B C 1
ATOM 6159 O O . THR B 1 402 ? 27.622 44.152 48.036 1.00 32.84 401 THR B O 1
ATOM 6163 N N . PHE B 1 403 ? 27.221 45.176 50.015 1.00 35.46 402 PHE B N 1
ATOM 6164 C CA . PHE B 1 403 ? 28.137 44.349 50.782 1.00 31.60 402 PHE B CA 1
ATOM 6165 C C . PHE B 1 403 ? 27.824 42.929 50.543 1.00 31.13 402 PHE B C 1
ATOM 6166 O O . PHE B 1 403 ? 28.724 42.116 50.594 1.00 28.77 402 PHE B O 1
ATOM 6174 N N . ASP B 1 404 ? 26.553 42.591 50.273 1.00 29.93 403 ASP B N 1
ATOM 6175 C CA . ASP B 1 404 ? 26.209 41.172 50.115 1.00 29.11 403 ASP B CA 1
ATOM 6176 C C . ASP B 1 404 ? 26.691 40.536 48.815 1.00 27.40 403 ASP B C 1
ATOM 6177 O O . ASP B 1 404 ? 26.515 39.311 48.650 1.00 23.12 403 ASP B O 1
ATOM 6182 N N . LYS B 1 405 ? 27.284 41.361 47.928 1.00 23.37 404 LYS B N 1
ATOM 6183 C CA . LYS B 1 405 ? 27.955 40.888 46.705 1.00 21.73 404 LYS B CA 1
ATOM 6184 C C . LYS B 1 405 ? 29.428 40.583 46.938 1.00 21.93 404 LYS B C 1
ATOM 6185 O O . LYS B 1 405 ? 30.137 40.151 46.012 1.00 21.81 404 LYS B O 1
ATOM 6191 N N . TRP B 1 406 ? 29.892 40.812 48.164 1.00 23.99 405 TRP B N 1
ATOM 6192 C CA . TRP B 1 406 ? 31.314 40.679 48.557 1.00 22.27 405 TRP B CA 1
ATOM 6193 C C . TRP B 1 406 ? 31.481 39.782 49.784 1.00 23.61 405 TRP B C 1
ATOM 6194 O O . TRP B 1 406 ? 31.003 40.108 50.872 1.00 25.59 405 TRP B O 1
ATOM 6205 N N . ARG B 1 407 ? 32.169 38.650 49.606 1.00 22.92 406 ARG B N 1
ATOM 6206 C CA . ARG B 1 407 ? 32.582 37.806 50.732 1.00 22.14 406 ARG B CA 1
ATOM 6207 C C . ARG B 1 407 ? 33.814 38.335 51.457 1.00 23.64 406 ARG B C 1
ATOM 6208 O O . ARG B 1 407 ? 33.994 38.063 52.644 1.00 22.86 406 ARG B O 1
ATOM 6216 N N . GLN B 1 408 ? 34.634 39.093 50.729 1.00 22.83 407 GLN B N 1
ATOM 6217 C CA . GLN B 1 408 ? 35.881 39.719 51.233 1.00 21.37 407 GLN B CA 1
ATOM 6218 C C . GLN B 1 408 ? 35.928 41.148 50.744 1.00 20.25 407 GLN B C 1
ATOM 6219 O O . GLN B 1 408 ? 35.811 41.399 49.533 1.00 24.20 407 GLN B O 1
ATOM 6225 N N . VAL B 1 409 ? 36.047 42.070 51.674 1.00 21.27 408 VAL B N 1
ATOM 6226 C CA . VAL B 1 409 ? 36.214 43.513 51.385 1.00 19.45 408 VAL B CA 1
ATOM 6227 C C . VAL B 1 409 ? 37.604 43.922 51.870 1.00 22.19 408 VAL B C 1
ATOM 6228 O O . VAL B 1 409 ? 38.028 43.535 52.954 1.00 22.63 408 VAL B O 1
ATOM 6232 N N . LEU B 1 410 ? 38.314 44.709 51.061 1.00 22.66 409 LEU B N 1
ATOM 6233 C CA . LEU B 1 410 ? 39.658 45.136 51.383 1.00 21.11 409 LEU B CA 1
ATOM 6234 C C . LEU B 1 410 ? 39.615 46.422 52.186 1.00 23.85 409 LEU B C 1
ATOM 6235 O O . LEU B 1 410 ? 38.697 47.232 52.023 1.00 24.34 409 LEU B O 1
ATOM 6240 N N . VAL B 1 411 ? 40.576 46.567 53.092 1.00 23.46 410 VAL B N 1
ATOM 6241 C CA . VAL B 1 411 ? 40.814 47.825 53.829 1.00 22.64 410 VAL B CA 1
ATOM 6242 C C . VAL B 1 411 ? 42.170 48.311 53.397 1.00 20.84 410 VAL B C 1
ATOM 6243 O O . VAL B 1 411 ? 43.151 47.549 53.466 1.00 20.58 410 VAL B O 1
ATOM 6247 N N . VAL B 1 412 ? 42.238 49.567 52.960 1.00 18.90 411 VAL B N 1
ATOM 6248 C CA . VAL B 1 412 ? 43.499 50.129 52.493 1.00 22.92 411 VAL B CA 1
ATOM 6249 C C . VAL B 1 412 ? 43.896 51.365 53.262 1.00 23.20 411 VAL B C 1
ATOM 6250 O O . VAL B 1 412 ? 43.063 52.106 53.762 1.00 24.70 411 VAL B O 1
ATOM 6254 N N . ASP B 1 413 ? 45.199 51.495 53.422 1.00 23.51 412 ASP B N 1
ATOM 6255 C CA . ASP B 1 413 ? 45.791 52.702 53.924 1.00 25.48 412 ASP B CA 1
ATOM 6256 C C . ASP B 1 413 ? 45.848 53.781 52.810 1.00 26.88 412 ASP B C 1
ATOM 6257 O O . ASP B 1 413 ? 45.508 53.524 51.632 1.00 23.79 412 ASP B O 1
ATOM 6262 N N . PRO B 1 414 ? 46.220 55.018 53.185 1.00 30.79 413 PRO B N 1
ATOM 6263 C CA . PRO B 1 414 ? 46.260 56.081 52.174 1.00 29.44 413 PRO B CA 1
ATOM 6264 C C . PRO B 1 414 ? 47.200 55.831 50.979 1.00 28.40 413 PRO B C 1
ATOM 6265 O O . PRO B 1 414 ? 47.025 56.444 49.937 1.00 28.51 413 PRO B O 1
ATOM 6269 N N . ALA B 1 415 ? 48.163 54.927 51.106 1.00 27.29 414 ALA B N 1
ATOM 6270 C CA . ALA B 1 415 ? 49.027 54.556 49.974 1.00 25.40 414 ALA B CA 1
ATOM 6271 C C . ALA B 1 415 ? 48.454 53.377 49.152 1.00 26.16 414 ALA B C 1
ATOM 6272 O O . ALA B 1 415 ? 49.132 52.844 48.260 1.00 23.05 414 ALA B O 1
ATOM 6274 N N . TYR B 1 416 ? 47.197 52.997 49.429 1.00 23.75 415 TYR B N 1
ATOM 6275 C CA . TYR B 1 416 ? 46.492 51.908 48.712 1.00 25.41 415 TYR B CA 1
ATOM 6276 C C . TYR B 1 416 ? 47.073 50.515 48.970 1.00 23.06 415 TYR B C 1
ATOM 6277 O O . TYR B 1 416 ? 46.801 49.569 48.240 1.00 25.46 415 TYR B O 1
ATOM 6286 N N . ARG B 1 417 ? 47.787 50.395 50.077 1.00 24.34 416 ARG B N 1
ATOM 6287 C CA A ARG B 1 417 ? 48.256 49.119 50.600 0.50 24.80 416 ARG B CA 1
ATOM 6288 C CA B ARG B 1 417 ? 48.240 49.082 50.588 0.50 24.72 416 ARG B CA 1
ATOM 6289 C C . ARG B 1 417 ? 47.120 48.471 51.409 1.00 23.65 416 ARG B C 1
ATOM 6290 O O . ARG B 1 417 ? 46.527 49.117 52.263 1.00 21.54 416 ARG B O 1
ATOM 6305 N N . VAL B 1 418 ? 46.842 47.191 51.154 1.00 23.74 417 VAL B N 1
ATOM 6306 C CA . VAL B 1 418 ? 45.813 46.466 51.904 1.00 21.79 417 VAL B CA 1
ATOM 6307 C C . VAL B 1 418 ? 46.323 46.137 53.310 1.00 24.15 417 VAL B C 1
ATOM 6308 O O . VAL B 1 418 ? 47.354 45.493 53.454 1.00 23.90 417 VAL B O 1
ATOM 6312 N N . THR B 1 419 ? 45.612 46.589 54.344 1.00 24.83 418 THR B N 1
ATOM 6313 C CA . THR B 1 419 ? 46.057 46.401 55.727 1.00 23.48 418 THR B CA 1
ATOM 6314 C C . THR B 1 419 ? 45.264 45.288 56.425 1.00 26.38 418 THR B C 1
ATOM 6315 O O . THR B 1 419 ? 45.719 44.698 57.396 1.00 26.06 418 THR B O 1
ATOM 6319 N N . GLU B 1 420 ? 44.063 45.022 55.912 1.00 25.53 419 GLU B N 1
ATOM 6320 C CA . GLU B 1 420 ? 43.132 44.072 56.495 1.00 23.39 419 GLU B CA 1
ATOM 6321 C C . GLU B 1 420 ? 42.158 43.629 55.420 1.00 22.60 419 GLU B C 1
ATOM 6322 O O . GLU B 1 420 ? 41.886 44.368 54.480 1.00 20.62 419 GLU B O 1
ATOM 6328 N N . VAL B 1 421 ? 41.657 42.408 55.556 1.00 20.77 420 VAL B N 1
ATOM 6329 C CA . VAL B 1 421 ? 40.531 41.928 54.776 1.00 22.45 420 VAL B CA 1
ATOM 6330 C C . VAL B 1 421 ? 39.327 41.779 55.745 1.00 22.46 420 VAL B C 1
ATOM 6331 O O . VAL B 1 421 ? 39.482 41.343 56.881 1.00 21.17 420 VAL B O 1
ATOM 6335 N N . ILE B 1 422 ? 38.144 42.192 55.287 1.00 20.78 421 ILE B N 1
ATOM 6336 C CA A ILE B 1 422 ? 36.914 42.081 56.057 0.50 22.92 421 ILE B CA 1
ATOM 6337 C CA B ILE B 1 422 ? 36.940 42.065 56.077 0.50 22.83 421 ILE B CA 1
ATOM 6338 C C . ILE B 1 422 ? 36.077 40.970 55.455 1.00 22.04 421 ILE B C 1
ATOM 6339 O O . ILE B 1 422 ? 35.761 41.014 54.268 1.00 20.63 421 ILE B O 1
ATOM 6348 N N . GLU B 1 423 ? 35.736 39.972 56.272 1.00 20.08 422 GLU B N 1
ATOM 6349 C CA . GLU B 1 423 ? 34.837 38.907 55.857 1.00 19.79 422 GLU B CA 1
ATOM 6350 C C . GLU B 1 423 ? 33.381 39.217 56.185 1.00 20.12 422 GLU B C 1
ATOM 6351 O O . GLU B 1 423 ? 33.047 39.866 57.199 1.00 21.75 422 GLU B O 1
ATOM 6357 N N . THR B 1 424 ? 32.509 38.763 55.306 1.00 21.97 423 THR B N 1
ATOM 6358 C CA . THR B 1 424 ? 31.066 38.961 55.496 1.00 19.69 423 THR B CA 1
ATOM 6359 C C . THR B 1 424 ? 30.393 37.608 55.695 1.00 20.94 423 THR B C 1
ATOM 6360 O O . THR B 1 424 ? 30.901 36.578 55.213 1.00 20.28 423 THR B O 1
ATOM 6364 N N . PHE B 1 425 ? 29.254 37.619 56.403 1.00 19.98 424 PHE B N 1
ATOM 6365 C CA . PHE B 1 425 ? 28.454 36.415 56.640 1.00 22.26 424 PHE B CA 1
ATOM 6366 C C . PHE B 1 425 ? 27.045 36.551 56.055 1.00 24.10 424 PHE B C 1
ATOM 6367 O O . PHE B 1 425 ? 26.058 36.687 56.769 1.00 24.50 424 PHE B O 1
ATOM 6375 N N . PHE B 1 426 ? 26.976 36.526 54.737 1.00 24.48 425 PHE B N 1
ATOM 6376 C CA . PHE B 1 426 ? 25.695 36.428 54.037 1.00 26.20 425 PHE B CA 1
ATOM 6377 C C . PHE B 1 426 ? 25.393 34.962 53.677 1.00 30.29 425 PHE B C 1
ATOM 6378 O O . PHE B 1 426 ? 26.258 34.071 53.769 1.00 31.32 425 PHE B O 1
#